Protein AF-0000000067667100 (afdb_homodimer)

Foldseek 3Di:
DPPPPPPPPPPPPVPPAKDWPPPPDQEAEDEEEFFAKDKAWTAIDGDDPKFWAKKWKWFADPVRDIDTAKMQGQPPGIDGDDPNVPQKDAPDPRCRRIVMIMGHGDDQVPFGKMKMWIQMPPVGIDIGIYGYHYWYDKDKDKDADAAEAPDDKDFGMKIKIAIPPQKDKDWDFPDDWDWDWDADPVRMIMITTIDHDDPVQFQGWTWMWIDDPVDPGTDIDTDGGHYWYWWAKDKDWPDPAAAFQDAFTKIFIATPTPPGWFDKDKDFPNHDQDPQWDDDTRMITRNGGDDQVNFGKMKMKTGDPVGIHMDIDGDHYDHDPPPPCPVPCPVPPDPDDPVPPVVVVVVVVVCCVVVVPPPPPPPPDPPDPDPDPPPDPPDDDDDDDDDDDDDDDDDDDDDDDDDD/DDCPPPPPPPPPPPVPAKAWPPPPDQEAEDEEEFFAKDKAWTAIGGDDPKFWAKKWKWFADPVRDIDTAKMQGQPPGIDGDDPNVPQKDAPDPRCRGIVMIMGHGDDQVPFGKMKMWIQMPPVGIDIGIYGYHYWYDKDKDKDADAAEAPDDKDFGMKIKIAIPPQKDKDWDFPDDWDWDWDADPVRMIMITTIDHDDPVQFQGWTWMWIDDPVDPGTDIDTDGGHYWYWWAKDKDWPDPAAAFQDAFTKIFIAGPTPPGWFDKDKDFPNHDQDPQWDDDTRMITRNGGDDQVNFGKMKMKTGDPRGIHMDIDGDDYDHDPPPPCPVPCPVPPDPDDPPPPVVVVVVVVVCCVVVVPPPPDDDPPPPDPPPDPPCCCVCPDDDDPDDDPCPDDDQDPPPVDDSD

Solvent-accessible surface area (backbone atoms only — not comparable to full-atom values): 46431 Å² total; per-residue (Å²): 138,85,83,79,77,82,82,75,80,76,75,73,70,72,71,69,65,50,44,59,68,31,53,75,50,59,70,38,79,46,79,43,49,46,78,30,69,42,78,44,73,33,25,56,42,71,33,88,86,41,40,69,49,34,40,36,36,33,35,52,43,94,87,69,48,72,42,66,37,38,39,36,38,72,83,83,44,72,50,63,30,78,91,36,48,88,42,54,44,58,71,38,96,51,44,74,67,32,48,20,37,29,34,60,64,30,45,68,82,66,41,39,41,34,34,46,36,39,34,34,42,84,87,37,75,47,70,37,34,38,38,37,44,52,32,36,77,67,36,39,34,74,49,78,42,83,39,44,49,77,47,67,78,39,72,44,34,37,37,38,36,35,33,35,73,70,55,45,80,47,76,54,53,88,69,79,64,46,78,47,77,48,71,49,95,87,46,36,33,38,37,36,35,25,36,65,48,42,62,89,47,39,66,36,59,52,23,38,32,41,37,46,91,87,41,94,58,62,47,74,48,84,40,59,40,44,38,30,30,44,21,55,30,42,77,46,57,86,60,93,70,49,35,42,59,39,64,78,43,48,40,38,43,47,44,58,31,32,63,72,46,80,49,56,46,75,28,29,73,89,38,72,60,57,89,57,46,46,74,60,66,46,30,37,38,31,78,46,53,38,50,74,81,68,46,44,41,36,33,41,36,24,35,38,94,78,30,66,16,65,33,76,43,76,45,66,56,42,75,68,53,74,57,73,71,71,65,72,74,69,68,74,59,63,84,80,72,58,65,45,65,67,47,42,57,53,40,50,53,43,42,50,53,53,54,62,59,61,64,69,65,71,78,77,72,76,76,78,79,74,81,78,75,84,71,82,72,86,62,94,75,89,82,93,75,89,82,88,91,80,90,82,90,84,89,82,90,82,83,86,83,82,78,137,140,84,83,79,78,80,81,76,78,76,74,72,71,73,72,70,65,51,43,59,70,31,53,74,49,57,69,39,79,46,80,44,48,49,78,29,69,40,76,45,71,32,25,58,43,72,35,89,84,43,41,69,48,34,40,36,36,32,36,54,43,96,86,69,48,73,43,66,37,38,39,36,36,74,83,82,45,71,50,64,30,78,92,34,48,90,41,53,44,57,70,37,95,51,43,73,67,31,48,20,37,30,34,60,64,31,44,66,83,67,40,40,40,33,35,46,36,38,34,35,40,84,87,38,76,47,72,36,34,36,41,36,44,51,31,37,76,68,37,40,34,74,49,78,43,82,41,42,46,76,49,66,76,38,72,42,34,38,36,37,37,34,34,33,71,72,57,42,80,46,75,56,54,90,69,81,64,47,79,48,77,48,72,48,95,87,46,36,34,39,38,39,35,26,34,66,48,42,63,87,47,38,66,36,59,52,23,39,33,41,37,44,92,88,41,94,58,61,48,74,46,84,39,60,40,46,37,30,31,44,20,55,30,41,75,46,58,86,62,92,73,50,34,42,57,39,64,80,43,46,39,38,45,46,35,64,33,34,63,71,50,81,48,55,45,74,28,29,73,88,39,73,61,57,89,58,46,45,76,60,67,47,30,36,38,32,78,43,53,39,50,74,82,68,45,43,43,37,32,39,37,22,36,39,95,78,30,65,16,64,33,75,42,77,45,67,56,42,75,68,52,73,57,72,68,69,63,71,72,67,70,74,56,63,86,81,75,60,65,46,64,70,48,41,58,55,39,49,54,43,41,50,52,52,55,61,57,59,67,68,66,73,80,78,71,74,79,78,78,76,80,77,70,79,68,76,66,75,64,77,70,87,78,84,73,78,83,63,84,68,76,67,87,79,84,62,26,53,73,89,65,64,92,39

Structure (mmCIF, N/CA/C/O backbone):
data_AF-0000000067667100-model_v1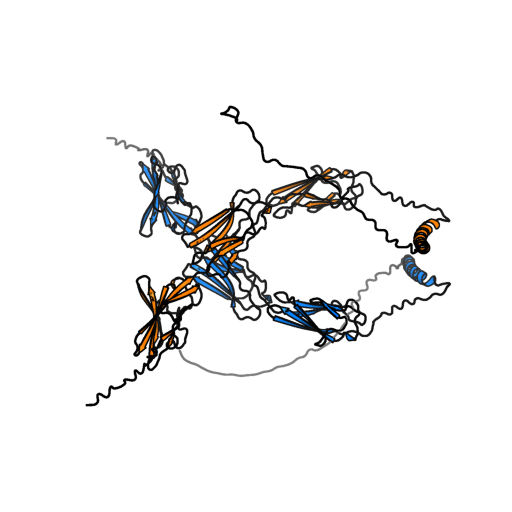
#
loop_
_entity.id
_entity.type
_entity.pdbx_description
1 polymer Nectin-4
#
loop_
_atom_site.group_PDB
_atom_site.id
_atom_site.type_symbol
_atom_site.label_atom_id
_atom_site.label_alt_id
_atom_site.label_comp_id
_atom_site.label_asym_id
_atom_site.label_entity_id
_atom_site.label_seq_id
_atom_site.pdbx_PDB_ins_code
_atom_site.Cartn_x
_atom_site.Cartn_y
_atom_site.Cartn_z
_atom_site.occupancy
_atom_site.B_iso_or_equiv
_atom_site.auth_seq_id
_atom_site.auth_comp_id
_atom_site.auth_asym_id
_atom_site.auth_atom_id
_atom_site.pdbx_PDB_model_num
ATOM 1 N N . PHE A 1 1 ? 74.438 -63.188 12.664 1 26.52 1 PHE A N 1
ATOM 2 C CA . PHE A 1 1 ? 73.688 -62.594 11.578 1 26.52 1 PHE A CA 1
ATOM 3 C C . PHE A 1 1 ? 72.75 -61.5 12.117 1 26.52 1 PHE A C 1
ATOM 5 O O . PHE A 1 1 ? 71.75 -61.812 12.75 1 26.52 1 PHE A O 1
ATOM 12 N N . SER A 1 2 ? 73.25 -60.281 12.539 1 29.34 2 SER A N 1
ATOM 13 C CA . SER A 1 2 ? 72.812 -59.062 13.211 1 29.34 2 SER A CA 1
ATOM 14 C C . SER A 1 2 ? 71.812 -58.312 12.375 1 29.34 2 SER A C 1
ATOM 16 O O . SER A 1 2 ? 72.125 -57.812 11.297 1 29.34 2 SER A O 1
ATOM 18 N N . VAL A 1 3 ? 70.438 -58.625 12.328 1 30.19 3 VAL A N 1
ATOM 19 C CA . VAL A 1 3 ? 69.312 -58 11.578 1 30.19 3 VAL A CA 1
ATOM 20 C C . VAL A 1 3 ? 69.188 -56.531 11.961 1 30.19 3 VAL A C 1
ATOM 22 O O . VAL A 1 3 ? 68.875 -56.219 13.094 1 30.19 3 VAL A O 1
ATOM 25 N N . LEU A 1 4 ? 70.062 -55.531 11.508 1 29.14 4 LEU A N 1
ATOM 26 C CA . LEU A 1 4 ? 70 -54.094 11.617 1 29.14 4 LEU A CA 1
ATOM 27 C C . LEU A 1 4 ? 68.688 -53.531 11.086 1 29.14 4 LEU A C 1
ATOM 29 O O . LEU A 1 4 ? 68.5 -53.562 9.875 1 29.14 4 LEU A O 1
ATOM 33 N N . ALA A 1 5 ? 67.562 -53.594 11.766 1 30.19 5 ALA A N 1
ATOM 34 C CA . ALA A 1 5 ? 66.25 -53.094 11.43 1 30.19 5 ALA A CA 1
ATOM 35 C C . ALA A 1 5 ? 66.25 -51.594 11.172 1 30.19 5 ALA A C 1
ATOM 37 O O . ALA A 1 5 ? 66.875 -50.844 11.922 1 30.19 5 ALA A O 1
ATOM 38 N N . CYS A 1 6 ? 66.062 -51.094 9.883 1 29.02 6 CYS A N 1
ATOM 39 C CA . CYS A 1 6 ? 65.875 -49.75 9.32 1 29.02 6 CYS A CA 1
ATOM 40 C C . CYS A 1 6 ? 64.938 -48.906 10.18 1 29.02 6 CYS A C 1
ATOM 42 O O . CYS A 1 6 ? 63.781 -49.281 10.391 1 29.02 6 CYS A O 1
ATOM 44 N N . GLN A 1 7 ? 65.312 -48.188 11.195 1 30.78 7 GLN A N 1
ATOM 45 C CA . GLN A 1 7 ? 64.688 -47.031 11.859 1 30.78 7 GLN A CA 1
ATOM 46 C C . GLN A 1 7 ? 64.125 -46.031 10.844 1 30.78 7 GLN A C 1
ATOM 48 O O . GLN A 1 7 ? 64.875 -45.281 10.258 1 30.78 7 GLN A O 1
ATOM 53 N N . GLN A 1 8 ? 63.062 -46.312 9.953 1 31.69 8 GLN A N 1
ATOM 54 C CA . GLN A 1 8 ? 62.375 -45.438 9.031 1 31.69 8 GLN A CA 1
ATOM 55 C C . GLN A 1 8 ? 61.906 -44.188 9.742 1 31.69 8 GLN A C 1
ATOM 57 O O . GLN A 1 8 ? 61.156 -44.25 10.719 1 31.69 8 GLN A O 1
ATOM 62 N N . THR A 1 9 ? 62.531 -43.031 9.82 1 37.66 9 THR A N 1
ATOM 63 C CA . THR A 1 9 ? 62.062 -41.656 10.047 1 37.66 9 THR A CA 1
ATOM 64 C C . THR A 1 9 ? 60.844 -41.375 9.203 1 37.66 9 THR A C 1
ATOM 66 O O . THR A 1 9 ? 60.906 -41.406 7.969 1 37.66 9 THR A O 1
ATOM 69 N N . SER A 1 10 ? 59.625 -41.656 9.539 1 36 10 SER A N 1
ATOM 70 C CA . SER A 1 10 ? 58.344 -41.25 9.008 1 36 10 SER A CA 1
ATOM 71 C C . SER A 1 10 ? 58.281 -39.75 8.766 1 36 10 SER A C 1
ATOM 73 O O . SER A 1 10 ? 58.25 -38.938 9.719 1 36 10 SER A O 1
ATOM 75 N N . TRP A 1 11 ? 59.031 -39.156 7.812 1 38.34 11 TRP A N 1
ATOM 76 C CA . TRP A 1 11 ? 58.562 -37.844 7.32 1 38.34 11 TRP A CA 1
ATOM 77 C C . TRP A 1 11 ? 57.031 -37.844 7.184 1 38.34 11 TRP A C 1
ATOM 79 O O . TRP A 1 11 ? 56.469 -38.594 6.383 1 38.34 11 TRP A O 1
ATOM 89 N N . LEU A 1 12 ? 56.281 -37.656 8.172 1 36.69 12 LEU A N 1
ATOM 90 C CA . LEU A 1 12 ? 54.906 -37.188 8.016 1 36.69 12 LEU A CA 1
ATOM 91 C C . LEU A 1 12 ? 54.812 -36.156 6.887 1 36.69 12 LEU A C 1
ATOM 93 O O . LEU A 1 12 ? 55.188 -35 7.055 1 36.69 12 LEU A O 1
ATOM 97 N N . ALA A 1 13 ? 55.156 -36.438 5.645 1 38.97 13 ALA A N 1
ATOM 98 C CA . ALA A 1 13 ? 54.594 -35.625 4.574 1 38.97 13 ALA A CA 1
ATOM 99 C C . ALA A 1 13 ? 53.188 -35.156 4.926 1 38.97 13 ALA A C 1
ATOM 101 O O . ALA A 1 13 ? 52.25 -35.938 4.98 1 38.97 13 ALA A O 1
ATOM 102 N N . ILE A 1 14 ? 53.125 -34.25 5.887 1 42.84 14 ILE A N 1
ATOM 103 C CA . ILE A 1 14 ? 51.844 -33.531 5.926 1 42.84 14 ILE A CA 1
ATOM 104 C C . ILE A 1 14 ? 51.344 -33.281 4.5 1 42.84 14 ILE A C 1
ATOM 106 O O . ILE A 1 14 ? 51.969 -32.562 3.742 1 42.84 14 ILE A O 1
ATOM 110 N N . CYS A 1 15 ? 51.031 -34.188 3.643 1 41.94 15 CYS A N 1
ATOM 111 C CA . CYS A 1 15 ? 50.281 -34.031 2.402 1 41.94 15 CYS A CA 1
ATOM 112 C C . CYS A 1 15 ? 49.312 -32.875 2.512 1 41.94 15 CYS A C 1
ATOM 114 O O . CYS A 1 15 ? 48.281 -33 3.143 1 41.94 15 CYS A O 1
ATOM 116 N N . VAL A 1 16 ? 49.781 -31.672 2.701 1 50.28 16 VAL A N 1
ATOM 117 C CA . VAL A 1 16 ? 48.844 -30.547 2.633 1 50.28 16 VAL A CA 1
ATOM 118 C C . VAL A 1 16 ? 48.031 -30.625 1.347 1 50.28 16 VAL A C 1
ATOM 120 O O . VAL A 1 16 ? 48.594 -30.547 0.246 1 50.28 16 VAL A O 1
ATOM 123 N N . GLU A 1 17 ? 47.156 -31.578 1.079 1 63.38 17 GLU A N 1
ATOM 124 C CA . GLU A 1 17 ? 46.219 -31.703 -0.043 1 63.38 17 GLU A CA 1
ATOM 125 C C . GLU A 1 17 ? 45.406 -30.422 -0.217 1 63.38 17 GLU A C 1
ATOM 127 O O . GLU A 1 17 ? 45.188 -29.688 0.748 1 63.38 17 GLU A O 1
ATOM 132 N N . GLY A 1 18 ? 45.5 -29.938 -1.516 1 75.81 18 GLY A N 1
ATOM 133 C CA . GLY A 1 18 ? 44.594 -28.812 -1.814 1 75.81 18 GLY A CA 1
ATOM 134 C C . GLY A 1 18 ? 43.219 -28.984 -1.244 1 75.81 18 GLY A C 1
ATOM 135 O O . GLY A 1 18 ? 42.844 -30.078 -0.818 1 75.81 18 GLY A O 1
ATOM 136 N N . GLY A 1 19 ? 42.625 -27.953 -0.937 1 88.25 19 GLY A N 1
ATOM 137 C CA . GLY A 1 19 ? 41.281 -28.031 -0.375 1 88.25 19 GLY A CA 1
ATOM 138 C C . GLY A 1 19 ? 40.438 -26.797 -0.668 1 88.25 19 GLY A C 1
ATOM 139 O O . GLY A 1 19 ? 40.969 -25.797 -1.189 1 88.25 19 GLY A O 1
ATOM 140 N N . PHE A 1 20 ? 39.188 -27.031 -0.442 1 92.44 20 PHE A N 1
ATOM 141 C CA . PHE A 1 20 ? 38.25 -25.906 -0.621 1 92.44 20 PHE A CA 1
ATOM 142 C C . PHE A 1 20 ? 38.469 -24.859 0.458 1 92.44 20 PHE A C 1
ATOM 144 O O . PHE A 1 20 ? 38.531 -25.188 1.646 1 92.44 20 PHE A O 1
ATOM 151 N N . VAL A 1 21 ? 38.594 -23.625 0.049 1 92.31 21 VAL A N 1
ATOM 152 C CA . VAL A 1 21 ? 38.656 -22.484 0.949 1 92.31 21 VAL A CA 1
ATOM 153 C C . VAL A 1 21 ? 37.219 -22.016 1.274 1 92.31 21 VAL A C 1
ATOM 155 O O . VAL A 1 21 ? 36.906 -21.734 2.432 1 92.31 21 VAL A O 1
ATOM 158 N N . GLU A 1 22 ? 36.438 -22.016 0.23 1 93.44 22 GLU A N 1
ATOM 159 C CA . GLU A 1 22 ? 35.031 -21.688 0.301 1 93.44 22 GLU A CA 1
ATOM 160 C C . GLU A 1 22 ? 34.219 -22.516 -0.693 1 93.44 22 GLU A C 1
ATOM 162 O O . GLU A 1 22 ? 34.594 -22.625 -1.865 1 93.44 22 GLU A O 1
ATOM 167 N N . PRO A 1 23 ? 33.156 -23.047 -0.219 1 94.06 23 PRO A N 1
ATOM 168 C CA . PRO A 1 23 ? 32.688 -23.156 1.166 1 94.06 23 PRO A CA 1
ATOM 169 C C . PRO A 1 23 ? 33.531 -24.125 1.994 1 94.06 23 PRO A C 1
ATOM 171 O O . PRO A 1 23 ? 34.156 -25.031 1.44 1 94.06 23 PRO A O 1
ATOM 174 N N . ALA A 1 24 ? 33.469 -24.016 3.203 1 90.75 24 ALA A N 1
ATOM 175 C CA . ALA A 1 24 ? 34.25 -24.844 4.094 1 90.75 24 ALA A CA 1
ATOM 176 C C . ALA A 1 24 ? 33.656 -26.25 4.234 1 90.75 24 ALA A C 1
ATOM 178 O O . ALA A 1 24 ? 34.375 -27.25 4.246 1 90.75 24 ALA A O 1
ATOM 179 N N . ASN A 1 25 ? 32.344 -26.281 4.324 1 92.75 25 ASN A N 1
ATOM 180 C CA . ASN A 1 25 ? 31.656 -27.547 4.516 1 92.75 25 ASN A CA 1
ATOM 181 C C . ASN A 1 25 ? 31.234 -28.172 3.188 1 92.75 25 ASN A C 1
ATOM 183 O O . ASN A 1 25 ? 30.938 -27.453 2.23 1 92.75 25 ASN A O 1
ATOM 187 N N . PRO A 1 26 ? 31.234 -29.391 3.137 1 94 26 PRO A N 1
ATOM 188 C CA . PRO A 1 26 ? 30.844 -30.078 1.903 1 94 26 PRO A CA 1
ATOM 189 C C . PRO A 1 26 ? 29.438 -29.734 1.444 1 94 26 PRO A C 1
ATOM 191 O O . PRO A 1 26 ? 29.172 -29.688 0.241 1 94 26 PRO A O 1
ATOM 194 N N . VAL A 1 27 ? 28.578 -29.594 2.443 1 94.62 27 VAL A N 1
ATOM 195 C CA . VAL A 1 27 ? 27.219 -29.172 2.148 1 94.62 27 VAL A CA 1
ATOM 196 C C . VAL A 1 27 ? 26.891 -27.891 2.93 1 94.62 27 VAL A C 1
ATOM 198 O O . VAL A 1 27 ? 27.047 -27.844 4.152 1 94.62 27 VAL A O 1
ATOM 201 N N . THR A 1 28 ? 26.562 -26.906 2.16 1 96.06 28 THR A N 1
ATOM 202 C CA . THR A 1 28 ? 26.203 -25.641 2.795 1 96.06 28 THR A CA 1
ATOM 203 C C . THR A 1 28 ? 24.844 -25.172 2.318 1 96.06 28 THR A C 1
ATOM 205 O O . THR A 1 28 ? 24.422 -25.484 1.204 1 96.06 28 THR A O 1
ATOM 208 N N . THR A 1 29 ? 24.125 -24.531 3.238 1 96.5 29 THR A N 1
ATOM 209 C CA . THR A 1 29 ? 22.844 -23.938 2.891 1 96.5 29 THR A CA 1
ATOM 210 C C . THR A 1 29 ? 22.953 -22.422 2.762 1 96.5 29 THR A C 1
ATOM 212 O O . THR A 1 29 ? 23.672 -21.781 3.533 1 96.5 29 THR A O 1
ATOM 215 N N . GLN A 1 30 ? 22.344 -21.922 1.728 1 96.62 30 GLN A N 1
ATOM 216 C CA . GLN A 1 30 ? 22.328 -20.484 1.497 1 96.62 30 GLN A CA 1
ATOM 217 C C . GLN A 1 30 ? 20.938 -20 1.157 1 96.62 30 GLN A C 1
ATOM 219 O O . GLN A 1 30 ? 20.156 -20.688 0.497 1 96.62 30 GLN A O 1
ATOM 224 N N . ARG A 1 31 ? 20.609 -18.766 1.632 1 96.19 31 ARG A N 1
ATOM 225 C CA . ARG A 1 31 ? 19.328 -18.141 1.341 1 96.19 31 ARG A CA 1
ATOM 226 C C . ARG A 1 31 ? 19.5 -16.875 0.492 1 96.19 31 ARG A C 1
ATOM 228 O O . ARG A 1 31 ? 20.422 -16.094 0.729 1 96.19 31 ARG A O 1
ATOM 235 N N . SER A 1 32 ? 18.594 -16.797 -0.501 1 96.44 32 SER A N 1
ATOM 236 C CA . SER A 1 32 ? 18.594 -15.602 -1.343 1 96.44 32 SER A CA 1
ATOM 237 C C . SER A 1 32 ? 17.172 -15.102 -1.58 1 96.44 32 SER A C 1
ATOM 239 O O . SER A 1 32 ? 16.203 -15.773 -1.214 1 96.44 32 SER A O 1
ATOM 241 N N . MET A 1 33 ? 17.094 -13.867 -2.098 1 93.44 33 MET A N 1
ATOM 242 C CA . MET A 1 33 ? 15.812 -13.266 -2.434 1 93.44 33 MET A CA 1
ATOM 243 C C . MET A 1 33 ? 15.641 -13.141 -3.945 1 93.44 33 MET A C 1
ATOM 245 O O . MET A 1 33 ? 16.625 -12.984 -4.672 1 93.44 33 MET A O 1
ATOM 249 N N . THR A 1 34 ? 14.391 -13.211 -4.328 1 93 34 THR A N 1
ATOM 250 C CA . THR A 1 34 ? 14.141 -13 -5.75 1 93 34 THR A CA 1
ATOM 251 C C . THR A 1 34 ? 14.508 -11.578 -6.156 1 93 34 THR A C 1
ATOM 253 O O . THR A 1 34 ? 14.555 -10.68 -5.312 1 93 34 THR A O 1
ATOM 256 N N . GLU A 1 35 ? 14.805 -11.414 -7.422 1 86 35 GLU A N 1
ATOM 257 C CA . GLU A 1 35 ? 15.078 -10.133 -8.07 1 86 35 GLU A CA 1
ATOM 258 C C . GLU A 1 35 ? 16.359 -9.508 -7.535 1 86 35 GLU A C 1
ATOM 260 O O . GLU A 1 35 ? 16.469 -8.281 -7.461 1 86 35 GLU A O 1
ATOM 265 N N . THR A 1 36 ? 17.156 -10.328 -6.984 1 89.31 36 THR A N 1
ATOM 266 C CA . THR A 1 36 ? 18.484 -9.898 -6.555 1 89.31 36 THR A CA 1
ATOM 267 C C . THR A 1 36 ? 19.562 -10.797 -7.16 1 89.31 36 THR A C 1
ATOM 269 O O . THR A 1 36 ? 19.266 -11.844 -7.73 1 89.31 36 THR A O 1
ATOM 272 N N . GLN A 1 37 ? 20.781 -10.297 -6.996 1 95.12 37 GLN A N 1
ATOM 273 C CA . GLN A 1 37 ? 21.906 -11.117 -7.398 1 95.12 37 GLN A CA 1
ATOM 274 C C . GLN A 1 37 ? 22.297 -12.109 -6.297 1 95.12 37 GLN A C 1
ATOM 276 O O . GLN A 1 37 ? 22.281 -11.758 -5.113 1 95.12 37 GLN A O 1
ATOM 281 N N . THR A 1 38 ? 22.625 -13.344 -6.73 1 97.62 38 THR A N 1
ATOM 282 C CA . THR A 1 38 ? 23.031 -14.359 -5.766 1 97.62 38 THR A CA 1
ATOM 283 C C . THR A 1 38 ? 24.422 -14.875 -6.078 1 97.62 38 THR A C 1
ATOM 285 O O . THR A 1 38 ? 24.734 -15.203 -7.227 1 97.62 38 THR A O 1
ATOM 288 N N . ARG A 1 39 ? 25.219 -14.914 -5.086 1 98.06 39 ARG A N 1
ATOM 289 C CA . ARG A 1 39 ? 26.578 -15.422 -5.207 1 98.06 39 ARG A CA 1
ATOM 290 C C . ARG A 1 39 ? 26.703 -16.812 -4.57 1 98.06 39 ARG A C 1
ATOM 292 O O . ARG A 1 39 ? 26.391 -16.984 -3.396 1 98.06 39 ARG A O 1
ATOM 299 N N . LEU A 1 40 ? 27.125 -17.766 -5.293 1 98 40 LEU A N 1
ATOM 300 C CA . LEU A 1 40 ? 27.469 -19.078 -4.777 1 98 40 LEU A CA 1
ATOM 301 C C . LEU A 1 40 ? 28.969 -19.281 -4.715 1 98 40 LEU A C 1
ATOM 303 O O . LEU A 1 40 ? 29.625 -19.391 -5.75 1 98 40 LEU A O 1
ATOM 307 N N . PRO A 1 41 ? 29.469 -19.391 -3.545 1 97.62 41 PRO A N 1
ATOM 308 C CA . PRO A 1 41 ? 30.922 -19.422 -3.391 1 97.62 41 PRO A CA 1
ATOM 309 C C . PRO A 1 41 ? 31.516 -20.781 -3.781 1 97.62 41 PRO A C 1
ATOM 311 O O . PRO A 1 41 ? 30.859 -21.812 -3.607 1 97.62 41 PRO A O 1
ATOM 314 N N . CYS A 1 42 ? 32.688 -20.734 -4.34 1 97.38 42 CYS A N 1
ATOM 315 C CA . CYS A 1 42 ? 33.5 -21.906 -4.68 1 97.38 42 CYS A CA 1
ATOM 316 C C . CYS A 1 42 ? 34.938 -21.516 -4.938 1 97.38 42 CYS A C 1
ATOM 318 O O . CYS A 1 42 ? 35.25 -20.859 -5.93 1 97.38 42 CYS A O 1
ATOM 320 N N . GLN A 1 43 ? 35.719 -21.844 -4.023 1 96.19 43 GLN A N 1
ATOM 321 C CA . GLN A 1 43 ? 37.125 -21.562 -4.164 1 96.19 43 GLN A CA 1
ATOM 322 C C . GLN A 1 43 ? 37.969 -22.734 -3.699 1 96.19 43 GLN A C 1
ATOM 324 O O . GLN A 1 43 ? 37.812 -23.219 -2.57 1 96.19 43 GLN A O 1
ATOM 329 N N . TYR A 1 44 ? 38.812 -23.156 -4.559 1 94.38 44 TYR A N 1
ATOM 330 C CA . TYR A 1 44 ? 39.688 -24.297 -4.305 1 94.38 44 TYR A CA 1
ATOM 331 C C . TYR A 1 44 ? 41.156 -23.859 -4.336 1 94.38 44 TYR A C 1
ATOM 333 O O . TYR A 1 44 ? 41.594 -23.188 -5.273 1 94.38 44 TYR A O 1
ATOM 341 N N . GLN A 1 45 ? 41.844 -24.172 -3.332 1 92.38 45 GLN A N 1
ATOM 342 C CA . GLN A 1 45 ? 43.25 -23.875 -3.262 1 92.38 45 GLN A CA 1
ATOM 343 C C . GLN A 1 45 ? 44.094 -25.125 -3.57 1 92.38 45 GLN A C 1
ATOM 345 O O . GLN A 1 45 ? 43.906 -26.172 -2.936 1 92.38 45 GLN A O 1
ATOM 350 N N . VAL A 1 46 ? 44.938 -24.875 -4.523 1 90.5 46 VAL A N 1
ATOM 351 C CA . VAL A 1 46 ? 45.781 -26 -4.918 1 90.5 46 VAL A CA 1
ATOM 352 C C . VAL A 1 46 ? 47.062 -26 -4.078 1 90.5 46 VAL A C 1
ATOM 354 O O . VAL A 1 46 ? 47.469 -24.969 -3.559 1 90.5 46 VAL A O 1
ATOM 357 N N . GLU A 1 47 ? 47.531 -27.172 -3.916 1 86.38 47 GLU A N 1
ATOM 358 C CA . GLU A 1 47 ? 48.812 -27.328 -3.232 1 86.38 47 GLU A CA 1
ATOM 359 C C . GLU A 1 47 ? 49.844 -28.062 -4.105 1 86.38 47 GLU A C 1
ATOM 361 O O . GLU A 1 47 ? 49.438 -28.922 -4.914 1 86.38 47 GLU A O 1
ATOM 366 N N . GLY A 1 48 ? 51.031 -27.703 -3.895 1 84.56 48 GLY A N 1
ATOM 367 C CA . GLY A 1 48 ? 52.125 -28.391 -4.594 1 84.56 48 GLY A CA 1
ATOM 368 C C . GLY A 1 48 ? 52.031 -28.234 -6.102 1 84.56 48 GLY A C 1
ATOM 369 O O . GLY A 1 48 ? 51.938 -27.125 -6.613 1 84.56 48 GLY A O 1
ATOM 370 N N . GLU A 1 49 ? 52.125 -29.406 -6.805 1 87 49 GLU A N 1
ATOM 371 C CA . GLU A 1 49 ? 52.125 -29.406 -8.266 1 87 49 GLU A CA 1
ATOM 372 C C . GLU A 1 49 ? 50.719 -29.547 -8.828 1 87 49 GLU A C 1
ATOM 374 O O . GLU A 1 49 ? 50.562 -29.688 -10.039 1 87 49 GLU A O 1
ATOM 379 N N . GLU A 1 50 ? 49.812 -29.422 -7.969 1 89.75 50 GLU A N 1
ATOM 380 C CA . GLU A 1 50 ? 48.438 -29.578 -8.375 1 89.75 50 GLU A CA 1
ATOM 381 C C . GLU A 1 50 ? 47.938 -28.359 -9.156 1 89.75 50 GLU A C 1
ATOM 383 O O . GLU A 1 50 ? 48.344 -27.234 -8.875 1 89.75 50 GLU A O 1
ATOM 388 N N . LYS A 1 51 ? 47.188 -28.688 -10.195 1 91.69 51 LYS A N 1
ATOM 389 C CA . LYS A 1 51 ? 46.594 -27.609 -10.969 1 91.69 51 LYS A CA 1
ATOM 390 C C . LYS A 1 51 ? 45.094 -27.859 -11.203 1 91.69 51 LYS A C 1
ATOM 392 O O . LYS A 1 51 ? 44.688 -29 -11.445 1 91.69 51 LYS A O 1
ATOM 397 N N . VAL A 1 52 ? 44.375 -26.844 -11.125 1 94 52 VAL A N 1
ATOM 398 C CA . VAL A 1 52 ? 42.969 -26.938 -11.477 1 94 52 VAL A CA 1
ATOM 399 C C . VAL A 1 52 ? 42.781 -26.875 -12.992 1 94 52 VAL A C 1
ATOM 401 O O . VAL A 1 52 ? 43.219 -25.906 -13.625 1 94 52 VAL A O 1
ATOM 404 N N . VAL A 1 53 ? 42.156 -27.922 -13.508 1 95.12 53 VAL A N 1
ATOM 405 C CA . VAL A 1 53 ? 42.062 -28.031 -14.961 1 95.12 53 VAL A CA 1
ATOM 406 C C . VAL A 1 53 ? 40.719 -27.422 -15.422 1 95.12 53 VAL A C 1
ATOM 408 O O . VAL A 1 53 ? 40.656 -26.75 -16.438 1 95.12 53 VAL A O 1
ATOM 411 N N . GLN A 1 54 ? 39.719 -27.75 -14.641 1 96.12 54 GLN A N 1
ATOM 412 C CA . GLN A 1 54 ? 38.375 -27.328 -15.055 1 96.12 54 GLN A CA 1
ATOM 413 C C . GLN A 1 54 ? 37.469 -27.188 -13.852 1 96.12 54 GLN A C 1
ATOM 415 O O . GLN A 1 54 ? 37.562 -27.922 -12.875 1 96.12 54 GLN A O 1
ATOM 420 N N . VAL A 1 55 ? 36.594 -26.234 -14.047 1 96.88 55 VAL A N 1
ATOM 421 C CA . VAL A 1 55 ? 35.562 -26.047 -13.039 1 96.88 55 VAL A CA 1
ATOM 422 C C . VAL A 1 55 ? 34.188 -26.062 -13.711 1 96.88 55 VAL A C 1
ATOM 424 O O . VAL A 1 55 ? 33.969 -25.438 -14.75 1 96.88 55 VAL A O 1
ATOM 427 N N . THR A 1 56 ? 33.25 -26.812 -13.109 1 97.44 56 THR A N 1
ATOM 428 C CA . THR A 1 56 ? 31.906 -26.906 -13.664 1 97.44 56 THR A CA 1
ATOM 429 C C . THR A 1 56 ? 30.859 -26.781 -12.555 1 97.44 56 THR A C 1
ATOM 431 O O . THR A 1 56 ? 31 -27.391 -11.492 1 97.44 56 THR A O 1
ATOM 434 N N . TRP A 1 57 ? 29.844 -25.969 -12.844 1 98 57 TRP A N 1
ATOM 435 C CA . TRP A 1 57 ? 28.688 -25.875 -11.945 1 98 57 TRP A CA 1
ATOM 436 C C . TRP A 1 57 ? 27.516 -26.688 -12.477 1 98 57 TRP A C 1
ATOM 438 O O . TRP A 1 57 ? 27.219 -26.641 -13.672 1 98 57 TRP A O 1
ATOM 448 N N . TYR A 1 58 ? 26.938 -27.438 -11.484 1 97.75 58 TYR A N 1
ATOM 449 C CA . TYR A 1 58 ? 25.75 -28.234 -11.805 1 97.75 58 TYR A CA 1
ATOM 450 C C . TYR A 1 58 ? 24.594 -27.875 -10.898 1 97.75 58 TYR A C 1
ATOM 452 O O . TYR A 1 58 ? 24.781 -27.484 -9.742 1 97.75 58 TYR A O 1
ATOM 460 N N . LYS A 1 59 ? 23.375 -28.031 -11.469 1 97.31 59 LYS A N 1
ATOM 461 C CA . LYS A 1 59 ? 22.172 -27.969 -10.664 1 97.31 59 LYS A CA 1
ATOM 462 C C . LYS A 1 59 ? 21.438 -29.312 -10.688 1 97.31 59 LYS A C 1
ATOM 464 O O . LYS A 1 59 ? 21.234 -29.906 -11.75 1 97.31 59 LYS A O 1
ATOM 469 N N . GLU A 1 60 ? 21.094 -29.703 -9.508 1 95.44 60 GLU A N 1
ATOM 470 C CA . GLU A 1 60 ? 20.344 -30.953 -9.414 1 95.44 60 GLU A CA 1
ATOM 471 C C . GLU A 1 60 ? 18.875 -30.75 -9.727 1 95.44 60 GLU A C 1
ATOM 473 O O . GLU A 1 60 ? 18.234 -29.828 -9.188 1 95.44 60 GLU A O 1
ATOM 478 N N . LEU A 1 61 ? 18.344 -31.562 -10.586 1 90.38 61 LEU A N 1
ATOM 479 C CA . LEU A 1 61 ? 16.938 -31.469 -10.961 1 90.38 61 LEU A CA 1
ATOM 480 C C . LEU A 1 61 ? 16.078 -32.406 -10.117 1 90.38 61 LEU A C 1
ATOM 482 O O . LEU A 1 61 ? 16.609 -33.219 -9.367 1 90.38 61 LEU A O 1
ATOM 486 N N . SER A 1 62 ? 14.781 -32.219 -10.203 1 87.56 62 SER A N 1
ATOM 487 C CA . SER A 1 62 ? 13.836 -32.969 -9.391 1 87.56 62 SER A CA 1
ATOM 488 C C . SER A 1 62 ? 13.891 -34.469 -9.719 1 87.56 62 SER A C 1
ATOM 490 O O . SER A 1 62 ? 13.625 -35.312 -8.852 1 87.56 62 SER A O 1
ATOM 492 N N . ASP A 1 63 ? 14.273 -34.812 -10.906 1 88.62 63 ASP A N 1
ATOM 493 C CA . ASP A 1 63 ? 14.336 -36.219 -11.312 1 88.62 63 ASP A CA 1
ATOM 494 C C . ASP A 1 63 ? 15.68 -36.812 -10.93 1 88.62 63 ASP A C 1
ATOM 496 O O . ASP A 1 63 ? 15.93 -38 -11.211 1 88.62 63 ASP A O 1
ATOM 500 N N . GLY A 1 64 ? 16.484 -36.062 -10.336 1 86.56 64 GLY A N 1
ATOM 501 C CA . GLY A 1 64 ? 17.781 -36.562 -9.898 1 86.56 64 GLY A CA 1
ATOM 502 C C . GLY A 1 64 ? 18.891 -36.281 -10.898 1 86.56 64 GLY A C 1
ATOM 503 O O . GLY A 1 64 ? 20.062 -36.469 -10.586 1 86.56 64 GLY A O 1
ATOM 504 N N . SER A 1 65 ? 18.469 -35.844 -12.055 1 91.69 65 SER A N 1
ATOM 505 C CA . SER A 1 65 ? 19.469 -35.531 -13.07 1 91.69 65 SER A CA 1
ATOM 506 C C . SER A 1 65 ? 20.156 -34.219 -12.766 1 91.69 65 SER A C 1
ATOM 508 O O . SER A 1 65 ? 19.703 -33.438 -11.93 1 91.69 65 SER A O 1
ATOM 510 N N . LYS A 1 66 ? 21.312 -34.031 -13.398 1 93.5 66 LYS A N 1
ATOM 511 C CA . LYS A 1 66 ? 22.094 -32.812 -13.211 1 93.5 66 LYS A CA 1
ATOM 512 C C . LYS A 1 66 ? 22.125 -31.969 -14.484 1 93.5 66 LYS A C 1
ATOM 514 O O . LYS A 1 66 ? 22.312 -32.5 -15.578 1 93.5 66 LYS A O 1
ATOM 519 N N . ASP A 1 67 ? 21.812 -30.75 -14.258 1 94.56 67 ASP A N 1
ATOM 520 C CA . ASP A 1 67 ? 21.922 -29.797 -15.352 1 94.56 67 ASP A CA 1
ATOM 521 C C . ASP A 1 67 ? 23.234 -29.016 -15.273 1 94.56 67 ASP A C 1
ATOM 523 O O . ASP A 1 67 ? 23.578 -28.469 -14.227 1 94.56 67 ASP A O 1
ATOM 527 N N . GLN A 1 68 ? 23.953 -29.016 -16.406 1 96.38 68 GLN A N 1
ATOM 528 C CA . GLN A 1 68 ? 25.188 -28.25 -16.453 1 96.38 68 GLN A CA 1
ATOM 529 C C . GLN A 1 68 ? 24.922 -26.766 -16.641 1 96.38 68 GLN A C 1
ATOM 531 O O . GLN A 1 68 ? 24.219 -26.359 -17.578 1 96.38 68 GLN A O 1
ATOM 536 N N . ILE A 1 69 ? 25.5 -26 -15.828 1 97.81 69 ILE A N 1
ATOM 537 C CA . ILE A 1 69 ? 25.188 -24.562 -15.812 1 97.81 69 ILE A CA 1
ATOM 538 C C . ILE A 1 69 ? 26.266 -23.812 -16.594 1 97.81 69 ILE A C 1
ATOM 540 O O . ILE A 1 69 ? 25.969 -23.109 -17.562 1 97.81 69 ILE A O 1
ATOM 544 N N . ILE A 1 70 ? 27.469 -23.953 -16.141 1 97.06 70 ILE A N 1
ATOM 545 C CA . ILE A 1 70 ? 28.609 -23.219 -16.703 1 97.06 70 ILE A CA 1
ATOM 546 C C . ILE A 1 70 ? 29.891 -24 -16.453 1 97.06 70 ILE A C 1
ATOM 548 O O . ILE A 1 70 ? 30.031 -24.672 -15.414 1 97.06 70 ILE A O 1
ATOM 552 N N . THR A 1 71 ? 30.812 -23.969 -17.422 1 97.44 71 THR A N 1
ATOM 553 C CA . THR A 1 71 ? 32.094 -24.672 -17.328 1 97.44 71 THR A CA 1
ATOM 554 C C . THR A 1 71 ? 33.25 -23.75 -17.766 1 97.44 71 THR A C 1
ATOM 556 O O . THR A 1 71 ? 33.094 -23.016 -18.75 1 97.44 71 THR A O 1
ATOM 559 N N . ALA A 1 72 ? 34.219 -23.734 -16.969 1 96.88 72 ALA A N 1
ATOM 560 C CA . ALA A 1 72 ? 35.438 -23 -17.328 1 96.88 72 ALA A CA 1
ATOM 561 C C . ALA A 1 72 ? 36.656 -23.922 -17.391 1 96.88 72 ALA A C 1
ATOM 563 O O . ALA A 1 72 ? 36.844 -24.766 -16.5 1 96.88 72 ALA A O 1
ATOM 564 N N . HIS A 1 73 ? 37.344 -23.75 -18.438 1 95.31 73 HIS A N 1
ATOM 565 C CA . HIS A 1 73 ? 38.594 -24.469 -18.609 1 95.31 73 HIS A CA 1
ATOM 566 C C . HIS A 1 73 ? 39.781 -23.516 -18.469 1 95.31 73 HIS A C 1
ATOM 568 O O . HIS A 1 73 ? 39.688 -22.344 -18.844 1 95.31 73 HIS A O 1
ATOM 574 N N . PHE A 1 74 ? 40.906 -23.984 -18.078 1 91.56 74 PHE A N 1
ATOM 575 C CA . PHE A 1 74 ? 42.062 -23.125 -17.797 1 91.56 74 PHE A CA 1
ATOM 576 C C . PHE A 1 74 ? 42.625 -22.547 -19.078 1 91.56 74 PHE A C 1
ATOM 578 O O . PHE A 1 74 ? 43.25 -21.469 -19.062 1 91.56 74 PHE A O 1
ATOM 585 N N . MET A 1 75 ? 42.406 -23.188 -20.188 1 91.06 75 MET A N 1
ATOM 586 C CA . MET A 1 75 ? 43.031 -22.719 -21.438 1 91.06 75 MET A CA 1
ATOM 587 C C . MET A 1 75 ? 41.938 -22.266 -22.422 1 91.06 75 MET A C 1
ATOM 589 O O . MET A 1 75 ? 42.156 -21.359 -23.219 1 91.06 75 MET A O 1
ATOM 593 N N . ASP A 1 76 ? 40.812 -22.891 -22.406 1 91.31 76 ASP A N 1
ATOM 594 C CA . ASP A 1 76 ? 39.844 -22.766 -23.5 1 91.31 76 ASP A CA 1
ATOM 595 C C . ASP A 1 76 ? 38.75 -21.781 -23.141 1 91.31 76 ASP A C 1
ATOM 597 O O . ASP A 1 76 ? 37.75 -21.656 -23.891 1 91.31 76 ASP A O 1
ATOM 601 N N . GLY A 1 77 ? 38.781 -21.109 -21.984 1 91.38 77 GLY A N 1
ATOM 602 C CA . GLY A 1 77 ? 37.75 -20.141 -21.625 1 91.38 77 GLY A CA 1
ATOM 603 C C . GLY A 1 77 ? 36.562 -20.766 -20.922 1 91.38 77 GLY A C 1
ATOM 604 O O . GLY A 1 77 ? 36.719 -21.734 -20.172 1 91.38 77 GLY A O 1
ATOM 605 N N . HIS A 1 78 ? 35.406 -20.047 -20.953 1 92.25 78 HIS A N 1
ATOM 606 C CA . HIS A 1 78 ? 34.25 -20.594 -20.25 1 92.25 78 HIS A CA 1
ATOM 607 C C . HIS A 1 78 ? 33.031 -20.609 -21.156 1 92.25 78 HIS A C 1
ATOM 609 O O . HIS A 1 78 ? 32.969 -19.906 -22.172 1 92.25 78 HIS A O 1
ATOM 615 N N . THR A 1 79 ? 32.094 -21.547 -20.844 1 93.94 79 THR A N 1
ATOM 616 C CA . THR A 1 79 ? 30.844 -21.719 -21.594 1 93.94 79 THR A CA 1
ATOM 617 C C . THR A 1 79 ? 29.656 -21.844 -20.672 1 93.94 79 THR A C 1
ATOM 619 O O . THR A 1 79 ? 29.703 -22.562 -19.672 1 93.94 79 THR A O 1
ATOM 622 N N . GLU A 1 80 ? 28.547 -21.109 -21 1 94.5 80 GLU A N 1
ATOM 623 C CA . GLU A 1 80 ? 27.266 -21.234 -20.328 1 94.5 80 GLU A CA 1
ATOM 624 C C . GLU A 1 80 ? 26.312 -22.141 -21.109 1 94.5 80 GLU A C 1
ATOM 626 O O . GLU A 1 80 ? 26.312 -22.125 -22.344 1 94.5 80 GLU A O 1
ATOM 631 N N . PHE A 1 81 ? 25.422 -22.812 -20.375 1 93.75 81 PHE A N 1
ATOM 632 C CA . PHE A 1 81 ? 24.641 -23.828 -21.078 1 93.75 81 PHE A CA 1
ATOM 633 C C . PHE A 1 81 ? 23.156 -23.594 -20.938 1 93.75 81 PHE A C 1
ATOM 635 O O . PHE A 1 81 ? 22.672 -23.281 -19.844 1 93.75 81 PHE A O 1
ATOM 642 N N . GLY A 1 82 ? 22.484 -23.75 -22.078 1 92.75 82 GLY A N 1
ATOM 643 C CA . GLY A 1 82 ? 21.031 -23.844 -22.109 1 92.75 82 GLY A CA 1
ATOM 644 C C . GLY A 1 82 ? 20.344 -22.625 -21.547 1 92.75 82 GLY A C 1
ATOM 645 O O . GLY A 1 82 ? 20.609 -21.5 -21.969 1 92.75 82 GLY A O 1
ATOM 646 N N . ARG A 1 83 ? 19.484 -22.922 -20.516 1 90.44 83 ARG A N 1
ATOM 647 C CA . ARG A 1 83 ? 18.625 -21.891 -19.938 1 90.44 83 ARG A CA 1
ATOM 648 C C . ARG A 1 83 ? 19.406 -20.906 -19.094 1 90.44 83 ARG A C 1
ATOM 650 O O . ARG A 1 83 ? 18.891 -19.859 -18.703 1 90.44 83 ARG A O 1
ATOM 657 N N . TYR A 1 84 ? 20.625 -21.219 -18.859 1 94.88 84 TYR A N 1
ATOM 658 C CA . TYR A 1 84 ? 21.422 -20.391 -17.953 1 94.88 84 TYR A CA 1
ATOM 659 C C . TYR A 1 84 ? 22.203 -19.344 -18.734 1 94.88 84 TYR A C 1
ATOM 661 O O . TYR A 1 84 ? 22.812 -18.453 -18.141 1 94.88 84 TYR A O 1
ATOM 669 N N . SER A 1 85 ? 22.172 -19.516 -20.016 1 94.12 85 SER A N 1
ATOM 670 C CA . SER A 1 85 ? 22.922 -18.562 -20.828 1 94.12 85 SER A CA 1
ATOM 671 C C . SER A 1 85 ? 22.453 -17.141 -20.594 1 94.12 85 SER A C 1
ATOM 673 O O . SER A 1 85 ? 21.266 -16.844 -20.703 1 94.12 85 SER A O 1
ATOM 675 N N . GLY A 1 86 ? 23.422 -16.312 -20.281 1 93.62 86 GLY A N 1
ATOM 676 C CA . GLY A 1 86 ? 23.125 -14.906 -20.062 1 93.62 86 GLY A CA 1
ATOM 677 C C . GLY A 1 86 ? 22.562 -14.625 -18.688 1 93.62 86 GLY A C 1
ATOM 678 O O . GLY A 1 86 ? 22.328 -13.469 -18.328 1 93.62 86 GLY A O 1
ATOM 679 N N . ARG A 1 87 ? 22.359 -15.609 -17.922 1 94.62 87 ARG A N 1
ATOM 680 C CA . ARG A 1 87 ? 21.75 -15.438 -16.609 1 94.62 87 ARG A CA 1
ATOM 681 C C . ARG A 1 87 ? 22.766 -15.625 -15.5 1 94.62 87 ARG A C 1
ATOM 683 O O . ARG A 1 87 ? 22.516 -15.266 -14.352 1 94.62 87 ARG A O 1
ATOM 690 N N . VAL A 1 88 ? 23.891 -16.266 -15.898 1 97.25 88 VAL A N 1
ATOM 691 C CA . VAL A 1 88 ? 24.891 -16.547 -14.883 1 97.25 88 VAL A CA 1
ATOM 692 C C . VAL A 1 88 ? 26.281 -16.141 -15.391 1 97.25 88 VAL A C 1
ATOM 694 O O . VAL A 1 88 ? 26.469 -15.945 -16.594 1 97.25 88 VAL A O 1
ATOM 697 N N . ARG A 1 89 ? 27.219 -15.984 -14.422 1 96.75 89 ARG A N 1
ATOM 698 C CA . ARG A 1 89 ? 28.609 -15.727 -14.75 1 96.75 89 ARG A CA 1
ATOM 699 C C . ARG A 1 89 ? 29.516 -16.062 -13.57 1 96.75 89 ARG A C 1
ATOM 701 O O . ARG A 1 89 ? 29.062 -16.156 -12.43 1 96.75 89 ARG A O 1
ATOM 708 N N . PHE A 1 90 ? 30.75 -16.297 -13.883 1 96.94 90 PHE A N 1
ATOM 709 C CA . PHE A 1 90 ? 31.734 -16.391 -12.812 1 96.94 90 PHE A CA 1
ATOM 710 C C . PHE A 1 90 ? 32 -15.023 -12.203 1 96.94 90 PHE A C 1
ATOM 712 O O . PHE A 1 90 ? 32.062 -14.023 -12.922 1 96.94 90 PHE A O 1
ATOM 719 N N . GLU A 1 91 ? 32.094 -15.008 -10.906 1 95.25 91 GLU A N 1
ATOM 720 C CA . GLU A 1 91 ? 32.406 -13.75 -10.219 1 95.25 91 GLU A CA 1
ATOM 721 C C . GLU A 1 91 ? 33.75 -13.188 -10.656 1 95.25 91 GLU A C 1
ATOM 723 O O . GLU A 1 91 ? 33.875 -11.984 -10.922 1 95.25 91 GLU A O 1
ATOM 728 N N . ASN A 1 92 ? 34.688 -14.07 -10.766 1 91.94 92 ASN A N 1
ATOM 729 C CA . ASN A 1 92 ? 36.094 -13.688 -11.062 1 91.94 92 ASN A CA 1
ATOM 730 C C . ASN A 1 92 ? 36.375 -13.797 -12.555 1 91.94 92 ASN A C 1
ATOM 732 O O . ASN A 1 92 ? 35.875 -14.688 -13.227 1 91.94 92 ASN A O 1
ATOM 736 N N . SER A 1 93 ? 37.344 -12.914 -12.977 1 91.25 93 SER A N 1
ATOM 737 C CA . SER A 1 93 ? 37.781 -12.984 -14.367 1 91.25 93 SER A CA 1
ATOM 738 C C . SER A 1 93 ? 38.562 -14.258 -14.641 1 91.25 93 SER A C 1
ATOM 740 O O . SER A 1 93 ? 38.594 -14.758 -15.766 1 91.25 93 SER A O 1
ATOM 742 N N . ASN A 1 94 ? 39.156 -14.703 -13.648 1 92.56 94 ASN A N 1
ATOM 743 C CA . ASN A 1 94 ? 39.812 -16 -13.711 1 92.56 94 ASN A CA 1
ATOM 744 C C . ASN A 1 94 ? 39.062 -17.062 -12.906 1 92.56 94 ASN A C 1
ATOM 746 O O . ASN A 1 94 ? 39.344 -17.25 -11.719 1 92.56 94 ASN A O 1
ATOM 750 N N . PRO A 1 95 ? 38.219 -17.75 -13.5 1 94.38 95 PRO A N 1
ATOM 751 C CA . PRO A 1 95 ? 37.375 -18.688 -12.789 1 94.38 95 PRO A CA 1
ATOM 752 C C . PRO A 1 95 ? 38.125 -19.859 -12.18 1 94.38 95 PRO A C 1
ATOM 754 O O . PRO A 1 95 ? 37.625 -20.562 -11.312 1 94.38 95 PRO A O 1
ATOM 757 N N . ILE A 1 96 ? 39.312 -20.078 -12.609 1 92.31 96 ILE A N 1
ATOM 758 C CA . ILE A 1 96 ? 40.156 -21.172 -12.094 1 92.31 96 ILE A CA 1
ATOM 759 C C . ILE A 1 96 ? 40.656 -20.812 -10.695 1 92.31 96 ILE A C 1
ATOM 761 O O . ILE A 1 96 ? 40.75 -21.688 -9.828 1 92.31 96 ILE A O 1
ATOM 765 N N . LYS A 1 97 ? 40.906 -19.562 -10.508 1 90.88 97 LYS A N 1
ATOM 766 C CA . LYS A 1 97 ? 41.375 -19.078 -9.203 1 90.88 97 LYS A CA 1
ATOM 767 C C . LYS A 1 97 ? 40.188 -18.984 -8.219 1 90.88 97 LYS A C 1
ATOM 769 O O . LYS A 1 97 ? 40.344 -19.375 -7.059 1 90.88 97 LYS A O 1
ATOM 774 N N . ASN A 1 98 ? 39.125 -18.453 -8.625 1 94.44 98 ASN A N 1
ATOM 775 C CA . ASN A 1 98 ? 37.875 -18.344 -7.875 1 94.44 98 ASN A CA 1
ATOM 776 C C . ASN A 1 98 ? 36.688 -18.672 -8.742 1 94.44 98 ASN A C 1
ATOM 778 O O . ASN A 1 98 ? 36.344 -17.922 -9.656 1 94.44 98 ASN A O 1
ATOM 782 N N . SER A 1 99 ? 36.031 -19.75 -8.344 1 96.62 99 SER A N 1
ATOM 783 C CA . SER A 1 99 ? 35.031 -20.328 -9.203 1 96.62 99 SER A CA 1
ATOM 784 C C . SER A 1 99 ? 33.625 -19.969 -8.711 1 96.62 99 SER A C 1
ATOM 786 O O . SER A 1 99 ? 32.656 -20.656 -9.023 1 96.62 99 SER A O 1
ATOM 788 N N . ALA A 1 100 ? 33.5 -18.875 -8 1 97.69 100 ALA A N 1
ATOM 789 C CA . ALA A 1 100 ? 32.219 -18.469 -7.484 1 97.69 100 ALA A CA 1
ATOM 790 C C . ALA A 1 100 ? 31.25 -18.141 -8.617 1 97.69 100 ALA A C 1
ATOM 792 O O . ALA A 1 100 ? 31.641 -17.531 -9.617 1 97.69 100 ALA A O 1
ATOM 793 N N . LEU A 1 101 ? 30.078 -18.578 -8.414 1 98 101 LEU A N 1
ATOM 794 C CA . LEU A 1 101 ? 29.047 -18.375 -9.414 1 98 101 LEU A CA 1
ATOM 795 C C . LEU A 1 101 ? 28.125 -17.203 -9.023 1 98 101 LEU A C 1
ATOM 797 O O . LEU A 1 101 ? 27.734 -17.094 -7.859 1 98 101 LEU A O 1
ATOM 801 N N . ILE A 1 102 ? 27.766 -16.375 -10 1 98.06 102 ILE A N 1
ATOM 802 C CA . ILE A 1 102 ? 26.828 -15.273 -9.781 1 98.06 102 ILE A CA 1
ATOM 803 C C . ILE A 1 102 ? 25.562 -15.492 -10.609 1 98.06 102 ILE A C 1
ATOM 805 O O . ILE A 1 102 ? 25.641 -15.641 -11.828 1 98.06 102 ILE A O 1
ATOM 809 N N . ILE A 1 103 ? 24.484 -15.586 -9.93 1 97.19 103 ILE A N 1
ATOM 810 C CA . ILE A 1 103 ? 23.188 -15.516 -10.594 1 97.19 103 ILE A CA 1
ATOM 811 C C . ILE A 1 103 ? 22.734 -14.062 -10.688 1 97.19 103 ILE A C 1
ATOM 813 O O . ILE A 1 103 ? 22.5 -13.414 -9.664 1 97.19 103 ILE A O 1
ATOM 817 N N . LEU A 1 104 ? 22.547 -13.57 -11.82 1 95 104 LEU A N 1
ATOM 818 C CA . LEU A 1 104 ? 22.359 -12.141 -12.055 1 95 104 LEU A CA 1
ATOM 819 C C . LEU A 1 104 ? 21 -11.672 -11.523 1 95 104 LEU A C 1
ATOM 821 O O . LEU A 1 104 ? 20.922 -10.617 -10.891 1 95 104 LEU A O 1
ATOM 825 N N . ASN A 1 105 ? 19.922 -12.391 -11.836 1 91.56 105 ASN A N 1
ATOM 826 C CA . ASN A 1 105 ? 18.562 -12.117 -11.367 1 91.56 105 ASN A CA 1
ATOM 827 C C . ASN A 1 105 ? 17.875 -13.383 -10.852 1 91.56 105 ASN A C 1
ATOM 829 O O . ASN A 1 105 ? 17.312 -14.148 -11.633 1 91.56 105 ASN A O 1
ATOM 833 N N . THR A 1 106 ? 17.922 -13.453 -9.594 1 95.31 106 THR A N 1
ATOM 834 C CA . THR A 1 106 ? 17.453 -14.688 -8.961 1 95.31 106 THR A CA 1
ATOM 835 C C . THR A 1 106 ? 15.945 -14.828 -9.102 1 95.31 106 THR A C 1
ATOM 837 O O . THR A 1 106 ? 15.195 -13.875 -8.875 1 95.31 106 THR A O 1
ATOM 840 N N . GLU A 1 107 ? 15.539 -16 -9.555 1 93.88 107 GLU A N 1
ATOM 841 C CA . GLU A 1 107 ? 14.133 -16.375 -9.664 1 93.88 107 GLU A CA 1
ATOM 842 C C . GLU A 1 107 ? 13.797 -17.516 -8.711 1 93.88 107 GLU A C 1
ATOM 844 O O . GLU A 1 107 ? 14.688 -18.172 -8.164 1 93.88 107 GLU A O 1
ATOM 849 N N . GLN A 1 108 ? 12.57 -17.688 -8.531 1 92.69 108 GLN A N 1
ATOM 850 C CA . GLN A 1 108 ? 12.156 -18.75 -7.629 1 92.69 108 GLN A CA 1
ATOM 851 C C . GLN A 1 108 ? 12.633 -20.109 -8.141 1 92.69 108 GLN A C 1
ATOM 853 O O . GLN A 1 108 ? 12.977 -21 -7.344 1 92.69 108 GLN A O 1
ATOM 858 N N . SER A 1 109 ? 12.672 -20.328 -9.438 1 92.62 109 SER A N 1
ATOM 859 C CA . SER A 1 109 ? 13.055 -21.594 -10.047 1 92.62 109 SER A CA 1
ATOM 860 C C . SER A 1 109 ? 14.539 -21.891 -9.82 1 92.62 109 SER A C 1
ATOM 862 O O . SER A 1 109 ? 14.992 -23 -10.047 1 92.62 109 SER A O 1
ATOM 864 N N . ASP A 1 110 ? 15.203 -20.875 -9.383 1 95 110 ASP A N 1
ATOM 865 C CA . ASP A 1 110 ? 16.625 -21.062 -9.117 1 95 110 ASP A CA 1
ATOM 866 C C . ASP A 1 110 ? 16.844 -21.812 -7.805 1 95 110 ASP A C 1
ATOM 868 O O . ASP A 1 110 ? 17.953 -22.219 -7.492 1 95 110 ASP A O 1
ATOM 872 N N . GLU A 1 111 ? 15.812 -21.953 -7.059 1 95.38 111 GLU A N 1
ATOM 873 C CA . GLU A 1 111 ? 15.93 -22.75 -5.836 1 95.38 111 GLU A CA 1
ATOM 874 C C . GLU A 1 111 ? 16.344 -24.188 -6.145 1 95.38 111 GLU A C 1
ATOM 876 O O . GLU A 1 111 ? 15.867 -24.766 -7.125 1 95.38 111 GLU A O 1
ATOM 881 N N . GLY A 1 112 ? 17.297 -24.734 -5.281 1 95.62 112 GLY A N 1
ATOM 882 C CA . GLY A 1 112 ? 17.734 -26.094 -5.488 1 95.62 112 GLY A CA 1
ATOM 883 C C . GLY A 1 112 ? 19.156 -26.359 -5.004 1 95.62 112 GLY A C 1
ATOM 884 O O . GLY A 1 112 ? 19.719 -25.547 -4.273 1 95.62 112 GLY A O 1
ATOM 885 N N . SER A 1 113 ? 19.609 -27.469 -5.445 1 96.94 113 SER A N 1
ATOM 886 C CA . SER A 1 113 ? 20.938 -27.891 -5.055 1 96.94 113 SER A CA 1
ATOM 887 C C . SER A 1 113 ? 21.953 -27.672 -6.18 1 96.94 113 SER A C 1
ATOM 889 O O . SER A 1 113 ? 21.734 -28.109 -7.309 1 96.94 113 SER A O 1
ATOM 891 N N . TYR A 1 114 ? 22.969 -27.016 -5.766 1 97.88 114 TYR A N 1
ATOM 892 C CA . TYR A 1 114 ? 24.047 -26.719 -6.715 1 97.88 114 TYR A CA 1
ATOM 893 C C . TYR A 1 114 ? 25.328 -27.422 -6.328 1 97.88 114 TYR A C 1
ATOM 895 O O . TYR A 1 114 ? 25.641 -27.547 -5.145 1 97.88 114 TYR A O 1
ATOM 903 N N . THR A 1 115 ? 26.062 -27.844 -7.336 1 97.5 115 THR A N 1
ATOM 904 C CA . THR A 1 115 ? 27.328 -28.531 -7.086 1 97.5 115 THR A CA 1
ATOM 905 C C . THR A 1 115 ? 28.469 -27.859 -7.852 1 97.5 115 THR A C 1
ATOM 907 O O . THR A 1 115 ? 28.391 -27.688 -9.07 1 97.5 115 THR A O 1
ATOM 910 N N . CYS A 1 116 ? 29.375 -27.422 -7.105 1 97.69 116 CYS A N 1
ATOM 911 C CA . CYS A 1 116 ? 30.641 -26.969 -7.691 1 97.69 116 CYS A CA 1
ATOM 912 C C . CYS A 1 116 ? 31.609 -28.125 -7.871 1 97.69 116 CYS A C 1
ATOM 914 O O . CYS A 1 116 ? 32.062 -28.734 -6.891 1 97.69 116 CYS A O 1
ATOM 916 N N . HIS A 1 117 ? 31.938 -28.391 -9.094 1 96.81 117 HIS A N 1
ATOM 917 C CA . HIS A 1 117 ? 32.812 -29.516 -9.43 1 96.81 117 HIS A CA 1
ATOM 918 C C . HIS A 1 117 ? 34.156 -29.031 -9.906 1 96.81 117 HIS A C 1
ATOM 920 O O . HIS A 1 117 ? 34.281 -28.375 -10.938 1 96.81 117 HIS A O 1
ATOM 926 N N . ILE A 1 118 ? 35.188 -29.438 -9.188 1 96.19 118 ILE A N 1
ATOM 927 C CA . ILE A 1 118 ? 36.562 -29.047 -9.516 1 96.19 118 ILE A CA 1
ATOM 928 C C . ILE A 1 118 ? 37.344 -30.266 -10 1 96.19 118 ILE A C 1
ATOM 930 O O . ILE A 1 118 ? 37.438 -31.281 -9.305 1 96.19 118 ILE A O 1
ATOM 934 N N . SER A 1 119 ? 37.875 -30.125 -11.211 1 96 119 SER A N 1
ATOM 935 C CA . SER A 1 119 ? 38.75 -31.156 -11.734 1 96 119 SER A CA 1
ATOM 936 C C . SER A 1 119 ? 40.219 -30.719 -11.633 1 96 119 SER A C 1
ATOM 938 O O . SER A 1 119 ? 40.625 -29.688 -12.18 1 96 119 SER A O 1
ATOM 940 N N . THR A 1 120 ? 40.969 -31.516 -10.914 1 93.81 120 THR A N 1
ATOM 941 C CA . THR A 1 120 ? 42.375 -31.188 -10.742 1 93.81 120 THR A CA 1
ATOM 942 C C . THR A 1 120 ? 43.25 -32.281 -11.328 1 93.81 120 THR A C 1
ATOM 944 O O . THR A 1 120 ? 42.781 -33.406 -11.594 1 93.81 120 THR A O 1
ATOM 947 N N . PHE A 1 121 ? 44.406 -31.875 -11.703 1 91.69 121 PHE A N 1
ATOM 948 C CA . PHE A 1 121 ? 45.438 -32.844 -12.078 1 91.69 121 PHE A CA 1
ATOM 949 C C . PHE A 1 121 ? 46.656 -32.719 -11.172 1 91.69 121 PHE A C 1
ATOM 951 O O . PHE A 1 121 ? 47.188 -31.609 -10.977 1 91.69 121 PHE A O 1
ATOM 958 N N . PRO A 1 122 ? 47.125 -33.719 -10.578 1 91.88 122 PRO A N 1
ATOM 959 C CA . PRO A 1 122 ? 46.719 -35.125 -10.797 1 91.88 122 PRO A CA 1
ATOM 960 C C . PRO A 1 122 ? 45.75 -35.625 -9.734 1 91.88 122 PRO A C 1
ATOM 962 O O . PRO A 1 122 ? 45.438 -36.812 -9.703 1 91.88 122 PRO A O 1
ATOM 965 N N . SER A 1 123 ? 45.344 -34.812 -8.805 1 90.81 123 SER A N 1
ATOM 966 C CA . SER A 1 123 ? 44.656 -35.219 -7.582 1 90.81 123 SER A CA 1
ATOM 967 C C . SER A 1 123 ? 43.219 -35.656 -7.871 1 90.81 123 SER A C 1
ATOM 969 O O . SER A 1 123 ? 42.562 -36.281 -7.023 1 90.81 123 SER A O 1
ATOM 971 N N . GLY A 1 124 ? 42.625 -35.375 -9.023 1 92.44 124 GLY A N 1
ATOM 972 C CA . GLY A 1 124 ? 41.281 -35.844 -9.383 1 92.44 124 GLY A CA 1
ATOM 973 C C . GLY A 1 124 ? 40.219 -34.781 -9.242 1 92.44 124 GLY A C 1
ATOM 974 O O . GLY A 1 124 ? 40.469 -33.594 -9.555 1 92.44 124 GLY A O 1
ATOM 975 N N . ASN A 1 125 ? 38.969 -35.312 -8.852 1 95.31 125 ASN A N 1
ATOM 976 C CA . ASN A 1 125 ? 37.844 -34.406 -8.82 1 95.31 125 ASN A CA 1
ATOM 977 C C . ASN A 1 125 ? 37.375 -34.156 -7.391 1 95.31 125 ASN A C 1
ATOM 979 O O . ASN A 1 125 ? 37.406 -35.031 -6.543 1 95.31 125 ASN A O 1
ATOM 983 N N . PHE A 1 126 ? 36.906 -32.938 -7.164 1 94.75 126 PHE A N 1
ATOM 984 C CA . PHE A 1 126 ? 36.375 -32.531 -5.871 1 94.75 126 PHE A CA 1
ATOM 985 C C . PHE A 1 126 ? 35.062 -31.75 -6.039 1 94.75 126 PHE A C 1
ATOM 987 O O . PHE A 1 126 ? 34.875 -31.109 -7.066 1 94.75 126 PHE A O 1
ATOM 994 N N . GLU A 1 127 ? 34.188 -31.875 -4.973 1 95.88 127 GLU A N 1
ATOM 995 C CA . GLU A 1 127 ? 32.906 -31.203 -5.121 1 95.88 127 GLU A CA 1
ATOM 996 C C . GLU A 1 127 ? 32.438 -30.578 -3.807 1 95.88 127 GLU A C 1
ATOM 998 O O . GLU A 1 127 ? 32.875 -31.016 -2.729 1 95.88 127 GLU A O 1
ATOM 1003 N N . ARG A 1 128 ? 31.766 -29.547 -3.92 1 96.19 128 ARG A N 1
ATOM 1004 C CA . ARG A 1 128 ? 31 -28.906 -2.852 1 96.19 128 ARG A CA 1
ATOM 1005 C C . ARG A 1 128 ? 29.562 -28.672 -3.27 1 96.19 128 ARG A C 1
ATOM 1007 O O . ARG A 1 128 ? 29.281 -28.375 -4.434 1 96.19 128 ARG A O 1
ATOM 1014 N N . LYS A 1 129 ? 28.719 -28.859 -2.346 1 97.06 129 LYS A N 1
ATOM 1015 C CA . LYS A 1 129 ? 27.297 -28.703 -2.621 1 97.06 129 LYS A CA 1
ATOM 1016 C C . LYS A 1 129 ? 26.719 -27.531 -1.834 1 97.06 129 LYS A C 1
ATOM 1018 O O . LYS A 1 129 ? 27.047 -27.328 -0.664 1 97.06 129 LYS A O 1
ATOM 1023 N N . ILE A 1 130 ? 25.906 -26.781 -2.535 1 97.69 130 ILE A N 1
ATOM 1024 C CA . ILE A 1 130 ? 25.219 -25.656 -1.903 1 97.69 130 ILE A CA 1
ATOM 1025 C C . ILE A 1 130 ? 23.719 -25.781 -2.127 1 97.69 130 ILE A C 1
ATOM 1027 O O . ILE A 1 130 ? 23.25 -25.828 -3.27 1 97.69 130 ILE A O 1
ATOM 1031 N N . ALA A 1 131 ? 23 -25.906 -1.068 1 97.31 131 ALA A N 1
ATOM 1032 C CA . ALA A 1 131 ? 21.547 -25.859 -1.143 1 97.31 131 ALA A CA 1
ATOM 1033 C C . ALA A 1 131 ? 21.031 -24.422 -1.078 1 97.31 131 ALA A C 1
ATOM 1035 O O . ALA A 1 131 ? 21.109 -23.781 -0.034 1 97.31 131 ALA A O 1
ATOM 1036 N N . LEU A 1 132 ? 20.469 -24 -2.184 1 97.5 132 LEU A N 1
ATOM 1037 C CA . LEU A 1 132 ? 20 -22.609 -2.271 1 97.5 132 LEU A CA 1
ATOM 1038 C C . LEU A 1 132 ? 18.5 -22.531 -2.047 1 97.5 132 LEU A C 1
ATOM 1040 O O . LEU A 1 132 ? 17.719 -23.188 -2.748 1 97.5 132 LEU A O 1
ATOM 1044 N N . THR A 1 133 ? 18.078 -21.797 -1.048 1 96.88 133 THR A N 1
ATOM 1045 C CA . THR A 1 133 ? 16.672 -21.453 -0.835 1 96.88 133 THR A CA 1
ATOM 1046 C C . THR A 1 133 ? 16.375 -20.031 -1.299 1 96.88 133 THR A C 1
ATOM 1048 O O . THR A 1 133 ? 17.156 -19.109 -1.039 1 96.88 133 THR A O 1
ATOM 1051 N N . VAL A 1 134 ? 15.289 -19.875 -2.082 1 96.44 134 VAL A N 1
ATOM 1052 C CA . VAL A 1 134 ? 14.945 -18.562 -2.615 1 96.44 134 VAL A CA 1
ATOM 1053 C C . VAL A 1 134 ? 13.633 -18.078 -2.004 1 96.44 134 VAL A C 1
ATOM 1055 O O . VAL A 1 134 ? 12.609 -18.75 -2.119 1 96.44 134 VAL A O 1
ATOM 1058 N N . TRP A 1 135 ? 13.688 -16.938 -1.327 1 96.12 135 TRP A N 1
ATOM 1059 C CA . TRP A 1 135 ? 12.492 -16.328 -0.741 1 96.12 135 TRP A CA 1
ATOM 1060 C C . TRP A 1 135 ? 11.961 -15.203 -1.623 1 96.12 135 TRP A C 1
ATOM 1062 O O . TRP A 1 135 ? 12.695 -14.656 -2.447 1 96.12 135 TRP A O 1
ATOM 1072 N N . ILE A 1 136 ? 10.688 -15.008 -1.537 1 94.5 136 ILE A N 1
ATOM 1073 C CA . ILE A 1 136 ? 10.023 -13.891 -2.201 1 94.5 136 ILE A CA 1
ATOM 1074 C C . ILE A 1 136 ? 9.469 -12.922 -1.157 1 94.5 136 ILE A C 1
ATOM 1076 O O . ILE A 1 136 ? 8.617 -13.297 -0.345 1 94.5 136 ILE A O 1
ATOM 1080 N N . LEU A 1 137 ? 9.938 -11.703 -1.194 1 93.88 137 LEU A N 1
ATOM 1081 C CA . LEU A 1 137 ? 9.422 -10.703 -0.266 1 93.88 137 LEU A CA 1
ATOM 1082 C C . LEU A 1 137 ? 7.945 -10.422 -0.542 1 93.88 137 LEU A C 1
ATOM 1084 O O . LEU A 1 137 ? 7.527 -10.359 -1.7 1 93.88 137 LEU A O 1
ATOM 1088 N N . PRO A 1 138 ? 7.238 -10.156 0.456 1 95.94 138 PRO A N 1
ATOM 1089 C CA . PRO A 1 138 ? 5.789 -10.023 0.276 1 95.94 138 PRO A CA 1
ATOM 1090 C C . PRO A 1 138 ? 5.406 -8.734 -0.45 1 95.94 138 PRO A C 1
ATOM 1092 O O . PRO A 1 138 ? 6.031 -7.691 -0.239 1 95.94 138 PRO A O 1
ATOM 1095 N N . ILE A 1 139 ? 4.449 -8.891 -1.326 1 96.69 139 ILE A N 1
ATOM 1096 C CA . ILE A 1 139 ? 3.652 -7.777 -1.816 1 96.69 139 ILE A CA 1
ATOM 1097 C C . ILE A 1 139 ? 2.365 -7.664 -1.001 1 96.69 139 ILE A C 1
ATOM 1099 O O . ILE A 1 139 ? 1.632 -8.641 -0.85 1 96.69 139 ILE A O 1
ATOM 1103 N N . SER A 1 140 ? 2.143 -6.52 -0.465 1 97.38 140 SER A N 1
ATOM 1104 C CA . SER A 1 140 ? 1.008 -6.41 0.446 1 97.38 140 SER A CA 1
ATOM 1105 C C . SER A 1 140 ? 0.207 -5.141 0.18 1 97.38 140 SER A C 1
ATOM 1107 O O . SER A 1 140 ? 0.748 -4.152 -0.322 1 97.38 140 SER A O 1
ATOM 1109 N N . SER A 1 141 ? -1.076 -5.289 0.516 1 95.88 141 SER A N 1
ATOM 1110 C CA . SER A 1 141 ? -1.985 -4.16 0.345 1 95.88 141 SER A CA 1
ATOM 1111 C C . SER A 1 141 ? -3.084 -4.172 1.401 1 95.88 141 SER A C 1
ATOM 1113 O O . SER A 1 141 ? -3.35 -5.207 2.02 1 95.88 141 SER A O 1
ATOM 1115 N N . LEU A 1 142 ? -3.535 -3.045 1.631 1 96.56 142 LEU A N 1
ATOM 1116 C CA . LEU A 1 142 ? -4.668 -2.879 2.535 1 96.56 142 LEU A CA 1
ATOM 1117 C C . LEU A 1 142 ? -5.805 -2.129 1.848 1 96.56 142 LEU A C 1
ATOM 1119 O O . LEU A 1 142 ? -5.574 -1.11 1.191 1 96.56 142 LEU A O 1
ATOM 1123 N N . ASP A 1 143 ? -7.008 -2.725 1.935 1 94.19 143 ASP A N 1
ATOM 1124 C CA . ASP A 1 143 ? -8.203 -2.098 1.388 1 94.19 143 ASP A CA 1
ATOM 1125 C C . ASP A 1 143 ? -9.156 -1.656 2.502 1 94.19 143 ASP A C 1
ATOM 1127 O O . ASP A 1 143 ? -9.836 -2.484 3.107 1 94.19 143 ASP A O 1
ATOM 1131 N N . PRO A 1 144 ? -9.203 -0.38 2.703 1 96.12 144 PRO A N 1
ATOM 1132 C CA . PRO A 1 144 ? -10.117 0.123 3.73 1 96.12 144 PRO A CA 1
ATOM 1133 C C . PRO A 1 144 ? -11.547 0.305 3.215 1 96.12 144 PRO A C 1
ATOM 1135 O O . PRO A 1 144 ? -11.758 0.416 2.004 1 96.12 144 PRO A O 1
ATOM 1138 N N . VAL A 1 145 ? -12.555 0.251 4.148 1 96.88 145 VAL A N 1
ATOM 1139 C CA . VAL A 1 145 ? -13.961 0.498 3.83 1 96.88 145 VAL A CA 1
ATOM 1140 C C . VAL A 1 145 ? -14.469 1.694 4.633 1 96.88 145 VAL A C 1
ATOM 1142 O O . VAL A 1 145 ? -14.203 1.805 5.832 1 96.88 145 VAL A O 1
ATOM 1145 N N . THR A 1 146 ? -15.148 2.588 3.975 1 97.56 146 THR A N 1
ATOM 1146 C CA . THR A 1 146 ? -15.812 3.674 4.688 1 97.56 146 THR A CA 1
ATOM 1147 C C . THR A 1 146 ? -17.109 3.191 5.32 1 97.56 146 THR A C 1
ATOM 1149 O O . THR A 1 146 ? -18 2.678 4.629 1 97.56 146 THR A O 1
ATOM 1152 N N . LEU A 1 147 ? -17.188 3.391 6.594 1 98.19 147 LEU A N 1
ATOM 1153 C CA . LEU A 1 147 ? -18.344 2.887 7.324 1 98.19 147 LEU A CA 1
ATOM 1154 C C . LEU A 1 147 ? -19.25 4.035 7.77 1 98.19 147 LEU A C 1
ATOM 1156 O O . LEU A 1 147 ? -18.844 5.195 7.75 1 98.19 147 LEU A O 1
ATOM 1160 N N . VAL A 1 148 ? -20.469 3.68 8.109 1 97.69 148 VAL A N 1
ATOM 1161 C CA . VAL A 1 148 ? -21.438 4.633 8.648 1 97.69 148 VAL A CA 1
ATOM 1162 C C . VAL A 1 148 ? -21.953 4.145 10 1 97.69 148 VAL A C 1
ATOM 1164 O O . VAL A 1 148 ? -22.281 2.969 10.156 1 97.69 148 VAL A O 1
ATOM 1167 N N . GLU A 1 149 ? -22 5.086 10.852 1 96.5 149 GLU A N 1
ATOM 1168 C CA . GLU A 1 149 ? -22.5 4.723 12.172 1 96.5 149 GLU A CA 1
ATOM 1169 C C . GLU A 1 149 ? -23.891 4.074 12.078 1 96.5 149 GLU A C 1
ATOM 1171 O O . GLU A 1 149 ? -24.75 4.547 11.336 1 96.5 149 GLU A O 1
ATOM 1176 N N . GLY A 1 150 ? -24.062 2.922 12.836 1 94.19 150 GLY A N 1
ATOM 1177 C CA . GLY A 1 150 ? -25.359 2.26 12.867 1 94.19 150 GLY A CA 1
ATOM 1178 C C . GLY A 1 150 ? -25.438 1.075 11.922 1 94.19 150 GLY A C 1
ATOM 1179 O O . GLY A 1 150 ? -26.375 0.278 12.008 1 94.19 150 GLY A O 1
ATOM 1180 N N . GLN A 1 151 ? -24.562 0.999 10.992 1 95.94 151 GLN A N 1
ATOM 1181 C CA . GLN A 1 151 ? -24.531 -0.158 10.102 1 95.94 151 GLN A CA 1
ATOM 1182 C C . GLN A 1 151 ? -24.297 -1.446 10.883 1 95.94 151 GLN A C 1
ATOM 1184 O O . GLN A 1 151 ? -23.797 -1.411 12.016 1 95.94 151 GLN A O 1
ATOM 1189 N N . SER A 1 152 ? -24.656 -2.508 10.266 1 96.75 152 SER A N 1
ATOM 1190 C CA . SER A 1 152 ? -24.469 -3.816 10.883 1 96.75 152 SER A CA 1
ATOM 1191 C C . SER A 1 152 ? -23 -4.223 10.875 1 96.75 152 SER A C 1
ATOM 1193 O O . SER A 1 152 ? -22.172 -3.584 10.219 1 96.75 152 SER A O 1
ATOM 1195 N N . PHE A 1 153 ? -22.859 -5.316 11.727 1 96.88 153 PHE A N 1
ATOM 1196 C CA . PHE A 1 153 ? -21.531 -5.91 11.797 1 96.88 153 PHE A CA 1
ATOM 1197 C C . PHE A 1 153 ? -21 -6.242 10.406 1 96.88 153 PHE A C 1
ATOM 1199 O O . PHE A 1 153 ? -21.688 -6.91 9.625 1 96.88 153 PHE A O 1
ATOM 1206 N N . ARG A 1 154 ? -19.719 -5.621 10.031 1 97.5 154 ARG A N 1
ATOM 1207 C CA . ARG A 1 154 ? -19.219 -5.809 8.664 1 97.5 154 ARG A CA 1
ATOM 1208 C C . ARG A 1 154 ? -17.703 -5.605 8.602 1 97.5 154 ARG A C 1
ATOM 1210 O O . ARG A 1 154 ? -17.094 -5.168 9.578 1 97.5 154 ARG A O 1
ATOM 1217 N N . VAL A 1 155 ? -17.172 -5.859 7.488 1 97.31 155 VAL A N 1
ATOM 1218 C CA . VAL A 1 155 ? -15.734 -5.75 7.281 1 97.31 155 VAL A CA 1
ATOM 1219 C C . VAL A 1 155 ? -15.328 -4.277 7.211 1 97.31 155 VAL A C 1
ATOM 1221 O O . VAL A 1 155 ? -15.93 -3.5 6.469 1 97.31 155 VAL A O 1
ATOM 1224 N N . ALA A 1 156 ? -14.328 -3.934 8.023 1 98.38 156 ALA A N 1
ATOM 1225 C CA . ALA A 1 156 ? -13.82 -2.564 8.078 1 98.38 156 ALA A CA 1
ATOM 1226 C C . ALA A 1 156 ? -12.594 -2.395 7.184 1 98.38 156 ALA A C 1
ATOM 1228 O O . ALA A 1 156 ? -12.352 -1.312 6.648 1 98.38 156 ALA A O 1
ATOM 1229 N N . ALA A 1 157 ? -11.828 -3.473 7.129 1 98.31 157 ALA A N 1
ATOM 1230 C CA . ALA A 1 157 ? -10.617 -3.434 6.312 1 98.31 157 ALA A CA 1
ATOM 1231 C C . ALA A 1 157 ? -10.156 -4.84 5.949 1 98.31 157 ALA A C 1
ATOM 1233 O O . ALA A 1 157 ? -10.406 -5.797 6.684 1 98.31 157 ALA A O 1
ATOM 1234 N N . THR A 1 158 ? -9.523 -4.941 4.832 1 97.19 158 THR A N 1
ATOM 1235 C CA . THR A 1 158 ? -8.953 -6.199 4.363 1 97.19 158 THR A CA 1
ATOM 1236 C C . THR A 1 158 ? -7.469 -6.039 4.059 1 97.19 158 THR A C 1
ATOM 1238 O O . THR A 1 158 ? -7.07 -5.098 3.371 1 97.19 158 THR A O 1
ATOM 1241 N N . CYS A 1 159 ? -6.68 -6.891 4.633 1 98.25 159 CYS A N 1
ATOM 1242 C CA . CYS A 1 159 ? -5.242 -6.93 4.387 1 98.25 159 CYS A CA 1
ATOM 1243 C C . CYS A 1 159 ? -4.855 -8.188 3.615 1 98.25 159 CYS A C 1
ATOM 1245 O O . CYS A 1 159 ? -5.27 -9.289 3.969 1 98.25 159 CYS A O 1
ATOM 1247 N N . ARG A 1 160 ? -4.125 -7.984 2.584 1 97.19 160 ARG A N 1
ATOM 1248 C CA . ARG A 1 160 ? -3.723 -9.109 1.741 1 97.19 160 ARG A CA 1
ATOM 1249 C C . ARG A 1 160 ? -2.221 -9.086 1.48 1 97.19 160 ARG A C 1
ATOM 1251 O O . ARG A 1 160 ? -1.605 -8.016 1.459 1 97.19 160 ARG A O 1
ATOM 1258 N N . ALA A 1 161 ? -1.666 -10.258 1.323 1 97.81 161 ALA A N 1
ATOM 1259 C CA . ALA A 1 161 ? -0.238 -10.352 1.031 1 97.81 161 ALA A CA 1
ATOM 1260 C C . ALA A 1 161 ? 0.084 -11.648 0.298 1 97.81 161 ALA A C 1
ATOM 1262 O O . ALA A 1 161 ? -0.646 -12.641 0.418 1 97.81 161 ALA A O 1
ATOM 1263 N N . ILE A 1 162 ? 1.074 -11.617 -0.46 1 96.31 162 ILE A N 1
ATOM 1264 C CA . ILE A 1 162 ? 1.583 -12.805 -1.141 1 96.31 162 ILE A CA 1
ATOM 1265 C C . ILE A 1 162 ? 3.109 -12.812 -1.098 1 96.31 162 ILE A C 1
ATOM 1267 O O . ILE A 1 162 ? 3.744 -11.766 -1.241 1 96.31 162 ILE A O 1
ATOM 1271 N N . GLY A 1 163 ? 3.652 -13.945 -0.792 1 95.31 163 GLY A N 1
ATOM 1272 C CA . GLY A 1 163 ? 5.09 -14.141 -0.683 1 95.31 163 GLY A CA 1
ATOM 1273 C C . GLY A 1 163 ? 5.48 -15.578 -0.413 1 95.31 163 GLY A C 1
ATOM 1274 O O . GLY A 1 163 ? 4.617 -16.438 -0.271 1 95.31 163 GLY A O 1
ATOM 1275 N N . HIS A 1 164 ? 6.758 -15.758 -0.401 1 94.94 164 HIS A N 1
ATOM 1276 C CA . HIS A 1 164 ? 7.316 -17.062 -0.08 1 94.94 164 HIS A CA 1
ATOM 1277 C C . HIS A 1 164 ? 8.516 -16.938 0.853 1 94.94 164 HIS A C 1
ATOM 1279 O O . HIS A 1 164 ? 9.477 -16.234 0.54 1 94.94 164 HIS A O 1
ATOM 1285 N N . PRO A 1 165 ? 8.578 -17.656 1.946 1 95.25 165 PRO A N 1
ATOM 1286 C CA . PRO A 1 165 ? 7.449 -18.438 2.457 1 95.25 165 PRO A CA 1
ATOM 1287 C C . PRO A 1 165 ? 6.215 -17.578 2.732 1 95.25 165 PRO A C 1
ATOM 1289 O O . PRO A 1 165 ? 6.273 -16.344 2.604 1 95.25 165 PRO A O 1
ATOM 1292 N N . LEU A 1 166 ? 5.109 -18.172 3.121 1 96.56 166 LEU A N 1
ATOM 1293 C CA . LEU A 1 166 ? 3.83 -17.5 3.309 1 96.56 166 LEU A CA 1
ATOM 1294 C C . LEU A 1 166 ? 3.936 -16.438 4.395 1 96.56 166 LEU A C 1
ATOM 1296 O O . LEU A 1 166 ? 4.402 -16.703 5.5 1 96.56 166 LEU A O 1
ATOM 1300 N N . PRO A 1 167 ? 3.484 -15.281 4.109 1 97.75 167 PRO A N 1
ATOM 1301 C CA . PRO A 1 167 ? 3.484 -14.25 5.148 1 97.75 167 PRO A CA 1
ATOM 1302 C C . PRO A 1 167 ? 2.371 -14.445 6.176 1 97.75 167 PRO A C 1
ATOM 1304 O O . PRO A 1 167 ? 1.429 -15.203 5.934 1 97.75 167 PRO A O 1
ATOM 1307 N N . ILE A 1 168 ? 2.555 -13.781 7.238 1 98.12 168 ILE A N 1
ATOM 1308 C CA . ILE A 1 168 ? 1.553 -13.773 8.297 1 98.12 168 ILE A CA 1
ATOM 1309 C C . ILE A 1 168 ? 1.03 -12.352 8.5 1 98.12 168 ILE A C 1
ATOM 1311 O O . ILE A 1 168 ? 1.81 -11.398 8.555 1 98.12 168 ILE A O 1
ATOM 1315 N N . LEU A 1 169 ? -0.273 -12.336 8.602 1 98.5 169 LEU A N 1
ATOM 1316 C CA . LEU A 1 169 ? -0.888 -11.023 8.75 1 98.5 169 LEU A CA 1
ATOM 1317 C C . LEU A 1 169 ? -1.455 -10.836 10.156 1 98.5 169 LEU A C 1
ATOM 1319 O O . LEU A 1 169 ? -1.976 -11.789 10.75 1 98.5 169 LEU A O 1
ATOM 1323 N N . SER A 1 170 ? -1.262 -9.648 10.672 1 98.31 170 SER A N 1
ATOM 1324 C CA . SER A 1 170 ? -1.871 -9.273 11.945 1 98.31 170 SER A CA 1
ATOM 1325 C C . SER A 1 170 ? -2.311 -7.812 11.945 1 98.31 170 SER A C 1
ATOM 1327 O O . SER A 1 170 ? -1.934 -7.047 11.055 1 98.31 170 SER A O 1
ATOM 1329 N N . TRP A 1 171 ? -3.193 -7.555 12.891 1 98.62 171 TRP A N 1
ATOM 1330 C CA . TRP A 1 171 ? -3.719 -6.195 13 1 98.62 171 TRP A CA 1
ATOM 1331 C C . TRP A 1 171 ? -3.209 -5.508 14.258 1 98.62 171 TRP A C 1
ATOM 1333 O O . TRP A 1 171 ? -3.146 -6.125 15.328 1 98.62 171 TRP A O 1
ATOM 1343 N N . ASP A 1 172 ? -2.752 -4.297 14.109 1 98.56 172 ASP A N 1
ATOM 1344 C CA . ASP A 1 172 ? -2.383 -3.443 15.234 1 98.56 172 ASP A CA 1
ATOM 1345 C C . ASP A 1 172 ? -3.463 -2.396 15.508 1 98.56 172 ASP A C 1
ATOM 1347 O O . ASP A 1 172 ? -3.514 -1.361 14.844 1 98.56 172 ASP A O 1
ATOM 1351 N N . THR A 1 173 ? -4.281 -2.617 16.406 1 98.25 173 THR A N 1
ATOM 1352 C CA . THR A 1 173 ? -5.402 -1.756 16.75 1 98.25 173 THR A CA 1
ATOM 1353 C C . THR A 1 173 ? -5.848 -2.014 18.188 1 98.25 173 THR A C 1
ATOM 1355 O O . THR A 1 173 ? -5.672 -3.117 18.719 1 98.25 173 THR A O 1
ATOM 1358 N N . ASP A 1 174 ? -6.422 -1.03 18.828 1 97.5 174 ASP A N 1
ATOM 1359 C CA . ASP A 1 174 ? -7 -1.161 20.172 1 97.5 174 ASP A CA 1
ATOM 1360 C C . ASP A 1 174 ? -8.508 -1.384 20.094 1 97.5 174 ASP A C 1
ATOM 1362 O O . ASP A 1 174 ? -9.172 -1.532 21.125 1 97.5 174 ASP A O 1
ATOM 1366 N N . MET A 1 175 ? -9.023 -1.46 18.938 1 97.19 175 MET A N 1
ATOM 1367 C CA . MET A 1 175 ? -10.461 -1.648 18.75 1 97.19 175 MET A CA 1
ATOM 1368 C C . MET A 1 175 ? -10.828 -3.127 18.828 1 97.19 175 MET A C 1
ATOM 1370 O O . MET A 1 175 ? -10.062 -3.986 18.391 1 97.19 175 MET A O 1
ATOM 1374 N N . SER A 1 176 ? -12.016 -3.268 19.312 1 95.62 176 SER A N 1
ATOM 1375 C CA . SER A 1 176 ? -12.523 -4.633 19.359 1 95.62 176 SER A CA 1
ATOM 1376 C C . SER A 1 176 ? -13.156 -5.039 18.031 1 95.62 176 SER A C 1
ATOM 1378 O O . SER A 1 176 ? -13.867 -4.242 17.406 1 95.62 176 SER A O 1
ATOM 1380 N N . GLY A 1 177 ? -12.844 -6.125 17.609 1 97.12 177 GLY A N 1
ATOM 1381 C CA . GLY A 1 177 ? -13.391 -6.691 16.391 1 97.12 177 GLY A CA 1
ATOM 1382 C C . GLY A 1 177 ? -13.062 -8.164 16.219 1 97.12 177 GLY A C 1
ATOM 1383 O O . GLY A 1 177 ? -12.641 -8.828 17.156 1 97.12 177 GLY A O 1
ATOM 1384 N N . THR A 1 178 ? -13.492 -8.672 15.086 1 98.19 178 THR A N 1
ATOM 1385 C CA . THR A 1 178 ? -13.195 -10.062 14.758 1 98.19 178 THR A CA 1
ATOM 1386 C C . THR A 1 178 ? -12.305 -10.148 13.523 1 98.19 178 THR A C 1
ATOM 1388 O O . THR A 1 178 ? -12.422 -9.336 12.602 1 98.19 178 THR A O 1
ATOM 1391 N N . VAL A 1 179 ? -11.398 -11.102 13.648 1 98.12 179 VAL A N 1
ATOM 1392 C CA . VAL A 1 179 ? -10.461 -11.312 12.555 1 98.12 179 VAL A CA 1
ATOM 1393 C C . VAL A 1 179 ? -10.734 -12.664 11.898 1 98.12 179 VAL A C 1
ATOM 1395 O O . VAL A 1 179 ? -10.906 -13.672 12.586 1 98.12 179 VAL A O 1
ATOM 1398 N N . GLN A 1 180 ? -10.836 -12.641 10.609 1 96.62 180 GLN A N 1
ATOM 1399 C CA . GLN A 1 180 ? -10.922 -13.867 9.828 1 96.62 180 GLN A CA 1
ATOM 1400 C C . GLN A 1 180 ? -9.773 -13.961 8.82 1 96.62 180 GLN A C 1
ATOM 1402 O O . GLN A 1 180 ? -9.555 -13.039 8.031 1 96.62 180 GLN A O 1
ATOM 1407 N N . ASN A 1 181 ? -9.078 -15.062 8.867 1 95.75 181 ASN A N 1
ATOM 1408 C CA . ASN A 1 181 ? -7.957 -15.281 7.961 1 95.75 181 ASN A CA 1
ATOM 1409 C C . ASN A 1 181 ? -8.273 -16.359 6.926 1 95.75 181 ASN A C 1
ATOM 1411 O O . ASN A 1 181 ? -8.969 -17.328 7.223 1 95.75 181 ASN A O 1
ATOM 1415 N N . ARG A 1 182 ? -7.777 -16.078 5.77 1 92.44 182 ARG A N 1
ATOM 1416 C CA . ARG A 1 182 ? -7.957 -17.047 4.688 1 92.44 182 ARG A CA 1
ATOM 1417 C C . ARG A 1 182 ? -6.688 -17.172 3.854 1 92.44 182 ARG A C 1
ATOM 1419 O O . ARG A 1 182 ? -5.961 -16.188 3.664 1 92.44 182 ARG A O 1
ATOM 1426 N N . THR A 1 183 ? -6.426 -18.328 3.396 1 92.94 183 THR A N 1
ATOM 1427 C CA . THR A 1 183 ? -5.324 -18.578 2.473 1 92.94 183 THR A CA 1
ATOM 1428 C C . THR A 1 183 ? -5.852 -19.094 1.138 1 92.94 183 THR A C 1
ATOM 1430 O O . THR A 1 183 ? -6.621 -20.062 1.099 1 92.94 183 THR A O 1
ATOM 1433 N N . SER A 1 184 ? -5.449 -18.5 0.146 1 90.44 184 SER A N 1
ATOM 1434 C CA . SER A 1 184 ? -5.926 -18.891 -1.178 1 90.44 184 SER A CA 1
ATOM 1435 C C . SER A 1 184 ? -5.102 -20.047 -1.739 1 90.44 184 SER A C 1
ATOM 1437 O O . SER A 1 184 ? -4.039 -20.375 -1.21 1 90.44 184 SER A O 1
ATOM 1439 N N . GLU A 1 185 ? -5.578 -20.594 -2.857 1 88.25 185 GLU A N 1
ATOM 1440 C CA . GLU A 1 185 ? -4.875 -21.672 -3.547 1 88.25 185 GLU A CA 1
ATOM 1441 C C . GLU A 1 185 ? -3.568 -21.172 -4.16 1 88.25 185 GLU A C 1
ATOM 1443 O O . GLU A 1 185 ? -2.602 -21.922 -4.273 1 88.25 185 GLU A O 1
ATOM 1448 N N . THR A 1 186 ? -3.543 -19.844 -4.484 1 86.69 186 THR A N 1
ATOM 1449 C CA . THR A 1 186 ? -2.379 -19.266 -5.148 1 86.69 186 THR A CA 1
ATOM 1450 C C . THR A 1 186 ? -1.327 -18.844 -4.125 1 86.69 186 THR A C 1
ATOM 1452 O O . THR A 1 186 ? -0.25 -18.375 -4.492 1 86.69 186 THR A O 1
ATOM 1455 N N . GLY A 1 187 ? -1.625 -18.953 -2.914 1 89.44 187 GLY A N 1
ATOM 1456 C CA . GLY A 1 187 ? -0.662 -18.641 -1.872 1 89.44 187 GLY A CA 1
ATOM 1457 C C . GLY A 1 187 ? -0.817 -17.234 -1.323 1 89.44 187 GLY A C 1
ATOM 1458 O O . GLY A 1 187 ? 0.075 -16.734 -0.641 1 89.44 187 GLY A O 1
ATOM 1459 N N . SER A 1 188 ? -1.84 -16.625 -1.663 1 93.56 188 SER A N 1
ATOM 1460 C CA . SER A 1 188 ? -2.119 -15.312 -1.071 1 93.56 188 SER A CA 1
ATOM 1461 C C . SER A 1 188 ? -2.867 -15.453 0.249 1 93.56 188 SER A C 1
ATOM 1463 O O . SER A 1 188 ? -3.695 -16.359 0.407 1 93.56 188 SER A O 1
ATOM 1465 N N . VAL A 1 189 ? -2.504 -14.633 1.103 1 96.62 189 VAL A N 1
ATOM 1466 C CA . VAL A 1 189 ? -3.176 -14.633 2.398 1 96.62 189 VAL A CA 1
ATOM 1467 C C . VAL A 1 189 ? -3.998 -13.352 2.551 1 96.62 189 VAL A C 1
ATOM 1469 O O . VAL A 1 189 ? -3.57 -12.281 2.125 1 96.62 189 VAL A O 1
ATOM 1472 N N . SER A 1 190 ? -5.18 -13.523 3.156 1 96.06 190 SER A N 1
ATOM 1473 C CA . SER A 1 190 ? -6.062 -12.391 3.408 1 96.06 190 SER A CA 1
ATOM 1474 C C . SER A 1 190 ? -6.547 -12.375 4.855 1 96.06 190 SER A C 1
ATOM 1476 O O . SER A 1 190 ? -6.82 -13.43 5.434 1 96.06 190 SER A O 1
ATOM 1478 N N . SER A 1 191 ? -6.605 -11.234 5.406 1 98.06 191 SER A N 1
ATOM 1479 C CA . SER A 1 191 ? -7.152 -11.031 6.742 1 98.06 191 SER A CA 1
ATOM 1480 C C . SER A 1 191 ? -8.258 -9.977 6.727 1 98.06 191 SER A C 1
ATOM 1482 O O . SER A 1 191 ? -8.055 -8.859 6.25 1 98.06 191 SER A O 1
ATOM 1484 N N . TYR A 1 192 ? -9.406 -10.406 7.242 1 97.38 192 TYR A N 1
ATOM 1485 C CA . TYR A 1 192 ? -10.57 -9.531 7.281 1 97.38 192 TYR A CA 1
ATOM 1486 C C . TYR A 1 192 ? -10.859 -9.07 8.703 1 97.38 192 TYR A C 1
ATOM 1488 O O . TYR A 1 192 ? -11.109 -9.883 9.594 1 97.38 192 TYR A O 1
ATOM 1496 N N . PHE A 1 193 ? -10.82 -7.824 8.922 1 98.56 193 PHE A N 1
ATOM 1497 C CA . PHE A 1 193 ? -11.18 -7.254 10.211 1 98.56 193 PHE A CA 1
ATOM 1498 C C . PHE A 1 193 ? -12.594 -6.684 10.18 1 98.56 193 PHE A C 1
ATOM 1500 O O . PHE A 1 193 ? -12.891 -5.777 9.398 1 98.56 193 PHE A O 1
ATOM 1507 N N . SER A 1 194 ? -13.398 -7.199 11.086 1 98.62 194 SER A N 1
ATOM 1508 C CA . SER A 1 194 ? -14.797 -6.785 11.109 1 98.62 194 SER A CA 1
ATOM 1509 C C . SER A 1 194 ? -15.18 -6.195 12.461 1 98.62 194 SER A C 1
ATOM 1511 O O . SER A 1 194 ? -14.625 -6.582 13.492 1 98.62 194 SER A O 1
ATOM 1513 N N . LEU A 1 195 ? -16.156 -5.258 12.367 1 98.25 195 LEU A N 1
ATOM 1514 C CA . LEU A 1 195 ? -16.625 -4.633 13.602 1 98.25 195 LEU A CA 1
ATOM 1515 C C . LEU A 1 195 ? -17.969 -3.957 13.383 1 98.25 195 LEU A C 1
ATOM 1517 O O . LEU A 1 195 ? -18.484 -3.934 12.266 1 98.25 195 LEU A O 1
ATOM 1521 N N . HIS A 1 196 ? -18.562 -3.572 14.523 1 98.06 196 HIS A N 1
ATOM 1522 C CA . HIS A 1 196 ? -19.703 -2.676 14.5 1 98.06 196 HIS A CA 1
ATOM 1523 C C . HIS A 1 196 ? -19.266 -1.216 14.516 1 98.06 196 HIS A C 1
ATOM 1525 O O . HIS A 1 196 ? -18.672 -0.753 15.492 1 98.06 196 HIS A O 1
ATOM 1531 N N . PRO A 1 197 ? -19.625 -0.437 13.492 1 97.75 197 PRO A N 1
ATOM 1532 C CA . PRO A 1 197 ? -19.094 0.924 13.406 1 97.75 197 PRO A CA 1
ATOM 1533 C C . PRO A 1 197 ? -19.719 1.869 14.43 1 97.75 197 PRO A C 1
ATOM 1535 O O . PRO A 1 197 ? -20.938 1.993 14.492 1 97.75 197 PRO A O 1
ATOM 1538 N N . LEU A 1 198 ? -18.875 2.521 15.172 1 96.88 198 LEU A N 1
ATOM 1539 C CA . LEU A 1 198 ? -19.266 3.57 16.109 1 96.88 198 LEU A CA 1
ATOM 1540 C C . LEU A 1 198 ? -18.531 4.871 15.797 1 96.88 198 LEU A C 1
ATOM 1542 O O . LEU A 1 198 ? -17.422 4.855 15.273 1 96.88 198 LEU A O 1
ATOM 1546 N N . ARG A 1 199 ? -19.172 5.984 16.094 1 95.38 199 ARG A N 1
ATOM 1547 C CA . ARG A 1 199 ? -18.578 7.281 15.805 1 95.38 199 ARG A CA 1
ATOM 1548 C C . ARG A 1 199 ? -17.266 7.457 16.547 1 95.38 199 ARG A C 1
ATOM 1550 O O . ARG A 1 199 ? -16.344 8.109 16.047 1 95.38 199 ARG A O 1
ATOM 1557 N N . SER A 1 200 ? -17.188 6.859 17.766 1 95.69 200 SER A N 1
ATOM 1558 C CA . SER A 1 200 ? -15.977 6.992 18.594 1 95.69 200 SER A CA 1
ATOM 1559 C C . SER A 1 200 ? -14.789 6.305 17.938 1 95.69 200 SER A C 1
ATOM 1561 O O . SER A 1 200 ? -13.641 6.543 18.312 1 95.69 200 SER A O 1
ATOM 1563 N N . MET A 1 201 ? -15.078 5.492 16.984 1 97.5 201 MET A N 1
ATOM 1564 C CA . MET A 1 201 ? -14.023 4.707 16.344 1 97.5 201 MET A CA 1
ATOM 1565 C C . MET A 1 201 ? -13.406 5.469 15.172 1 97.5 201 MET A C 1
ATOM 1567 O O . MET A 1 201 ? -12.352 5.086 14.664 1 97.5 201 MET A O 1
ATOM 1571 N N . ASN A 1 202 ? -14.023 6.535 14.805 1 97.38 202 ASN A N 1
ATOM 1572 C CA . ASN A 1 202 ? -13.523 7.297 13.664 1 97.38 202 ASN A CA 1
ATOM 1573 C C . ASN A 1 202 ? -12.102 7.789 13.891 1 97.38 202 ASN A C 1
ATOM 1575 O O . ASN A 1 202 ? -11.805 8.375 14.938 1 97.38 202 ASN A O 1
ATOM 1579 N N . GLY A 1 203 ? -11.242 7.531 12.898 1 97.69 203 GLY A N 1
ATOM 1580 C CA . GLY A 1 203 ? -9.875 8.023 12.969 1 97.69 203 GLY A CA 1
ATOM 1581 C C . GLY A 1 203 ? -8.961 7.113 13.766 1 97.69 203 GLY A C 1
ATOM 1582 O O . GLY A 1 203 ? -7.762 7.375 13.883 1 97.69 203 GLY A O 1
ATOM 1583 N N . LYS A 1 204 ? -9.484 6.133 14.305 1 98.25 204 LYS A N 1
ATOM 1584 C CA . LYS A 1 204 ? -8.664 5.246 15.133 1 98.25 204 LYS A CA 1
ATOM 1585 C C . LYS A 1 204 ? -7.781 4.352 14.266 1 98.25 204 LYS A C 1
ATOM 1587 O O . LYS A 1 204 ? -8.109 4.066 13.117 1 98.25 204 LYS A O 1
ATOM 1592 N N . LYS A 1 205 ? -6.73 3.916 14.898 1 98.56 205 LYS A N 1
ATOM 1593 C CA . LYS A 1 205 ? -5.703 3.139 14.219 1 98.56 205 LYS A CA 1
ATOM 1594 C C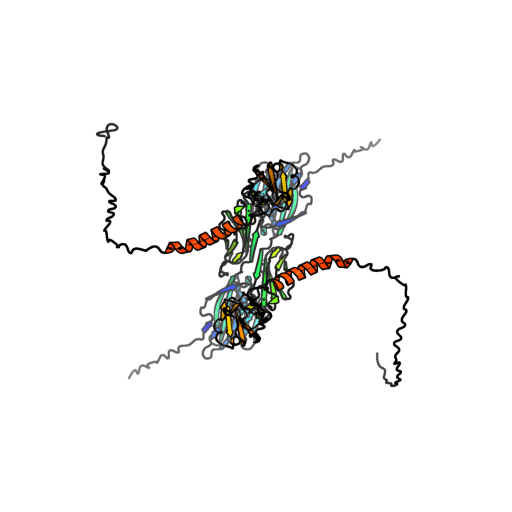 . LYS A 1 205 ? -6.188 1.725 13.922 1 98.56 205 LYS A C 1
ATOM 1596 O O . LYS A 1 205 ? -6.711 1.041 14.805 1 98.56 205 LYS A O 1
ATOM 1601 N N . LEU A 1 206 ? -6.051 1.306 12.711 1 98.56 206 LEU A N 1
ATOM 1602 C CA . LEU A 1 206 ? -6.285 -0.054 12.234 1 98.56 206 LEU A CA 1
ATOM 1603 C C . LEU A 1 206 ? -5.234 -0.458 11.203 1 98.56 206 LEU A C 1
ATOM 1605 O O . LEU A 1 206 ? -5.551 -0.636 10.023 1 98.56 206 LEU A O 1
ATOM 1609 N N . ASP A 1 207 ? -4 -0.679 11.703 1 98.75 207 ASP A N 1
ATOM 1610 C CA . ASP A 1 207 ? -2.852 -0.958 10.844 1 98.75 207 ASP A CA 1
ATOM 1611 C C . ASP A 1 207 ? -2.719 -2.455 10.57 1 98.75 207 ASP A C 1
ATOM 1613 O O . ASP A 1 207 ? -3.035 -3.277 11.438 1 98.75 207 ASP A O 1
ATOM 1617 N N . CYS A 1 208 ? -2.25 -2.729 9.43 1 98.69 208 CYS A N 1
ATOM 1618 C CA . CYS A 1 208 ? -1.928 -4.109 9.086 1 98.69 208 CYS A CA 1
ATOM 1619 C C . CYS A 1 208 ? -0.429 -4.363 9.195 1 98.69 208 CYS A C 1
ATOM 1621 O O . CYS A 1 208 ? 0.377 -3.576 8.695 1 98.69 208 CYS A O 1
ATOM 1623 N N . LEU A 1 209 ? -0.063 -5.41 9.844 1 98.75 209 LEU A N 1
ATOM 1624 C CA . LEU A 1 209 ? 1.333 -5.812 9.977 1 98.75 209 LEU A CA 1
ATOM 1625 C C . LEU A 1 209 ? 1.612 -7.078 9.172 1 98.75 209 LEU A C 1
ATOM 1627 O O . LEU A 1 209 ? 0.94 -8.094 9.352 1 98.75 209 LEU A O 1
ATOM 1631 N N . VAL A 1 210 ? 2.547 -6.98 8.328 1 98.38 210 VAL A N 1
ATOM 1632 C CA . VAL A 1 210 ? 2.941 -8.094 7.477 1 98.38 210 VAL A CA 1
ATOM 1633 C C . VAL A 1 210 ? 4.242 -8.711 7.988 1 98.38 210 VAL A C 1
ATOM 1635 O O . VAL A 1 210 ? 5.293 -8.062 7.965 1 98.38 210 VAL A O 1
ATOM 1638 N N . TRP A 1 211 ? 4.125 -9.938 8.383 1 98.06 211 TRP A N 1
ATOM 1639 C CA . TRP A 1 211 ? 5.273 -10.656 8.922 1 98.06 211 TRP A CA 1
ATOM 1640 C C . TRP A 1 211 ? 5.852 -11.617 7.879 1 98.06 211 TRP A C 1
ATOM 1642 O O . TRP A 1 211 ? 5.105 -12.328 7.203 1 98.06 211 TRP A O 1
ATOM 1652 N N . HIS A 1 212 ? 7.172 -11.578 7.762 1 97.31 212 HIS A N 1
ATOM 1653 C CA . HIS A 1 212 ? 7.906 -12.453 6.855 1 97.31 212 HIS A CA 1
ATOM 1654 C C . HIS A 1 212 ? 9.359 -12.617 7.301 1 97.31 212 HIS A C 1
ATOM 1656 O O . HIS A 1 212 ? 9.984 -11.648 7.746 1 97.31 212 HIS A O 1
ATOM 1662 N N . PRO A 1 213 ? 9.898 -13.75 7.234 1 95.94 213 PRO A N 1
ATOM 1663 C CA . PRO A 1 213 ? 11.273 -13.969 7.688 1 95.94 213 PRO A CA 1
ATOM 1664 C C . PRO A 1 213 ? 12.281 -13.117 6.922 1 95.94 213 PRO A C 1
ATOM 1666 O O . PRO A 1 213 ? 13.383 -12.852 7.426 1 95.94 213 PRO A O 1
ATOM 1669 N N . GLY A 1 214 ? 11.961 -12.75 5.738 1 94.19 214 GLY A N 1
ATOM 1670 C CA . GLY A 1 214 ? 12.859 -11.922 4.945 1 94.19 214 GLY A CA 1
ATOM 1671 C C . GLY A 1 214 ? 12.844 -10.469 5.359 1 94.19 214 GLY A C 1
ATOM 1672 O O . GLY A 1 214 ? 13.656 -9.672 4.871 1 94.19 214 GLY A O 1
ATOM 1673 N N . LEU A 1 215 ? 11.969 -10.133 6.191 1 94.31 215 LEU A N 1
ATOM 1674 C CA . LEU A 1 215 ? 11.875 -8.766 6.699 1 94.31 215 LEU A CA 1
ATOM 1675 C C . LEU A 1 215 ? 12.469 -8.664 8.102 1 94.31 215 LEU A C 1
ATOM 1677 O O . LEU A 1 215 ? 12.211 -9.516 8.953 1 94.31 215 LEU A O 1
ATOM 1681 N N . GLU A 1 216 ? 13.211 -7.699 8.328 1 94.25 216 GLU A N 1
ATOM 1682 C CA . GLU A 1 216 ? 13.781 -7.492 9.656 1 94.25 216 GLU A CA 1
ATOM 1683 C C . GLU A 1 216 ? 12.695 -7.18 10.68 1 94.25 216 GLU A C 1
ATOM 1685 O O . GLU A 1 216 ? 12.742 -7.664 11.812 1 94.25 216 GLU A O 1
ATOM 1690 N N . GLU A 1 217 ? 11.797 -6.418 10.344 1 96.38 217 GLU A N 1
ATOM 1691 C CA . GLU A 1 217 ? 10.609 -6.047 11.102 1 96.38 217 GLU A CA 1
ATOM 1692 C C . GLU A 1 217 ? 9.352 -6.125 10.234 1 96.38 217 GLU A C 1
ATOM 1694 O O . GLU A 1 217 ? 9.438 -6.047 9.008 1 96.38 217 GLU A O 1
ATOM 1699 N N . PRO A 1 218 ? 8.258 -6.367 10.93 1 97.38 218 PRO A N 1
ATOM 1700 C CA . PRO A 1 218 ? 7.051 -6.43 10.102 1 97.38 218 PRO A CA 1
ATOM 1701 C C . PRO A 1 218 ? 6.797 -5.137 9.328 1 97.38 218 PRO A C 1
ATOM 1703 O O . PRO A 1 218 ? 7.047 -4.047 9.852 1 97.38 218 PRO A O 1
ATOM 1706 N N . ARG A 1 219 ? 6.41 -5.367 8.148 1 96.62 219 ARG A N 1
ATOM 1707 C CA . ARG A 1 219 ? 6.012 -4.211 7.359 1 96.62 219 ARG A CA 1
ATOM 1708 C C . ARG A 1 219 ? 4.656 -3.678 7.812 1 96.62 219 ARG A C 1
ATOM 1710 O O . ARG A 1 219 ? 3.684 -4.43 7.895 1 96.62 219 ARG A O 1
ATOM 1717 N N . ARG A 1 220 ? 4.625 -2.412 8.062 1 96.69 220 ARG A N 1
ATOM 1718 C CA . ARG A 1 220 ? 3.398 -1.789 8.547 1 96.69 220 ARG A CA 1
ATOM 1719 C C . ARG A 1 220 ? 2.684 -1.037 7.434 1 96.69 220 ARG A C 1
ATOM 1721 O O . ARG A 1 220 ? 3.287 -0.202 6.754 1 96.69 220 ARG A O 1
ATOM 1728 N N . ILE A 1 221 ? 1.449 -1.388 7.207 1 96.38 221 ILE A N 1
ATOM 1729 C CA . ILE A 1 221 ? 0.578 -0.604 6.336 1 96.38 221 ILE A CA 1
ATOM 1730 C C . ILE A 1 221 ? -0.388 0.221 7.184 1 96.38 221 ILE A C 1
ATOM 1732 O O . ILE A 1 221 ? -1.328 -0.321 7.77 1 96.38 221 ILE A O 1
ATOM 1736 N N . SER A 1 222 ? -0.158 1.458 7.176 1 95.88 222 SER A N 1
ATOM 1737 C CA . SER A 1 222 ? -0.918 2.35 8.047 1 95.88 222 SER A CA 1
ATOM 1738 C C . SER A 1 222 ? -2.318 2.6 7.496 1 95.88 222 SER A C 1
ATOM 1740 O O . SER A 1 222 ? -2.494 2.758 6.285 1 95.88 222 SER A O 1
ATOM 1742 N N . ASN A 1 223 ? -3.242 2.57 8.422 1 97.25 223 ASN A N 1
ATOM 1743 C CA . ASN A 1 223 ? -4.641 2.828 8.094 1 97.25 223 ASN A CA 1
ATOM 1744 C C . ASN A 1 223 ? -5.398 3.404 9.281 1 97.25 223 ASN A C 1
ATOM 1746 O O . ASN A 1 223 ? -5.137 3.033 10.43 1 97.25 223 ASN A O 1
ATOM 1750 N N . ARG A 1 224 ? -6.254 4.332 8.984 1 98.44 224 ARG A N 1
ATOM 1751 C CA . ARG A 1 224 ? -7.188 4.875 9.961 1 98.44 224 ARG A CA 1
ATOM 1752 C C . ARG A 1 224 ? -8.633 4.594 9.555 1 98.44 224 ARG A C 1
ATOM 1754 O O . ARG A 1 224 ? -9.023 4.852 8.414 1 98.44 224 ARG A O 1
ATOM 1761 N N . LEU A 1 225 ? -9.359 4.102 10.516 1 98.12 225 LEU A N 1
ATOM 1762 C CA . LEU A 1 225 ? -10.75 3.764 10.227 1 98.12 225 LEU A CA 1
ATOM 1763 C C . LEU A 1 225 ? -11.562 5.02 9.945 1 98.12 225 LEU A C 1
ATOM 1765 O O . LEU A 1 225 ? -11.422 6.027 10.641 1 98.12 225 LEU A O 1
ATOM 1769 N N . GLU A 1 226 ? -12.359 4.945 8.914 1 97.88 226 GLU A N 1
ATOM 1770 C CA . GLU A 1 226 ? -13.25 6.055 8.594 1 97.88 226 GLU A CA 1
ATOM 1771 C C . GLU A 1 226 ? -14.703 5.691 8.867 1 97.88 226 GLU A C 1
ATOM 1773 O O . GLU A 1 226 ? -15.266 4.812 8.219 1 97.88 226 GLU A O 1
ATOM 1778 N N . VAL A 1 227 ? -15.266 6.359 9.82 1 97.81 227 VAL A N 1
ATOM 1779 C CA . VAL A 1 227 ? -16.672 6.168 10.148 1 97.81 227 VAL A CA 1
ATOM 1780 C C . VAL A 1 227 ? -17.438 7.484 9.977 1 97.81 227 VAL A C 1
ATOM 1782 O O . VAL A 1 227 ? -17.078 8.492 10.602 1 97.81 227 VAL A O 1
ATOM 1785 N N . GLN A 1 228 ? -18.406 7.434 9.195 1 98 228 GLN A N 1
ATOM 1786 C CA . GLN A 1 228 ? -19.281 8.594 9.016 1 98 228 GLN A CA 1
ATOM 1787 C C . GLN A 1 228 ? -20.469 8.555 9.969 1 98 228 GLN A C 1
ATOM 1789 O O . GLN A 1 228 ? -20.969 7.477 10.289 1 98 228 GLN A O 1
ATOM 1794 N N . TYR A 1 229 ? -20.844 9.766 10.461 1 97.12 229 TYR A N 1
ATOM 1795 C CA . TYR A 1 229 ? -21.969 9.828 11.391 1 97.12 229 TYR A CA 1
ATOM 1796 C C . TYR A 1 229 ? -22.672 11.172 11.289 1 97.12 229 TYR A C 1
ATOM 1798 O O . TYR A 1 229 ? -22.062 12.18 10.945 1 97.12 229 TYR A O 1
ATOM 1806 N N . PRO A 1 230 ? -23.969 11.141 11.539 1 95.38 230 PRO A N 1
ATOM 1807 C CA . PRO A 1 230 ? -24.766 12.367 11.438 1 95.38 230 PRO A CA 1
ATOM 1808 C C . PRO A 1 230 ? -24.391 13.398 12.508 1 95.38 230 PRO A C 1
ATOM 1810 O O . PRO A 1 230 ? -23.797 13.047 13.523 1 95.38 230 PRO A O 1
ATOM 1813 N N . PRO A 1 231 ? -24.734 14.664 12.18 1 94.81 231 PRO A N 1
ATOM 1814 C CA . PRO A 1 231 ? -24.391 15.742 13.117 1 94.81 231 PRO A CA 1
ATOM 1815 C C . PRO A 1 231 ? -25.188 15.664 14.414 1 94.81 231 PRO A C 1
ATOM 1817 O O . PRO A 1 231 ? -26.328 15.188 14.422 1 94.81 231 PRO A O 1
ATOM 1820 N N . ASP A 1 232 ? -24.469 16.016 15.547 1 92.25 232 ASP A N 1
ATOM 1821 C CA . ASP A 1 232 ? -25.094 16.297 16.844 1 92.25 232 ASP A CA 1
ATOM 1822 C C . ASP A 1 232 ? -25.078 17.797 17.125 1 92.25 232 ASP A C 1
ATOM 1824 O O . ASP A 1 232 ? -24.125 18.312 17.734 1 92.25 232 ASP A O 1
ATOM 1828 N N . ALA A 1 233 ? -26.156 18.391 16.703 1 93.06 233 ALA A N 1
ATOM 1829 C CA . ALA A 1 233 ? -26.203 19.844 16.781 1 93.06 233 ALA A CA 1
ATOM 1830 C C . ALA A 1 233 ? -26.297 20.328 18.219 1 93.06 233 ALA A C 1
ATOM 1832 O O . ALA A 1 233 ? -27.031 19.734 19.031 1 93.06 233 ALA A O 1
ATOM 1833 N N . THR A 1 234 ? -25.547 21.312 18.547 1 92.94 234 THR A N 1
ATOM 1834 C CA . THR A 1 234 ? -25.609 21.984 19.844 1 92.94 234 THR A CA 1
ATOM 1835 C C . THR A 1 234 ? -25.578 23.5 19.672 1 92.94 234 THR A C 1
ATOM 1837 O O . THR A 1 234 ? -24.906 24 18.766 1 92.94 234 THR A O 1
ATOM 1840 N N . ILE A 1 235 ? -26.375 24.156 20.484 1 93.88 235 ILE A N 1
ATOM 1841 C CA . ILE A 1 235 ? -26.375 25.625 20.438 1 93.88 235 ILE A CA 1
ATOM 1842 C C . ILE A 1 235 ? -25.688 26.172 21.688 1 93.88 235 ILE A C 1
AT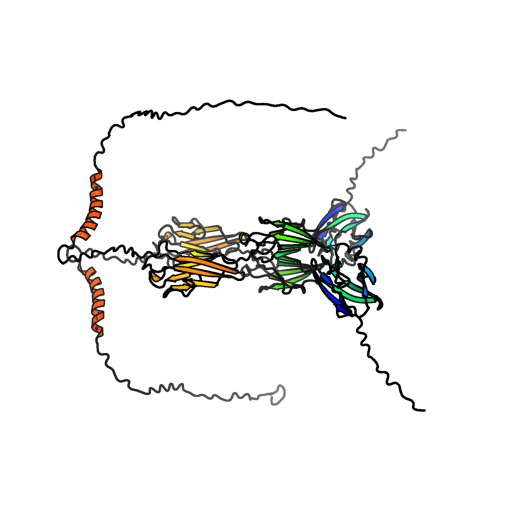OM 1844 O O . ILE A 1 235 ? -26.016 25.781 22.812 1 93.88 235 ILE A O 1
ATOM 1848 N N . THR A 1 236 ? -24.703 26.953 21.453 1 91.44 236 THR A N 1
ATOM 1849 C CA . THR A 1 236 ? -24.031 27.625 22.562 1 91.44 236 THR A CA 1
ATOM 1850 C C . THR A 1 236 ? -24.094 29.141 22.391 1 91.44 236 THR A C 1
ATOM 1852 O O . THR A 1 236 ? -24.453 29.641 21.312 1 91.44 236 THR A O 1
ATOM 1855 N N . THR A 1 237 ? -23.953 29.828 23.484 1 88.25 237 THR A N 1
ATOM 1856 C CA . THR A 1 237 ? -23.953 31.297 23.453 1 88.25 237 THR A CA 1
ATOM 1857 C C . THR A 1 237 ? -22.734 31.844 24.188 1 88.25 237 THR A C 1
ATOM 1859 O O . THR A 1 237 ? -22.234 31.219 25.125 1 88.25 237 THR A O 1
ATOM 1862 N N . SER A 1 238 ? -22.141 32.812 23.641 1 79.06 238 SER A N 1
ATOM 1863 C CA . SER A 1 238 ? -21 33.469 24.281 1 79.06 238 SER A CA 1
ATOM 1864 C C . SER A 1 238 ? -21.453 34.312 25.484 1 79.06 238 SER A C 1
ATOM 1866 O O . SER A 1 238 ? -20.656 34.594 26.375 1 79.06 238 SER A O 1
ATOM 1868 N N . SER A 1 239 ? -22.703 34.688 25.5 1 77 239 SER A N 1
ATOM 1869 C CA . SER A 1 239 ? -23.188 35.562 26.578 1 77 239 SER A CA 1
ATOM 1870 C C . SER A 1 239 ? -23.812 34.75 27.703 1 77 239 SER A C 1
ATOM 1872 O O . SER A 1 239 ? -24.641 33.875 27.453 1 77 239 SER A O 1
ATOM 1874 N N . SER A 1 240 ? -23.344 34.906 28.891 1 76.88 240 SER A N 1
ATOM 1875 C CA . SER A 1 240 ? -23.859 34.188 30.047 1 76.88 240 SER A CA 1
ATOM 1876 C C . SER A 1 240 ? -25.266 34.688 30.391 1 76.88 240 SER A C 1
ATOM 1878 O O . SER A 1 240 ? -26.078 33.906 30.906 1 76.88 240 SER A O 1
ATOM 1880 N N . ARG A 1 241 ? -25.578 35.969 30.141 1 84.56 241 ARG A N 1
ATOM 1881 C CA . ARG A 1 241 ? -26.875 36.531 30.453 1 84.56 241 ARG A CA 1
ATOM 1882 C C . ARG A 1 241 ? -27.406 37.375 29.312 1 84.56 241 ARG A C 1
ATOM 1884 O O . ARG A 1 241 ? -26.656 38.125 28.688 1 84.56 241 ARG A O 1
ATOM 1891 N N . TRP A 1 242 ? -28.688 37.125 28.969 1 90.19 242 TRP A N 1
ATOM 1892 C CA . TRP A 1 242 ? -29.359 37.875 27.922 1 90.19 242 TRP A CA 1
ATOM 1893 C C . TRP A 1 242 ? -30.328 38.906 28.5 1 90.19 242 TRP A C 1
ATOM 1895 O O . TRP A 1 242 ? -31.156 38.562 29.359 1 90.19 242 TRP A O 1
ATOM 1905 N N . TYR A 1 243 ? -30.078 40.188 28.172 1 90.25 243 TYR A N 1
ATOM 1906 C CA . TYR A 1 243 ? -30.938 41.281 28.609 1 90.25 243 TYR A CA 1
ATOM 1907 C C . TYR A 1 243 ? -31.25 42.219 27.453 1 90.25 243 TYR A C 1
ATOM 1909 O O . TYR A 1 243 ? -30.562 42.219 26.438 1 90.25 243 TYR A O 1
ATOM 1917 N N . VAL A 1 244 ? -32.344 42.938 27.734 1 90.56 244 VAL A N 1
ATOM 1918 C CA . VAL A 1 244 ? -32.781 43.906 26.703 1 90.56 244 VAL A CA 1
ATOM 1919 C C . VAL A 1 244 ? -31.672 44.938 26.484 1 90.56 244 VAL A C 1
ATOM 1921 O O . VAL A 1 244 ? -31.156 45.531 27.438 1 90.56 244 VAL A O 1
ATOM 1924 N N . GLY A 1 245 ? -31.266 45.094 25.234 1 89.62 245 GLY A N 1
ATOM 1925 C CA . GLY A 1 245 ? -30.25 46.062 24.891 1 89.62 245 GLY A CA 1
ATOM 1926 C C . GLY A 1 245 ? -28.875 45.469 24.688 1 89.62 245 GLY A C 1
ATOM 1927 O O . GLY A 1 245 ? -27.922 46.156 24.328 1 89.62 245 GLY A O 1
ATOM 1928 N N . LEU A 1 246 ? -28.812 44.219 24.984 1 89.69 246 LEU A N 1
ATOM 1929 C CA . LEU A 1 246 ? -27.547 43.531 24.781 1 89.69 246 LEU A CA 1
ATOM 1930 C C . LEU A 1 246 ? -27.094 43.656 23.328 1 89.69 246 LEU A C 1
ATOM 1932 O O . LEU A 1 246 ? -27.875 43.375 22.406 1 89.69 246 LEU A O 1
ATOM 1936 N N . GLU A 1 247 ? -25.859 44.125 23.188 1 89.56 247 GLU A N 1
ATOM 1937 C CA . GLU A 1 247 ? -25.344 44.312 21.844 1 89.56 247 GLU A CA 1
ATOM 1938 C C . GLU A 1 247 ? -24.438 43.125 21.438 1 89.56 247 GLU A C 1
ATOM 1940 O O . GLU A 1 247 ? -23.859 42.469 22.297 1 89.56 247 GLU A O 1
ATOM 1945 N N . LYS A 1 248 ? -24.375 42.906 20.078 1 89.25 248 LYS A N 1
ATOM 1946 C CA . LYS A 1 248 ? -23.5 41.938 19.453 1 89.25 248 LYS A CA 1
ATOM 1947 C C . LYS A 1 248 ? -23.766 40.531 20.016 1 89.25 248 LYS A C 1
ATOM 1949 O O . LYS A 1 248 ? -22.828 39.781 20.297 1 89.25 248 LYS A O 1
ATOM 1954 N N . ALA A 1 249 ? -25.016 40.312 20.344 1 91.62 249 ALA A N 1
ATOM 1955 C CA . ALA A 1 249 ? -25.406 39 20.844 1 91.62 249 ALA A CA 1
ATOM 1956 C C . ALA A 1 249 ? -25.375 37.969 19.719 1 91.62 249 ALA A C 1
ATOM 1958 O O . ALA A 1 249 ? -25.656 38.281 18.562 1 91.62 249 ALA A O 1
ATOM 1959 N N . GLU A 1 250 ? -24.922 36.781 20.078 1 93.62 250 GLU A N 1
ATOM 1960 C CA . GLU A 1 250 ? -24.875 35.75 19.062 1 93.62 250 GLU A CA 1
ATOM 1961 C C . GLU A 1 250 ? -25.156 34.375 19.656 1 93.62 250 GLU A C 1
ATOM 1963 O O . GLU A 1 250 ? -24.859 34.125 20.828 1 93.62 250 GLU A O 1
ATOM 1968 N N . LEU A 1 251 ? -25.797 33.531 18.891 1 94.06 251 LEU A N 1
ATOM 1969 C CA . LEU A 1 251 ? -25.922 32.125 19.156 1 94.06 251 LEU A CA 1
ATOM 1970 C C . LEU A 1 251 ? -25.078 31.297 18.188 1 94.06 251 LEU A C 1
ATOM 1972 O O . LEU A 1 251 ? -25 31.641 17 1 94.06 251 LEU A O 1
ATOM 1976 N N . VAL A 1 252 ? -24.359 30.359 18.688 1 94.44 252 VAL A N 1
ATOM 1977 C CA . VAL A 1 252 ? -23.5 29.562 17.844 1 94.44 252 VAL A CA 1
ATOM 1978 C C . VAL A 1 252 ? -23.969 28.109 17.828 1 94.44 252 VAL A C 1
ATOM 1980 O O . VAL A 1 252 ? -24.141 27.484 18.875 1 94.44 252 VAL A O 1
ATOM 1983 N N . CYS A 1 253 ? -24.25 27.625 16.641 1 93.25 253 CYS A N 1
ATOM 1984 C CA . CYS A 1 253 ? -24.656 26.25 16.438 1 93.25 253 CYS A CA 1
ATOM 1985 C C . CYS A 1 253 ? -23.484 25.406 15.938 1 93.25 253 CYS A C 1
ATOM 1987 O O . CYS A 1 253 ? -22.891 25.719 14.906 1 93.25 253 CYS A O 1
ATOM 1989 N N . GLU A 1 254 ? -23.031 24.406 16.641 1 90.38 254 GLU A N 1
ATOM 1990 C CA . GLU A 1 254 ? -21.953 23.484 16.25 1 90.38 254 GLU A CA 1
ATOM 1991 C C . GLU A 1 254 ? -22.516 22.141 15.828 1 90.38 254 GLU A C 1
ATOM 1993 O O . GLU A 1 254 ? -23.344 21.547 16.547 1 90.38 254 GLU A O 1
ATOM 1998 N N . GLY A 1 255 ? -22.219 21.656 14.609 1 86.31 255 GLY A N 1
ATOM 1999 C CA . GLY A 1 255 ? -22.688 20.391 14.086 1 86.31 255 GLY A CA 1
ATOM 2000 C C . GLY A 1 255 ? -21.641 19.297 14.164 1 86.31 255 GLY A C 1
ATOM 2001 O O . GLY A 1 255 ? -20.828 19.141 13.25 1 86.31 255 GLY A O 1
ATOM 2002 N N . ARG A 1 256 ? -21.344 18.703 15.391 1 87.56 256 ARG A N 1
ATOM 2003 C CA . ARG A 1 256 ? -20.391 17.609 15.578 1 87.56 256 ARG A CA 1
ATOM 2004 C C . ARG A 1 256 ? -20.75 16.422 14.695 1 87.56 256 ARG A C 1
ATOM 2006 O O . ARG A 1 256 ? -21.875 15.906 14.75 1 87.56 256 ARG A O 1
ATOM 2013 N N . GLY A 1 257 ? -20.328 16.312 13.438 1 92.94 257 GLY A N 1
ATOM 2014 C CA . GLY A 1 257 ? -20.562 15.203 12.516 1 92.94 257 GLY A CA 1
ATOM 2015 C C . GLY A 1 257 ? -19.391 14.93 11.602 1 92.94 257 GLY A C 1
ATOM 2016 O O . GLY A 1 257 ? -18.453 15.727 11.539 1 92.94 257 GLY A O 1
ATOM 2017 N N . HIS A 1 258 ? -19.594 13.781 10.992 1 95.75 258 HIS A N 1
ATOM 2018 C CA . HIS A 1 258 ? -18.594 13.414 10 1 95.75 258 HIS A CA 1
ATOM 2019 C C . HIS A 1 258 ? -19.234 12.758 8.781 1 95.75 258 HIS A C 1
ATOM 2021 O O . HIS A 1 258 ? -19.906 11.734 8.906 1 95.75 258 HIS A O 1
ATOM 2027 N N . PRO A 1 259 ? -18.953 13.344 7.551 1 95 259 PRO A N 1
ATOM 2028 C CA . PRO A 1 259 ? -18.109 14.523 7.305 1 95 259 PRO A CA 1
ATOM 2029 C C . PRO A 1 259 ? -18.672 15.789 7.953 1 95 259 PRO A C 1
ATOM 2031 O O . PRO A 1 259 ? -19.859 15.844 8.281 1 95 259 PRO A O 1
ATOM 2034 N N . LYS A 1 260 ? -17.844 16.797 8.094 1 93.19 260 LYS A N 1
ATOM 2035 C CA . LYS A 1 260 ? -18.234 18.062 8.734 1 93.19 260 LYS A CA 1
ATOM 2036 C C . LYS A 1 260 ? -19.422 18.688 8.023 1 93.19 260 LYS A C 1
ATOM 2038 O O . LYS A 1 260 ? -19.375 18.906 6.809 1 93.19 260 LYS A O 1
ATOM 2043 N N . PRO A 1 261 ? -20.453 18.922 8.758 1 90.5 261 PRO A N 1
ATOM 2044 C CA . PRO A 1 261 ? -21.609 19.531 8.125 1 90.5 261 PRO A CA 1
ATOM 2045 C C . PRO A 1 261 ? -21.359 20.969 7.672 1 90.5 261 PRO A C 1
ATOM 2047 O O . PRO A 1 261 ? -20.625 21.719 8.336 1 90.5 261 PRO A O 1
ATOM 2050 N N . ARG A 1 262 ? -21.969 21.266 6.539 1 86.56 262 ARG A N 1
ATOM 2051 C CA . ARG A 1 262 ? -21.75 22.609 6.016 1 86.56 262 ARG A CA 1
ATOM 2052 C C . ARG A 1 262 ? -23.062 23.359 5.883 1 86.56 262 ARG A C 1
ATOM 2054 O O . ARG A 1 262 ? -23.078 24.562 5.641 1 86.56 262 ARG A O 1
ATOM 2061 N N . ASN A 1 263 ? -24.094 22.688 6.121 1 89.5 263 ASN A N 1
ATOM 2062 C CA . ASN A 1 263 ? -25.391 23.312 5.938 1 89.5 263 ASN A CA 1
ATOM 2063 C C . ASN A 1 263 ? -26.125 23.5 7.266 1 89.5 263 ASN A C 1
ATOM 2065 O O . ASN A 1 263 ? -26.406 22.531 7.965 1 89.5 263 ASN A O 1
ATOM 2069 N N . PHE A 1 264 ? -26.344 24.781 7.543 1 92.38 264 PHE A N 1
ATOM 2070 C CA . PHE A 1 264 ? -27.047 25.125 8.773 1 92.38 264 PHE A CA 1
ATOM 2071 C C . PHE A 1 264 ? -28.359 25.844 8.461 1 92.38 264 PHE A C 1
ATOM 2073 O O . PHE A 1 264 ? -28.422 26.672 7.551 1 92.38 264 PHE A O 1
ATOM 2080 N N . THR A 1 265 ? -29.375 25.438 9.133 1 92.38 265 THR A N 1
ATOM 2081 C CA . THR A 1 265 ? -30.656 26.109 9.023 1 92.38 265 THR A CA 1
ATOM 2082 C C . THR A 1 265 ? -31.172 26.516 10.406 1 92.38 265 THR A C 1
ATOM 2084 O O . THR A 1 265 ? -31.156 25.703 11.336 1 92.38 265 THR A O 1
ATOM 2087 N N . TRP A 1 266 ? -31.562 27.781 10.508 1 94.81 266 TRP A N 1
ATOM 2088 C CA . TRP A 1 266 ? -32.062 28.312 11.766 1 94.81 266 TRP A CA 1
ATOM 2089 C C . TRP A 1 266 ? -33.562 28.625 11.672 1 94.81 266 TRP A C 1
ATOM 2091 O O . TRP A 1 266 ? -34.031 29.141 10.648 1 94.81 266 TRP A O 1
ATOM 2101 N N . THR A 1 267 ? -34.219 28.266 12.688 1 94.5 267 THR A N 1
ATOM 2102 C CA . THR A 1 267 ? -35.625 28.641 12.805 1 94.5 267 THR A CA 1
ATOM 2103 C C . THR A 1 267 ? -35.938 29.188 14.195 1 94.5 267 THR A C 1
ATOM 2105 O O . THR A 1 267 ? -35.219 28.891 15.148 1 94.5 267 THR A O 1
ATOM 2108 N N . TRP A 1 268 ? -36.906 30.031 14.227 1 95.75 268 TRP A N 1
ATOM 2109 C CA . TRP A 1 268 ? -37.406 30.609 15.469 1 95.75 268 TRP A CA 1
ATOM 2110 C C . TRP A 1 268 ? -38.875 30.297 15.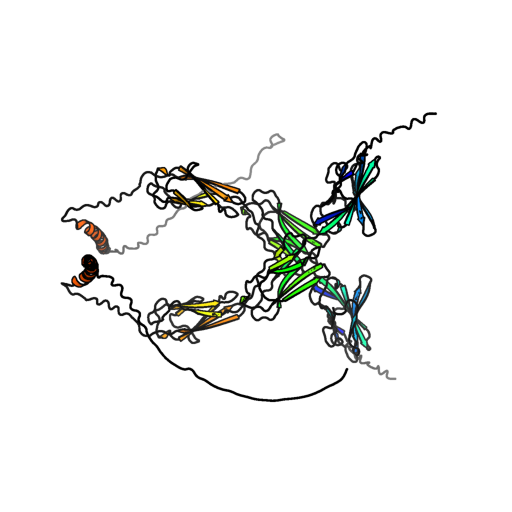641 1 95.75 268 TRP A C 1
ATOM 2112 O O . TRP A 1 268 ? -39.719 30.672 14.805 1 95.75 268 TRP A O 1
ATOM 2122 N N . GLU A 1 269 ? -39.156 29.703 16.734 1 93.75 269 GLU A N 1
ATOM 2123 C CA . GLU A 1 269 ? -40.531 29.266 17.016 1 93.75 269 GLU A CA 1
ATOM 2124 C C . GLU A 1 269 ? -41.156 28.578 15.812 1 93.75 269 GLU A C 1
ATOM 2126 O O . GLU A 1 269 ? -42.281 28.891 15.43 1 93.75 269 GLU A O 1
ATOM 2131 N N . GLY A 1 270 ? -40.375 27.797 15.094 1 90 270 GLY A N 1
ATOM 2132 C CA . GLY A 1 270 ? -40.844 26.984 13.977 1 90 270 GLY A CA 1
ATOM 2133 C C . GLY A 1 270 ? -41 27.781 12.695 1 90 270 GLY A C 1
ATOM 2134 O O . GLY A 1 270 ? -41.469 27.25 11.688 1 90 270 GLY A O 1
ATOM 2135 N N . GLY A 1 271 ? -40.625 29.031 12.781 1 91.5 271 GLY A N 1
ATOM 2136 C CA . GLY A 1 271 ? -40.812 29.891 11.617 1 91.5 271 GLY A CA 1
ATOM 2137 C C . GLY A 1 271 ? -39.594 30.719 11.281 1 91.5 271 GLY A C 1
ATOM 2138 O O . GLY A 1 271 ? -38.469 30.25 11.43 1 91.5 271 GLY A O 1
ATOM 2139 N N . ALA A 1 272 ? -39.969 31.922 10.688 1 93 272 ALA A N 1
ATOM 2140 C CA . ALA A 1 272 ? -38.875 32.812 10.25 1 93 272 ALA A CA 1
ATOM 2141 C C . ALA A 1 272 ? -38.188 33.469 11.445 1 93 272 ALA A C 1
ATOM 2143 O O . ALA A 1 272 ? -38.781 33.625 12.516 1 93 272 ALA A O 1
ATOM 2144 N N . LEU A 1 273 ? -36.938 33.812 11.258 1 95.06 273 LEU A N 1
ATOM 2145 C CA . LEU A 1 273 ? -36.188 34.5 12.297 1 95.06 273 LEU A CA 1
ATOM 2146 C C . LEU A 1 273 ? -36.719 35.906 12.539 1 95.06 273 LEU A C 1
ATOM 2148 O O . LEU A 1 273 ? -37.281 36.5 11.625 1 95.06 273 LEU A O 1
ATOM 2152 N N . PRO A 1 274 ? -36.625 36.375 13.758 1 93.5 274 PRO A N 1
ATOM 2153 C CA . PRO A 1 274 ? -37.062 37.719 14.031 1 93.5 274 PRO A CA 1
ATOM 2154 C C . PRO A 1 274 ? -36.312 38.781 13.195 1 93.5 274 PRO A C 1
ATOM 2156 O O . PRO A 1 274 ? -35.219 38.5 12.695 1 93.5 274 PRO A O 1
ATOM 2159 N N . ASP A 1 275 ? -37 39.906 13.141 1 92.5 275 ASP A N 1
ATOM 2160 C CA . ASP A 1 275 ? -36.344 41.031 12.422 1 92.5 275 ASP A CA 1
ATOM 2161 C C . ASP A 1 275 ? -35.031 41.375 13.062 1 92.5 275 ASP A C 1
ATOM 2163 O O . ASP A 1 275 ? -34.906 41.438 14.289 1 92.5 275 ASP A O 1
ATOM 2167 N N . GLY A 1 276 ? -34.031 41.531 12.172 1 92.44 276 GLY A N 1
ATOM 2168 C CA . GLY A 1 276 ? -32.719 41.938 12.656 1 92.44 276 GLY A CA 1
ATOM 2169 C C . GLY A 1 276 ? -31.844 40.781 13.055 1 92.44 276 GLY A C 1
ATOM 2170 O O . GLY A 1 276 ? -30.734 40.969 13.57 1 92.44 276 GLY A O 1
ATOM 2171 N N . VAL A 1 277 ? -32.375 39.656 13.086 1 93.81 277 VAL A N 1
ATOM 2172 C CA . VAL A 1 277 ? -31.594 38.469 13.375 1 93.81 277 VAL A CA 1
ATOM 2173 C C . VAL A 1 277 ? -31.266 37.719 12.078 1 93.81 277 VAL A C 1
ATOM 2175 O O . VAL A 1 277 ? -32.156 37.469 11.266 1 93.81 277 VAL A O 1
ATOM 2178 N N . SER A 1 278 ? -29.969 37.5 11.875 1 93.81 278 SER A N 1
ATOM 2179 C CA . SER A 1 278 ? -29.531 36.844 10.641 1 93.81 278 SER A CA 1
ATOM 2180 C C . SER A 1 278 ? -28.672 35.625 10.922 1 93.81 278 SER A C 1
ATOM 2182 O O . SER A 1 278 ? -27.938 35.594 11.922 1 93.81 278 SER A O 1
ATOM 2184 N N . ALA A 1 279 ? -28.812 34.656 10.023 1 92.62 279 ALA A N 1
ATOM 2185 C CA . ALA A 1 279 ? -28 33.438 10.125 1 92.62 279 ALA A CA 1
ATOM 2186 C C . ALA A 1 279 ? -26.781 33.5 9.211 1 92.62 279 ALA A C 1
ATOM 2188 O O . ALA A 1 279 ? -26.922 33.781 8.016 1 92.62 279 ALA A O 1
ATOM 2189 N N . VAL A 1 280 ? -25.578 33.375 9.719 1 89.62 280 VAL A N 1
ATOM 2190 C CA . VAL A 1 280 ? -24.344 33.281 8.961 1 89.62 280 VAL A CA 1
ATOM 2191 C C . VAL A 1 280 ? -23.641 31.969 9.258 1 89.62 280 VAL A C 1
ATOM 2193 O O . VAL A 1 280 ? -22.828 31.891 10.188 1 89.62 280 VAL A O 1
ATOM 2196 N N . GLY A 1 281 ? -23.922 31.016 8.438 1 87.5 281 GLY A N 1
ATOM 2197 C CA . GLY A 1 281 ? -23.406 29.672 8.711 1 87.5 281 GLY A CA 1
ATOM 2198 C C . GLY A 1 281 ? -23.969 29.078 9.977 1 87.5 281 GLY A C 1
ATOM 2199 O O . GLY A 1 281 ? -25.188 29.016 10.156 1 87.5 281 GLY A O 1
ATOM 2200 N N . GLY A 1 282 ? -23.109 28.781 10.898 1 90.69 282 GLY A N 1
ATOM 2201 C CA . GLY A 1 282 ? -23.531 28.172 12.156 1 90.69 282 GLY A CA 1
ATOM 2202 C C . GLY A 1 282 ? -23.828 29.203 13.234 1 90.69 282 GLY A C 1
ATOM 2203 O O . GLY A 1 282 ? -24.25 28.844 14.336 1 90.69 282 GLY A O 1
ATOM 2204 N N . LYS A 1 283 ? -23.734 30.453 12.867 1 92.31 283 LYS A N 1
ATOM 2205 C CA . LYS A 1 283 ? -23.938 31.516 13.844 1 92.31 283 LYS A CA 1
ATOM 2206 C C . LYS A 1 283 ? -25.219 32.281 13.57 1 92.31 283 LYS A C 1
ATOM 2208 O O . LYS A 1 283 ? -25.578 32.531 12.414 1 92.31 283 LYS A O 1
ATOM 2213 N N . LEU A 1 284 ? -25.875 32.531 14.648 1 93.56 284 LEU A N 1
ATOM 2214 C CA . LEU A 1 284 ? -27 33.469 14.617 1 93.56 284 LEU A CA 1
ATOM 2215 C C . LEU A 1 284 ? -26.609 34.812 15.219 1 93.56 284 LEU A C 1
ATOM 2217 O O . LEU A 1 284 ? -26.297 34.906 16.422 1 93.56 284 LEU A O 1
ATOM 2221 N N . VAL A 1 285 ? -26.672 35.781 14.383 1 94.19 285 VAL A N 1
ATOM 2222 C CA . VAL A 1 285 ? -26.188 37.094 14.82 1 94.19 285 VAL A CA 1
ATOM 2223 C C . VAL A 1 285 ? -27.359 38.062 14.969 1 94.19 285 VAL A C 1
ATOM 2225 O O . VAL A 1 285 ? -28.188 38.188 14.062 1 94.19 285 VAL A O 1
ATOM 2228 N N . PHE A 1 286 ? -27.375 38.719 16.156 1 93.31 286 PHE A N 1
ATOM 2229 C CA . PHE A 1 286 ? -28.328 39.812 16.391 1 93.31 286 PHE A CA 1
ATOM 2230 C C . PHE A 1 286 ? -27.734 41.125 15.977 1 93.31 286 PHE A C 1
ATOM 2232 O O . PHE A 1 286 ? -26.875 41.688 16.672 1 93.31 286 PHE A O 1
ATOM 2239 N N . GLN A 1 287 ? -28.219 41.625 14.898 1 93.31 287 GLN A N 1
ATOM 2240 C CA . GLN A 1 287 ? -27.641 42.812 14.281 1 93.31 287 GLN A CA 1
ATOM 2241 C C . GLN A 1 287 ? -28.078 44.062 15.031 1 93.31 287 GLN A C 1
ATOM 2243 O O . GLN A 1 287 ? -27.578 45.156 14.75 1 93.31 287 GLN A O 1
ATOM 2248 N N . ARG A 1 288 ? -29.078 43.969 15.859 1 92.62 288 ARG A N 1
ATOM 2249 C CA . ARG A 1 288 ? -29.578 45.031 16.734 1 92.62 288 ARG A CA 1
ATOM 2250 C C . ARG A 1 288 ? -29.578 44.594 18.188 1 92.62 288 ARG A C 1
ATOM 2252 O O . ARG A 1 288 ? -29.391 43.406 18.484 1 92.62 288 ARG A O 1
ATOM 2259 N N . PRO A 1 289 ? -29.609 45.625 19.047 1 92.44 289 PRO A N 1
ATOM 2260 C CA . PRO A 1 289 ? -29.75 45.219 20.438 1 92.44 289 PRO A CA 1
ATOM 2261 C C . PRO A 1 289 ? -30.938 44.281 20.672 1 92.44 289 PRO A C 1
ATOM 2263 O O . PRO A 1 289 ? -31.984 44.438 20.016 1 92.44 289 PRO A O 1
ATOM 2266 N N . VAL A 1 290 ? -30.734 43.438 21.562 1 93.94 290 VAL A N 1
ATOM 2267 C CA . VAL A 1 290 ? -31.703 42.375 21.844 1 93.94 290 VAL A CA 1
ATOM 2268 C C . VAL A 1 290 ? -33 43.031 22.375 1 93.94 290 VAL A C 1
ATOM 2270 O O . VAL A 1 290 ? -32.938 43.938 23.203 1 93.94 290 VAL A O 1
ATOM 2273 N N . HIS A 1 291 ? -34.125 42.531 21.781 1 93.31 291 HIS A N 1
ATOM 2274 C CA . HIS A 1 291 ? -35.438 42.969 22.234 1 93.31 291 HIS A CA 1
ATOM 2275 C C . HIS A 1 291 ? -36.125 41.844 23.016 1 93.31 291 HIS A C 1
ATOM 2277 O O . HIS A 1 291 ? -35.781 40.688 22.875 1 93.31 291 HIS A O 1
ATOM 2283 N N . LEU A 1 292 ? -37.062 42.281 23.812 1 91.81 292 LEU A N 1
ATOM 2284 C CA . LEU A 1 292 ? -37.844 41.281 24.547 1 91.81 292 LEU A CA 1
ATOM 2285 C C . LEU A 1 292 ? -38.562 40.375 23.594 1 91.81 292 LEU A C 1
ATOM 2287 O O . LEU A 1 292 ? -38.812 39.188 23.922 1 91.81 292 LEU A O 1
ATOM 2291 N N . SER A 1 293 ? -38.812 40.875 22.391 1 90.81 293 SER A N 1
ATOM 2292 C CA . SER A 1 293 ? -39.562 40.094 21.406 1 90.81 293 SER A CA 1
ATOM 2293 C C . SER A 1 293 ? -38.688 38.969 20.828 1 90.81 293 SER A C 1
ATOM 2295 O O . SER A 1 293 ? -39.188 38.094 20.141 1 90.81 293 SER A O 1
ATOM 2297 N N . ASP A 1 294 ? -37.5 39.031 21.062 1 94.12 294 ASP A N 1
ATOM 2298 C CA . ASP A 1 294 ? -36.562 38.031 20.531 1 94.12 294 ASP A CA 1
ATOM 2299 C C . ASP A 1 294 ? -36.625 36.75 21.359 1 94.12 294 ASP A C 1
ATOM 2301 O O . ASP A 1 294 ? -36 35.75 21 1 94.12 294 ASP A O 1
ATOM 2305 N N . ARG A 1 295 ? -37.281 36.781 22.438 1 93.19 295 ARG A N 1
ATOM 2306 C CA . ARG A 1 295 ? -37.406 35.594 23.281 1 93.19 295 ARG A CA 1
ATOM 2307 C C . ARG A 1 295 ? -38.094 34.469 22.5 1 93.19 295 ARG A C 1
ATOM 2309 O O . ARG A 1 295 ? -38.875 34.719 21.594 1 93.19 295 ARG A O 1
ATOM 2316 N N . GLY A 1 296 ? -37.688 33.188 22.906 1 92.94 296 GLY A N 1
ATOM 2317 C CA . GLY A 1 296 ? -38.344 32.031 22.281 1 92.94 296 GLY A CA 1
ATOM 2318 C C . GLY A 1 296 ? -37.375 30.891 22 1 92.94 296 GLY A C 1
ATOM 2319 O O . GLY A 1 296 ? -36.219 30.922 22.453 1 92.94 296 GLY A O 1
ATOM 2320 N N . ALA A 1 297 ? -37.969 29.953 21.25 1 94.69 297 ALA A N 1
ATOM 2321 C CA . ALA A 1 297 ? -37.188 28.766 20.953 1 94.69 297 ALA A CA 1
ATOM 2322 C C . ALA A 1 297 ? -36.5 28.875 19.594 1 94.69 297 ALA A C 1
ATOM 2324 O O . ALA A 1 297 ? -37.156 29.031 18.562 1 94.69 297 ALA A O 1
ATOM 2325 N N . TYR A 1 298 ? -35.219 28.906 19.688 1 95.88 298 TYR A N 1
ATOM 2326 C CA . TYR A 1 298 ? -34.406 28.891 18.469 1 95.88 298 TYR A CA 1
ATOM 2327 C C . TYR A 1 298 ? -33.969 27.469 18.141 1 95.88 298 TYR A C 1
ATOM 2329 O O . TYR A 1 298 ? -33.469 26.75 19.016 1 95.88 298 TYR A O 1
ATOM 2337 N N . GLU A 1 299 ? -34.156 27.047 16.891 1 95.5 299 GLU A N 1
ATOM 2338 C CA . GLU A 1 299 ? -33.781 25.719 16.453 1 95.5 299 GLU A CA 1
ATOM 2339 C C . GLU A 1 299 ? -32.688 25.766 15.367 1 95.5 299 GLU A C 1
ATOM 2341 O O . GLU A 1 299 ? -32.781 26.547 14.422 1 95.5 299 GLU A O 1
ATOM 2346 N N . CYS A 1 300 ? -31.719 25.031 15.562 1 94.81 300 CYS A N 1
ATOM 2347 C CA . CYS A 1 300 ? -30.656 24.875 14.57 1 94.81 300 CYS A CA 1
ATOM 2348 C C . CYS A 1 300 ? -30.625 23.469 14.016 1 94.81 300 CYS A C 1
ATOM 2350 O O . CYS A 1 300 ? -30.531 22.5 14.773 1 94.81 300 CYS A O 1
ATOM 2352 N N . MET A 1 301 ? -30.781 23.312 12.727 1 94.56 301 MET A N 1
ATOM 2353 C CA . MET A 1 301 ? -30.719 22.031 12.031 1 94.56 301 MET A CA 1
ATOM 2354 C C . MET A 1 301 ? -29.453 21.953 11.18 1 94.56 301 MET A C 1
ATOM 2356 O O . MET A 1 301 ? -29.172 22.859 10.391 1 94.56 301 MET A O 1
ATOM 2360 N N . VAL A 1 302 ? -28.734 20.891 11.414 1 94.25 302 VAL A N 1
ATOM 2361 C CA . VAL A 1 302 ? -27.484 20.688 10.688 1 94.25 302 VAL A CA 1
ATOM 2362 C C . VAL A 1 302 ? -27.531 19.375 9.922 1 94.25 302 VAL A C 1
ATOM 2364 O O . VAL A 1 302 ? -28.031 18.375 10.438 1 94.25 302 VAL A O 1
ATOM 2367 N N . THR A 1 303 ? -27.031 19.391 8.695 1 93.56 303 THR A N 1
ATOM 2368 C CA . THR A 1 303 ? -27.109 18.188 7.859 1 93.56 303 THR A CA 1
ATOM 2369 C C . THR A 1 303 ? -25.75 17.891 7.238 1 93.56 303 THR A C 1
ATOM 2371 O O . THR A 1 303 ? -24.969 18.797 6.953 1 93.56 303 THR A O 1
ATOM 2374 N N . ASN A 1 304 ? -25.422 16.594 7.117 1 93.81 304 ASN A N 1
ATOM 2375 C CA . ASN A 1 304 ? -24.312 16.125 6.305 1 93.81 304 ASN A CA 1
ATOM 2376 C C . ASN A 1 304 ? -24.719 14.977 5.395 1 93.81 304 ASN A C 1
ATOM 2378 O O . ASN A 1 304 ? -25.906 14.734 5.191 1 93.81 304 ASN A O 1
ATOM 2382 N N . SER A 1 305 ? -23.891 14.305 4.75 1 93.38 305 SER A N 1
ATOM 2383 C CA . SER A 1 305 ? -24.172 13.305 3.727 1 93.38 305 SER A CA 1
ATOM 2384 C C . SER A 1 305 ? -24.859 12.078 4.32 1 93.38 305 SER A C 1
ATOM 2386 O O . SER A 1 305 ? -25.484 11.305 3.602 1 93.38 305 SER A O 1
ATOM 2388 N N . VAL A 1 306 ? -24.781 11.906 5.648 1 94.44 306 VAL A N 1
ATOM 2389 C CA . VAL A 1 306 ? -25.281 10.648 6.188 1 94.44 306 VAL A CA 1
ATOM 2390 C C . VAL A 1 306 ? -26.5 10.906 7.07 1 94.44 306 VAL A C 1
ATOM 2392 O O . VAL A 1 306 ? -27.172 9.969 7.496 1 94.44 306 VAL A O 1
ATOM 2395 N N . GLY A 1 307 ? -26.688 12.219 7.426 1 93.62 307 GLY A N 1
ATOM 2396 C CA . GLY A 1 307 ? -27.875 12.469 8.219 1 93.62 307 GLY A CA 1
ATOM 2397 C C . GLY A 1 307 ? -28.031 13.922 8.633 1 93.62 307 GLY A C 1
ATOM 2398 O O . GLY A 1 307 ? -27.359 14.797 8.086 1 93.62 307 GLY A O 1
ATOM 2399 N N . ARG A 1 308 ? -29.031 14.047 9.5 1 94.38 308 ARG A N 1
ATOM 2400 C CA . ARG A 1 308 ? -29.359 15.383 9.992 1 94.38 308 ARG A CA 1
ATOM 2401 C C . ARG A 1 308 ? -29.5 15.383 11.508 1 94.38 308 ARG A C 1
ATOM 2403 O O . ARG A 1 308 ? -29.812 14.352 12.109 1 94.38 308 ARG A O 1
ATOM 2410 N N . GLY A 1 309 ? -29.078 16.516 12.086 1 94.19 309 GLY A N 1
ATOM 2411 C CA . GLY A 1 309 ? -29.25 16.734 13.508 1 94.19 309 GLY A CA 1
ATOM 2412 C C . GLY A 1 309 ? -29.844 18.109 13.828 1 94.19 309 GLY A C 1
ATOM 2413 O O . GLY A 1 309 ? -29.516 19.094 13.156 1 94.19 309 GLY A O 1
ATOM 2414 N N . LYS A 1 310 ? -30.781 18.062 14.812 1 94.19 310 LYS A N 1
ATOM 2415 C CA . LYS A 1 310 ? -31.375 19.344 15.211 1 94.19 310 LYS A CA 1
ATOM 2416 C C . LYS A 1 310 ? -31.297 19.531 16.719 1 94.19 310 LYS A C 1
ATOM 2418 O O . LYS A 1 310 ? -31.203 18.562 17.469 1 94.19 310 LYS A O 1
ATOM 2423 N N . THR A 1 311 ? -31.234 20.75 17.125 1 94.44 311 THR A N 1
ATOM 2424 C CA . THR A 1 311 ? -31.281 21.109 18.547 1 94.44 311 THR A CA 1
ATOM 2425 C C . THR A 1 311 ? -32.062 22.422 18.734 1 94.44 311 THR A C 1
ATOM 2427 O O . THR A 1 311 ? -32.25 23.172 17.781 1 94.44 311 THR A O 1
ATOM 2430 N N . GLU A 1 312 ? -32.625 22.5 19.922 1 94.38 312 GLU A N 1
ATOM 2431 C CA . GLU A 1 312 ? -33.406 23.688 20.25 1 94.38 312 GLU A CA 1
ATOM 2432 C C . GLU A 1 312 ? -32.812 24.406 21.469 1 94.38 312 GLU A C 1
ATOM 2434 O O . GLU A 1 312 ? -32.312 23.766 22.391 1 94.38 312 GLU A O 1
ATOM 2439 N N . TYR A 1 313 ? -32.844 25.688 21.375 1 94 313 TYR A N 1
ATOM 2440 C CA . TYR A 1 313 ? -32.406 26.531 22.484 1 94 313 TYR A CA 1
ATOM 2441 C C . TYR A 1 313 ? -33.5 27.547 22.844 1 94 313 TYR A C 1
ATOM 2443 O O . TYR A 1 313 ? -33.906 28.344 22 1 94 313 TYR A O 1
ATOM 2451 N N . MET A 1 314 ? -33.906 27.5 24.156 1 94.12 314 MET A N 1
ATOM 2452 C CA . MET A 1 314 ? -34.875 28.484 24.641 1 94.12 314 MET A CA 1
ATOM 2453 C C . MET A 1 314 ? -34.188 29.75 25.125 1 94.12 314 MET A C 1
ATOM 2455 O O . MET A 1 314 ? -33.531 29.734 26.172 1 94.12 314 MET A O 1
ATOM 2459 N N . LEU A 1 315 ? -34.312 30.766 24.359 1 93.12 315 LEU A N 1
ATOM 2460 C CA . LEU A 1 315 ? -33.719 32.031 24.719 1 93.12 315 LEU A CA 1
ATOM 2461 C C . LEU A 1 315 ? -34.625 32.812 25.672 1 93.12 315 LEU A C 1
ATOM 2463 O O . LEU A 1 315 ? -35.719 33.188 25.312 1 93.12 315 LEU A O 1
ATOM 2467 N N . ASN A 1 316 ? -34.031 33.031 26.844 1 91.44 316 ASN A N 1
ATOM 2468 C CA . ASN A 1 316 ? -34.719 33.906 27.828 1 91.44 316 ASN A CA 1
ATOM 2469 C C . ASN A 1 316 ? -34 35.25 27.969 1 91.44 316 ASN A C 1
ATOM 2471 O O . ASN A 1 316 ? -32.781 35.312 28.016 1 91.44 316 ASN A O 1
ATOM 2475 N N . ILE A 1 317 ? -34.812 36.25 27.922 1 91.19 317 ILE A N 1
ATOM 2476 C CA . ILE A 1 317 ? -34.25 37.594 28 1 91.19 317 ILE A CA 1
ATOM 2477 C C . ILE A 1 317 ? -34.781 38.312 29.25 1 91.19 317 ILE A C 1
ATOM 2479 O O . ILE A 1 317 ? -36 38.344 29.484 1 91.19 317 ILE A O 1
ATOM 2483 N N . ASP A 1 318 ? -33.969 38.75 30.078 1 85.62 318 ASP A N 1
ATOM 2484 C CA . ASP A 1 318 ? -34.344 39.5 31.266 1 85.62 318 ASP A CA 1
ATOM 2485 C C . ASP A 1 318 ? -34.781 40.906 30.906 1 85.62 318 ASP A C 1
ATOM 2487 O O . ASP A 1 318 ? -34.156 41.594 30.109 1 85.62 318 ASP A O 1
ATOM 2491 N N . GLY A 1 319 ? -36 41.219 31.156 1 73.12 319 GLY A N 1
ATOM 2492 C CA . GLY A 1 319 ? -36.562 42.531 30.891 1 73.12 319 GLY A CA 1
ATOM 2493 C C . GLY A 1 319 ? -35.75 43.688 31.469 1 73.12 319 GLY A C 1
ATOM 2494 O O . GLY A 1 319 ? -35.875 44.812 31.031 1 73.12 319 GLY A O 1
ATOM 2495 N N . LYS A 1 320 ? -35.312 43.469 32.75 1 59.56 320 LYS A N 1
ATOM 2496 C CA . LYS A 1 320 ? -34.812 44.625 33.5 1 59.56 320 LYS A CA 1
ATOM 2497 C C . LYS A 1 320 ? -33.469 45.062 33 1 59.56 320 LYS A C 1
ATOM 2499 O O . LYS A 1 320 ? -32.562 44.25 32.812 1 59.56 320 LYS A O 1
ATOM 2504 N N . CYS A 1 321 ? -33.5 45.969 32.062 1 51.09 321 CYS A N 1
ATOM 2505 C CA . CYS A 1 321 ? -32.281 46.688 31.766 1 51.09 321 CYS A CA 1
ATOM 2506 C C . CYS A 1 321 ? -31.453 46.906 33.031 1 51.09 321 CYS A C 1
ATOM 2508 O O . CYS A 1 321 ? -31.906 47.562 33.969 1 51.09 321 CYS A O 1
ATOM 2510 N N . ASN A 1 322 ? -30.891 45.906 33.5 1 43.84 322 ASN A N 1
ATOM 2511 C CA . ASN A 1 322 ? -30.031 46.438 34.562 1 43.84 322 ASN A CA 1
ATOM 2512 C C . ASN A 1 322 ? -29.172 47.594 34.062 1 43.84 322 ASN A C 1
ATOM 2514 O O . ASN A 1 322 ? -28.078 47.375 33.531 1 43.84 322 ASN A O 1
ATOM 2518 N N . LYS A 1 323 ? -29.766 48.469 33.25 1 41.41 323 LYS A N 1
ATOM 2519 C CA . LYS A 1 323 ? -28.969 49.688 33.219 1 41.41 323 LYS A CA 1
ATOM 2520 C C . LYS A 1 323 ? -28.422 50.031 34.594 1 41.41 323 LYS A C 1
ATOM 2522 O O . LYS A 1 323 ? -29.188 50.25 35.531 1 41.41 323 LYS A O 1
ATOM 2527 N N . ALA A 1 324 ? -27.531 49.375 35.031 1 37.09 324 ALA A N 1
ATOM 2528 C CA . ALA A 1 324 ? -26.859 50.281 36 1 37.09 324 ALA A CA 1
ATOM 2529 C C . ALA A 1 324 ? -26.922 51.719 35.531 1 37.09 324 ALA A C 1
ATOM 2531 O O . ALA A 1 324 ? -26.406 52.062 34.469 1 37.09 324 ALA A O 1
ATOM 2532 N N . ASN A 1 325 ? -28.125 52.312 35.562 1 33.84 325 ASN A N 1
ATOM 2533 C CA . ASN A 1 325 ? -28.203 53.75 35.625 1 33.84 325 ASN A CA 1
ATOM 2534 C C . ASN A 1 325 ? -26.969 54.344 36.312 1 33.84 325 ASN A C 1
ATOM 2536 O O . ASN A 1 325 ? -26.938 54.438 37.562 1 33.84 325 ASN A O 1
ATOM 2540 N N . PHE A 1 326 ? -25.797 53.938 35.969 1 33 326 PHE A N 1
ATOM 2541 C CA . PHE A 1 326 ? -24.781 54.938 36.312 1 33 326 PHE A CA 1
ATOM 2542 C C . PHE A 1 326 ? -25.188 56.312 35.812 1 33 326 PHE A C 1
ATOM 2544 O O . PHE A 1 326 ? -25.078 56.625 34.625 1 33 326 PHE A O 1
ATOM 2551 N N . ALA A 1 327 ? -26.484 56.75 36.094 1 30.66 327 ALA A N 1
ATOM 2552 C CA . ALA A 1 327 ? -26.75 58.188 36.031 1 30.66 327 ALA A CA 1
ATOM 2553 C C . ALA A 1 327 ? -25.516 59 36.438 1 30.66 327 ALA A C 1
ATOM 2555 O O . ALA A 1 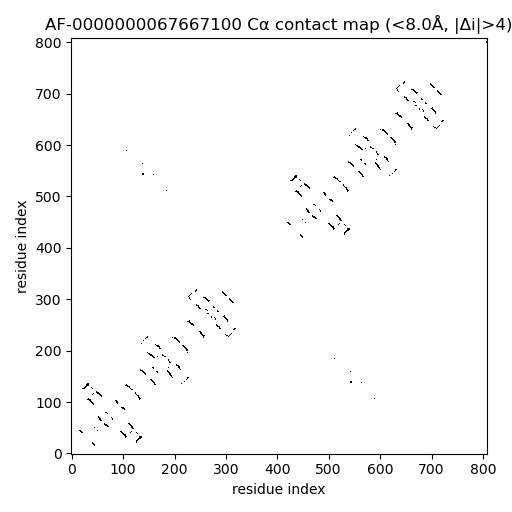327 ? -25.016 58.844 37.562 1 30.66 327 ALA A O 1
ATOM 2556 N N . TYR A 1 328 ? -24.609 59.156 35.531 1 30.23 328 TYR A N 1
ATOM 2557 C CA . TYR A 1 328 ? -23.703 60.281 35.688 1 30.23 328 TYR A CA 1
ATOM 2558 C C . TYR A 1 328 ? -24.438 61.5 36.219 1 30.23 328 TYR A C 1
ATOM 2560 O O . TYR A 1 328 ? -25.453 61.906 35.656 1 30.23 328 TYR A O 1
ATOM 2568 N N . ILE A 1 329 ? -24.781 61.469 37.531 1 30.53 329 ILE A N 1
ATOM 2569 C CA . ILE A 1 329 ? -25.078 62.75 38.188 1 30.53 329 ILE A CA 1
ATOM 2570 C C . ILE A 1 329 ? -24.203 63.844 37.625 1 30.53 329 ILE A C 1
ATOM 2572 O O . ILE A 1 329 ? -22.984 63.844 37.812 1 30.53 329 ILE A O 1
ATOM 2576 N N . CYS A 1 330 ? -24.312 64.062 36.344 1 30.52 330 CYS A N 1
ATOM 2577 C CA . CYS A 1 330 ? -23.828 65.375 35.906 1 30.52 330 CYS A CA 1
ATOM 2578 C C . CYS A 1 330 ? -24.344 66.438 36.812 1 30.52 330 CYS A C 1
ATOM 2580 O O . CYS A 1 330 ? -25.547 66.75 36.812 1 30.52 330 CYS A O 1
ATOM 2582 N N . ILE A 1 331 ? -23.906 66.375 38.125 1 32.34 331 ILE A N 1
ATOM 2583 C CA . ILE A 1 331 ? -24.062 67.625 38.906 1 32.34 331 ILE A CA 1
ATOM 2584 C C . ILE A 1 331 ? -23.719 68.812 38.031 1 32.34 331 ILE A C 1
ATOM 2586 O O . ILE A 1 331 ? -22.594 68.938 37.594 1 32.34 331 ILE A O 1
ATOM 2590 N N . GLY A 1 332 ? -24.578 69.062 37.156 1 30.7 332 GLY A N 1
ATOM 2591 C CA . GLY A 1 332 ? -24.609 70.438 36.625 1 30.7 332 GLY A CA 1
ATOM 2592 C C . GLY A 1 332 ? -24.281 71.5 37.688 1 30.7 332 GLY A C 1
ATOM 2593 O O . GLY A 1 332 ? -25.094 71.75 38.562 1 30.7 332 GLY A O 1
ATOM 2594 N N . PHE A 1 333 ? -22.922 71.25 38.281 1 30.95 333 PHE A N 1
ATOM 2595 C CA . PHE A 1 333 ? -22.453 72.375 39.094 1 30.95 333 PHE A CA 1
ATOM 2596 C C . PHE A 1 333 ? -22.516 73.688 38.312 1 30.95 333 PHE A C 1
ATOM 2598 O O . PHE A 1 333 ? -22.172 73.75 37.125 1 30.95 333 PHE A O 1
ATOM 2605 N N . ASN A 1 334 ? -23.578 74.375 38.531 1 32.62 334 ASN A N 1
ATOM 2606 C CA . ASN A 1 334 ? -23.547 75.812 38.219 1 32.62 334 ASN A CA 1
ATOM 2607 C C . ASN A 1 334 ? -22.125 76.375 38.344 1 32.62 334 ASN A C 1
ATOM 2609 O O . ASN A 1 334 ? -21.25 75.75 38.938 1 32.62 334 ASN A O 1
ATOM 2613 N N . GLY A 1 335 ? -21.969 77.625 38.312 1 32.94 335 GLY A N 1
ATOM 2614 C CA . GLY A 1 335 ? -20.797 78.5 38.25 1 32.94 335 GLY A CA 1
ATOM 2615 C C . GLY A 1 335 ? -19.703 78.125 39.219 1 32.94 335 GLY A C 1
ATOM 2616 O O . GLY A 1 335 ? -18.547 77.938 38.844 1 32.94 335 GLY A O 1
ATOM 2617 N N . GLU A 1 336 ? -19.891 78.5 40.438 1 33.62 336 GLU A N 1
ATOM 2618 C CA . GLU A 1 336 ? -18.75 78.812 41.281 1 33.62 336 GLU A CA 1
ATOM 2619 C C . GLU A 1 336 ? -18 77.562 41.688 1 33.62 336 GLU A C 1
ATOM 2621 O O . GLU A 1 336 ? -16.766 77.5 41.562 1 33.62 336 GLU A O 1
ATOM 2626 N N . THR A 1 337 ? -18.422 76.75 42.75 1 34.91 337 THR A N 1
ATOM 2627 C CA . THR A 1 337 ? -17.578 75.938 43.594 1 34.91 337 THR A CA 1
ATOM 2628 C C . THR A 1 337 ? -17.516 74.5 43.031 1 34.91 337 THR A C 1
ATOM 2630 O O . THR A 1 337 ? -17.297 73.562 43.781 1 34.91 337 THR A O 1
ATOM 2633 N N . VAL A 1 338 ? -17.781 74.25 41.844 1 38.75 338 VAL A N 1
ATOM 2634 C CA . VAL A 1 338 ? -17.844 72.875 41.25 1 38.75 338 VAL A CA 1
ATOM 2635 C C . VAL A 1 338 ? -16.484 72.188 41.438 1 38.75 338 VAL A C 1
ATOM 2637 O O . VAL A 1 338 ? -16.281 71.125 40.906 1 38.75 338 VAL A O 1
ATOM 2640 N N . LEU A 1 339 ? -15.5 73 41.812 1 36.16 339 LEU A N 1
ATOM 2641 C CA . LEU A 1 339 ? -14.133 72.5 41.906 1 36.16 339 LEU A CA 1
ATOM 2642 C C . LEU A 1 339 ? -14.016 71.375 42.969 1 36.16 339 LEU A C 1
ATOM 2644 O O . LEU A 1 339 ? -12.977 70.75 43.062 1 36.16 339 LEU A O 1
ATOM 2648 N N . LEU A 1 340 ? -15.062 71.312 43.781 1 35.78 340 LEU A N 1
ATOM 2649 C CA . LEU A 1 340 ? -14.734 70.625 45.031 1 35.78 340 LEU A CA 1
ATOM 2650 C C . LEU A 1 340 ? -14.719 69.125 44.844 1 35.78 340 LEU A C 1
ATOM 2652 O O . LEU A 1 340 ? -13.828 68.438 45.344 1 35.78 340 LEU A O 1
ATOM 2656 N N . PRO A 1 341 ? -15.789 68.5 44.312 1 39 341 PRO A N 1
ATOM 2657 C CA . PRO A 1 341 ? -15.766 67.062 44.562 1 39 341 PRO A CA 1
ATOM 2658 C C . PRO A 1 341 ? -14.766 66.375 43.688 1 39 341 PRO A C 1
ATOM 2660 O O . PRO A 1 341 ? -14.281 65.25 44.031 1 39 341 PRO A O 1
ATOM 2663 N N . CYS A 1 342 ? -14.477 66.875 42.469 1 38.72 342 CYS A N 1
ATOM 2664 C CA . CYS A 1 342 ? -13.391 66.188 41.75 1 38.72 342 CYS A CA 1
ATOM 2665 C C . CYS A 1 342 ? -12.07 66.312 42.5 1 38.72 342 CYS A C 1
ATOM 2667 O O . CYS A 1 342 ? -11.211 65.438 42.406 1 38.72 342 CYS A O 1
ATOM 2669 N N . ALA A 1 343 ? -11.812 67.5 43.156 1 37.66 343 ALA A N 1
ATOM 2670 C CA . ALA A 1 343 ? -10.664 67.688 44.062 1 37.66 343 ALA A CA 1
ATOM 2671 C C . ALA A 1 343 ? -10.75 66.75 45.25 1 37.66 343 ALA A C 1
ATOM 2673 O O . ALA A 1 343 ? -9.734 66.25 45.719 1 37.66 343 ALA A O 1
ATOM 2674 N N . LEU A 1 344 ? -11.93 66.5 45.75 1 41.41 344 LEU A N 1
ATOM 2675 C CA . LEU A 1 344 ? -12.008 65.625 46.906 1 41.41 344 LEU A CA 1
ATOM 2676 C C . LEU A 1 344 ? -11.75 64.188 46.531 1 41.41 344 LEU A C 1
ATOM 2678 O O . LEU A 1 344 ? -11.102 63.438 47.25 1 41.41 344 LEU A O 1
ATOM 2682 N N . LEU A 1 345 ? -12.164 63.719 45.406 1 42.88 345 LEU A N 1
ATOM 2683 C CA . LEU A 1 345 ? -11.812 62.344 45.062 1 42.88 345 LEU A CA 1
ATOM 2684 C C . LEU A 1 345 ? -10.328 62.25 44.719 1 42.88 345 LEU A C 1
ATOM 2686 O O . LEU A 1 345 ? -9.68 61.25 45.062 1 42.88 345 LEU A O 1
ATOM 2690 N N . MET A 1 346 ? -9.672 63.219 44.125 1 40.56 346 MET A N 1
ATOM 2691 C CA . MET A 1 346 ? -8.211 63.25 44.094 1 40.56 346 MET A CA 1
ATOM 2692 C C . MET A 1 346 ? -7.637 63.469 45.5 1 40.56 346 MET A C 1
ATOM 2694 O O . MET A 1 346 ? -6.602 62.875 45.844 1 40.56 346 MET A O 1
ATOM 2698 N N . PHE A 1 347 ? -8.242 64.312 46.344 1 43.91 347 PHE A N 1
ATOM 2699 C CA . PHE A 1 347 ? -7.809 64.5 47.719 1 43.91 347 PHE A CA 1
ATOM 2700 C C . PHE A 1 347 ? -8.086 63.219 48.531 1 43.91 347 PHE A C 1
ATOM 2702 O O . PHE A 1 347 ? -7.285 62.844 49.406 1 43.91 347 PHE A O 1
ATOM 2709 N N . LEU A 1 348 ? -9.156 62.5 48.375 1 44 348 LEU A N 1
ATOM 2710 C CA . LEU A 1 348 ? -9.312 61.281 49.125 1 44 348 LEU A CA 1
ATOM 2711 C C . LEU A 1 348 ? -8.328 60.219 48.625 1 44 348 LEU A C 1
ATOM 2713 O O . LEU A 1 348 ? -7.812 59.438 49.438 1 44 348 LEU A O 1
ATOM 2717 N N . GLN A 1 349 ? -7.984 60.188 47.438 1 40.06 349 GLN A N 1
ATOM 2718 C CA . GLN A 1 349 ? -6.891 59.312 47 1 40.06 349 GLN A CA 1
ATOM 2719 C C . GLN A 1 349 ? -5.547 59.844 47.5 1 40.06 349 GLN A C 1
ATOM 2721 O O . GLN A 1 349 ? -4.664 59.094 47.875 1 40.06 349 GLN A O 1
ATOM 2726 N N . VAL A 1 350 ? -5.289 61.188 47.469 1 40 350 VAL A N 1
ATOM 2727 C CA . VAL A 1 350 ? -4.055 61.656 48.062 1 40 350 VAL A CA 1
ATOM 2728 C C . VAL A 1 350 ? -4.129 61.531 49.594 1 40 350 VAL A C 1
ATOM 2730 O O . VAL A 1 350 ? -3.135 61.219 50.25 1 40 350 VAL A O 1
ATOM 2733 N N . GLU A 1 351 ? -5.293 61.875 50.125 1 40.94 351 GLU A N 1
ATOM 2734 C CA . GLU A 1 351 ? -5.312 61.688 51.594 1 40.94 351 GLU A CA 1
ATOM 2735 C C . GLU A 1 351 ? -5.203 60.219 51.938 1 40.94 351 GLU A C 1
ATOM 2737 O O . GLU A 1 351 ? -4.641 59.875 53 1 40.94 351 GLU A O 1
ATOM 2742 N N . ILE A 1 352 ? -5.801 59.406 51.125 1 40.44 352 ILE A N 1
ATOM 2743 C CA . ILE A 1 352 ? -5.512 58 51.469 1 40.44 352 ILE A CA 1
ATOM 2744 C C . ILE A 1 352 ? -4.02 57.719 51.281 1 40.44 352 ILE A C 1
ATOM 2746 O O . ILE A 1 352 ? -3.416 57 52.094 1 40.44 352 ILE A O 1
ATOM 2750 N N . TRP A 1 353 ? -3.434 58.469 50.219 1 37.44 353 TRP A N 1
ATOM 2751 C CA . TRP A 1 353 ? -1.995 58.219 50.188 1 37.44 353 TRP A CA 1
ATOM 2752 C C . TRP A 1 353 ? -1.3 58.906 51.344 1 37.44 353 TRP A C 1
ATOM 2754 O O . TRP A 1 353 ? -0.33 58.375 51.906 1 37.44 353 TRP A O 1
ATOM 2764 N N . THR A 1 354 ? -1.676 60.219 51.594 1 36.41 354 THR A N 1
ATOM 2765 C CA . THR A 1 354 ? -0.885 60.812 52.688 1 36.41 354 THR A CA 1
ATOM 2766 C C . THR A 1 354 ? -1.207 60.188 54.031 1 36.41 354 THR A C 1
ATOM 2768 O O . THR A 1 354 ? -0.373 60.188 54.938 1 36.41 354 THR A O 1
ATOM 2771 N N . HIS A 1 355 ? -2.568 60.094 54.188 1 38.34 355 HIS A N 1
ATOM 2772 C CA . HIS A 1 355 ? -2.789 59.562 55.531 1 38.34 355 HIS A CA 1
ATOM 2773 C C . HIS A 1 355 ? -2.242 58.156 55.656 1 38.34 355 HIS A C 1
ATOM 2775 O O . HIS A 1 355 ? -2.221 57.594 56.75 1 38.34 355 HIS A O 1
ATOM 2781 N N . LEU A 1 356 ? -2.238 57.469 54.469 1 35.97 356 LEU A N 1
ATOM 2782 C CA . LEU A 1 356 ? -1.689 56.156 54.75 1 35.97 356 LEU A CA 1
ATOM 2783 C C . LEU A 1 356 ? -0.25 56.25 55.219 1 35.97 356 LEU A C 1
ATOM 2785 O O . LEU A 1 356 ? 0.366 55.219 55.562 1 35.97 356 LEU A O 1
ATOM 2789 N N . SER A 1 357 ? 0.374 57.469 55 1 33.38 357 SER A N 1
ATOM 2790 C CA . SER A 1 357 ? 1.756 57.406 55.469 1 33.38 357 SER A CA 1
ATOM 2791 C C . SER A 1 357 ? 1.826 57.312 57 1 33.38 357 SER A C 1
ATOM 2793 O O . SER A 1 357 ? 2.826 56.844 57.562 1 33.38 357 SER A O 1
ATOM 2795 N N . PHE A 1 358 ? 1.132 58.375 57.594 1 32.38 358 PHE A N 1
ATOM 2796 C CA . PHE A 1 358 ? 1.653 58.688 58.938 1 32.38 358 PHE A CA 1
ATOM 2797 C C . PHE A 1 358 ? 1.355 57.562 59.906 1 32.38 358 PHE A C 1
ATOM 2799 O O . PHE A 1 358 ? 1.821 57.562 61.062 1 32.38 358 PHE A O 1
ATOM 2806 N N . SER A 1 359 ? 0.127 57.156 59.781 1 31.16 359 SER A N 1
ATOM 2807 C CA . SER A 1 359 ? -0.35 56.594 61.062 1 31.16 359 SER A CA 1
ATOM 2808 C C . SER A 1 359 ? 0.514 55.406 61.5 1 31.16 359 SER A C 1
ATOM 2810 O O . SER A 1 359 ? 0.155 54.688 62.438 1 31.16 359 SER A O 1
ATOM 2812 N N . ARG A 1 360 ? 1.323 55 60.594 1 30.11 360 ARG A N 1
ATOM 2813 C CA . ARG A 1 360 ? 1.595 53.625 60.969 1 30.11 360 ARG A CA 1
ATOM 2814 C C . ARG A 1 360 ? 2.365 53.562 62.281 1 30.11 360 ARG A C 1
ATOM 2816 O O . ARG A 1 360 ? 2.863 52.5 62.656 1 30.11 360 ARG A O 1
ATOM 2823 N N . GLN A 1 361 ? 2.721 54.844 62.812 1 26.41 361 GLN A N 1
ATOM 2824 C CA . GLN A 1 361 ? 3.801 54.625 63.75 1 26.41 361 GLN A CA 1
ATOM 2825 C C . GLN A 1 361 ? 3.314 53.812 64.938 1 26.41 361 GLN A C 1
ATOM 2827 O O . GLN A 1 361 ? 4.09 53.5 65.875 1 26.41 361 GLN A O 1
ATOM 2832 N N . ALA A 1 362 ? 2.01 53.906 65.25 1 24.97 362 ALA A N 1
ATOM 2833 C CA . ALA A 1 362 ? 1.777 53.656 66.688 1 24.97 362 ALA A CA 1
ATOM 2834 C C . ALA A 1 362 ? 2.475 52.406 67.125 1 24.97 362 ALA A C 1
ATOM 2836 O O . ALA A 1 362 ? 2.674 51.469 66.375 1 24.97 362 ALA A O 1
ATOM 2837 N N . SER A 1 363 ? 3.098 52.531 68.438 1 25.05 363 SER A N 1
ATOM 2838 C CA . SER A 1 363 ? 3.961 51.812 69.375 1 25.05 363 SER A CA 1
ATOM 2839 C C . SER A 1 363 ? 3.396 50.438 69.688 1 25.05 363 SER A C 1
ATOM 2841 O O . SER A 1 363 ? 2.338 50.344 70.312 1 25.05 363 SER A O 1
ATOM 2843 N N . PHE A 1 364 ? 3.102 49.656 68.75 1 24.59 364 PHE A N 1
ATOM 2844 C CA . PHE A 1 364 ? 2.51 48.344 69.125 1 24.59 364 PHE A CA 1
ATOM 2845 C C . PHE A 1 364 ? 3.275 47.688 70.25 1 24.59 364 PHE A C 1
ATOM 2847 O O . PHE A 1 364 ? 4.465 47.375 70.125 1 24.59 364 PHE A O 1
ATOM 2854 N N . ARG A 1 365 ? 3.008 48.219 71.5 1 24.47 365 ARG A N 1
ATOM 2855 C CA . ARG A 1 365 ? 3.461 47.688 72.812 1 24.47 365 ARG A CA 1
ATOM 2856 C C . ARG A 1 365 ? 3.564 46.156 72.75 1 24.47 365 ARG A C 1
ATOM 2858 O O . ARG A 1 365 ? 2.838 45.5 72 1 24.47 365 ARG A O 1
ATOM 2865 N N . ARG A 1 366 ? 4.625 45.656 73.438 1 24.77 366 ARG A N 1
ATOM 2866 C CA . ARG A 1 366 ? 5.301 44.375 73.562 1 24.77 366 ARG A CA 1
ATOM 2867 C C . ARG A 1 366 ? 4.375 43.312 74.188 1 24.77 366 ARG A C 1
ATOM 2869 O O . ARG A 1 366 ? 4.809 42.219 74.562 1 24.77 366 ARG A O 1
ATOM 2876 N N . VAL A 1 367 ? 3.027 43.594 74.188 1 23.88 367 VAL A N 1
ATOM 2877 C CA . VAL A 1 367 ? 2.398 42.781 75.25 1 23.88 367 VAL A CA 1
ATOM 2878 C C . VAL A 1 367 ? 2.912 41.344 75.188 1 23.88 367 VAL A C 1
ATOM 2880 O O . VAL A 1 367 ? 3.16 40.812 74.125 1 23.88 367 VAL A O 1
ATOM 2883 N N . ASN A 1 368 ? 3.422 40.906 76.438 1 22.03 368 ASN A N 1
ATOM 2884 C CA . ASN A 1 368 ? 3.945 39.688 77.062 1 22.03 368 ASN A CA 1
ATOM 2885 C C . ASN A 1 368 ? 3.115 38.469 76.688 1 22.03 368 ASN A C 1
ATOM 2887 O O . ASN A 1 368 ? 1.884 38.531 76.688 1 22.03 368 ASN A O 1
ATOM 2891 N N . SER A 1 369 ? 3.586 37.656 75.812 1 24.05 369 SER A N 1
ATOM 2892 C CA . SER A 1 369 ? 3.178 36.406 75.125 1 24.05 369 SER A CA 1
ATOM 2893 C C . SER A 1 369 ? 2.756 35.344 76.125 1 24.05 369 SER A C 1
ATOM 2895 O O . SER A 1 369 ? 3.551 34.5 76.5 1 24.05 369 SER A O 1
ATOM 2897 N N . THR A 1 370 ? 2.016 35.812 77.188 1 21.84 370 THR A N 1
ATOM 2898 C CA . THR A 1 370 ? 1.82 34.812 78.25 1 21.84 370 THR A CA 1
ATOM 2899 C C . THR A 1 370 ? 1.401 33.469 77.688 1 21.84 370 THR A C 1
ATOM 2901 O O . THR A 1 370 ? 0.736 33.406 76.625 1 21.84 370 THR A O 1
ATOM 2904 N N . SER A 1 371 ? 1.982 32.219 78.25 1 23.64 371 SER A N 1
ATOM 2905 C CA . SER A 1 371 ? 2.135 30.797 77.938 1 23.64 371 SER A CA 1
ATOM 2906 C C . SER A 1 371 ? 0.778 30.109 77.875 1 23.64 371 SER A C 1
ATOM 2908 O O . SER A 1 371 ? 0.698 28.953 77.438 1 23.64 371 SER A O 1
ATOM 2910 N N . THR A 1 372 ? -0.387 30.766 78.062 1 20.09 372 THR A N 1
ATOM 2911 C CA . THR A 1 372 ? -1.349 30.016 78.875 1 20.09 372 THR A CA 1
ATOM 2912 C C . THR A 1 372 ? -1.792 28.75 78.188 1 20.09 372 THR A C 1
ATOM 2914 O O . THR A 1 372 ? -1.993 28.75 76.938 1 20.09 372 THR A O 1
ATOM 2917 N N . ASP A 1 373 ? -1.707 27.469 78.812 1 22.31 373 ASP A N 1
ATOM 2918 C CA . ASP A 1 373 ? -1.914 26.031 78.75 1 22.31 373 ASP A CA 1
ATOM 2919 C C . ASP A 1 373 ? -3.342 25.703 78.312 1 22.31 373 ASP A C 1
ATOM 2921 O O . ASP A 1 373 ? -3.686 24.547 78.062 1 22.31 373 ASP A O 1
ATOM 2925 N N . PHE A 1 374 ? -4.246 26.531 77.812 1 18.91 374 PHE A N 1
ATOM 2926 C CA . PHE A 1 374 ? -5.582 26.141 78.25 1 18.91 374 PHE A CA 1
ATOM 2927 C C . PHE A 1 374 ? -5.969 24.797 77.688 1 18.91 374 PHE A C 1
ATOM 2929 O O . PHE A 1 374 ? -5.902 24.594 76.5 1 18.91 374 PHE A O 1
ATOM 2936 N N . ARG A 1 375 ? -6.039 23.656 78.5 1 20.8 375 ARG A N 1
ATOM 2937 C CA . ARG A 1 375 ? -6.418 22.25 78.438 1 20.8 375 ARG A CA 1
ATOM 2938 C C . ARG A 1 375 ? -7.863 22.078 78 1 20.8 375 ARG A C 1
ATOM 2940 O O . ARG A 1 375 ? -8.328 20.953 77.75 1 20.8 375 ARG A O 1
ATOM 2947 N N . PHE A 1 376 ? -8.633 22.938 77.5 1 17.31 376 PHE A N 1
ATOM 2948 C CA . PHE A 1 376 ? -10.008 22.625 77.875 1 17.31 376 PHE A CA 1
ATOM 2949 C C . PHE A 1 376 ? -10.406 21.25 77.375 1 17.31 376 PHE A C 1
ATOM 2951 O O . PHE A 1 376 ? -10.008 20.828 76.312 1 17.31 376 PHE A O 1
ATOM 2958 N N . GLN A 1 377 ? -10.938 20.375 78.375 1 18.27 377 GLN A N 1
ATOM 2959 C CA . GLN A 1 377 ? -11.641 19.125 78.688 1 18.27 377 GLN A CA 1
ATOM 2960 C C . GLN A 1 377 ? -12.914 19.016 77.875 1 18.27 377 GLN A C 1
ATOM 2962 O O . GLN A 1 377 ? -14.008 18.844 78.375 1 18.27 377 GLN A O 1
ATOM 2967 N N . VAL A 1 378 ? -13.078 19.609 76.75 1 17.55 378 VAL A N 1
ATOM 2968 C CA . VAL A 1 378 ? -14.523 19.5 76.5 1 17.55 378 VAL A CA 1
ATOM 2969 C C . VAL A 1 378 ? -14.93 18.031 76.5 1 17.55 378 VAL A C 1
ATOM 2971 O O . VAL A 1 378 ? -14.336 17.203 75.812 1 17.55 378 VAL A O 1
ATOM 2974 N N . GLY A 1 379 ? -15.852 17.594 77.5 1 17.17 379 GLY A N 1
ATOM 2975 C CA . GLY A 1 379 ? -16.641 16.5 78 1 17.17 379 GLY A CA 1
ATOM 2976 C C . GLY A 1 379 ? -17.547 15.867 77 1 17.17 379 GLY A C 1
ATOM 2977 O O . GLY A 1 379 ? -18.312 14.945 77.312 1 17.17 379 GLY A O 1
ATOM 2978 N N . ILE A 1 380 ? -17.781 16.266 75.75 1 17.61 380 ILE A N 1
ATOM 2979 C CA . ILE A 1 380 ? -19.125 15.75 75.562 1 17.61 380 ILE A CA 1
ATOM 2980 C C . ILE A 1 380 ? -19.141 14.234 75.812 1 17.61 380 ILE A C 1
ATOM 2982 O O . ILE A 1 380 ? -18.266 13.539 75.25 1 17.61 380 ILE A O 1
ATOM 2986 N N . ARG A 1 381 ? -20.188 13.625 76.625 1 16.42 381 ARG A N 1
ATOM 2987 C CA . ARG A 1 381 ? -20.688 12.445 77.312 1 16.42 381 ARG A CA 1
ATOM 2988 C C . ARG A 1 381 ? -21.016 11.328 76.312 1 16.42 381 ARG A C 1
ATOM 2990 O O . ARG A 1 381 ? -20.609 10.188 76.5 1 16.42 381 ARG A O 1
ATOM 2997 N N . THR A 1 382 ? -22.25 11.391 75.562 1 16.47 382 THR A N 1
ATOM 2998 C CA . THR A 1 382 ? -23.297 10.43 75.938 1 16.47 382 THR A CA 1
ATOM 2999 C C . THR A 1 382 ? -22.875 9.023 75.5 1 16.47 382 THR A C 1
ATOM 3001 O O . THR A 1 382 ? -22 8.852 74.688 1 16.47 382 THR A O 1
ATOM 3004 N N . VAL A 1 383 ? -24.047 8.164 75.125 1 16.41 383 VAL A N 1
ATOM 3005 C CA . VAL A 1 383 ? -24.766 7.098 75.812 1 16.41 383 VAL A CA 1
ATOM 3006 C C . VAL A 1 383 ? -24.375 5.75 75.25 1 16.41 383 VAL A C 1
ATOM 3008 O O . VAL A 1 383 ? -23.969 4.836 75.938 1 16.41 383 VAL A O 1
ATOM 3011 N N . PHE A 1 384 ? -25.406 5.285 74.188 1 17.34 384 PHE A N 1
ATOM 3012 C CA . PHE A 1 384 ? -26.188 4.09 74.5 1 17.34 384 PHE A CA 1
ATOM 3013 C C . PHE A 1 384 ? -25.406 2.832 74.125 1 17.34 384 PHE A C 1
ATOM 3015 O O . PHE A 1 384 ? -24.656 2.824 73.125 1 17.34 384 PHE A O 1
ATOM 3022 N N . LYS A 1 385 ? -25.516 1.781 75 1 17.67 385 LYS A N 1
ATOM 3023 C CA . LYS A 1 385 ? -25.031 0.45 75.375 1 17.67 385 LYS A CA 1
ATOM 3024 C C . LYS A 1 385 ? -25.609 -0.613 74.438 1 17.67 385 LYS A C 1
ATOM 3026 O O . LYS A 1 385 ? -24.969 -1.638 74.188 1 17.67 385 LYS A O 1
ATOM 3031 N N . PRO A 1 386 ? -26.953 -0.597 73.812 1 16.98 386 PRO A N 1
ATOM 3032 C CA . PRO A 1 386 ? -27.734 -1.738 74.25 1 16.98 386 PRO A CA 1
ATOM 3033 C C . PRO A 1 386 ? -27.078 -3.08 73.938 1 16.98 386 PRO A C 1
ATOM 3035 O O . PRO A 1 386 ? -26.172 -3.146 73.125 1 16.98 386 PRO A O 1
ATOM 3038 N N . ASN A 1 387 ? -27.922 -4.168 74.438 1 15.76 387 ASN A N 1
ATOM 3039 C CA . ASN A 1 387 ? -28.031 -5.496 75.062 1 15.76 387 ASN A CA 1
ATOM 3040 C C . ASN A 1 387 ? -27.906 -6.59 74 1 15.76 387 ASN A C 1
ATOM 3042 O O . ASN A 1 387 ? -27.141 -7.535 74.125 1 15.76 387 ASN A O 1
ATOM 3046 N N . PHE A 1 388 ? -29.141 -6.809 73.125 1 16.25 388 PHE A N 1
ATOM 3047 C CA . PHE A 1 388 ? -29.984 -7.961 73.375 1 16.25 388 PHE A CA 1
ATOM 3048 C C . PHE A 1 388 ? -29.328 -9.25 72.938 1 16.25 388 PHE A C 1
ATOM 3050 O O . PHE A 1 388 ? -28.391 -9.219 72.125 1 16.25 388 PHE A O 1
ATOM 3057 N N . ARG A 1 389 ? -30.344 -10.344 72.75 1 15.62 389 ARG A N 1
ATOM 3058 C CA . ARG A 1 389 ? -30.672 -11.688 73.25 1 15.62 389 ARG A CA 1
ATOM 3059 C C . ARG A 1 389 ? -30.047 -12.75 72.312 1 15.62 389 ARG A C 1
ATOM 3061 O O . ARG A 1 389 ? -29.609 -12.453 71.188 1 15.62 389 ARG A O 1
ATOM 3068 N N . ASP A 1 390 ? -30.875 -13.898 72.375 1 15.52 390 ASP A N 1
ATOM 3069 C CA . ASP A 1 390 ? -30.844 -15.32 72.688 1 15.52 390 ASP A CA 1
ATOM 3070 C C . ASP A 1 390 ? -30.609 -16.188 71.438 1 15.52 390 ASP A C 1
ATOM 3072 O O . ASP A 1 390 ? -29.781 -17.109 71.5 1 15.52 390 ASP A O 1
ATOM 3076 N N . ARG A 1 391 ? -31.641 -16.188 70.375 1 16.28 391 ARG A N 1
ATOM 3077 C CA . ARG A 1 391 ? -32.438 -17.422 70.375 1 16.28 391 ARG A CA 1
ATOM 3078 C C . ARG A 1 391 ? -31.625 -18.594 69.875 1 16.28 391 ARG A C 1
ATOM 3080 O O . ARG A 1 391 ? -30.641 -18.406 69.125 1 16.28 391 ARG A O 1
ATOM 3087 N N . HIS A 1 392 ? -32.438 -19.766 69.875 1 15.91 392 HIS A N 1
ATOM 3088 C CA . HIS A 1 392 ? -32.531 -21.203 70.125 1 15.91 392 HIS A CA 1
ATOM 3089 C C . HIS A 1 392 ? -31.969 -22 68.938 1 15.91 392 HIS A C 1
ATOM 3091 O O . HIS A 1 392 ? -31.094 -22.844 69.188 1 15.91 392 HIS A O 1
ATOM 3097 N N . THR A 1 393 ? -33 -22.609 68.125 1 16.61 393 THR A N 1
ATOM 3098 C CA . THR A 1 393 ? -33.406 -24.016 68.25 1 16.61 393 THR A CA 1
ATOM 3099 C C . THR A 1 393 ? -32.562 -24.859 67.25 1 16.61 393 THR A C 1
ATOM 3101 O O . THR A 1 393 ? -31.906 -24.328 66.375 1 16.61 393 THR A O 1
ATOM 3104 N N . ASN A 1 394 ? -33.375 -25.938 66.625 1 16.09 394 ASN A N 1
ATOM 3105 C CA . ASN A 1 394 ? -33.469 -27.391 66.75 1 16.09 394 ASN A CA 1
ATOM 3106 C C . ASN A 1 394 ? -32.656 -28.078 65.625 1 16.09 394 ASN A C 1
ATOM 3108 O O . ASN A 1 394 ? -31.641 -28.719 65.938 1 16.09 394 ASN A O 1
ATOM 3112 N N . SER A 1 395 ? -33.469 -28.859 64.812 1 17.05 395 SER A N 1
ATOM 3113 C CA . SER A 1 395 ? -33.594 -30.312 64.812 1 17.05 395 SER A CA 1
ATOM 3114 C C . SER A 1 395 ? -32.625 -30.953 63.812 1 17.05 395 SER A C 1
ATOM 3116 O O . SER A 1 395 ? -32.094 -30.281 62.906 1 17.05 395 SER A O 1
ATOM 3118 N N . PRO A 1 396 ? -33.125 -32.25 63.312 1 17.52 396 PRO A N 1
ATOM 3119 C CA . PRO A 1 396 ? -32.688 -33.625 63.375 1 17.52 396 PRO A CA 1
ATOM 3120 C C . PRO A 1 396 ? -31.844 -34.062 62.188 1 17.52 396 PRO A C 1
ATOM 3122 O O . PRO A 1 396 ? -30.766 -34.625 62.344 1 17.52 396 PRO A O 1
ATOM 3125 N N . ALA A 1 397 ? -32.531 -34.312 60.906 1 18.28 397 ALA A N 1
ATOM 3126 C CA . ALA A 1 397 ? -32.875 -35.688 60.625 1 18.28 397 ALA A CA 1
ATOM 3127 C C . ALA A 1 397 ? -31.656 -36.406 60.031 1 18.28 397 ALA A C 1
ATOM 3129 O O . ALA A 1 397 ? -30.719 -35.781 59.531 1 18.28 397 ALA A O 1
ATOM 3130 N N . ASP A 1 398 ? -32.031 -37.688 59.5 1 17.3 398 ASP A N 1
ATOM 3131 C CA . ASP A 1 398 ? -31.781 -39.125 59.438 1 17.3 398 ASP A CA 1
ATOM 3132 C C . ASP A 1 398 ? -30.672 -39.469 58.438 1 17.3 398 ASP A C 1
ATOM 3134 O O . ASP A 1 398 ? -29.703 -40.156 58.781 1 17.3 398 ASP A O 1
ATOM 3138 N N . ASN A 1 399 ? -31.203 -40.094 57.344 1 18.05 399 ASN A N 1
ATOM 3139 C CA . ASN A 1 399 ? -31.094 -41.531 57.094 1 18.05 399 ASN A CA 1
ATOM 3140 C C . ASN A 1 399 ? -29.75 -41.875 56.438 1 18.05 399 ASN A C 1
ATOM 3142 O O . ASN A 1 399 ? -29.078 -41 55.906 1 18.05 399 ASN A O 1
ATOM 3146 N N . ASN A 1 400 ? -29.875 -43.031 55.906 1 18.25 400 ASN A N 1
ATOM 3147 C CA . ASN A 1 400 ? -29.344 -44.375 55.844 1 18.25 400 ASN A CA 1
ATOM 3148 C C . ASN A 1 400 ? -28.141 -44.469 54.938 1 18.25 400 ASN A C 1
ATOM 3150 O O . ASN A 1 400 ? -27.875 -43.562 54.156 1 18.25 400 ASN A O 1
ATOM 3154 N N . LYS A 1 401 ? -28.125 -45.781 54.312 1 18.03 401 LYS A N 1
ATOM 3155 C CA . LYS A 1 401 ? -27.312 -47 54.281 1 18.03 401 LYS A CA 1
ATOM 3156 C C . LYS A 1 401 ? -26.234 -46.906 53.219 1 18.03 401 LYS A C 1
ATOM 3158 O O . LYS A 1 401 ? -25.078 -47.219 53.469 1 18.03 401 LYS A O 1
ATOM 3163 N N . LEU A 1 402 ? -26.828 -47.344 52 1 18.27 402 LEU A N 1
ATOM 3164 C CA . LEU A 1 402 ? -26.594 -48.625 51.406 1 18.27 402 LEU A CA 1
ATOM 3165 C C . LEU A 1 402 ? -25.203 -48.719 50.781 1 18.27 402 LEU A C 1
ATOM 3167 O O . LEU A 1 402 ? -24.438 -49.625 51.125 1 18.27 402 LEU A O 1
ATOM 3171 N N . GLN A 1 403 ? -25.25 -49.406 49.531 1 21.17 403 GLN A N 1
ATOM 3172 C CA . GLN A 1 403 ? -24.688 -50.594 48.906 1 21.17 403 GLN A CA 1
ATOM 3173 C C . GLN A 1 403 ? -23.266 -50.344 48.406 1 21.17 403 GLN A C 1
ATOM 3175 O O . GLN A 1 403 ? -22.922 -49.188 48.062 1 21.17 403 GLN A O 1
ATOM 3180 N N . ALA A 1 404 ? -22.625 -50.906 47.188 1 20.48 404 ALA A N 1
ATOM 3181 C CA . ALA A 1 404 ? -21.266 -51.406 47.219 1 20.48 404 ALA A CA 1
ATOM 3182 C C . ALA A 1 404 ? -20.25 -50.25 47.344 1 20.48 404 ALA A C 1
ATOM 3184 O O . ALA A 1 404 ? -20.453 -49.188 46.75 1 20.48 404 ALA A O 1
ATOM 3185 N N . PHE B 1 1 ? -68.125 -38.812 -59.719 1 27.77 1 PHE B N 1
ATOM 3186 C CA . PHE B 1 1 ? -67.125 -39.25 -58.781 1 27.77 1 PHE B CA 1
ATOM 3187 C C . PHE B 1 1 ? -66.312 -38.062 -58.25 1 27.77 1 PHE B C 1
ATOM 3189 O O . PHE B 1 1 ? -65.438 -37.5 -58.938 1 27.77 1 PHE B O 1
ATOM 3196 N N . SER B 1 2 ? -66.938 -37.094 -57.438 1 30.2 2 SER B N 1
ATOM 3197 C CA . SER B 1 2 ? -66.625 -35.812 -56.844 1 30.2 2 SER B CA 1
ATOM 3198 C C . SER B 1 2 ? -65.5 -35.938 -55.844 1 30.2 2 SER B C 1
ATOM 3200 O O . SER B 1 2 ? -65.625 -36.688 -54.875 1 30.2 2 SER B O 1
ATOM 3202 N N . VAL B 1 3 ? -64.125 -35.75 -56.188 1 30.58 3 VAL B N 1
ATOM 3203 C CA . VAL B 1 3 ? -62.875 -35.719 -55.469 1 30.58 3 VAL B CA 1
ATOM 3204 C C . VAL B 1 3 ? -62.938 -34.625 -54.406 1 30.58 3 VAL B C 1
ATOM 3206 O O . VAL B 1 3 ? -62.875 -33.438 -54.75 1 30.58 3 VAL B O 1
ATOM 3209 N N . LEU B 1 4 ? -63.781 -34.625 -53.375 1 29.52 4 LEU B N 1
ATOM 3210 C CA . LEU B 1 4 ? -63.812 -33.719 -52.219 1 29.52 4 LEU B CA 1
ATOM 3211 C C . LEU B 1 4 ? -62.438 -33.719 -51.531 1 29.52 4 LEU B C 1
ATOM 3213 O O . LEU B 1 4 ? -62.062 -34.719 -50.906 1 29.52 4 LEU B O 1
ATOM 3217 N N . ALA B 1 5 ? -61.406 -32.969 -52 1 29.88 5 ALA B N 1
ATOM 3218 C CA . ALA B 1 5 ? -60.062 -32.688 -51.469 1 29.88 5 ALA B CA 1
ATOM 3219 C C . ALA B 1 5 ? -60.125 -32.156 -50.031 1 29.88 5 ALA B C 1
ATOM 3221 O O . ALA B 1 5 ? -60.875 -31.203 -49.75 1 29.88 5 ALA B O 1
ATOM 3222 N N . CYS B 1 6 ? -59.906 -33 -48.969 1 29.42 6 CYS B N 1
ATOM 3223 C CA . CYS B 1 6 ? -59.719 -32.75 -47.531 1 29.42 6 CYS B CA 1
ATOM 3224 C C . CYS B 1 6 ? -58.812 -31.547 -47.312 1 29.42 6 CYS B C 1
ATOM 3226 O O . CYS B 1 6 ? -57.656 -31.562 -47.75 1 29.42 6 CYS B O 1
ATOM 3228 N N . GLN B 1 7 ? -59.219 -30.281 -47.281 1 30.66 7 GLN B N 1
ATOM 3229 C CA . GLN B 1 7 ? -58.562 -29.094 -46.719 1 30.66 7 GLN B CA 1
ATOM 3230 C C . GLN B 1 7 ? -57.969 -29.391 -45.344 1 30.66 7 GLN B C 1
ATOM 3232 O O . GLN B 1 7 ? -58.719 -29.609 -44.375 1 30.66 7 GLN B O 1
ATOM 3237 N N . GLN B 1 8 ? -56.844 -30.172 -45.156 1 31.91 8 GLN B N 1
ATOM 3238 C CA . GLN B 1 8 ? -56.062 -30.344 -43.938 1 31.91 8 GLN B CA 1
ATOM 3239 C C . GLN B 1 8 ? -55.719 -29 -43.312 1 31.91 8 GLN B C 1
ATOM 3241 O O . GLN B 1 8 ? -55.062 -28.172 -43.906 1 31.91 8 GLN B O 1
ATOM 3246 N N . THR B 1 9 ? -56.469 -28.375 -42.469 1 37.34 9 THR B N 1
ATOM 3247 C CA . THR B 1 9 ? -56.094 -27.344 -41.5 1 37.34 9 THR B CA 1
ATOM 3248 C C . THR B 1 9 ? -54.844 -27.75 -40.75 1 37.34 9 THR B C 1
ATOM 3250 O O . THR B 1 9 ? -54.812 -28.781 -40.062 1 37.34 9 THR B O 1
ATOM 3253 N N . SER B 1 10 ? -53.625 -27.516 -41.188 1 36.38 10 SER B N 1
ATOM 3254 C CA . SER B 1 10 ? -52.344 -27.516 -40.5 1 36.38 10 SER B CA 1
ATOM 3255 C C . SER B 1 10 ? -52.469 -26.781 -39.156 1 36.38 10 SER B C 1
ATOM 3257 O O . SER B 1 10 ? -52.594 -25.562 -39.094 1 36.38 10 SER B O 1
ATOM 3259 N N . TRP B 1 11 ? -53.188 -27.297 -38.156 1 38.34 11 TRP B N 1
ATOM 3260 C CA . TRP B 1 11 ? -52.844 -26.828 -36.812 1 38.34 11 TRP B CA 1
ATOM 3261 C C . TRP B 1 11 ? -51.344 -26.719 -36.656 1 38.34 11 TRP B C 1
ATOM 3263 O O . TRP B 1 11 ? -50.625 -27.719 -36.75 1 38.34 11 TRP B O 1
ATOM 3273 N N . LEU B 1 12 ? -50.688 -25.719 -37.094 1 36.53 12 LEU B N 1
ATOM 3274 C CA . LEU B 1 12 ? -49.406 -25.344 -36.562 1 36.53 12 LEU B CA 1
ATOM 3275 C C . LEU B 1 12 ? -49.344 -25.578 -35.062 1 36.53 12 LEU B C 1
ATOM 3277 O O . LEU B 1 12 ? -49.906 -24.797 -34.281 1 36.53 12 LEU B O 1
ATOM 3281 N N . ALA B 1 13 ? -49.531 -26.75 -34.5 1 39.19 13 ALA B N 1
ATOM 3282 C CA . ALA B 1 13 ? -49 -27 -33.156 1 39.19 13 ALA B CA 1
ATOM 3283 C C . ALA B 1 13 ? -47.719 -26.219 -32.906 1 39.19 13 ALA B C 1
ATOM 3285 O O . ALA B 1 13 ? -46.688 -26.547 -33.5 1 39.19 13 ALA B O 1
ATOM 3286 N N . ILE B 1 14 ? -47.844 -24.922 -32.875 1 43.38 14 ILE B N 1
ATOM 3287 C CA . ILE B 1 14 ? -46.688 -24.25 -32.25 1 43.38 14 ILE B CA 1
ATOM 3288 C C . ILE B 1 14 ? -46.156 -25.109 -31.125 1 43.38 14 ILE B C 1
ATOM 3290 O O . ILE B 1 14 ? -46.812 -25.312 -30.109 1 43.38 14 ILE B O 1
ATOM 3294 N N . CYS B 1 15 ? -45.594 -26.281 -31.25 1 42.41 15 CYS B N 1
ATOM 3295 C CA . CYS B 1 15 ? -44.812 -27.016 -30.266 1 42.41 15 CYS B CA 1
ATOM 3296 C C . CYS B 1 15 ? -44.031 -26.047 -29.375 1 42.41 15 CYS B C 1
ATOM 3298 O O . CYS B 1 15 ?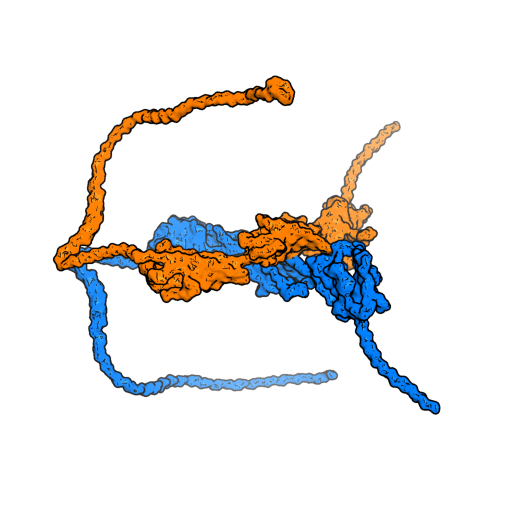 -43 -25.5 -29.797 1 42.41 15 CYS B O 1
ATOM 3300 N N . VAL B 1 16 ? -44.656 -25.234 -28.609 1 50.47 16 VAL B N 1
ATOM 3301 C CA . VAL B 1 16 ? -43.938 -24.438 -27.641 1 50.47 16 VAL B CA 1
ATOM 3302 C C . VAL B 1 16 ? -43.031 -25.344 -26.812 1 50.47 16 VAL B C 1
ATOM 3304 O O . VAL B 1 16 ? -43.5 -26.219 -26.078 1 50.47 16 VAL B O 1
ATOM 3307 N N . GLU B 1 17 ? -42 -26.016 -27.297 1 63.81 17 GLU B N 1
ATOM 3308 C CA . GLU B 1 17 ? -40.969 -26.797 -26.578 1 63.81 17 GLU B CA 1
ATOM 3309 C C . GLU B 1 17 ? -40.344 -26 -25.453 1 63.81 17 GLU B C 1
ATOM 3311 O O . GLU B 1 17 ? -40.312 -24.766 -25.516 1 63.81 17 GLU B O 1
ATOM 3316 N N . GLY B 1 18 ? -40.406 -26.672 -24.234 1 75.94 18 GLY B N 1
ATOM 3317 C CA . GLY B 1 18 ? -39.688 -26.062 -23.141 1 75.94 18 GLY B CA 1
ATOM 3318 C C . GLY B 1 18 ? -38.312 -25.547 -23.547 1 75.94 18 GLY B C 1
ATOM 3319 O O . GLY B 1 18 ? -37.812 -25.859 -24.641 1 75.94 18 GLY B O 1
ATOM 3320 N N . GLY B 1 19 ? -37.906 -24.562 -22.938 1 88.25 19 GLY B N 1
ATOM 3321 C CA . GLY B 1 19 ? -36.594 -24 -23.266 1 88.25 19 GLY B CA 1
ATOM 3322 C C . GLY B 1 19 ? -35.938 -23.328 -22.094 1 88.25 19 GLY B C 1
ATOM 3323 O O . GLY B 1 19 ? -36.531 -23.172 -21.031 1 88.25 19 GLY B O 1
ATOM 3324 N N . PHE B 1 20 ? -34.656 -23.141 -22.344 1 92.5 20 PHE B N 1
ATOM 3325 C CA . PHE B 1 20 ? -33.875 -22.438 -21.312 1 92.5 20 PHE B CA 1
ATOM 3326 C C . PHE B 1 20 ? -34.312 -20.984 -21.219 1 92.5 20 PHE B C 1
ATOM 3328 O O . PHE B 1 20 ? -34.406 -20.297 -22.234 1 92.5 20 PHE B O 1
ATOM 3335 N N . VAL B 1 21 ? -34.594 -20.531 -20.031 1 92.38 21 VAL B N 1
ATOM 3336 C CA . VAL B 1 21 ? -34.844 -19.125 -19.734 1 92.38 21 VAL B CA 1
ATOM 3337 C C . VAL B 1 21 ? -33.531 -18.391 -19.5 1 92.38 21 VAL B C 1
ATOM 3339 O O . VAL B 1 21 ? -33.312 -17.281 -20.016 1 92.38 21 VAL B O 1
ATOM 3342 N N . GLU B 1 22 ? -32.688 -19.078 -18.766 1 93.56 22 GLU B N 1
ATOM 3343 C CA . GLU B 1 22 ? -31.328 -18.625 -18.484 1 93.56 22 GLU B CA 1
ATOM 3344 C C . GLU B 1 22 ? -30.359 -19.797 -18.422 1 93.56 22 GLU B C 1
ATOM 3346 O O . GLU B 1 22 ? -30.641 -20.797 -17.766 1 93.56 22 GLU B O 1
ATOM 3351 N N . PRO B 1 23 ? -29.266 -19.609 -19.047 1 94.25 23 PRO B N 1
ATOM 3352 C CA . PRO B 1 23 ? -28.891 -18.562 -20 1 94.25 23 PRO B CA 1
ATOM 3353 C C . PRO B 1 23 ? -29.625 -18.656 -21.328 1 94.25 23 PRO B C 1
ATOM 3355 O O . PRO B 1 23 ? -30.078 -19.75 -21.703 1 94.25 23 PRO B O 1
ATOM 3358 N N . ALA B 1 24 ? -29.641 -17.672 -22.031 1 90.81 24 ALA B N 1
ATOM 3359 C CA . ALA B 1 24 ? -30.375 -17.625 -23.281 1 90.81 24 ALA B CA 1
ATOM 3360 C C . ALA B 1 24 ? -29.609 -18.312 -24.406 1 90.81 24 ALA B C 1
ATOM 3362 O O . ALA B 1 24 ? -30.188 -19.031 -25.219 1 90.81 24 ALA B O 1
ATOM 3363 N N . ASN B 1 25 ? -28.312 -18.094 -24.391 1 92.62 25 ASN B N 1
ATOM 3364 C CA . ASN B 1 25 ? -27.469 -18.656 -25.438 1 92.62 25 ASN B CA 1
ATOM 3365 C C . ASN B 1 25 ? -26.891 -20 -25.016 1 92.62 25 ASN B C 1
ATOM 3367 O O . ASN B 1 25 ? -26.641 -20.234 -23.844 1 92.62 25 ASN B O 1
ATOM 3371 N N . PRO B 1 26 ? -26.719 -20.828 -25.922 1 94 26 PRO B N 1
ATOM 3372 C CA . PRO B 1 26 ? -26.156 -22.141 -25.625 1 94 26 PRO B CA 1
ATOM 3373 C C . PRO B 1 26 ? -24.781 -22.078 -24.984 1 94 26 PRO B C 1
ATOM 3375 O O . PRO B 1 26 ? -24.453 -22.938 -24.156 1 94 26 PRO B O 1
ATOM 3378 N N . VAL B 1 27 ? -24.016 -21.109 -25.453 1 94.56 27 VAL B N 1
ATOM 3379 C CA . VAL B 1 27 ? -22.703 -20.875 -24.859 1 94.56 27 VAL B CA 1
ATOM 3380 C C . VAL B 1 27 ? -22.609 -19.438 -24.375 1 94.56 27 VAL B C 1
ATOM 3382 O O . VAL B 1 27 ? -22.859 -18.5 -25.141 1 94.56 27 VAL B O 1
ATOM 3385 N N . THR B 1 28 ? -22.391 -19.344 -23.109 1 96.06 28 THR B N 1
ATOM 3386 C CA . THR B 1 28 ? -22.25 -18.016 -22.531 1 96.06 28 THR B CA 1
ATOM 3387 C C . THR B 1 28 ? -20.922 -17.891 -21.781 1 96.06 28 THR B C 1
ATOM 3389 O O . THR B 1 28 ? -20.391 -18.875 -21.266 1 96.06 28 THR B O 1
ATOM 3392 N N . THR B 1 29 ? -20.375 -16.688 -21.844 1 96.56 29 THR B N 1
ATOM 3393 C CA . THR B 1 29 ? -19.156 -16.391 -21.094 1 96.56 29 THR B CA 1
ATOM 3394 C C . THR B 1 29 ? -19.469 -15.539 -19.875 1 96.56 29 THR B C 1
ATOM 3396 O O . THR B 1 29 ? -20.312 -14.648 -19.922 1 96.56 29 THR B O 1
ATOM 3399 N N . GLN B 1 30 ? -18.875 -15.938 -18.781 1 96.69 30 GLN B N 1
ATOM 3400 C CA . GLN B 1 30 ? -19.047 -15.195 -17.547 1 96.69 30 GLN B CA 1
ATOM 3401 C C . GLN B 1 30 ? -17.703 -14.945 -16.859 1 96.69 30 GLN B C 1
ATOM 3403 O O . GLN B 1 30 ? -16.812 -15.789 -16.906 1 96.69 30 GLN B O 1
ATOM 3408 N N . ARG B 1 31 ? -17.594 -13.75 -16.219 1 96.12 31 ARG B N 1
ATOM 3409 C CA . ARG B 1 31 ? -16.406 -13.398 -15.469 1 96.12 31 ARG B CA 1
ATOM 3410 C C . ARG B 1 31 ? -16.703 -13.273 -13.977 1 96.12 31 ARG B C 1
ATOM 3412 O O . ARG B 1 31 ? -17.734 -12.719 -13.586 1 96.12 31 ARG B O 1
ATOM 3419 N N . SER B 1 32 ? -15.742 -13.844 -13.211 1 96.44 32 SER B N 1
ATOM 3420 C CA . SER B 1 32 ? -15.844 -13.719 -11.758 1 96.44 32 SER B CA 1
ATOM 3421 C C . SER B 1 32 ? -14.5 -13.383 -11.133 1 96.44 32 SER B C 1
ATOM 3423 O O . SER B 1 32 ? -13.469 -13.383 -11.82 1 96.44 32 SER B O 1
ATOM 3425 N N . MET B 1 33 ? -14.57 -12.977 -9.859 1 93.5 33 MET B N 1
ATOM 3426 C CA . MET B 1 33 ? -13.359 -12.664 -9.102 1 93.5 33 MET B CA 1
ATOM 3427 C C . MET B 1 33 ? -13.109 -13.711 -8.023 1 93.5 33 MET B C 1
ATOM 3429 O O . MET B 1 33 ? -14.055 -14.297 -7.492 1 93.5 33 MET B O 1
ATOM 3433 N N . THR B 1 34 ? -11.836 -13.883 -7.754 1 93 34 THR B N 1
ATOM 3434 C CA . THR B 1 34 ? -11.523 -14.789 -6.656 1 93 34 THR B CA 1
ATOM 3435 C C . THR B 1 34 ? -12.055 -14.242 -5.336 1 93 34 THR B C 1
ATOM 3437 O O . THR B 1 34 ? -12.273 -13.039 -5.199 1 93 34 THR B O 1
ATOM 3440 N N . GLU B 1 35 ? -12.281 -15.148 -4.406 1 86.12 35 GLU B N 1
ATOM 3441 C CA . GLU B 1 35 ? -12.688 -14.867 -3.033 1 86.12 35 GLU B CA 1
ATOM 3442 C C . GLU B 1 35 ? -14.07 -14.234 -2.984 1 86.12 35 GLU B C 1
ATOM 3444 O O . GLU B 1 35 ? -14.359 -13.414 -2.107 1 86.12 35 GLU B O 1
ATOM 3449 N N . THR B 1 36 ? -14.805 -14.461 -4.016 1 89.38 36 THR B N 1
ATOM 3450 C CA . THR B 1 36 ? -16.203 -14.047 -4.051 1 89.38 36 THR B CA 1
ATOM 3451 C C . THR B 1 36 ? -17.109 -15.219 -4.41 1 89.38 36 THR B C 1
ATOM 3453 O O . THR B 1 36 ? -16.625 -16.281 -4.82 1 89.38 36 THR B O 1
ATOM 3456 N N . GLN B 1 37 ? -18.375 -14.945 -4.211 1 95.12 37 GLN B N 1
ATOM 3457 C CA . GLN B 1 37 ? -19.359 -15.938 -4.652 1 95.12 37 GLN B CA 1
ATOM 3458 C C . GLN B 1 37 ? -19.656 -15.781 -6.137 1 95.12 37 GLN B C 1
ATOM 3460 O O . GLN B 1 37 ? -19.781 -14.656 -6.641 1 95.12 37 GLN B O 1
ATOM 3465 N N . THR B 1 38 ? -19.797 -16.938 -6.812 1 97.62 38 THR B N 1
ATOM 3466 C CA . THR B 1 38 ? -20.109 -16.906 -8.234 1 97.62 38 THR B CA 1
ATOM 3467 C C . THR B 1 38 ? -21.406 -17.672 -8.516 1 97.62 38 THR B C 1
ATOM 3469 O O . THR B 1 38 ? -21.594 -18.797 -8.039 1 97.62 38 THR B O 1
ATOM 3472 N N . ARG B 1 39 ? -22.25 -17.062 -9.234 1 98.12 39 ARG B N 1
ATOM 3473 C CA . ARG B 1 39 ? -23.516 -17.656 -9.641 1 98.12 39 ARG B CA 1
ATOM 3474 C C . ARG B 1 39 ? -23.484 -18.078 -11.102 1 98.12 39 ARG B C 1
ATOM 3476 O O . ARG B 1 39 ? -23.203 -17.25 -11.984 1 98.12 39 ARG B O 1
ATOM 3483 N N . LEU B 1 40 ? -23.719 -19.281 -11.383 1 98 40 LEU B N 1
ATOM 3484 C CA . LEU B 1 40 ? -23.906 -19.781 -12.75 1 98 40 LEU B CA 1
ATOM 3485 C C . LEU B 1 40 ? -25.375 -20.062 -13.031 1 98 40 LEU B C 1
ATOM 3487 O O . LEU B 1 40 ? -25.938 -21.016 -12.492 1 98 40 LEU B O 1
ATOM 3491 N N . PRO B 1 41 ? -25.922 -19.297 -13.898 1 97.62 41 PRO B N 1
ATOM 3492 C CA . PRO B 1 41 ? -27.359 -19.406 -14.125 1 97.62 41 PRO B CA 1
ATOM 3493 C C . PRO B 1 41 ? -27.734 -20.641 -14.938 1 97.62 41 PRO B C 1
ATOM 3495 O O . PRO B 1 41 ? -26.969 -21.078 -15.797 1 97.62 41 PRO B O 1
ATOM 3498 N N . CYS B 1 42 ? -28.875 -21.219 -14.602 1 97.38 42 CYS B N 1
ATOM 3499 C CA . CYS B 1 42 ? -29.469 -22.328 -15.328 1 97.38 42 CYS B CA 1
ATOM 3500 C C . CYS B 1 42 ? -30.953 -22.484 -14.961 1 97.38 42 CYS B C 1
ATOM 3502 O O . CYS B 1 42 ? -31.281 -22.859 -13.836 1 97.38 42 CYS B O 1
ATOM 3504 N N . GLN B 1 43 ? -31.719 -22.094 -15.859 1 96.19 43 GLN B N 1
ATOM 3505 C CA . GLN B 1 43 ? -33.156 -22.219 -15.641 1 96.19 43 GLN B CA 1
ATOM 3506 C C . GLN B 1 43 ? -33.844 -22.734 -16.891 1 96.19 43 GLN B C 1
ATOM 3508 O O . GLN B 1 43 ? -33.719 -22.156 -17.969 1 96.19 43 GLN B O 1
ATOM 3513 N N . TYR B 1 44 ? -34.562 -23.766 -16.703 1 94.38 44 TYR B N 1
ATOM 3514 C CA . TYR B 1 44 ? -35.281 -24.406 -17.797 1 94.38 44 TYR B CA 1
ATOM 3515 C C . TYR B 1 44 ? -36.781 -24.359 -17.531 1 94.38 44 TYR B C 1
ATOM 3517 O O . TYR B 1 44 ? -37.25 -24.719 -16.453 1 94.38 44 TYR B O 1
ATOM 3525 N N . GLN B 1 45 ? -37.5 -23.875 -18.469 1 92.38 45 GLN B N 1
ATOM 3526 C CA . GLN B 1 45 ? -38.938 -23.828 -18.375 1 92.38 45 GLN B CA 1
ATOM 3527 C C . GLN B 1 45 ? -39.594 -24.969 -19.172 1 92.38 45 GLN B C 1
ATOM 3529 O O . GLN B 1 45 ? -39.281 -25.125 -20.359 1 92.38 45 GLN B O 1
ATOM 3534 N N . VAL B 1 46 ? -40.375 -25.656 -18.438 1 90.56 46 VAL B N 1
ATOM 3535 C CA . VAL B 1 46 ? -41.031 -26.781 -19.078 1 90.56 46 VAL B CA 1
ATOM 3536 C C . VAL B 1 46 ? -42.344 -26.312 -19.703 1 90.56 46 VAL B C 1
ATOM 3538 O O . VAL B 1 46 ? -42.938 -25.328 -19.266 1 90.56 46 VAL B O 1
ATOM 3541 N N . GLU B 1 47 ? -42.688 -27 -20.719 1 86.56 47 GLU B N 1
ATOM 3542 C CA . GLU B 1 47 ? -43.969 -26.75 -21.359 1 86.56 47 GLU B CA 1
ATOM 3543 C C . GLU B 1 47 ? -44.812 -28.031 -21.422 1 86.56 47 GLU B C 1
ATOM 3545 O O . GLU B 1 47 ? -44.281 -29.125 -21.547 1 86.56 47 GLU B O 1
ATOM 3550 N N . GLY B 1 48 ? -46.094 -27.812 -21.344 1 84.62 48 GLY B N 1
ATOM 3551 C CA . GLY B 1 48 ? -47 -28.922 -21.484 1 84.62 48 GLY B CA 1
ATOM 3552 C C . GLY B 1 48 ? -46.875 -29.953 -20.391 1 84.62 48 GLY B C 1
ATOM 3553 O O . GLY B 1 48 ? -46.875 -29.625 -19.203 1 84.62 48 GLY B O 1
ATOM 3554 N N . GLU B 1 49 ? -46.719 -31.25 -20.812 1 87.12 49 GLU B N 1
ATOM 3555 C CA . GLU B 1 49 ? -46.656 -32.375 -19.875 1 87.12 49 GLU B CA 1
ATOM 3556 C C . GLU B 1 49 ? -45.219 -32.688 -19.516 1 87.12 49 GLU B C 1
ATOM 3558 O O . GLU B 1 49 ? -44.938 -33.656 -18.828 1 87.12 49 GLU B O 1
ATOM 3563 N N . GLU B 1 50 ? -44.375 -31.828 -19.953 1 89.81 50 GLU B N 1
ATOM 3564 C CA . GLU B 1 50 ? -42.938 -32.031 -19.719 1 89.81 50 GLU B CA 1
ATOM 3565 C C . GLU B 1 50 ? -42.594 -31.797 -18.25 1 89.81 50 GLU B C 1
ATOM 3567 O O . GLU B 1 50 ? -43.156 -30.922 -17.609 1 89.81 50 GLU B O 1
ATOM 3572 N N . LYS B 1 51 ? -41.719 -32.719 -17.797 1 91.62 51 LYS B N 1
ATOM 3573 C CA . LYS B 1 51 ? -41.219 -32.531 -16.422 1 91.62 51 LYS B CA 1
ATOM 3574 C C . LYS B 1 51 ? -39.719 -32.656 -16.375 1 91.62 51 LYS B C 1
ATOM 3576 O O . LYS B 1 51 ? -39.125 -33.5 -17.062 1 91.62 51 LYS B O 1
ATOM 3581 N N . VAL B 1 52 ? -39.125 -31.844 -15.609 1 93.94 52 VAL B N 1
ATOM 3582 C CA . VAL B 1 52 ? -37.688 -31.984 -15.367 1 93.94 52 VAL B CA 1
ATOM 3583 C C . VAL B 1 52 ? -37.469 -33.062 -14.328 1 93.94 52 VAL B C 1
ATOM 3585 O O . VAL B 1 52 ? -37.969 -33 -13.211 1 93.94 52 VAL B O 1
ATOM 3588 N N . VAL B 1 53 ? -36.625 -34.031 -14.75 1 95.06 53 VAL B N 1
ATOM 3589 C CA . VAL B 1 53 ? -36.406 -35.188 -13.883 1 95.06 53 VAL B CA 1
ATOM 3590 C C . VAL B 1 53 ? -35.156 -35 -13.047 1 95.06 53 VAL B C 1
ATOM 3592 O O . VAL B 1 53 ? -35.125 -35.344 -11.859 1 95.06 53 VAL B O 1
ATOM 3595 N N . GLN B 1 54 ? -34.188 -34.469 -13.719 1 96.12 54 GLN B N 1
ATOM 3596 C CA . GLN B 1 54 ? -32.875 -34.344 -13.047 1 96.12 54 GLN B CA 1
ATOM 3597 C C . GLN B 1 54 ? -32.062 -33.188 -13.656 1 96.12 54 GLN B C 1
ATOM 3599 O O . GLN B 1 54 ? -32.156 -32.938 -14.852 1 96.12 54 GLN B O 1
ATOM 3604 N N . VAL B 1 55 ? -31.344 -32.625 -12.758 1 96.88 55 VAL B N 1
ATOM 3605 C CA . VAL B 1 55 ? -30.406 -31.594 -13.195 1 96.88 55 VAL B CA 1
ATOM 3606 C C . VAL B 1 55 ? -29 -31.922 -12.688 1 96.88 55 VAL B C 1
ATOM 3608 O O . VAL B 1 55 ? -28.812 -32.281 -11.523 1 96.88 55 VAL B O 1
ATOM 3611 N N . THR B 1 56 ? -28.016 -31.812 -13.586 1 97.38 56 THR B N 1
ATOM 3612 C CA . THR B 1 56 ? -26.641 -32.094 -13.211 1 97.38 56 THR B CA 1
ATOM 3613 C C . THR B 1 56 ? -25.688 -31.031 -13.766 1 97.38 56 THR B C 1
ATOM 3615 O O . THR B 1 56 ? -25.812 -30.641 -14.922 1 97.38 56 THR B O 1
ATOM 3618 N N . TRP B 1 57 ? -24.797 -30.594 -12.898 1 98 57 TRP B N 1
ATOM 3619 C CA . TRP B 1 57 ? -23.734 -29.703 -13.328 1 98 57 TRP B CA 1
ATOM 3620 C C . TRP B 1 57 ? -22.422 -30.453 -13.531 1 98 57 TRP B C 1
ATOM 3622 O O . TRP B 1 57 ? -22.047 -31.281 -12.695 1 98 57 TRP B O 1
ATOM 3632 N N . TYR B 1 58 ? -21.812 -30.109 -14.719 1 97.69 58 TYR B N 1
ATOM 3633 C CA . TYR B 1 58 ? -20.516 -30.688 -15.031 1 97.69 58 TYR B CA 1
ATOM 3634 C C . TYR B 1 58 ? -19.469 -29.609 -15.273 1 97.69 58 TYR B C 1
ATOM 3636 O O . TYR B 1 58 ? -19.797 -28.516 -15.734 1 97.69 58 TYR B O 1
ATOM 3644 N N . LYS B 1 59 ? -18.219 -29.969 -14.945 1 97.38 59 LYS B N 1
ATOM 3645 C CA . LYS B 1 59 ? -17.078 -29.156 -15.352 1 97.38 59 LYS B CA 1
ATOM 3646 C C . LYS B 1 59 ? -16.172 -29.922 -16.312 1 97.38 59 LYS B C 1
ATOM 3648 O O . LYS B 1 59 ? -15.828 -31.078 -16.062 1 97.38 59 LYS B O 1
ATOM 3653 N N . GLU B 1 60 ? -15.844 -29.219 -17.344 1 95.44 60 GLU B N 1
ATOM 3654 C CA . GLU B 1 60 ? -14.953 -29.844 -18.312 1 95.44 60 GLU B CA 1
ATOM 3655 C C . GLU B 1 60 ? -13.492 -29.75 -17.859 1 95.44 60 GLU B C 1
ATOM 3657 O O . GLU B 1 60 ? -13.031 -28.688 -17.469 1 95.44 60 GLU B O 1
ATOM 3662 N N . LEU B 1 61 ? -12.812 -30.859 -17.891 1 90.38 61 LEU B N 1
ATOM 3663 C CA . LEU B 1 61 ? -11.406 -30.891 -17.484 1 90.38 61 LEU B CA 1
ATOM 3664 C C . LEU B 1 61 ? -10.492 -30.719 -18.688 1 90.38 61 LEU B C 1
ATOM 3666 O O . LEU B 1 61 ? -10.953 -30.75 -19.828 1 90.38 61 LEU B O 1
ATOM 3670 N N . SER B 1 62 ? -9.234 -30.5 -18.422 1 87.56 62 SER B N 1
ATOM 3671 C CA . SER B 1 62 ? -8.25 -30.234 -19.469 1 87.56 62 SER B CA 1
ATOM 3672 C C . SER B 1 62 ? -8.078 -31.438 -20.391 1 87.56 62 SER B C 1
ATOM 3674 O O . SER B 1 62 ? -7.758 -31.281 -21.578 1 87.56 62 SER B O 1
ATOM 3676 N N . ASP B 1 63 ? -8.336 -32.594 -19.906 1 88.62 63 ASP B N 1
ATOM 3677 C CA . ASP B 1 63 ? -8.188 -33.812 -20.719 1 88.62 63 ASP B CA 1
ATOM 3678 C C . ASP B 1 63 ? -9.453 -34.094 -21.516 1 88.62 63 ASP B C 1
ATOM 3680 O O . ASP B 1 63 ? -9.523 -35.094 -22.234 1 88.62 63 ASP B O 1
ATOM 3684 N N . GLY B 1 64 ? -10.391 -33.281 -21.344 1 86.69 64 GLY B N 1
ATOM 3685 C CA . GLY B 1 64 ? -11.633 -33.438 -22.078 1 86.69 64 GLY B CA 1
ATOM 3686 C C . GLY B 1 64 ? -12.703 -34.156 -21.297 1 86.69 64 GLY B C 1
ATOM 3687 O O . GLY B 1 64 ? -13.859 -34.219 -21.719 1 86.69 64 GLY B O 1
ATOM 3688 N N . SER B 1 65 ? -12.266 -34.719 -20.203 1 91.69 65 SER B N 1
ATOM 3689 C CA . SER B 1 65 ? -13.234 -35.438 -19.375 1 91.69 65 SER B CA 1
ATOM 3690 C C . SER B 1 65 ? -14.109 -34.469 -18.594 1 91.69 65 SER B C 1
ATOM 3692 O O . SER B 1 65 ? -13.812 -33.25 -18.531 1 91.69 65 SER B O 1
ATOM 3694 N N . LYS B 1 66 ? -15.234 -34.969 -18.125 1 93.44 66 LYS B N 1
ATOM 3695 C CA . LYS B 1 66 ? -16.172 -34.156 -17.359 1 93.44 66 LYS B CA 1
ATOM 3696 C C . LYS B 1 66 ? -16.234 -34.594 -15.898 1 93.44 66 LYS B C 1
ATOM 3698 O O . LYS B 1 66 ? -16.266 -35.812 -15.609 1 93.44 66 LYS B O 1
ATOM 3703 N N . ASP B 1 67 ? -16.109 -33.594 -15.102 1 94.69 67 ASP B N 1
ATOM 3704 C CA . ASP B 1 67 ? -16.281 -33.844 -13.672 1 94.69 67 ASP B CA 1
ATOM 3705 C C . ASP B 1 67 ? -17.688 -33.469 -13.211 1 94.69 67 ASP B C 1
ATOM 3707 O O . ASP B 1 67 ? -18.172 -32.375 -13.492 1 94.69 67 ASP B O 1
ATOM 3711 N N . GLN B 1 68 ? -18.312 -34.438 -12.523 1 96.38 68 GLN B N 1
ATOM 3712 C CA . GLN B 1 68 ? -19.641 -34.156 -12 1 96.38 68 GLN B CA 1
ATOM 3713 C C . GLN B 1 68 ? -19.562 -33.312 -10.727 1 96.38 68 GLN B C 1
ATOM 3715 O O . GLN B 1 68 ? -18.875 -33.688 -9.773 1 96.38 68 GLN B O 1
ATOM 3720 N N . ILE B 1 69 ? -20.297 -32.281 -10.719 1 97.75 69 ILE B N 1
ATOM 3721 C CA . ILE B 1 69 ? -20.188 -31.328 -9.617 1 97.75 69 ILE B CA 1
ATOM 3722 C C . ILE B 1 69 ? -21.312 -31.578 -8.609 1 97.75 69 ILE B C 1
ATOM 3724 O O . ILE B 1 69 ? -21.047 -31.828 -7.434 1 97.75 69 ILE B O 1
ATOM 3728 N N . ILE B 1 70 ? -22.5 -31.484 -9.094 1 97.06 70 ILE B N 1
ATOM 3729 C CA . ILE B 1 70 ? -23.688 -31.625 -8.25 1 97.06 70 ILE B CA 1
ATOM 3730 C C . ILE B 1 70 ? -24.875 -32.094 -9.094 1 97.06 70 ILE B C 1
ATOM 3732 O O . ILE B 1 70 ? -24.984 -31.75 -10.273 1 97.06 70 ILE B O 1
ATOM 3736 N N . THR B 1 71 ? -25.734 -32.938 -8.5 1 97.44 71 THR B N 1
ATOM 3737 C CA . THR B 1 71 ? -26.906 -33.5 -9.164 1 97.44 71 THR B CA 1
ATOM 3738 C C . THR B 1 71 ? -28.125 -33.406 -8.258 1 97.44 71 THR B C 1
ATOM 3740 O O . THR B 1 71 ? -28.031 -33.656 -7.055 1 97.44 71 THR B O 1
ATOM 3743 N N . ALA B 1 72 ? -29.156 -32.938 -8.82 1 96.88 72 ALA B N 1
ATOM 3744 C CA . ALA B 1 72 ? -30.438 -32.906 -8.109 1 96.88 72 ALA B CA 1
ATOM 3745 C C . ALA B 1 72 ? -31.5 -33.688 -8.859 1 96.88 72 ALA B C 1
ATOM 3747 O O . ALA B 1 72 ? -31.625 -33.594 -10.078 1 96.88 72 ALA B O 1
ATOM 3748 N N . HIS B 1 73 ? -32.125 -34.469 -8.094 1 95.31 73 HIS B N 1
ATOM 3749 C CA . HIS B 1 73 ? -33.281 -35.25 -8.602 1 95.31 73 HIS B CA 1
ATOM 3750 C C . HIS B 1 73 ? -34.594 -34.719 -8.039 1 95.31 73 HIS B C 1
ATOM 3752 O O . HIS B 1 73 ? -34.625 -34.25 -6.898 1 95.31 73 HIS B O 1
ATOM 3758 N N . PHE B 1 74 ? -35.656 -34.844 -8.727 1 91.38 74 PHE B N 1
ATOM 3759 C CA . PHE B 1 74 ? -36.906 -34.25 -8.328 1 91.38 74 PHE B CA 1
ATOM 3760 C C . PHE B 1 74 ? -37.5 -34.938 -7.098 1 91.38 74 PHE B C 1
ATOM 3762 O O . PHE B 1 74 ? -38.219 -34.344 -6.316 1 91.38 74 PHE B O 1
ATOM 3769 N N . MET B 1 75 ? -37.125 -36.156 -6.875 1 90.88 75 MET B N 1
ATOM 3770 C CA . MET B 1 75 ? -37.688 -36.906 -5.766 1 90.88 75 MET B CA 1
ATOM 3771 C C . MET B 1 75 ? -36.625 -37.25 -4.711 1 90.88 75 MET B C 1
ATOM 3773 O O . MET B 1 75 ? -36.938 -37.312 -3.52 1 90.88 75 MET B O 1
ATOM 3777 N N . ASP B 1 76 ? -35.406 -37.438 -5.113 1 91.25 76 ASP B N 1
ATOM 3778 C CA . ASP B 1 76 ? -34.406 -38.062 -4.25 1 91.25 76 ASP B CA 1
ATOM 3779 C C . ASP B 1 76 ? -33.469 -37.031 -3.658 1 91.25 76 ASP B C 1
ATOM 3781 O O . ASP B 1 76 ? -32.5 -37.375 -3.008 1 91.25 76 ASP B O 1
ATOM 3785 N N . GLY B 1 77 ? -33.688 -35.719 -3.883 1 91.38 77 GLY B N 1
ATOM 3786 C CA . GLY B 1 77 ? -32.844 -34.688 -3.307 1 91.38 77 GLY B CA 1
ATOM 3787 C C . GLY B 1 77 ? -31.625 -34.375 -4.16 1 91.38 77 GLY B C 1
ATOM 3788 O O . GLY B 1 77 ? -31.688 -34.469 -5.391 1 91.38 77 GLY B O 1
ATOM 3789 N N . HIS B 1 78 ? -30.594 -33.781 -3.531 1 92.25 78 HIS B N 1
ATOM 3790 C CA . HIS B 1 78 ? -29.406 -33.438 -4.32 1 92.25 78 HIS B CA 1
ATOM 3791 C C . HIS B 1 78 ? -28.141 -33.969 -3.676 1 92.25 78 HIS B C 1
ATOM 3793 O O . HIS B 1 78 ? -28.125 -34.281 -2.482 1 92.25 78 HIS B O 1
ATOM 3799 N N . THR B 1 79 ? -27.094 -34.188 -4.535 1 93.88 79 THR B N 1
ATOM 3800 C CA . THR B 1 79 ? -25.797 -34.688 -4.09 1 93.88 79 THR B CA 1
ATOM 3801 C C . THR B 1 79 ? -24.656 -33.875 -4.715 1 93.88 79 THR B C 1
ATOM 3803 O O . THR B 1 79 ? -24.672 -33.594 -5.91 1 93.88 79 THR B O 1
ATOM 3806 N N . GLU B 1 80 ? -23.656 -33.531 -3.877 1 94.44 80 GLU B N 1
ATOM 3807 C CA . GLU B 1 80 ? -22.406 -32.906 -4.312 1 94.44 80 GLU B CA 1
ATOM 3808 C C . GLU B 1 80 ? -21.297 -33.969 -4.438 1 94.44 80 GLU B C 1
ATOM 3810 O O . GLU B 1 80 ? -21.219 -34.875 -3.631 1 94.44 80 GLU B O 1
ATOM 3815 N N . PHE B 1 81 ? -20.375 -33.688 -5.367 1 93.69 81 PHE B N 1
ATOM 3816 C CA . PHE B 1 81 ? -19.422 -34.781 -5.637 1 93.69 81 PHE B CA 1
ATOM 3817 C C . PHE B 1 81 ? -17.984 -34.312 -5.445 1 93.69 81 PHE B C 1
ATOM 3819 O O . PHE B 1 81 ? -17.641 -33.188 -5.875 1 93.69 81 PHE B O 1
ATOM 3826 N N . GLY B 1 82 ? -17.234 -35.188 -4.809 1 92.62 82 GLY B N 1
ATOM 3827 C CA . GLY B 1 82 ? -15.789 -35.062 -4.77 1 92.62 82 GLY B CA 1
ATOM 3828 C C . GLY B 1 82 ? -15.32 -33.75 -4.152 1 92.62 82 GLY B C 1
ATOM 3829 O O . GLY B 1 82 ? -15.711 -33.406 -3.037 1 92.62 82 GLY B O 1
ATOM 3830 N N . ARG B 1 83 ? -14.5 -33.062 -5.012 1 90.31 83 ARG B N 1
ATOM 3831 C CA . ARG B 1 83 ? -13.82 -31.844 -4.539 1 90.31 83 ARG B CA 1
ATOM 3832 C C . ARG B 1 83 ? -14.797 -30.688 -4.398 1 90.31 83 ARG B C 1
ATOM 3834 O O . ARG B 1 83 ? -14.461 -29.656 -3.814 1 90.31 83 ARG B O 1
ATOM 3841 N N . TYR B 1 84 ? -15.961 -30.875 -4.855 1 94.81 84 TYR B N 1
ATOM 3842 C CA . TYR B 1 84 ? -16.922 -29.781 -4.863 1 94.81 84 TYR B CA 1
ATOM 3843 C C . TYR B 1 84 ? -17.797 -29.812 -3.613 1 94.81 84 TYR B C 1
ATOM 3845 O O . TYR B 1 84 ? -18.562 -28.875 -3.355 1 94.81 84 TYR B O 1
ATOM 3853 N N . SER B 1 85 ? -17.641 -30.891 -2.906 1 94 85 SER B N 1
ATOM 3854 C CA . SER B 1 85 ? -18.469 -31.016 -1.706 1 94 85 SER B CA 1
ATOM 3855 C C . SER B 1 85 ? -18.219 -29.859 -0.738 1 94 85 SER B C 1
ATOM 3857 O O . SER B 1 85 ? -17.062 -29.594 -0.38 1 94 85 SER B O 1
ATOM 3859 N N . GLY B 1 86 ? -19.297 -29.234 -0.36 1 93.62 86 GLY B N 1
ATOM 3860 C CA . GLY B 1 86 ? -19.203 -28.125 0.585 1 93.62 86 GLY B CA 1
ATOM 3861 C C . GLY B 1 86 ? -18.781 -26.828 -0.062 1 93.62 86 GLY B C 1
ATOM 3862 O O . GLY B 1 86 ? -18.734 -25.781 0.602 1 93.62 86 GLY B O 1
ATOM 3863 N N . ARG B 1 87 ? -18.5 -26.844 -1.282 1 94.56 87 ARG B N 1
ATOM 3864 C CA . ARG B 1 87 ? -18 -25.656 -1.962 1 94.56 87 ARG B CA 1
ATOM 3865 C C . ARG B 1 87 ? -19.062 -25.078 -2.893 1 94.56 87 ARG B C 1
ATOM 3867 O O . ARG B 1 87 ? -18.938 -23.938 -3.348 1 94.56 87 ARG B O 1
ATOM 3874 N N . VAL B 1 88 ? -20.047 -25.922 -3.186 1 97.25 88 VAL B N 1
ATOM 3875 C CA . VAL B 1 88 ? -21.062 -25.484 -4.129 1 97.25 88 VAL B CA 1
ATOM 3876 C C . VAL B 1 88 ? -22.453 -25.797 -3.578 1 97.25 88 VAL B C 1
ATOM 3878 O O . VAL B 1 88 ? -22.594 -26.609 -2.662 1 97.25 88 VAL B O 1
ATOM 3881 N N . ARG B 1 89 ? -23.453 -25.109 -4.145 1 96.69 89 ARG B N 1
ATOM 3882 C CA . ARG B 1 89 ? -24.844 -25.375 -3.828 1 96.69 89 ARG B CA 1
ATOM 3883 C C . ARG B 1 89 ? -25.781 -24.828 -4.906 1 96.69 89 ARG B C 1
ATOM 3885 O O . ARG B 1 89 ? -25.375 -23.953 -5.684 1 96.69 89 ARG B O 1
ATOM 3892 N N . PHE B 1 90 ? -26.938 -25.375 -4.961 1 96.94 90 PHE B N 1
ATOM 3893 C CA . PHE B 1 90 ? -27.969 -24.766 -5.797 1 96.94 90 PHE B CA 1
ATOM 3894 C C . PHE B 1 90 ? -28.469 -23.469 -5.168 1 96.94 90 PHE B C 1
ATOM 3896 O O . PHE B 1 90 ? -28.609 -23.375 -3.943 1 96.94 90 PHE B O 1
ATOM 3903 N N . GLU B 1 91 ? -28.656 -22.484 -6.004 1 95.25 91 GLU B N 1
ATOM 3904 C CA . GLU B 1 91 ? -29.172 -21.203 -5.516 1 95.25 91 GLU B CA 1
ATOM 3905 C C . GLU B 1 91 ? -30.547 -21.359 -4.891 1 95.25 91 GLU B C 1
ATOM 3907 O O . GLU B 1 91 ? -30.812 -20.828 -3.812 1 95.25 91 GLU B O 1
ATOM 3912 N N . ASN B 1 92 ? -31.375 -22.125 -5.547 1 91.94 92 ASN B N 1
ATOM 3913 C CA . ASN B 1 92 ? -32.75 -22.312 -5.152 1 91.94 92 ASN B CA 1
ATOM 3914 C C . ASN B 1 92 ? -32.938 -23.562 -4.301 1 91.94 92 ASN B C 1
ATOM 3916 O O . ASN B 1 92 ? -32.281 -24.562 -4.516 1 91.94 92 ASN B O 1
ATOM 3920 N N . SER B 1 93 ? -33.969 -23.484 -3.4 1 91.12 93 SER B N 1
ATOM 3921 C CA . SER B 1 93 ? -34.312 -24.641 -2.586 1 91.12 93 SER B CA 1
ATOM 3922 C C . SER B 1 93 ? -34.906 -25.766 -3.439 1 91.12 93 SER B C 1
ATOM 3924 O O . SER B 1 93 ? -34.781 -26.938 -3.094 1 91.12 93 SER B O 1
ATOM 3926 N N . ASN B 1 94 ? -35.469 -25.359 -4.441 1 92.44 94 ASN B N 1
ATOM 3927 C CA . ASN B 1 94 ? -35.969 -26.312 -5.438 1 92.44 94 ASN B CA 1
ATOM 3928 C C . ASN B 1 94 ? -35.125 -26.266 -6.711 1 92.44 94 ASN B C 1
ATOM 3930 O O . ASN B 1 94 ? -35.438 -25.531 -7.641 1 92.44 94 ASN B O 1
ATOM 3934 N N . PRO B 1 95 ? -34.156 -27.031 -6.789 1 94.31 95 PRO B N 1
ATOM 3935 C CA . PRO B 1 95 ? -33.219 -26.984 -7.91 1 94.31 95 PRO B CA 1
ATOM 3936 C C . PRO B 1 95 ? -33.875 -27.359 -9.242 1 94.31 95 PRO B C 1
ATOM 3938 O O . PRO B 1 95 ? -33.312 -27.094 -10.305 1 94.31 95 PRO B O 1
ATOM 3941 N N . ILE B 1 96 ? -34.969 -28 -9.203 1 92.12 96 ILE B N 1
ATOM 3942 C CA . ILE B 1 96 ? -35.688 -28.406 -10.422 1 92.12 96 ILE B CA 1
ATOM 3943 C C . ILE B 1 96 ? -36.312 -27.188 -11.094 1 92.12 96 ILE B C 1
ATOM 3945 O O . ILE B 1 96 ? -36.344 -27.109 -12.32 1 92.12 96 ILE B O 1
ATOM 3949 N N . LYS B 1 97 ? -36.75 -26.281 -10.281 1 90.81 97 LYS B N 1
ATOM 3950 C CA . LYS B 1 97 ? -37.344 -25.062 -10.797 1 90.81 97 LYS B CA 1
ATOM 3951 C C . LYS B 1 97 ? -36.281 -24.078 -11.281 1 90.81 97 LYS B C 1
ATOM 3953 O O . LYS B 1 97 ? -36.406 -23.469 -12.336 1 90.81 97 LYS B O 1
ATOM 3958 N N . ASN B 1 98 ? -35.281 -23.906 -10.547 1 94.44 98 ASN B N 1
ATOM 3959 C CA . ASN B 1 98 ? -34.094 -23.094 -10.859 1 94.44 98 ASN B CA 1
ATOM 3960 C C . ASN B 1 98 ? -32.812 -23.797 -10.469 1 94.44 98 ASN B C 1
ATOM 3962 O O . ASN B 1 98 ? -32.531 -23.953 -9.281 1 94.44 98 ASN B O 1
ATOM 3966 N N . SER B 1 99 ? -32.062 -24.094 -11.508 1 96.69 99 SER B N 1
ATOM 3967 C CA . SER B 1 99 ? -30.922 -24.969 -11.32 1 96.69 99 SER B CA 1
ATOM 3968 C C . SER B 1 99 ? -29.609 -24.172 -11.266 1 96.69 99 SER B C 1
ATOM 3970 O O . SER B 1 99 ? -28.531 -24.719 -11.523 1 96.69 99 SER B O 1
ATOM 3972 N N . ALA B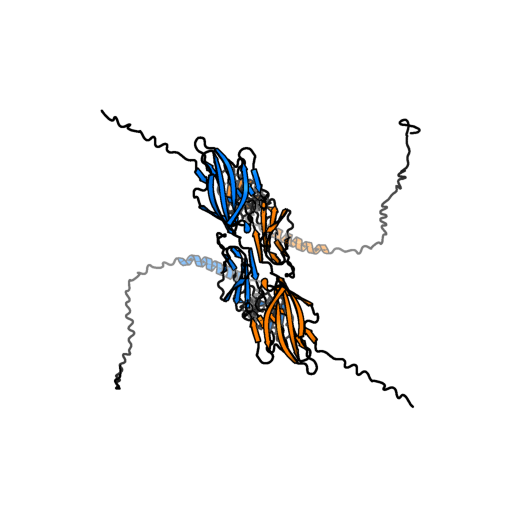 1 100 ? -29.719 -22.922 -10.891 1 97.69 100 ALA B N 1
ATOM 3973 C CA . ALA B 1 100 ? -28.516 -22.094 -10.836 1 97.69 100 ALA B CA 1
ATOM 3974 C C . ALA B 1 100 ? -27.531 -22.609 -9.789 1 97.69 100 ALA B C 1
ATOM 3976 O O . ALA B 1 100 ? -27.938 -23.031 -8.703 1 97.69 100 ALA B O 1
ATOM 3977 N N . LEU B 1 101 ? -26.344 -22.578 -10.18 1 98 101 LEU B N 1
ATOM 3978 C CA . LEU B 1 101 ? -25.266 -23.062 -9.305 1 98 101 LEU B CA 1
ATOM 3979 C C . LEU B 1 101 ? -24.562 -21.906 -8.625 1 98 101 LEU B C 1
ATOM 3981 O O . LEU B 1 101 ? -24.25 -20.891 -9.266 1 98 101 LEU B O 1
ATOM 3985 N N . ILE B 1 102 ? -24.25 -22.062 -7.328 1 98.06 102 ILE B N 1
ATOM 3986 C CA . ILE B 1 102 ? -23.5 -21.062 -6.57 1 98.06 102 ILE B CA 1
ATOM 3987 C C . ILE B 1 102 ? -22.172 -21.656 -6.121 1 98.06 102 ILE B C 1
ATOM 3989 O O . ILE B 1 102 ? -22.141 -22.688 -5.441 1 98.06 102 ILE B O 1
ATOM 3993 N N . ILE B 1 103 ? -21.125 -21.047 -6.57 1 97.19 103 ILE B N 1
ATOM 3994 C CA . ILE B 1 103 ? -19.812 -21.328 -6 1 97.19 103 ILE B CA 1
ATOM 3995 C C . ILE B 1 103 ? -19.547 -20.422 -4.805 1 97.19 103 ILE B C 1
ATOM 3997 O O . ILE B 1 103 ? -19.484 -19.203 -4.957 1 97.19 103 ILE B O 1
ATOM 4001 N N . LEU B 1 104 ? -19.344 -20.938 -3.688 1 95 104 LEU B N 1
ATOM 4002 C CA . LEU B 1 104 ? -19.344 -20.188 -2.439 1 95 104 LEU B CA 1
ATOM 4003 C C . LEU B 1 104 ? -18.109 -19.297 -2.344 1 95 104 LEU B C 1
ATOM 4005 O O . LEU B 1 104 ? -18.203 -18.125 -1.949 1 95 104 LEU B O 1
ATOM 4009 N N . ASN B 1 105 ? -16.922 -19.844 -2.607 1 91.44 105 ASN B N 1
ATOM 4010 C CA . ASN B 1 105 ? -15.648 -19.125 -2.623 1 91.44 105 ASN B CA 1
ATOM 4011 C C . ASN B 1 105 ? -14.836 -19.438 -3.873 1 91.44 105 ASN B C 1
ATOM 4013 O O . ASN B 1 105 ? -14.125 -20.438 -3.916 1 91.44 105 ASN B O 1
ATOM 4017 N N . THR B 1 106 ? -14.938 -18.531 -4.75 1 95.31 106 THR B N 1
ATOM 4018 C CA . THR B 1 106 ? -14.359 -18.766 -6.066 1 95.31 106 THR B CA 1
ATOM 4019 C C . THR B 1 106 ? -12.836 -18.766 -5.992 1 95.31 106 THR B C 1
ATOM 4021 O O . THR B 1 106 ? -12.242 -17.891 -5.359 1 95.31 106 THR B O 1
ATOM 4024 N N . GLU B 1 107 ? -12.25 -19.797 -6.555 1 93.81 107 GLU B N 1
ATOM 4025 C CA . GLU B 1 107 ? -10.797 -19.922 -6.684 1 93.81 107 GLU B CA 1
ATOM 4026 C C . GLU B 1 107 ? -10.367 -19.891 -8.148 1 93.81 107 GLU B C 1
ATOM 4028 O O . GLU B 1 107 ? -11.195 -20 -9.047 1 93.81 107 GLU B O 1
ATOM 4033 N N . GLN B 1 108 ? -9.148 -19.672 -8.305 1 92.81 108 GLN B N 1
ATOM 4034 C CA . GLN B 1 108 ? -8.656 -19.609 -9.68 1 92.81 108 GLN B CA 1
ATOM 4035 C C . GLN B 1 108 ? -8.898 -20.922 -10.414 1 92.81 108 GLN B C 1
ATOM 4037 O O . GLN B 1 108 ? -9.172 -20.938 -11.617 1 92.81 108 GLN B O 1
ATOM 4042 N N . SER B 1 109 ? -8.82 -22.062 -9.727 1 92.62 109 SER B N 1
ATOM 4043 C CA . SER B 1 109 ? -8.992 -23.391 -10.312 1 92.62 109 SER B CA 1
ATOM 4044 C C . SER B 1 109 ? -10.43 -23.609 -10.781 1 92.62 109 SER B C 1
ATOM 4046 O O . SER B 1 109 ? -10.711 -24.547 -11.516 1 92.62 109 SER B O 1
ATOM 4048 N N . ASP B 1 110 ? -11.242 -22.719 -10.344 1 95.06 110 ASP B N 1
ATOM 4049 C CA . ASP B 1 110 ? -12.641 -22.828 -10.75 1 95.06 110 ASP B CA 1
ATOM 4050 C C . ASP B 1 110 ? -12.836 -22.344 -12.188 1 95.06 110 ASP B C 1
ATOM 4052 O O . ASP B 1 110 ? -13.906 -22.516 -12.773 1 95.06 110 ASP B O 1
ATOM 4056 N N . GLU B 1 111 ? -11.859 -21.719 -12.703 1 95.31 111 GLU B N 1
ATOM 4057 C CA . GLU B 1 111 ? -11.938 -21.312 -14.102 1 95.31 111 GLU B CA 1
ATOM 4058 C C . GLU B 1 111 ? -12.125 -22.516 -15.023 1 95.31 111 GLU B C 1
ATOM 4060 O O . GLU B 1 111 ? -11.523 -23.562 -14.805 1 95.31 111 GLU B O 1
ATOM 4065 N N . GLY B 1 112 ? -13.055 -22.344 -16.062 1 95.56 112 GLY B N 1
ATOM 4066 C CA . GLY B 1 112 ? -13.289 -23.422 -16.984 1 95.56 112 GLY B CA 1
ATOM 4067 C C . GLY B 1 112 ? -14.68 -23.422 -17.594 1 95.56 112 GLY B C 1
ATOM 4068 O O . GLY B 1 112 ? -15.406 -22.422 -17.469 1 95.56 112 GLY B O 1
ATOM 4069 N N . SER B 1 113 ? -14.945 -24.531 -18.172 1 96.88 113 SER B N 1
ATOM 4070 C CA . SER B 1 113 ? -16.234 -24.688 -18.844 1 96.88 113 SER B CA 1
ATOM 4071 C C . SER B 1 113 ? -17.188 -25.531 -18 1 96.88 113 SER B C 1
ATOM 4073 O O . SER B 1 113 ? -16.828 -26.641 -17.594 1 96.88 113 SER B O 1
ATOM 4075 N N . TYR B 1 114 ? -18.328 -24.953 -17.844 1 97.88 114 TYR B N 1
ATOM 4076 C CA . TYR B 1 114 ? -19.359 -25.625 -17.062 1 97.88 114 TYR B CA 1
ATOM 4077 C C . TYR B 1 114 ? -20.562 -25.969 -17.938 1 97.88 114 TYR B C 1
ATOM 4079 O O . TYR B 1 114 ? -20.938 -25.188 -18.828 1 97.88 114 TYR B O 1
ATOM 4087 N N . THR B 1 115 ? -21.156 -27.094 -17.656 1 97.5 115 THR B N 1
ATOM 4088 C CA . THR B 1 115 ? -22.328 -27.516 -18.406 1 97.5 115 THR B CA 1
ATOM 4089 C C . THR B 1 115 ? -23.5 -27.828 -17.469 1 97.5 115 THR B C 1
ATOM 4091 O O . THR B 1 115 ? -23.375 -28.625 -16.547 1 97.5 115 THR B O 1
ATOM 4094 N N . CYS B 1 116 ? -24.5 -27.109 -17.688 1 97.69 116 CYS B N 1
ATOM 4095 C CA . CYS B 1 116 ? -25.766 -27.438 -17.047 1 97.69 116 CYS B CA 1
ATOM 4096 C C . CYS B 1 116 ? -26.562 -28.453 -17.875 1 97.69 116 CYS B C 1
ATOM 4098 O O . CYS B 1 116 ? -26.984 -28.141 -18.984 1 97.69 116 CYS B O 1
ATOM 4100 N N . HIS B 1 117 ? -26.766 -29.594 -17.297 1 96.81 117 HIS B N 1
ATOM 4101 C CA . HIS B 1 117 ? -27.438 -30.672 -17.984 1 96.81 117 HIS B CA 1
ATOM 4102 C C . HIS B 1 117 ? -28.828 -30.922 -17.406 1 96.81 117 HIS B C 1
ATOM 4104 O O . HIS B 1 117 ? -28.953 -31.297 -16.234 1 96.81 117 HIS B O 1
ATOM 4110 N N . ILE B 1 118 ? -29.828 -30.766 -18.25 1 96.19 118 ILE B N 1
ATOM 4111 C CA . ILE B 1 118 ? -31.219 -30.953 -17.828 1 96.19 118 ILE B CA 1
ATOM 4112 C C . ILE B 1 118 ? -31.797 -32.219 -18.484 1 96.19 118 ILE B C 1
ATOM 4114 O O . ILE B 1 118 ? -31.781 -32.344 -19.703 1 96.19 118 ILE B O 1
ATOM 4118 N N . SER B 1 119 ? -32.25 -33.094 -17.625 1 96.06 119 SER B N 1
ATOM 4119 C CA . SER B 1 119 ? -32.969 -34.281 -18.125 1 96.06 119 SER B CA 1
ATOM 4120 C C . SER B 1 119 ? -34.469 -34.125 -17.953 1 96.06 119 SER B C 1
ATOM 4122 O O . SER B 1 119 ? -34.969 -33.938 -16.844 1 96.06 119 SER B O 1
ATOM 4124 N N . THR B 1 120 ? -35.125 -34.188 -19.078 1 93.88 120 THR B N 1
ATOM 4125 C CA . THR B 1 120 ? -36.594 -34.062 -19.031 1 93.88 120 THR B CA 1
ATOM 4126 C C . THR B 1 120 ? -37.25 -35.312 -19.547 1 93.88 120 THR B C 1
ATOM 4128 O O . THR B 1 120 ? -36.625 -36.156 -20.188 1 93.88 120 THR B O 1
ATOM 4131 N N . PHE B 1 121 ? -38.438 -35.469 -19.078 1 91.62 121 PHE B N 1
ATOM 4132 C CA . PHE B 1 121 ? -39.312 -36.531 -19.625 1 91.62 121 PHE B CA 1
ATOM 4133 C C . PHE B 1 121 ? -40.594 -35.906 -20.203 1 91.62 121 PHE B C 1
ATOM 4135 O O . PHE B 1 121 ? -41.281 -35.156 -19.516 1 91.62 121 PHE B O 1
ATOM 4142 N N . PRO B 1 122 ? -40.938 -36.188 -21.375 1 91.94 122 PRO B N 1
ATOM 4143 C CA . PRO B 1 122 ? -40.344 -37.188 -22.266 1 91.94 122 PRO B CA 1
ATOM 4144 C C . PRO B 1 122 ? -39.406 -36.562 -23.281 1 91.94 122 PRO B C 1
ATOM 4146 O O . PRO B 1 122 ? -38.938 -37.281 -24.203 1 91.94 122 PRO B O 1
ATOM 4149 N N . SER B 1 123 ? -39.156 -35.281 -23.234 1 90.81 123 SER B N 1
ATOM 4150 C CA . SER B 1 123 ? -38.5 -34.531 -24.297 1 90.81 123 SER B CA 1
ATOM 4151 C C . SER B 1 123 ? -37 -34.812 -24.344 1 90.81 123 SER B C 1
ATOM 4153 O O . SER B 1 123 ? -36.312 -34.5 -25.328 1 90.81 123 SER B O 1
ATOM 4155 N N . GLY B 1 124 ? -36.344 -35.438 -23.328 1 92.5 124 GLY B N 1
ATOM 4156 C CA . GLY B 1 124 ? -34.938 -35.812 -23.375 1 92.5 124 GLY B CA 1
ATOM 4157 C C . GLY B 1 124 ? -34.062 -34.906 -22.578 1 92.5 124 GLY B C 1
ATOM 4158 O O . GLY B 1 124 ? -34.438 -34.438 -21.5 1 92.5 124 GLY B O 1
ATOM 4159 N N . ASN B 1 125 ? -32.781 -34.75 -23.156 1 95.31 125 ASN B N 1
ATOM 4160 C CA . ASN B 1 125 ? -31.766 -34 -22.422 1 95.31 125 ASN B CA 1
ATOM 4161 C C . ASN B 1 125 ? -31.438 -32.688 -23.125 1 95.31 125 ASN B C 1
ATOM 4163 O O . ASN B 1 125 ? -31.422 -32.625 -24.344 1 95.31 125 ASN B O 1
ATOM 4167 N N . PHE B 1 126 ? -31.156 -31.688 -22.328 1 94.81 126 PHE B N 1
ATOM 4168 C CA . PHE B 1 126 ? -30.781 -30.375 -22.812 1 94.81 126 PHE B CA 1
ATOM 4169 C C . PHE B 1 126 ? -29.594 -29.828 -22.031 1 94.81 126 PHE B C 1
ATOM 4171 O O . PHE B 1 126 ? -29.406 -30.172 -20.859 1 94.81 126 PHE B O 1
ATOM 4178 N N . GLU B 1 127 ? -28.766 -28.969 -22.75 1 95.81 127 GLU B N 1
ATOM 4179 C CA . GLU B 1 127 ? -27.578 -28.484 -22.062 1 95.81 127 GLU B CA 1
ATOM 4180 C C . GLU B 1 127 ? -27.297 -27.016 -22.406 1 95.81 127 GLU B C 1
ATOM 4182 O O . GLU B 1 127 ? -27.719 -26.531 -23.469 1 95.81 127 GLU B O 1
ATOM 4187 N N . ARG B 1 128 ? -26.766 -26.359 -21.5 1 96.19 128 ARG B N 1
ATOM 4188 C CA . ARG B 1 128 ? -26.172 -25.031 -21.656 1 96.19 128 ARG B CA 1
ATOM 4189 C C . ARG B 1 128 ? -24.734 -25.016 -21.125 1 96.19 128 ARG B C 1
ATOM 4191 O O . ARG B 1 128 ? -24.438 -25.672 -20.125 1 96.19 128 ARG B O 1
ATOM 4198 N N . LYS B 1 129 ? -23.938 -24.312 -21.828 1 97 129 LYS B N 1
ATOM 4199 C CA . LYS B 1 129 ? -22.547 -24.219 -21.422 1 97 129 LYS B CA 1
ATOM 4200 C C . LYS B 1 129 ? -22.188 -22.797 -21 1 97 129 LYS B C 1
ATOM 4202 O O . LYS B 1 129 ? -22.625 -21.828 -21.641 1 97 129 LYS B O 1
ATOM 4207 N N . ILE B 1 130 ? -21.438 -22.734 -19.938 1 97.69 130 ILE B N 1
ATOM 4208 C CA . ILE B 1 130 ? -20.969 -21.453 -19.453 1 97.69 130 ILE B CA 1
ATOM 4209 C C . ILE B 1 130 ? -19.453 -21.484 -19.297 1 97.69 130 ILE B C 1
ATOM 4211 O O . ILE B 1 130 ? -18.906 -22.328 -18.562 1 97.69 130 ILE B O 1
ATOM 4215 N N . ALA B 1 131 ? -18.797 -20.672 -20.031 1 97.31 131 ALA B N 1
ATOM 4216 C CA . ALA B 1 131 ? -17.344 -20.5 -19.859 1 97.31 131 ALA B CA 1
ATOM 4217 C C . ALA B 1 131 ? -17.047 -19.469 -18.781 1 97.31 131 ALA B C 1
ATOM 4219 O O . ALA B 1 131 ? -17.297 -18.266 -18.969 1 97.31 131 ALA B O 1
ATOM 4220 N N . LEU B 1 132 ? -16.484 -19.953 -17.703 1 97.5 132 LEU B N 1
ATOM 4221 C CA . LEU B 1 132 ? -16.203 -19.078 -16.562 1 97.5 132 LEU B CA 1
ATOM 4222 C C . LEU B 1 132 ? -14.742 -18.641 -16.547 1 97.5 132 LEU B C 1
ATOM 4224 O O . LEU B 1 132 ? -13.844 -19.484 -16.547 1 97.5 132 LEU B O 1
ATOM 4228 N N . THR B 1 133 ? -14.5 -17.359 -16.609 1 96.88 133 THR B N 1
ATOM 4229 C CA . THR B 1 133 ? -13.172 -16.781 -16.406 1 96.88 133 THR B CA 1
ATOM 4230 C C . THR B 1 133 ? -13.047 -16.188 -15.008 1 96.88 133 THR B C 1
ATOM 4232 O O . THR B 1 133 ? -13.961 -15.523 -14.523 1 96.88 133 THR B O 1
ATOM 4235 N N . VAL B 1 134 ? -11.945 -16.547 -14.312 1 96.44 134 VAL B N 1
ATOM 4236 C CA . VAL B 1 134 ? -11.75 -16.062 -12.945 1 96.44 134 VAL B CA 1
ATOM 4237 C C . VAL B 1 134 ? -10.555 -15.117 -12.898 1 96.44 134 VAL B C 1
ATOM 4239 O O . VAL B 1 134 ? -9.438 -15.492 -13.258 1 96.44 134 VAL B O 1
ATOM 4242 N N . TRP B 1 135 ? -10.805 -13.883 -12.469 1 96.19 135 TRP B N 1
ATOM 4243 C CA . TRP B 1 135 ? -9.75 -12.891 -12.312 1 96.19 135 TRP B CA 1
ATOM 4244 C C . TRP B 1 135 ? -9.32 -12.766 -10.859 1 96.19 135 TRP B C 1
ATOM 4246 O O . TRP B 1 135 ? -10.07 -13.141 -9.953 1 96.19 135 TRP B O 1
ATOM 4256 N N . ILE B 1 136 ? -8.094 -12.391 -10.664 1 94.62 136 ILE B N 1
ATOM 4257 C CA . ILE B 1 136 ? -7.551 -12.094 -9.352 1 94.62 136 ILE B CA 1
ATOM 4258 C C . ILE B 1 136 ? -7.207 -10.609 -9.258 1 94.62 136 ILE B C 1
ATOM 4260 O O . ILE B 1 136 ? -6.371 -10.109 -10.008 1 94.62 136 ILE B O 1
ATOM 4264 N N . LEU B 1 137 ? -7.848 -9.93 -8.352 1 93.94 137 LEU B N 1
ATOM 4265 C CA . LEU B 1 137 ? -7.535 -8.516 -8.164 1 93.94 137 LEU B CA 1
ATOM 4266 C C . LEU B 1 137 ? -6.102 -8.336 -7.676 1 93.94 137 LEU B C 1
ATOM 4268 O O . LEU B 1 137 ? -5.617 -9.117 -6.852 1 93.94 137 LEU B O 1
ATOM 4272 N N . PRO B 1 138 ? -5.5 -7.312 -8.07 1 96 138 PRO B N 1
ATOM 4273 C CA . PRO B 1 138 ? -4.078 -7.156 -7.758 1 96 138 PRO B CA 1
ATOM 4274 C C . PRO B 1 138 ? -3.83 -6.832 -6.285 1 96 138 PRO B C 1
ATOM 4276 O O . PRO B 1 138 ? -4.605 -6.094 -5.672 1 96 138 PRO B O 1
ATOM 4279 N N . ILE B 1 139 ? -2.809 -7.465 -5.777 1 96.69 139 ILE B N 1
ATOM 4280 C CA . ILE B 1 139 ? -2.143 -7.012 -4.559 1 96.69 139 ILE B CA 1
ATOM 4281 C C . ILE B 1 139 ? -0.942 -6.141 -4.922 1 96.69 139 ILE B C 1
ATOM 4283 O O . ILE B 1 139 ? -0.092 -6.543 -5.719 1 96.69 139 ILE B O 1
ATOM 4287 N N . SER B 1 140 ? -0.912 -4.969 -4.383 1 97.38 140 SER B N 1
ATOM 4288 C CA . SER B 1 140 ? 0.135 -4.051 -4.816 1 97.38 140 SER B CA 1
ATOM 4289 C C . SER B 1 140 ? 0.767 -3.332 -3.629 1 97.38 140 SER B C 1
ATOM 4291 O O . SER B 1 140 ? 0.127 -3.16 -2.59 1 97.38 140 SER B O 1
ATOM 4293 N N . SER B 1 141 ? 2.029 -2.984 -3.875 1 95.88 141 SER B N 1
ATOM 4294 C CA . SER B 1 141 ? 2.781 -2.268 -2.85 1 95.88 141 SER B CA 1
ATOM 4295 C C . SER B 1 141 ? 3.797 -1.315 -3.473 1 95.88 141 SER B C 1
ATOM 4297 O O . SER B 1 141 ? 4.164 -1.466 -4.641 1 95.88 141 SER B O 1
ATOM 4299 N N . LEU B 1 142 ? 4.074 -0.366 -2.738 1 96.56 142 LEU B N 1
ATOM 4300 C CA . LEU B 1 142 ? 5.105 0.589 -3.125 1 96.56 142 LEU B CA 1
ATOM 4301 C C . LEU B 1 142 ? 6.168 0.712 -2.039 1 96.56 142 LEU B C 1
ATOM 4303 O O . LEU B 1 142 ? 5.84 0.832 -0.855 1 96.56 142 LEU B O 1
ATOM 4307 N N . ASP B 1 143 ? 7.434 0.579 -2.463 1 94.25 143 ASP B N 1
ATOM 4308 C CA . ASP B 1 143 ? 8.562 0.74 -1.556 1 94.25 143 ASP B CA 1
ATOM 4309 C C . ASP B 1 143 ? 9.359 1.999 -1.892 1 94.25 143 ASP B C 1
ATOM 4311 O O . ASP B 1 143 ? 10.109 2.025 -2.873 1 94.25 143 ASP B O 1
ATOM 4315 N N . PRO B 1 144 ? 9.234 2.975 -1.053 1 96.12 144 PRO B N 1
ATOM 4316 C CA . PRO B 1 144 ? 10 4.203 -1.285 1 96.12 144 PRO B CA 1
ATOM 4317 C C . PRO B 1 144 ? 11.414 4.129 -0.724 1 96.12 144 PRO B C 1
ATOM 4319 O O . PRO B 1 144 ? 11.695 3.305 0.149 1 96.12 144 PRO B O 1
ATOM 4322 N N . VAL B 1 145 ? 12.359 4.957 -1.302 1 96.88 145 VAL B N 1
ATOM 4323 C CA . VAL B 1 145 ? 13.727 5.07 -0.82 1 96.88 145 VAL B CA 1
ATOM 4324 C C . VAL B 1 145 ? 14.008 6.512 -0.397 1 96.88 145 VAL B C 1
ATOM 4326 O O . VAL B 1 145 ? 13.648 7.457 -1.104 1 96.88 145 VAL B O 1
ATOM 4329 N N . THR B 1 146 ? 14.609 6.684 0.745 1 97.56 146 THR B N 1
ATOM 4330 C CA . THR B 1 146 ? 15.062 8.008 1.149 1 97.56 146 THR B CA 1
ATOM 4331 C C . THR B 1 146 ? 16.375 8.367 0.452 1 97.56 146 THR B C 1
ATOM 4333 O O . THR B 1 146 ? 17.359 7.637 0.567 1 97.56 146 THR B O 1
ATOM 4336 N N . LEU B 1 147 ? 16.328 9.477 -0.215 1 98.19 147 LEU B N 1
ATOM 4337 C CA . LEU B 1 147 ? 17.5 9.867 -0.998 1 98.19 147 LEU B CA 1
ATOM 4338 C C . LEU B 1 147 ? 18.203 11.07 -0.371 1 98.19 147 LEU B C 1
ATOM 4340 O O . LEU B 1 147 ? 17.625 11.742 0.492 1 98.19 147 LEU B O 1
ATOM 4344 N N . VAL B 1 148 ? 19.422 11.273 -0.782 1 97.69 148 VAL B N 1
ATOM 4345 C CA . VAL B 1 148 ? 20.219 12.422 -0.348 1 97.69 148 VAL B CA 1
ATOM 4346 C C . VAL B 1 148 ? 20.688 13.211 -1.565 1 97.69 148 VAL B C 1
ATOM 4348 O O . VAL B 1 148 ? 21.172 12.633 -2.541 1 97.69 148 VAL B O 1
ATOM 4351 N N . GLU B 1 149 ? 20.547 14.469 -1.407 1 96.5 149 GLU B N 1
ATOM 4352 C CA . GLU B 1 149 ? 21 15.305 -2.508 1 96.5 149 GLU B CA 1
ATOM 4353 C C . GLU B 1 149 ? 22.469 15.016 -2.852 1 96.5 149 GLU B C 1
ATOM 4355 O O . GLU B 1 149 ? 23.297 14.883 -1.958 1 96.5 149 GLU B O 1
ATOM 4360 N N . GLY B 1 150 ? 22.75 14.891 -4.211 1 94.12 150 GLY B N 1
ATOM 4361 C CA . GLY B 1 150 ? 24.125 14.68 -4.652 1 94.12 150 GLY B CA 1
ATOM 4362 C C . GLY B 1 150 ? 24.438 13.227 -4.934 1 94.12 150 GLY B C 1
ATOM 4363 O O . GLY B 1 150 ? 25.469 12.914 -5.535 1 94.12 150 GLY B O 1
ATOM 4364 N N . GLN B 1 151 ? 23.641 12.344 -4.43 1 95.94 151 GLN B N 1
ATOM 4365 C CA . GLN B 1 151 ? 23.844 10.93 -4.73 1 95.94 151 GLN B CA 1
ATOM 4366 C C . GLN B 1 151 ? 23.734 10.664 -6.23 1 95.94 151 GLN B C 1
ATOM 4368 O O . GLN B 1 151 ? 23.172 11.477 -6.973 1 95.94 151 GLN B O 1
ATOM 4373 N N . SER B 1 152 ? 24.297 9.586 -6.613 1 96.81 152 SER B N 1
ATOM 4374 C CA . SER B 1 152 ? 24.25 9.188 -8.016 1 96.81 152 SER B CA 1
ATOM 4375 C C . SER B 1 152 ? 22.859 8.711 -8.414 1 96.81 152 SER B C 1
ATOM 4377 O O . SER B 1 152 ? 22 8.5 -7.551 1 96.81 152 SER B O 1
ATOM 4379 N N . PHE B 1 153 ? 22.812 8.617 -9.797 1 96.88 153 PHE B N 1
ATOM 4380 C CA . PHE B 1 153 ? 21.578 8.102 -10.375 1 96.88 153 PHE B CA 1
ATOM 4381 C C . PHE B 1 153 ? 21.203 6.762 -9.766 1 96.88 153 PHE B C 1
ATOM 4383 O O . PHE B 1 153 ? 22.031 5.844 -9.727 1 96.88 153 PHE B O 1
ATOM 4390 N N . ARG B 1 154 ? 19.859 6.691 -9.125 1 97.56 154 ARG B N 1
ATOM 4391 C CA . ARG B 1 154 ? 19.5 5.465 -8.422 1 97.56 154 ARG B CA 1
ATOM 4392 C C . ARG B 1 154 ? 17.984 5.324 -8.32 1 97.56 154 ARG B C 1
ATOM 4394 O O . ARG B 1 154 ? 17.234 6.254 -8.656 1 97.56 154 ARG B O 1
ATOM 4401 N N . VAL B 1 155 ? 17.547 4.242 -7.82 1 97.38 155 VAL B N 1
ATOM 4402 C CA . VAL B 1 155 ? 16.125 3.947 -7.691 1 97.38 155 VAL B CA 1
ATOM 4403 C C . VAL B 1 155 ? 15.531 4.777 -6.559 1 97.38 155 VAL B C 1
ATOM 4405 O O . VAL B 1 155 ? 16.062 4.801 -5.449 1 97.38 155 VAL B O 1
ATOM 4408 N N . ALA B 1 156 ? 14.43 5.473 -6.895 1 98.31 156 ALA B N 1
ATOM 4409 C CA . ALA B 1 156 ? 13.742 6.316 -5.922 1 98.31 156 ALA B CA 1
ATOM 4410 C C . ALA B 1 156 ? 12.562 5.574 -5.289 1 98.31 156 ALA B C 1
ATOM 4412 O O . ALA B 1 156 ? 12.203 5.832 -4.137 1 98.31 156 ALA B O 1
ATOM 4413 N N . ALA B 1 157 ? 11.953 4.734 -6.117 1 98.31 157 ALA B N 1
ATOM 4414 C CA . ALA B 1 157 ? 10.805 3.969 -5.629 1 98.31 157 ALA B CA 1
ATOM 4415 C C . ALA B 1 157 ? 10.57 2.727 -6.484 1 98.31 157 ALA B C 1
ATOM 4417 O O . ALA B 1 157 ? 10.914 2.707 -7.668 1 98.31 157 ALA B O 1
ATOM 4418 N N . THR B 1 158 ? 10.039 1.729 -5.867 1 97.19 158 THR B N 1
ATOM 4419 C CA . THR B 1 158 ? 9.688 0.489 -6.551 1 97.19 158 THR B CA 1
ATOM 4420 C C . THR B 1 158 ? 8.211 0.148 -6.324 1 97.19 158 THR B C 1
ATOM 4422 O O . THR B 1 158 ? 7.734 0.17 -5.191 1 97.19 158 THR B O 1
ATOM 4425 N N . CYS B 1 159 ? 7.516 -0.073 -7.402 1 98.25 159 CYS B N 1
ATOM 4426 C CA . CYS B 1 159 ? 6.117 -0.49 -7.367 1 98.25 159 CYS B CA 1
ATOM 4427 C C . CYS B 1 159 ? 5.969 -1.93 -7.84 1 98.25 159 CYS B C 1
ATOM 4429 O O . CYS B 1 159 ? 6.512 -2.305 -8.883 1 98.25 159 CYS B O 1
ATOM 4431 N N . ARG B 1 160 ? 5.277 -2.691 -7.059 1 97.12 160 ARG B N 1
ATOM 4432 C CA . ARG B 1 160 ? 5.094 -4.102 -7.391 1 97.12 160 ARG B CA 1
ATOM 4433 C C . ARG B 1 160 ? 3.623 -4.496 -7.301 1 97.12 160 ARG B C 1
ATOM 4435 O O . ARG B 1 160 ? 2.869 -3.926 -6.512 1 97.12 160 ARG B O 1
ATOM 4442 N N . ALA B 1 161 ? 3.252 -5.445 -8.117 1 97.81 161 ALA B N 1
ATOM 4443 C CA . ALA B 1 161 ? 1.875 -5.934 -8.102 1 97.81 161 ALA B CA 1
ATOM 4444 C C . ALA B 1 161 ? 1.789 -7.359 -8.633 1 97.81 161 ALA B C 1
ATOM 4446 O O . ALA B 1 161 ? 2.643 -7.789 -9.414 1 97.81 161 ALA B O 1
ATOM 4447 N N . ILE B 1 162 ? 0.844 -8.055 -8.188 1 96.38 162 ILE B N 1
ATOM 4448 C CA . ILE B 1 162 ? 0.555 -9.391 -8.68 1 96.38 162 ILE B CA 1
ATOM 4449 C C . ILE B 1 162 ? -0.955 -9.578 -8.812 1 96.38 162 ILE B C 1
ATOM 4451 O O . ILE B 1 162 ? -1.721 -9.109 -7.965 1 96.38 162 ILE B O 1
ATOM 4455 N N . GLY B 1 163 ? -1.354 -10.156 -9.898 1 95.31 163 GLY B N 1
ATOM 4456 C CA . GLY B 1 163 ? -2.754 -10.398 -10.211 1 95.31 163 GLY B CA 1
ATOM 4457 C C . GLY B 1 163 ? -2.959 -11.156 -11.508 1 95.31 163 GLY B C 1
ATOM 4458 O O . GLY B 1 163 ? -1.993 -11.469 -12.203 1 95.31 163 GLY B O 1
ATOM 4459 N N . HIS B 1 164 ? -4.188 -11.438 -11.742 1 94.94 164 HIS B N 1
ATOM 4460 C CA . HIS B 1 164 ? -4.574 -12.102 -12.984 1 94.94 164 HIS B CA 1
ATOM 4461 C C . HIS B 1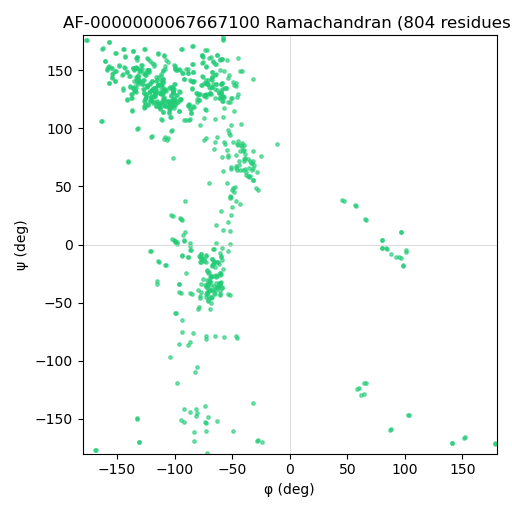 164 ? -5.84 -11.484 -13.57 1 94.94 164 HIS B C 1
ATOM 4463 O O . HIS B 1 164 ? -6.871 -11.406 -12.898 1 94.94 164 HIS B O 1
ATOM 4469 N N . PRO B 1 165 ? -5.883 -11.117 -14.82 1 95.19 165 PRO B N 1
ATOM 4470 C CA . PRO B 1 165 ? -4.691 -11.062 -15.664 1 95.19 165 PRO B CA 1
ATOM 4471 C C . PRO B 1 165 ? -3.611 -10.141 -15.109 1 95.19 165 PRO B C 1
ATOM 4473 O O . PRO B 1 165 ? -3.828 -9.469 -14.102 1 95.19 165 PRO B O 1
ATOM 4476 N N . LEU B 1 166 ? -2.453 -10.07 -15.758 1 96.56 166 LEU B N 1
ATOM 4477 C CA . LEU B 1 166 ? -1.298 -9.312 -15.281 1 96.56 166 LEU B CA 1
ATOM 4478 C C . LEU B 1 166 ? -1.62 -7.828 -15.172 1 96.56 166 LEU B C 1
ATOM 4480 O O . LEU B 1 166 ? -2.111 -7.227 -16.125 1 96.56 166 LEU B O 1
ATOM 4484 N N . PRO B 1 167 ? -1.317 -7.262 -14.094 1 97.75 167 PRO B N 1
ATOM 4485 C CA . PRO B 1 167 ? -1.53 -5.816 -13.977 1 97.75 167 PRO B CA 1
ATOM 4486 C C . PRO B 1 167 ? -0.471 -5.004 -14.719 1 97.75 167 PRO B C 1
ATOM 4488 O O . PRO B 1 167 ? 0.583 -5.535 -15.078 1 97.75 167 PRO B O 1
ATOM 4491 N N . ILE B 1 168 ? -0.816 -3.799 -14.922 1 98.12 168 ILE B N 1
ATOM 4492 C CA . ILE B 1 168 ? 0.102 -2.848 -15.531 1 98.12 168 ILE B CA 1
ATOM 4493 C C . ILE B 1 168 ? 0.407 -1.717 -14.555 1 98.12 168 ILE B C 1
ATOM 4495 O O . ILE B 1 168 ? -0.5 -1.18 -13.914 1 98.12 168 ILE B O 1
ATOM 4499 N N . LEU B 1 169 ? 1.687 -1.443 -14.523 1 98.5 169 LEU B N 1
ATOM 4500 C CA . LEU B 1 169 ? 2.1 -0.408 -13.578 1 98.5 169 LEU B CA 1
ATOM 4501 C C . LEU B 1 169 ? 2.539 0.852 -14.312 1 98.5 169 LEU B C 1
ATOM 4503 O O . LEU B 1 169 ? 3.141 0.771 -15.391 1 98.5 169 LEU B O 1
ATOM 4507 N N . SER B 1 170 ? 2.15 1.979 -13.758 1 98.31 170 SER B N 1
ATOM 4508 C CA . SER B 1 170 ? 2.615 3.268 -14.266 1 98.31 170 SER B CA 1
ATOM 4509 C C . SER B 1 170 ? 2.846 4.254 -13.125 1 98.31 170 SER B C 1
ATOM 4511 O O . SER B 1 170 ? 2.432 4.008 -11.992 1 98.31 170 SER B O 1
ATOM 4513 N N . TRP B 1 171 ? 3.607 5.277 -13.484 1 98.56 171 TRP B N 1
ATOM 4514 C CA . TRP B 1 171 ? 3.926 6.293 -12.484 1 98.56 171 TRP B CA 1
ATOM 4515 C C . TRP B 1 171 ? 3.242 7.617 -12.812 1 98.56 171 TRP B C 1
ATOM 4517 O O . TRP B 1 171 ? 3.197 8.023 -13.977 1 98.56 171 TRP B O 1
ATOM 4527 N N . ASP B 1 172 ? 2.635 8.219 -11.836 1 98.56 172 ASP B N 1
ATOM 4528 C CA . ASP B 1 172 ? 2.074 9.562 -11.938 1 98.56 172 ASP B CA 1
ATOM 4529 C C . ASP B 1 172 ? 2.975 10.586 -11.25 1 98.56 172 ASP B C 1
ATOM 4531 O O . ASP B 1 172 ? 2.928 10.742 -10.031 1 98.56 172 ASP B O 1
ATOM 4535 N N . THR B 1 173 ? 3.75 11.234 -11.953 1 98.25 173 THR B N 1
ATOM 4536 C CA . THR B 1 173 ? 4.711 12.211 -11.461 1 98.25 173 THR B CA 1
ATOM 4537 C C . THR B 1 173 ? 5.09 13.203 -12.562 1 98.25 173 THR B C 1
ATOM 4539 O O . THR B 1 173 ? 5.027 12.867 -13.75 1 98.25 173 THR B O 1
ATOM 4542 N N . ASP B 1 174 ? 5.477 14.383 -12.195 1 97.5 174 ASP B N 1
ATOM 4543 C CA . ASP B 1 174 ? 5.973 15.398 -13.117 1 97.5 174 ASP B CA 1
ATOM 4544 C C . ASP B 1 174 ? 7.5 15.414 -13.148 1 97.5 174 ASP B C 1
ATOM 4546 O O . ASP B 1 174 ? 8.102 16.188 -13.891 1 97.5 174 ASP B O 1
ATOM 4550 N N . MET B 1 175 ? 8.086 14.57 -12.414 1 97.12 175 MET B N 1
ATOM 4551 C CA . MET B 1 175 ? 9.547 14.516 -12.352 1 97.12 175 MET B CA 1
ATOM 4552 C C . MET B 1 175 ? 10.117 13.688 -13.5 1 97.12 175 MET B C 1
ATOM 4554 O O . MET B 1 175 ? 9.5 12.703 -13.922 1 97.12 175 MET B O 1
ATOM 4558 N N . SER B 1 176 ? 11.281 14.141 -13.844 1 95.62 176 SER B N 1
ATOM 4559 C CA . SER B 1 176 ? 11.977 13.383 -14.883 1 95.62 176 SER B CA 1
ATOM 4560 C C . SER B 1 176 ? 12.75 12.211 -14.289 1 95.62 176 SER B C 1
ATOM 4562 O O . SER B 1 176 ? 13.375 12.344 -13.234 1 95.62 176 SER B O 1
ATOM 4564 N N . GLY B 1 177 ? 12.625 11.148 -14.875 1 97.12 177 GLY B N 1
ATOM 4565 C CA . GLY B 1 177 ? 13.328 9.938 -14.477 1 97.12 177 GLY B CA 1
ATOM 4566 C C . GLY B 1 177 ? 13.219 8.82 -15.492 1 97.12 177 GLY B C 1
ATOM 4567 O O . GLY B 1 177 ? 12.828 9.047 -16.641 1 97.12 177 GLY B O 1
ATOM 4568 N N . THR B 1 178 ? 13.789 7.711 -15.125 1 98.19 178 THR B N 1
ATOM 4569 C CA . THR B 1 178 ? 13.719 6.535 -15.984 1 98.19 178 THR B CA 1
ATOM 4570 C C . THR B 1 178 ? 12.922 5.422 -15.305 1 98.19 178 THR B C 1
ATOM 4572 O O . THR B 1 178 ? 12.984 5.262 -14.086 1 98.19 178 THR B O 1
ATOM 4575 N N . VAL B 1 179 ? 12.156 4.766 -16.156 1 98.12 179 VAL B N 1
ATOM 4576 C CA . VAL B 1 179 ? 11.328 3.666 -15.664 1 98.12 179 VAL B CA 1
ATOM 4577 C C . VAL B 1 179 ? 11.828 2.346 -16.25 1 98.12 179 VAL B C 1
ATOM 4579 O O . VAL B 1 179 ? 12.094 2.252 -17.453 1 98.12 179 VAL B O 1
ATOM 4582 N N . GLN B 1 180 ? 12.016 1.399 -15.375 1 96.69 180 GLN B N 1
ATOM 4583 C CA . GLN B 1 180 ? 12.32 0.037 -15.797 1 96.69 180 GLN B CA 1
ATOM 4584 C C . GLN B 1 180 ? 11.273 -0.948 -15.289 1 96.69 180 GLN B C 1
ATOM 4586 O O . GLN B 1 180 ? 10.984 -0.989 -14.094 1 96.69 180 GLN B O 1
ATOM 4591 N N . ASN B 1 181 ? 10.727 -1.71 -16.203 1 95.88 181 ASN B N 1
ATOM 4592 C CA . ASN B 1 181 ? 9.711 -2.697 -15.844 1 95.88 181 ASN B CA 1
ATOM 4593 C C . ASN B 1 181 ? 10.242 -4.121 -15.977 1 95.88 181 ASN B C 1
ATOM 4595 O O . ASN B 1 181 ? 11.039 -4.41 -16.875 1 95.88 181 ASN B O 1
ATOM 4599 N N . ARG B 1 182 ? 9.805 -4.895 -15.039 1 92.56 182 ARG B N 1
ATOM 4600 C CA . ARG B 1 182 ? 10.195 -6.305 -15.062 1 92.56 182 ARG B CA 1
ATOM 4601 C C . ARG B 1 182 ? 9.016 -7.199 -14.695 1 92.56 182 ARG B C 1
ATOM 4603 O O . ARG B 1 182 ? 8.18 -6.828 -13.875 1 92.56 182 ARG B O 1
ATOM 4610 N N . THR B 1 183 ? 8.945 -8.328 -15.297 1 93 183 THR B N 1
ATOM 4611 C CA . THR B 1 183 ? 7.957 -9.352 -14.961 1 93 183 THR B CA 1
ATOM 4612 C C . THR B 1 183 ? 8.641 -10.617 -14.453 1 93 183 THR B C 1
ATOM 4614 O O . THR B 1 183 ? 9.547 -11.148 -15.109 1 93 183 THR B O 1
ATOM 4617 N N . SER B 1 184 ? 8.219 -11.039 -13.375 1 90.56 184 SER B N 1
ATOM 4618 C CA . SER B 1 184 ? 8.828 -12.227 -12.789 1 90.56 184 SER B CA 1
ATOM 4619 C C . SER B 1 184 ? 8.219 -13.508 -13.352 1 90.56 184 SER B C 1
ATOM 4621 O O . SER B 1 184 ? 7.18 -13.461 -14.016 1 90.56 184 SER B O 1
ATOM 4623 N N . GLU B 1 185 ? 8.836 -14.641 -13.016 1 88.44 185 GLU B N 1
ATOM 4624 C CA . GLU B 1 185 ? 8.336 -15.953 -13.43 1 88.44 185 GLU B CA 1
ATOM 4625 C C . GLU B 1 185 ? 7.02 -16.281 -12.742 1 88.44 185 GLU B C 1
ATOM 4627 O O . GLU B 1 185 ? 6.176 -16.984 -13.305 1 88.44 185 GLU B O 1
ATOM 4632 N N . THR B 1 186 ? 6.828 -15.672 -11.523 1 86.81 186 THR B N 1
ATOM 4633 C CA . THR B 1 186 ? 5.641 -15.977 -10.734 1 86.81 186 THR B CA 1
ATOM 4634 C C . THR B 1 186 ? 4.477 -15.078 -11.148 1 86.81 186 THR B C 1
ATOM 4636 O O . THR B 1 186 ? 3.369 -15.203 -10.617 1 86.81 186 THR B O 1
ATOM 4639 N N . GLY B 1 187 ? 4.715 -14.195 -11.992 1 89.38 187 GLY B N 1
ATOM 4640 C CA . GLY B 1 187 ? 3.652 -13.336 -12.492 1 89.38 187 GLY B CA 1
ATOM 4641 C C . GLY B 1 187 ? 3.572 -12.008 -11.766 1 89.38 187 GLY B C 1
ATOM 4642 O O . GLY B 1 187 ? 2.578 -11.289 -11.891 1 89.38 187 GLY B O 1
ATOM 4643 N N . SER B 1 188 ? 4.52 -11.727 -11.008 1 93.56 188 SER B N 1
ATOM 4644 C CA . SER B 1 188 ? 4.574 -10.414 -10.383 1 93.56 188 SER B CA 1
ATOM 4645 C C . SER B 1 188 ? 5.246 -9.391 -11.297 1 93.56 188 SER B C 1
ATOM 4647 O O . SER B 1 188 ? 6.18 -9.727 -12.031 1 93.56 188 SER B O 1
ATOM 4649 N N . VAL B 1 189 ? 4.711 -8.273 -11.266 1 96.56 189 VAL B N 1
ATOM 4650 C CA . VAL B 1 189 ? 5.285 -7.191 -12.062 1 96.56 189 VAL B CA 1
ATOM 4651 C C . VAL B 1 189 ? 5.906 -6.145 -11.133 1 96.56 189 VAL B C 1
ATOM 4653 O O . VAL B 1 189 ? 5.359 -5.84 -10.078 1 96.56 189 VAL B O 1
ATOM 4656 N N . SER B 1 190 ? 7.059 -5.633 -11.57 1 96 190 SER B N 1
ATOM 4657 C CA . SER B 1 190 ? 7.758 -4.594 -10.812 1 96 190 SER B CA 1
ATOM 4658 C C . SER B 1 190 ? 8.141 -3.424 -11.711 1 96 190 SER B C 1
ATOM 4660 O O . SER B 1 190 ? 8.516 -3.619 -12.867 1 96 190 SER B O 1
ATOM 4662 N N . SER B 1 191 ? 8.008 -2.273 -11.203 1 98.06 191 SER B N 1
ATOM 4663 C CA . SER B 1 191 ? 8.422 -1.049 -11.875 1 98.06 191 SER B CA 1
ATOM 4664 C C . SER B 1 191 ? 9.367 -0.232 -11 1 98.06 191 SER B C 1
ATOM 4666 O O . SER B 1 191 ? 9.047 0.089 -9.859 1 98.06 191 SER B O 1
ATOM 4668 N N . TYR B 1 192 ? 10.523 0.057 -11.586 1 97.38 192 TYR B N 1
ATOM 4669 C CA . TYR B 1 192 ? 11.555 0.81 -10.875 1 97.38 192 TYR B CA 1
ATOM 4670 C C . TYR B 1 192 ? 11.672 2.225 -11.422 1 97.38 192 TYR B C 1
ATOM 4672 O O . TYR B 1 192 ? 11.969 2.412 -12.609 1 97.38 192 TYR B O 1
ATOM 4680 N N . PHE B 1 193 ? 11.453 3.184 -10.633 1 98.56 193 PHE B N 1
ATOM 4681 C CA . PHE B 1 193 ? 11.641 4.578 -11.016 1 98.56 193 PHE B CA 1
ATOM 4682 C C . PHE B 1 193 ? 12.961 5.113 -10.477 1 98.56 193 PHE B C 1
ATOM 4684 O O . PHE B 1 193 ? 13.18 5.137 -9.266 1 98.56 193 PHE B O 1
ATOM 4691 N N . SER B 1 194 ? 13.766 5.594 -11.391 1 98.62 194 SER B N 1
ATOM 4692 C CA . SER B 1 194 ? 15.094 6.066 -11.008 1 98.62 194 SER B CA 1
ATOM 4693 C C . SER B 1 194 ? 15.297 7.52 -11.414 1 98.62 194 SER B C 1
ATOM 4695 O O . SER B 1 194 ? 14.742 7.98 -12.406 1 98.62 194 SER B O 1
ATOM 4697 N N . LEU B 1 195 ? 16.141 8.188 -10.578 1 98.25 195 LEU B N 1
ATOM 4698 C CA . LEU B 1 195 ? 16.422 9.586 -10.875 1 98.25 195 LEU B CA 1
ATOM 4699 C C . LEU B 1 195 ? 17.672 10.055 -10.133 1 98.25 195 LEU B C 1
ATOM 4701 O O . LEU B 1 195 ? 18.25 9.297 -9.352 1 98.25 195 LEU B O 1
ATOM 4705 N N . HIS B 1 196 ? 18.125 11.234 -10.555 1 98.06 196 HIS B N 1
ATOM 4706 C CA . HIS B 1 196 ? 19.141 11.945 -9.781 1 98.06 196 HIS B CA 1
ATOM 4707 C C . HIS B 1 196 ? 18.484 12.828 -8.719 1 98.06 196 HIS B C 1
ATOM 4709 O O . HIS B 1 196 ? 17.781 13.781 -9.047 1 98.06 196 HIS B O 1
ATOM 4715 N N . PRO B 1 197 ? 18.797 12.617 -7.445 1 97.75 197 PRO B N 1
ATOM 4716 C CA . PRO B 1 197 ? 18.078 13.344 -6.398 1 97.75 197 PRO B CA 1
ATOM 4717 C C . PRO B 1 197 ? 18.5 14.805 -6.301 1 97.75 197 PRO B C 1
ATOM 4719 O O . PRO B 1 197 ? 19.688 15.109 -6.172 1 97.75 197 PRO B O 1
ATOM 4722 N N . LEU B 1 198 ? 17.516 15.664 -6.34 1 96.94 198 LEU B N 1
ATOM 4723 C CA . LEU B 1 198 ? 17.688 17.094 -6.129 1 96.94 198 LEU B CA 1
ATOM 4724 C C . LEU B 1 198 ? 16.812 17.578 -4.98 1 96.94 198 LEU B C 1
ATOM 4726 O O . LEU B 1 198 ? 15.742 17.016 -4.719 1 96.94 198 LEU B O 1
ATOM 4730 N N . ARG B 1 199 ? 17.266 18.594 -4.285 1 95.44 199 ARG B N 1
ATOM 4731 C CA . ARG B 1 199 ? 16.516 19.109 -3.148 1 95.44 199 ARG B CA 1
ATOM 4732 C C . ARG B 1 199 ? 15.133 19.594 -3.582 1 95.44 199 ARG B C 1
ATOM 4734 O O . ARG B 1 199 ? 14.172 19.5 -2.82 1 95.44 199 ARG B O 1
ATOM 4741 N N . SER B 1 200 ? 15.055 20.141 -4.836 1 95.69 200 SER B N 1
ATOM 4742 C CA . SER B 1 200 ? 13.789 20.672 -5.34 1 95.69 200 SER B CA 1
ATOM 4743 C C . SER B 1 200 ? 12.758 19.562 -5.508 1 95.69 200 SER B C 1
ATOM 4745 O O . SER B 1 200 ? 11.562 19.844 -5.645 1 95.69 200 SER B O 1
ATOM 4747 N N . MET B 1 201 ? 13.219 18.359 -5.5 1 97.5 201 MET B N 1
ATOM 4748 C CA . MET B 1 201 ? 12.344 17.234 -5.746 1 97.5 201 MET B CA 1
ATOM 4749 C C . MET B 1 201 ? 11.711 16.734 -4.449 1 97.5 201 MET B C 1
ATOM 4751 O O . MET B 1 201 ? 10.758 15.953 -4.477 1 97.5 201 MET B O 1
ATOM 4755 N N . ASN B 1 202 ? 12.188 17.219 -3.361 1 97.38 202 ASN B N 1
ATOM 4756 C CA . ASN B 1 202 ? 11.672 16.766 -2.072 1 97.38 202 ASN B CA 1
ATOM 4757 C C . ASN B 1 202 ? 10.18 17.047 -1.939 1 97.38 202 ASN B C 1
ATOM 4759 O O . ASN B 1 202 ? 9.727 18.172 -2.189 1 97.38 202 ASN B O 1
ATOM 4763 N N . GLY B 1 203 ? 9.445 16.016 -1.546 1 97.69 203 GLY B N 1
ATOM 4764 C CA . GLY B 1 203 ? 8.023 16.188 -1.309 1 97.69 203 GLY B CA 1
ATOM 4765 C C . GLY B 1 203 ? 7.191 16.094 -2.574 1 97.69 203 GLY B C 1
ATOM 4766 O O . GLY B 1 203 ? 5.961 16.172 -2.523 1 97.69 203 GLY B O 1
ATOM 4767 N N . LYS B 1 204 ? 7.812 15.938 -3.631 1 98.25 204 LYS B N 1
ATOM 4768 C CA . LYS B 1 204 ? 7.078 15.883 -4.891 1 98.25 204 LYS B CA 1
ATOM 4769 C C . LYS B 1 204 ? 6.383 14.531 -5.062 1 98.25 204 LYS B C 1
ATOM 4771 O O . LYS B 1 204 ? 6.824 13.523 -4.508 1 98.25 204 LYS B O 1
ATOM 4776 N N . LYS B 1 205 ? 5.359 14.594 -5.867 1 98.56 205 LYS B N 1
ATOM 4777 C CA . LYS B 1 205 ? 4.496 13.438 -6.078 1 98.56 205 LYS B CA 1
ATOM 4778 C C . LYS B 1 205 ? 5.199 12.375 -6.93 1 98.56 205 LYS B C 1
ATOM 4780 O O . LYS B 1 205 ? 5.746 12.688 -7.988 1 98.56 205 LYS B O 1
ATOM 4785 N N . LEU B 1 206 ? 5.203 11.172 -6.473 1 98.56 206 LEU B N 1
ATOM 4786 C CA . LEU B 1 206 ? 5.66 9.984 -7.18 1 98.56 206 LEU B CA 1
ATOM 4787 C C . LEU B 1 206 ? 4.75 8.797 -6.891 1 98.56 206 LEU B C 1
ATOM 4789 O O . LEU B 1 206 ? 5.172 7.828 -6.25 1 98.56 206 LEU B O 1
ATOM 4793 N N . ASP B 1 207 ? 3.518 8.852 -7.449 1 98.75 207 ASP B N 1
ATOM 4794 C CA . ASP B 1 207 ? 2.482 7.859 -7.176 1 98.75 207 ASP B CA 1
ATOM 4795 C C . ASP B 1 207 ? 2.58 6.684 -8.148 1 98.75 207 ASP B C 1
ATOM 4797 O O . ASP B 1 207 ? 2.949 6.859 -9.312 1 98.75 207 ASP B O 1
ATOM 4801 N N . CYS B 1 208 ? 2.229 5.578 -7.637 1 98.69 208 CYS B N 1
ATOM 4802 C CA . CYS B 1 208 ? 2.127 4.387 -8.477 1 98.69 208 CYS B CA 1
ATOM 4803 C C . CYS B 1 208 ? 0.676 4.098 -8.836 1 98.69 208 CYS B C 1
ATOM 4805 O O . CYS B 1 208 ? -0.198 4.105 -7.969 1 98.69 208 CYS B O 1
ATOM 4807 N N . LEU B 1 209 ? 0.42 3.883 -10.086 1 98.75 209 LEU B N 1
ATOM 4808 C CA . LEU B 1 209 ? -0.91 3.523 -10.562 1 98.75 209 LEU B CA 1
ATOM 4809 C C . LEU B 1 209 ? -0.952 2.068 -11.016 1 98.75 209 LEU B C 1
ATOM 4811 O O . LEU B 1 209 ? -0.156 1.654 -11.859 1 98.75 209 LEU B O 1
ATOM 4815 N N . VAL B 1 210 ? -1.847 1.354 -10.453 1 98.38 210 VAL B N 1
ATOM 4816 C CA . VAL B 1 210 ? -2.018 -0.06 -10.773 1 98.38 210 VAL B CA 1
ATOM 4817 C C . VAL B 1 210 ? -3.252 -0.245 -11.656 1 98.38 210 VAL B C 1
ATOM 4819 O O . VAL B 1 210 ? -4.379 -0 -11.219 1 98.38 210 VAL B O 1
ATOM 4822 N N . TRP B 1 211 ? -2.988 -0.707 -12.844 1 98.12 211 TRP B N 1
ATOM 4823 C CA . TRP B 1 211 ? -4.059 -0.921 -13.805 1 98.12 211 TRP B CA 1
ATOM 4824 C C . TRP B 1 211 ? -4.426 -2.398 -13.898 1 98.12 211 TRP B C 1
ATOM 4826 O O . TRP B 1 211 ? -3.545 -3.262 -13.953 1 98.12 211 TRP B O 1
ATOM 4836 N N . HIS B 1 212 ? -5.73 -2.662 -13.883 1 97.31 212 HIS B N 1
ATOM 4837 C CA . HIS B 1 212 ? -6.277 -4.012 -14 1 97.31 212 HIS B CA 1
ATOM 4838 C C . HIS B 1 212 ? -7.715 -3.979 -14.508 1 97.31 212 HIS B C 1
ATOM 4840 O O . HIS B 1 212 ? -8.5 -3.113 -14.102 1 97.31 212 HIS B O 1
ATOM 4846 N N . PRO B 1 213 ? -8.078 -4.836 -15.367 1 96 213 PRO B N 1
ATOM 4847 C CA . PRO B 1 213 ? -9.438 -4.82 -15.914 1 96 213 PRO B CA 1
ATOM 4848 C C . PRO B 1 213 ? -10.508 -5 -14.836 1 96 213 PRO B C 1
ATOM 4850 O O . PRO B 1 213 ? -11.656 -4.602 -15.023 1 96 213 PRO B O 1
ATOM 4853 N N . GLY B 1 214 ? -10.156 -5.625 -13.766 1 94.19 214 GLY B N 1
ATOM 4854 C CA . GLY B 1 214 ? -11.102 -5.824 -12.688 1 94.19 214 GLY B CA 1
ATOM 4855 C C . GLY B 1 214 ? -11.32 -4.582 -11.844 1 94.19 214 GLY B C 1
ATOM 4856 O O . GLY B 1 214 ? -12.195 -4.559 -10.969 1 94.19 214 GLY B O 1
ATOM 4857 N N . LEU B 1 215 ? -10.555 -3.605 -12.07 1 94.31 215 LEU B N 1
ATOM 4858 C CA . LEU B 1 215 ? -10.688 -2.338 -11.359 1 94.31 215 LEU B CA 1
ATOM 4859 C C . LEU B 1 215 ? -11.383 -1.295 -12.234 1 94.31 215 LEU B C 1
ATOM 4861 O O . LEU B 1 215 ? -11.062 -1.155 -13.414 1 94.31 215 LEU B O 1
ATOM 4865 N N . GLU B 1 216 ? -12.266 -0.618 -11.695 1 94.25 216 GLU B N 1
ATOM 4866 C CA . GLU B 1 216 ? -12.945 0.442 -12.43 1 94.25 216 GLU B CA 1
ATOM 4867 C C . GLU B 1 216 ? -11.977 1.57 -12.789 1 94.25 216 GLU B C 1
ATOM 4869 O O . GLU B 1 216 ? -12.031 2.115 -13.891 1 94.25 216 GLU B O 1
ATOM 4874 N N . GLU B 1 217 ? -11.18 1.927 -11.938 1 96.44 217 GLU B N 1
ATOM 4875 C CA . GLU B 1 217 ? -10.102 2.906 -12.062 1 96.44 217 GLU B CA 1
ATOM 4876 C C . GLU B 1 217 ? -8.797 2.375 -11.484 1 96.44 217 GLU B C 1
ATOM 4878 O O . GLU B 1 217 ? -8.805 1.478 -10.641 1 96.44 217 GLU B O 1
ATOM 4883 N N . PRO B 1 218 ? -7.73 2.898 -12.055 1 97.44 218 PRO B N 1
ATOM 4884 C CA . PRO B 1 218 ? -6.473 2.402 -11.484 1 97.44 218 PRO B CA 1
ATOM 4885 C C . PRO B 1 218 ? -6.352 2.676 -9.992 1 97.44 218 PRO B C 1
ATOM 4887 O O . PRO B 1 218 ? -6.789 3.729 -9.516 1 97.44 218 PRO B O 1
ATOM 4890 N N . ARG B 1 219 ? -5.863 1.684 -9.375 1 96.69 219 ARG B N 1
ATOM 4891 C CA . ARG B 1 219 ? -5.578 1.876 -7.957 1 96.69 219 ARG B CA 1
ATOM 4892 C C . ARG B 1 219 ? -4.348 2.752 -7.758 1 96.69 219 ARG B C 1
ATOM 4894 O O . ARG B 1 219 ? -3.283 2.471 -8.312 1 96.69 219 ARG B O 1
ATOM 4901 N N . ARG B 1 220 ? -4.516 3.756 -6.957 1 96.69 220 ARG B N 1
ATOM 4902 C CA . ARG B 1 220 ? -3.426 4.699 -6.723 1 96.69 220 ARG B CA 1
ATOM 4903 C C . ARG B 1 220 ? -2.752 4.43 -5.379 1 96.69 220 ARG B C 1
ATOM 4905 O O . ARG B 1 220 ? -3.42 4.359 -4.348 1 96.69 220 ARG B O 1
ATOM 4912 N N . ILE B 1 221 ? -1.469 4.223 -5.418 1 96.44 221 ILE B N 1
ATOM 4913 C CA . ILE B 1 221 ? -0.66 4.188 -4.203 1 96.44 221 ILE B CA 1
ATOM 4914 C C . ILE B 1 221 ? 0.12 5.492 -4.066 1 96.44 221 ILE B C 1
ATOM 4916 O O . ILE B 1 221 ? 1.087 5.727 -4.797 1 96.44 221 ILE B O 1
ATOM 4920 N N . SER B 1 222 ? -0.271 6.242 -3.141 1 95.81 222 SER B N 1
ATOM 4921 C CA . SER B 1 222 ? 0.295 7.574 -2.979 1 95.81 222 SER B CA 1
ATOM 4922 C C . SER B 1 222 ? 1.681 7.516 -2.344 1 95.81 222 SER B C 1
ATOM 4924 O O . SER B 1 222 ? 1.916 6.719 -1.431 1 95.81 222 SER B O 1
ATOM 4926 N N . ASN B 1 223 ? 2.537 8.328 -2.91 1 97.25 223 ASN B N 1
ATOM 4927 C CA . ASN B 1 223 ? 3.906 8.445 -2.418 1 97.25 223 ASN B CA 1
ATOM 4928 C C . ASN B 1 223 ? 4.496 9.82 -2.701 1 97.25 223 ASN B C 1
ATOM 4930 O O . ASN B 1 223 ? 4.207 10.422 -3.738 1 97.25 223 ASN B O 1
ATOM 4934 N N . ARG B 1 224 ? 5.234 10.289 -1.743 1 98.44 224 ARG B N 1
ATOM 4935 C CA . ARG B 1 224 ? 6.012 11.516 -1.907 1 98.44 224 ARG B CA 1
ATOM 4936 C C . ARG B 1 224 ? 7.504 11.234 -1.769 1 98.44 224 ARG B C 1
ATOM 4938 O O . ARG B 1 224 ? 7.934 10.594 -0.811 1 98.44 224 ARG B O 1
ATOM 4945 N N . LEU B 1 225 ? 8.227 11.758 -2.713 1 98.12 225 LEU B N 1
ATOM 4946 C CA . LEU B 1 225 ? 9.664 11.523 -2.699 1 98.12 225 LEU B CA 1
ATOM 4947 C C . LEU B 1 225 ? 10.32 12.227 -1.514 1 98.12 225 LEU B C 1
ATOM 4949 O O . LEU B 1 225 ? 9.992 13.375 -1.209 1 98.12 225 LEU B O 1
ATOM 4953 N N . GLU B 1 226 ? 11.188 11.516 -0.856 1 97.88 226 GLU B N 1
ATOM 4954 C CA . GLU B 1 226 ? 11.938 12.102 0.252 1 97.88 226 GLU B CA 1
ATOM 4955 C C . GLU B 1 226 ? 13.406 12.289 -0.113 1 97.88 226 GLU B C 1
ATOM 4957 O O . GLU B 1 226 ? 14.125 11.312 -0.325 1 97.88 226 GLU B O 1
ATOM 4962 N N . VAL B 1 227 ? 13.797 13.508 -0.186 1 97.81 227 VAL B N 1
ATOM 4963 C CA . VAL B 1 227 ? 15.195 13.836 -0.457 1 97.81 227 VAL B CA 1
ATOM 4964 C C . VAL B 1 227 ? 15.766 14.656 0.696 1 97.81 227 VAL B C 1
ATOM 4966 O O . VAL B 1 227 ? 15.234 15.719 1.03 1 97.81 227 VAL B O 1
ATOM 4969 N N . GLN B 1 228 ? 16.781 14.188 1.223 1 98 228 GLN B N 1
ATOM 4970 C CA . GLN B 1 228 ? 17.5 14.914 2.271 1 98 228 GLN B CA 1
ATOM 4971 C C . GLN B 1 228 ? 18.609 15.789 1.688 1 98 228 GLN B C 1
ATOM 4973 O O . GLN B 1 228 ? 19.234 15.414 0.696 1 98 228 GLN B O 1
ATOM 4978 N N . TYR B 1 229 ? 18.766 16.984 2.311 1 97.12 229 TYR B N 1
ATOM 4979 C CA . TYR B 1 229 ? 19.797 17.875 1.823 1 97.12 229 TYR B CA 1
ATOM 4980 C C . TYR B 1 229 ? 20.328 18.766 2.947 1 97.12 229 TYR B C 1
ATOM 4982 O O . TYR B 1 229 ? 19.609 19.062 3.9 1 97.12 229 TYR B O 1
ATOM 4990 N N . PRO B 1 230 ? 21.594 19.125 2.836 1 95.38 230 PRO B N 1
ATOM 4991 C CA . PRO B 1 230 ? 22.219 19.953 3.881 1 95.38 230 PRO B CA 1
ATOM 4992 C C . PRO B 1 230 ? 21.641 21.359 3.949 1 95.38 230 PRO B C 1
ATOM 4994 O O . PRO B 1 230 ? 21.016 21.828 2.986 1 95.38 230 PRO B O 1
ATOM 4997 N N . PRO B 1 231 ? 21.812 21.969 5.133 1 94.88 231 PRO B N 1
ATOM 4998 C CA . PRO B 1 231 ? 21.266 23.312 5.328 1 94.88 231 PRO B CA 1
ATOM 4999 C C . PRO B 1 231 ? 21.969 24.359 4.469 1 94.88 231 PRO B C 1
ATOM 5001 O O . PRO B 1 231 ? 23.156 24.219 4.156 1 94.88 231 PRO B O 1
ATOM 5004 N N . ASP B 1 232 ? 21.125 25.328 3.953 1 92.31 232 ASP B N 1
ATOM 5005 C CA . ASP B 1 232 ? 21.609 26.578 3.361 1 92.31 232 ASP B CA 1
ATOM 5006 C C . ASP B 1 232 ? 21.359 27.766 4.293 1 92.31 232 ASP B C 1
ATOM 5008 O O . ASP B 1 232 ? 20.328 28.422 4.203 1 92.31 232 ASP B O 1
ATOM 5012 N N . ALA B 1 233 ? 22.359 27.969 5.102 1 93.12 233 ALA B N 1
ATOM 5013 C CA . ALA B 1 233 ? 22.203 28.969 6.16 1 93.12 233 ALA B CA 1
ATOM 5014 C C . ALA B 1 233 ? 22.141 30.375 5.578 1 93.12 233 ALA B C 1
ATOM 5016 O O . ALA B 1 233 ? 22.875 30.719 4.656 1 93.12 233 ALA B O 1
ATOM 5017 N N . THR B 1 234 ? 21.219 31.141 6.051 1 93.06 234 THR B N 1
ATOM 5018 C CA . THR B 1 234 ? 21.109 32.562 5.723 1 93.06 234 THR B CA 1
ATOM 5019 C C . THR B 1 234 ? 20.875 33.375 6.984 1 93.06 234 THR B C 1
ATOM 5021 O O . THR B 1 234 ? 20.219 32.938 7.918 1 93.06 234 THR B O 1
ATOM 5024 N N . ILE B 1 235 ? 21.5 34.531 7.004 1 93.94 235 ILE B N 1
ATOM 5025 C CA . ILE B 1 235 ? 21.297 35.438 8.133 1 93.94 235 ILE B CA 1
ATOM 5026 C C . ILE B 1 235 ? 20.469 36.656 7.699 1 93.94 235 ILE B C 1
ATOM 5028 O O . ILE B 1 235 ? 20.766 37.281 6.688 1 93.94 235 ILE B O 1
ATOM 5032 N N . THR B 1 236 ? 19.391 36.812 8.367 1 91.56 236 THR B N 1
ATOM 5033 C CA . THR B 1 236 ? 18.547 37.969 8.109 1 91.56 236 THR B CA 1
ATOM 5034 C C . THR B 1 236 ? 18.406 38.844 9.367 1 91.56 236 THR B C 1
ATOM 5036 O O . THR B 1 236 ? 18.75 38.406 10.461 1 91.56 236 THR B O 1
ATOM 5039 N N . THR B 1 237 ? 18.109 40.094 9.156 1 88.5 237 THR B N 1
ATOM 5040 C CA . THR B 1 237 ? 17.891 41 10.281 1 88.5 237 THR B CA 1
ATOM 5041 C C . THR B 1 237 ? 16.562 41.719 10.141 1 88.5 237 THR B C 1
ATOM 5043 O O . THR B 1 237 ? 16.078 41.969 9.031 1 88.5 237 THR B O 1
ATOM 5046 N N . SER B 1 238 ? 15.875 41.844 11.203 1 79.25 238 SER B N 1
ATOM 5047 C CA . SER B 1 238 ? 14.617 42.594 11.211 1 79.25 238 SER B CA 1
ATOM 5048 C C . SER B 1 238 ? 14.852 44.094 11.078 1 79.25 238 SER B C 1
ATOM 5050 O O . SER B 1 238 ? 13.953 44.812 10.648 1 79.25 238 SER B O 1
ATOM 5052 N N . SER B 1 239 ? 16.031 44.531 11.43 1 77.12 239 SER B N 1
ATOM 5053 C CA . SER B 1 239 ? 16.297 45.969 11.406 1 77.12 239 SER B CA 1
ATOM 5054 C C . SER B 1 239 ? 16.969 46.375 10.094 1 77.12 239 SER B C 1
ATOM 5056 O O . SER B 1 239 ? 17.938 45.75 9.664 1 77.12 239 SER B O 1
ATOM 5058 N N . SER B 1 240 ? 16.391 47.312 9.422 1 77 240 SER B N 1
ATOM 5059 C CA . SER B 1 240 ? 16.938 47.812 8.156 1 77 240 SER B CA 1
ATOM 5060 C C . SER B 1 240 ? 18.234 48.594 8.375 1 77 240 SER B C 1
ATOM 5062 O O . SER B 1 240 ? 19.125 48.562 7.52 1 77 240 SER B O 1
ATOM 5064 N N . ARG B 1 241 ? 18.375 49.281 9.523 1 84.62 241 ARG B N 1
ATOM 5065 C CA . ARG B 1 241 ? 19.562 50.062 9.828 1 84.62 241 ARG B CA 1
ATOM 5066 C C . ARG B 1 241 ? 20.031 49.812 11.25 1 84.62 241 ARG B C 1
ATOM 5068 O O . ARG B 1 241 ? 19.219 49.719 12.18 1 84.62 241 ARG B O 1
ATOM 5075 N N . TRP B 1 242 ? 21.344 49.594 11.352 1 90.31 242 TRP B N 1
ATOM 5076 C CA . TRP B 1 242 ? 21.969 49.375 12.648 1 90.31 242 TRP B CA 1
ATOM 5077 C C . TRP B 1 242 ? 22.734 50.594 13.102 1 90.31 242 TRP B C 1
ATOM 5079 O O . TRP B 1 242 ? 23.547 51.156 12.352 1 90.31 242 TRP B O 1
ATOM 5089 N N . TYR B 1 243 ? 22.328 51.156 14.289 1 90.25 243 TYR B N 1
ATOM 5090 C CA . TYR B 1 243 ? 22.984 52.312 14.883 1 90.25 243 TYR B CA 1
ATOM 5091 C C . TYR B 1 243 ? 23.266 52.094 16.375 1 90.25 243 TYR B C 1
ATOM 5093 O O . TYR B 1 243 ? 22.641 51.219 16.984 1 90.25 243 TYR B O 1
ATOM 5101 N N . VAL B 1 244 ? 24.219 52.906 16.781 1 90.62 244 VAL B N 1
ATOM 5102 C CA . VAL B 1 244 ? 24.562 52.812 18.203 1 90.62 244 VAL B CA 1
ATOM 5103 C C . VAL B 1 244 ? 23.344 53.156 19.062 1 90.62 244 VAL B C 1
ATOM 5105 O O . VAL B 1 244 ? 22.688 54.156 18.844 1 90.62 244 VAL B O 1
ATOM 5108 N N . GLY B 1 245 ? 23.016 52.219 19.969 1 89.75 245 GLY B N 1
ATOM 5109 C CA . GLY B 1 245 ? 21.906 52.438 20.875 1 89.75 245 GLY B CA 1
ATOM 5110 C C . GLY B 1 245 ? 20.641 51.719 20.453 1 89.75 245 GLY B C 1
ATOM 5111 O O . GLY B 1 245 ? 19.641 51.75 21.156 1 89.75 245 GLY B O 1
ATOM 5112 N N . LEU B 1 246 ? 20.75 51.125 19.328 1 89.88 246 LEU B N 1
ATOM 5113 C CA . LEU B 1 246 ? 19.609 50.344 18.875 1 89.88 246 LEU B CA 1
ATOM 5114 C C . LEU B 1 246 ? 19.25 49.281 19.875 1 89.88 246 LEU B C 1
ATOM 5116 O O . LEU B 1 246 ? 20.109 48.5 20.312 1 89.88 246 LEU B O 1
ATOM 5120 N N . GLU B 1 247 ? 17.969 49.281 20.234 1 89.62 247 GLU B N 1
ATOM 5121 C CA . GLU B 1 247 ? 17.531 48.281 21.219 1 89.62 247 GLU B CA 1
ATOM 5122 C C . GLU B 1 247 ? 16.844 47.125 20.547 1 89.62 247 GLU B C 1
ATOM 5124 O O . GLU B 1 247 ? 16.297 47.25 19.438 1 89.62 247 GLU B O 1
ATOM 5129 N N . LYS B 1 248 ? 16.891 45.938 21.266 1 89.19 248 LYS B N 1
ATOM 5130 C CA . LYS B 1 248 ? 16.203 44.719 20.875 1 89.19 248 LYS B CA 1
ATOM 5131 C C . LYS B 1 248 ? 16.625 44.281 19.469 1 89.19 248 LYS B C 1
ATOM 5133 O O . LYS B 1 248 ? 15.789 43.875 18.656 1 89.19 248 LYS B O 1
ATOM 5138 N N . ALA B 1 249 ? 17.891 44.562 19.188 1 91.69 249 ALA B N 1
ATOM 5139 C CA . ALA B 1 249 ? 18.406 44.156 17.875 1 91.69 249 ALA B CA 1
ATOM 5140 C C . ALA B 1 249 ? 18.609 42.656 17.812 1 91.69 249 ALA B C 1
ATOM 5142 O O . ALA B 1 249 ? 18.922 42.031 18.828 1 91.69 249 ALA B O 1
ATOM 5143 N N . GLU B 1 250 ? 18.297 42.125 16.688 1 93.75 250 GLU B N 1
ATOM 5144 C CA . GLU B 1 250 ? 18.469 40.656 16.562 1 93.75 250 GLU B CA 1
ATOM 5145 C C . GLU B 1 250 ? 18.906 40.281 15.148 1 93.75 250 GLU B C 1
ATOM 5147 O O . GLU B 1 250 ? 18.562 40.969 14.188 1 93.75 250 GLU B O 1
ATOM 5152 N N . LEU B 1 251 ? 19.703 39.25 15.062 1 94.06 251 LEU B N 1
ATOM 5153 C CA . LEU B 1 251 ? 20.016 38.562 13.82 1 94.06 251 LEU B CA 1
ATOM 5154 C C . LEU B 1 251 ? 19.375 37.188 13.797 1 94.06 251 LEU B C 1
ATOM 5156 O O . LEU B 1 251 ? 19.328 36.5 14.82 1 94.06 251 LEU B O 1
ATOM 5160 N N . VAL B 1 252 ? 18.766 36.844 12.711 1 94.5 252 VAL B N 1
ATOM 5161 C CA . VAL B 1 252 ? 18.078 35.562 12.602 1 94.5 252 VAL B CA 1
ATOM 5162 C C . VAL B 1 252 ? 18.766 34.719 11.547 1 94.5 252 VAL B C 1
ATOM 5164 O O . VAL B 1 252 ? 18.938 35.125 10.406 1 94.5 252 VAL B O 1
ATOM 5167 N N . CYS B 1 253 ? 19.188 33.531 11.977 1 93.38 253 CYS B N 1
ATOM 5168 C CA . CYS B 1 253 ? 19.797 32.562 11.086 1 93.38 253 CYS B CA 1
ATOM 5169 C C . CYS B 1 253 ? 18.797 31.484 10.703 1 93.38 253 CYS B C 1
ATOM 5171 O O . CYS B 1 253 ? 18.234 30.812 11.57 1 93.38 253 CYS B O 1
ATOM 5173 N N . GLU B 1 254 ? 18.484 31.328 9.422 1 90.56 254 GLU B N 1
ATOM 5174 C CA . GLU B 1 254 ? 17.594 30.281 8.906 1 90.56 254 GLU B CA 1
ATOM 5175 C C . GLU B 1 254 ? 18.375 29.188 8.203 1 90.56 254 GLU B C 1
ATOM 5177 O O . GLU B 1 254 ? 19.203 29.453 7.336 1 90.56 254 GLU B O 1
ATOM 5182 N N . GLY B 1 255 ? 18.328 27.922 8.531 1 86.06 255 GLY B N 1
ATOM 5183 C CA . GLY B 1 255 ? 19.109 26.812 8 1 86.06 255 GLY B CA 1
ATOM 5184 C C . GLY B 1 255 ? 18.406 26.062 6.883 1 86.06 255 GLY B C 1
ATOM 5185 O O . GLY B 1 255 ? 19.016 25.266 6.188 1 86.06 255 GLY B O 1
ATOM 5186 N N . ARG B 1 256 ? 17.516 26.484 6.152 1 87.38 256 ARG B N 1
ATOM 5187 C CA . ARG B 1 256 ? 16.734 25.812 5.113 1 87.38 256 ARG B CA 1
ATOM 5188 C C . ARG B 1 256 ? 17.328 24.438 4.793 1 87.38 256 ARG B C 1
ATOM 5190 O O . ARG B 1 256 ? 18.516 24.328 4.457 1 87.38 256 ARG B O 1
ATOM 5197 N N . GLY B 1 257 ? 17.125 23.328 5.344 1 93.06 257 GLY B N 1
ATOM 5198 C CA . GLY B 1 257 ? 17.578 21.969 5.121 1 93.06 257 GLY B CA 1
ATOM 5199 C C . GLY B 1 257 ? 16.516 20.922 5.43 1 93.06 257 GLY B C 1
ATOM 5200 O O . GLY B 1 257 ? 15.484 21.234 6.023 1 93.06 257 GLY B O 1
ATOM 5201 N N . HIS B 1 258 ? 16.953 19.766 4.949 1 95.81 258 HIS B N 1
ATOM 5202 C CA . HIS B 1 258 ? 16.078 18.625 5.25 1 95.81 258 HIS B CA 1
ATOM 5203 C C . HIS B 1 258 ? 16.906 17.391 5.578 1 95.81 258 HIS B C 1
ATOM 5205 O O . HIS B 1 258 ? 17.703 16.938 4.758 1 95.81 258 HIS B O 1
ATOM 5211 N N . PRO B 1 259 ? 16.625 16.797 6.797 1 95 259 PRO B N 1
ATOM 5212 C CA . PRO B 1 259 ? 15.648 17.234 7.801 1 95 259 PRO B CA 1
ATOM 5213 C C . PRO B 1 259 ? 15.977 18.609 8.375 1 95 259 PRO B C 1
ATOM 5215 O O . PRO B 1 259 ? 17.125 19.078 8.273 1 95 259 PRO B O 1
ATOM 5218 N N . LYS B 1 260 ? 15.008 19.234 9 1 93.12 260 LYS B N 1
ATOM 5219 C CA . LYS B 1 260 ? 15.172 20.578 9.555 1 93.12 260 LYS B CA 1
ATOM 5220 C C . LYS B 1 260 ? 16.297 20.625 10.57 1 93.12 260 LYS B C 1
ATOM 5222 O O . LYS B 1 260 ? 16.312 19.828 11.523 1 93.12 260 LYS B O 1
ATOM 5227 N N . PRO B 1 261 ? 17.219 21.484 10.32 1 90.5 261 PRO B N 1
ATOM 5228 C CA . PRO B 1 261 ? 18.328 21.562 11.273 1 90.5 261 PRO B CA 1
ATOM 5229 C C . PRO B 1 261 ? 17.906 22.094 12.633 1 90.5 261 PRO B C 1
ATOM 5231 O O . PRO B 1 261 ? 17.031 22.969 12.719 1 90.5 261 PRO B O 1
ATOM 5234 N N . ARG B 1 262 ? 18.562 21.516 13.633 1 86.31 262 ARG B N 1
ATOM 5235 C CA . ARG B 1 262 ? 18.188 21.953 14.977 1 86.31 262 ARG B CA 1
ATOM 5236 C C . ARG B 1 262 ? 19.406 22.531 15.711 1 86.31 262 ARG B C 1
ATOM 5238 O O . ARG B 1 262 ? 19.25 23.125 16.781 1 86.31 262 ARG B O 1
ATOM 5245 N N . ASN B 1 263 ? 20.484 22.438 15.117 1 89.25 263 ASN B N 1
ATOM 5246 C CA . ASN B 1 263 ? 21.703 22.875 15.789 1 89.25 263 ASN B CA 1
ATOM 5247 C C . ASN B 1 263 ? 22.297 24.109 15.109 1 89.25 263 ASN B C 1
ATOM 5249 O O . ASN B 1 263 ? 22.672 24.047 13.93 1 89.25 263 ASN B O 1
ATOM 5253 N N . PHE B 1 264 ? 22.312 25.156 15.906 1 92.5 264 PHE B N 1
ATOM 5254 C CA . PHE B 1 264 ? 22.875 26.406 15.414 1 92.5 264 PHE B CA 1
ATOM 5255 C C . PHE B 1 264 ? 24.094 26.828 16.234 1 92.5 264 PHE B C 1
ATOM 5257 O O . PHE B 1 264 ? 24.094 26.688 17.453 1 92.5 264 PHE B O 1
ATOM 5264 N N . THR B 1 265 ? 25.094 27.219 15.555 1 92.38 265 THR B N 1
ATOM 5265 C CA . THR B 1 265 ? 26.266 27.766 16.219 1 92.38 265 THR B CA 1
ATOM 5266 C C . THR B 1 265 ? 26.625 29.141 15.648 1 92.38 265 THR B C 1
ATOM 5268 O O . THR B 1 265 ? 26.656 29.328 14.43 1 92.38 265 THR B O 1
ATOM 5271 N N . TRP B 1 266 ? 26.828 30.094 16.562 1 94.81 266 TRP B N 1
ATOM 5272 C CA . TRP B 1 266 ? 27.156 31.453 16.172 1 94.81 266 TRP B CA 1
ATOM 5273 C C . TRP B 1 266 ? 28.594 31.797 16.562 1 94.81 266 TRP B C 1
ATOM 5275 O O . TRP B 1 266 ? 29.047 31.422 17.641 1 94.81 266 TRP B O 1
ATOM 5285 N N . THR B 1 267 ? 29.234 32.438 15.664 1 94.56 267 THR B N 1
ATOM 5286 C CA . THR B 1 267 ? 30.547 32.969 15.969 1 94.56 267 THR B CA 1
ATOM 5287 C C . THR B 1 267 ? 30.688 34.406 15.484 1 94.56 267 THR B C 1
ATOM 5289 O O . THR B 1 267 ? 29.938 34.844 14.602 1 94.56 267 THR B O 1
ATOM 5292 N N . TRP B 1 268 ? 31.516 35.125 16.156 1 95.81 268 TRP B N 1
ATOM 5293 C CA . TRP B 1 268 ? 31.844 36.5 15.812 1 95.81 268 TRP B CA 1
ATOM 5294 C C . TRP B 1 268 ? 33.344 36.656 15.555 1 95.81 268 TRP B C 1
ATOM 5296 O O . TRP B 1 268 ? 34.156 36.375 16.438 1 95.81 268 TRP B O 1
ATOM 5306 N N . GLU B 1 269 ? 33.625 37.125 14.406 1 93.81 269 GLU B N 1
ATOM 5307 C CA . GLU B 1 269 ? 35 37.281 13.984 1 93.81 269 GLU B CA 1
ATOM 5308 C C . GLU B 1 269 ? 35.812 36 14.289 1 93.81 269 GLU B C 1
ATOM 5310 O O . GLU B 1 269 ? 36.906 36.094 14.836 1 93.81 269 GLU B O 1
ATOM 5315 N N . GLY B 1 270 ? 35.188 34.844 14.125 1 90.19 270 GLY B N 1
ATOM 5316 C CA . GLY B 1 270 ? 35.844 33.562 14.273 1 90.19 270 GLY B CA 1
ATOM 5317 C C . GLY B 1 270 ? 36 33.125 15.719 1 90.19 270 GLY B C 1
ATOM 5318 O O . GLY B 1 270 ? 36.594 32.094 16 1 90.19 270 GLY B O 1
ATOM 5319 N N . GLY B 1 271 ? 35.438 33.938 16.594 1 91.56 271 GLY B N 1
ATOM 5320 C CA . GLY B 1 271 ? 35.562 33.625 18 1 91.56 271 GLY B CA 1
ATOM 5321 C C . GLY B 1 271 ? 34.281 33.719 18.766 1 91.56 271 GLY B C 1
ATOM 5322 O O . GLY B 1 271 ? 33.219 33.375 18.25 1 91.56 271 GLY B O 1
ATOM 5323 N N . ALA B 1 272 ? 34.5 34.094 20.094 1 93.06 272 ALA B N 1
ATOM 5324 C CA . ALA B 1 272 ? 33.344 34.188 20.984 1 93.06 272 ALA B CA 1
ATOM 5325 C C . ALA B 1 272 ? 32.5 35.406 20.656 1 93.06 272 ALA B C 1
ATOM 5327 O O . ALA B 1 272 ? 33 36.406 20.109 1 93.06 272 ALA B O 1
ATOM 5328 N N . LEU B 1 273 ? 31.219 35.312 20.953 1 95.19 273 LEU B N 1
ATOM 5329 C CA . LEU B 1 273 ? 30.297 36.406 20.734 1 95.19 273 LEU B CA 1
ATOM 5330 C C . LEU B 1 273 ? 30.609 37.562 21.672 1 95.19 273 LEU B C 1
ATOM 5332 O O . LEU B 1 273 ? 31.141 37.375 22.766 1 95.19 273 LEU B O 1
ATOM 5336 N N . PRO B 1 274 ? 30.359 38.781 21.219 1 93.69 274 PRO B N 1
ATOM 5337 C CA . PRO B 1 274 ? 30.578 39.938 22.109 1 93.69 274 PRO B CA 1
ATOM 5338 C C . PRO B 1 274 ? 29.75 39.875 23.391 1 93.69 274 PRO B C 1
ATOM 5340 O O . PRO B 1 274 ? 28.75 39.156 23.438 1 93.69 274 PRO B O 1
ATOM 5343 N N . ASP B 1 275 ? 30.281 40.656 24.328 1 92.56 275 ASP B N 1
ATOM 5344 C CA . ASP B 1 275 ? 29.547 40.719 25.594 1 92.56 275 ASP B CA 1
ATOM 5345 C C . ASP B 1 275 ? 28.125 41.25 25.375 1 92.56 275 ASP B C 1
ATOM 5347 O O . ASP B 1 275 ? 27.922 42.188 24.609 1 92.56 275 ASP B O 1
ATOM 5351 N N . GLY B 1 276 ? 27.188 40.5 25.984 1 92.62 276 GLY B N 1
ATOM 5352 C CA . GLY B 1 276 ? 25.812 40.969 25.906 1 92.62 276 GLY B CA 1
ATOM 5353 C C . GLY B 1 276 ? 25.062 40.375 24.719 1 92.62 276 GLY B C 1
ATOM 5354 O O . GLY B 1 276 ? 23.906 40.719 24.453 1 92.62 276 GLY B O 1
ATOM 5355 N N . VAL B 1 277 ? 25.75 39.75 23.875 1 93.88 277 VAL B N 1
ATOM 5356 C CA . VAL B 1 277 ? 25.125 39.094 22.734 1 93.88 277 VAL B CA 1
ATOM 5357 C C . VAL B 1 277 ? 24.984 37.594 23.016 1 93.88 277 VAL B C 1
ATOM 5359 O O . VAL B 1 277 ? 25.969 36.938 23.406 1 93.88 277 VAL B O 1
ATOM 5362 N N . SER B 1 278 ? 23.766 37.094 22.891 1 93.88 278 SER B N 1
ATOM 5363 C CA . SER B 1 278 ? 23.516 35.688 23.188 1 93.88 278 SER B CA 1
ATOM 5364 C C . SER B 1 278 ? 22.812 35 22.016 1 93.88 278 SER B C 1
ATOM 5366 O O . SER B 1 278 ? 22.031 35.625 21.297 1 93.88 278 SER B O 1
ATOM 5368 N N . ALA B 1 279 ? 23.156 33.719 21.891 1 92.62 279 ALA B N 1
ATOM 5369 C CA . ALA B 1 279 ? 22.531 32.906 20.859 1 92.62 279 ALA B CA 1
ATOM 5370 C C . ALA B 1 279 ? 21.375 32.094 21.438 1 92.62 279 ALA B C 1
ATOM 5372 O O . ALA B 1 279 ? 21.547 31.375 22.422 1 92.62 279 ALA B O 1
ATOM 5373 N N . VAL B 1 280 ? 20.172 32.219 20.922 1 89.5 280 VAL B N 1
ATOM 5374 C CA . VAL B 1 280 ? 19.016 31.406 21.266 1 89.5 280 VAL B CA 1
ATOM 5375 C C . VAL B 1 280 ? 18.484 30.672 20.031 1 89.5 280 VAL B C 1
ATOM 5377 O O . VAL B 1 280 ? 17.625 31.203 19.328 1 89.5 280 VAL B O 1
ATOM 5380 N N . GLY B 1 281 ? 18.969 29.484 19.859 1 87.38 281 GLY B N 1
ATOM 5381 C CA . GLY B 1 281 ? 18.625 28.766 18.656 1 87.38 281 GLY B CA 1
ATOM 5382 C C . GLY B 1 281 ? 19.188 29.422 17.391 1 87.38 281 GLY B C 1
ATOM 5383 O O . GLY B 1 281 ? 20.375 29.688 17.312 1 87.38 281 GLY B O 1
ATOM 5384 N N . GLY B 1 282 ? 18.297 29.797 16.531 1 90.75 282 GLY B N 1
ATOM 5385 C CA . GLY B 1 282 ? 18.719 30.422 15.289 1 90.75 282 GLY B CA 1
ATOM 5386 C C . GLY B 1 282 ? 18.797 31.922 15.375 1 90.75 282 GLY B C 1
ATOM 5387 O O . GLY B 1 282 ? 19.172 32.594 14.414 1 90.75 282 GLY B O 1
ATOM 5388 N N . LYS B 1 283 ? 18.562 32.438 16.562 1 92.38 283 LYS B N 1
ATOM 5389 C CA . LYS B 1 283 ? 18.531 33.906 16.734 1 92.38 283 LYS B CA 1
ATOM 5390 C C . LYS B 1 283 ? 19.719 34.375 17.578 1 92.38 283 LYS B C 1
ATOM 5392 O O . LYS B 1 283 ? 20.109 33.688 18.531 1 92.38 283 LYS B O 1
ATOM 5397 N N . LEU B 1 284 ? 20.234 35.438 17.094 1 93.62 284 LEU B N 1
ATOM 5398 C CA . LEU B 1 284 ? 21.203 36.156 17.891 1 93.62 284 LEU B CA 1
ATOM 5399 C C . LEU B 1 284 ? 20.594 37.438 18.484 1 93.62 284 LEU B C 1
ATOM 5401 O O . LEU B 1 284 ? 20.203 38.344 17.734 1 93.62 284 LEU B O 1
ATOM 5405 N N . VAL B 1 285 ? 20.578 37.438 19.766 1 94.19 285 VAL B N 1
ATOM 5406 C CA . VAL B 1 285 ? 19.891 38.531 20.438 1 94.19 285 VAL B CA 1
ATOM 5407 C C . VAL B 1 285 ? 20.891 39.438 21.125 1 94.19 285 VAL B C 1
ATOM 5409 O O . VAL B 1 285 ? 21.75 38.938 21.875 1 94.19 285 VAL B O 1
ATOM 5412 N N . PHE B 1 286 ? 20.719 40.75 20.859 1 93.44 286 PHE B N 1
ATOM 5413 C CA . PHE B 1 286 ? 21.5 41.75 21.578 1 93.44 286 PHE B CA 1
ATOM 5414 C C . PHE B 1 286 ? 20.75 42.219 22.828 1 93.44 286 PHE B C 1
ATOM 5416 O O . PHE B 1 286 ? 19.766 42.969 22.734 1 93.44 286 PHE B O 1
ATOM 5423 N N . GLN B 1 287 ? 21.25 41.781 23.922 1 93.44 287 GLN B N 1
ATOM 5424 C CA . GLN B 1 287 ? 20.547 42 25.188 1 93.44 287 GLN B CA 1
ATOM 5425 C C . GLN B 1 287 ? 20.734 43.438 25.672 1 93.44 287 GLN B C 1
ATOM 5427 O O . GLN B 1 287 ? 20.125 43.844 26.656 1 93.44 287 GLN B O 1
ATOM 5432 N N . ARG B 1 288 ? 21.672 44.125 25.109 1 92.75 288 ARG B N 1
ATOM 5433 C CA . ARG B 1 288 ? 21.953 45.531 25.375 1 92.75 288 ARG B CA 1
ATOM 5434 C C . ARG B 1 288 ? 21.906 46.375 24.094 1 92.75 288 ARG B C 1
ATOM 5436 O O . ARG B 1 288 ? 21.875 45.812 23 1 92.75 288 ARG B O 1
ATOM 5443 N N . PRO B 1 289 ? 21.75 47.656 24.312 1 92.62 289 PRO B N 1
ATOM 5444 C CA . PRO B 1 289 ? 21.844 48.5 23.094 1 92.62 289 PRO B CA 1
ATOM 5445 C C . PRO B 1 289 ? 23.141 48.25 22.328 1 92.62 289 PRO B C 1
ATOM 5447 O O . PRO B 1 289 ? 24.188 48 22.922 1 92.62 289 PRO B O 1
ATOM 5450 N N . VAL B 1 290 ? 22.984 48.312 21.094 1 94 290 VAL B N 1
ATOM 5451 C CA . VAL B 1 290 ? 24.078 48 20.188 1 94 290 VAL B CA 1
ATOM 5452 C C . VAL B 1 290 ? 25.219 49 20.391 1 94 290 VAL B C 1
ATOM 5454 O O . VAL B 1 290 ? 24.984 50.219 20.531 1 94 290 VAL B O 1
ATOM 5457 N N . HIS B 1 291 ? 26.438 48.438 20.484 1 93.38 291 HIS B N 1
ATOM 5458 C CA . HIS B 1 291 ? 27.656 49.219 20.594 1 93.38 291 HIS B CA 1
ATOM 5459 C C . HIS B 1 291 ? 28.438 49.219 19.297 1 93.38 291 HIS B C 1
ATOM 5461 O O . HIS B 1 291 ? 28.266 48.312 18.469 1 93.38 291 HIS B O 1
ATOM 5467 N N . LEU B 1 292 ? 29.25 50.219 19.156 1 91.81 292 LEU B N 1
ATOM 5468 C CA . LEU B 1 292 ? 30.109 50.281 17.984 1 91.81 292 LEU B CA 1
ATOM 5469 C C . LEU B 1 292 ? 31.031 49.062 17.938 1 91.81 292 LEU B C 1
ATOM 5471 O O . LEU B 1 292 ? 31.422 48.594 16.859 1 91.81 292 LEU B O 1
ATOM 5475 N N . SER B 1 293 ? 31.266 48.5 19.125 1 90.81 293 SER B N 1
ATOM 5476 C CA . SER B 1 293 ? 32.188 47.375 19.219 1 90.81 293 SER B CA 1
ATOM 5477 C C . SER B 1 293 ? 31.531 46.094 18.719 1 90.81 293 SER B C 1
ATOM 5479 O O . SER B 1 293 ? 32.219 45.094 18.516 1 90.81 293 SER B O 1
ATOM 5481 N N . ASP B 1 294 ? 30.312 46.125 18.531 1 94.19 294 ASP B N 1
ATOM 5482 C CA . ASP B 1 294 ? 29.594 44.969 18.062 1 94.19 294 ASP B CA 1
ATOM 5483 C C . ASP B 1 294 ? 29.781 44.75 16.562 1 94.19 294 ASP B C 1
ATOM 5485 O O . ASP B 1 294 ? 29.328 43.75 16 1 94.19 294 ASP B O 1
ATOM 5489 N N . ARG B 1 295 ? 30.328 45.688 15.922 1 93.25 295 ARG B N 1
ATOM 5490 C CA . ARG B 1 295 ? 30.594 45.594 14.484 1 93.25 295 ARG B CA 1
ATOM 5491 C C . ARG B 1 295 ? 31.469 44.375 14.18 1 93.25 295 ARG B C 1
ATOM 5493 O O . ARG B 1 295 ? 32.281 43.969 15 1 93.25 295 ARG B O 1
ATOM 5500 N N . GLY B 1 296 ? 31.234 43.812 12.914 1 93 296 GLY B N 1
ATOM 5501 C CA . GLY B 1 296 ? 32.062 42.688 12.5 1 93 296 GLY B CA 1
ATOM 5502 C C . GLY B 1 296 ? 31.312 41.625 11.758 1 93 296 GLY B C 1
ATOM 5503 O O . GLY B 1 296 ? 30.141 41.812 11.398 1 93 296 GLY B O 1
ATOM 5504 N N . ALA B 1 297 ? 32.094 40.531 11.586 1 94.88 297 ALA B N 1
ATOM 5505 C CA . ALA B 1 297 ? 31.5 39.406 10.828 1 94.88 297 ALA B CA 1
ATOM 5506 C C . ALA B 1 297 ? 30.906 38.375 11.766 1 94.88 297 ALA B C 1
ATOM 5508 O O . ALA B 1 297 ? 31.609 37.781 12.594 1 94.88 297 ALA B O 1
ATOM 5509 N N . TYR B 1 298 ? 29.609 38.281 11.641 1 95.94 298 TYR B N 1
ATOM 5510 C CA . TYR B 1 298 ? 28.922 37.219 12.367 1 95.94 298 TYR B CA 1
ATOM 5511 C C . TYR B 1 298 ? 28.688 36 11.484 1 95.94 298 TYR B C 1
ATOM 5513 O O . TYR B 1 298 ? 28.25 36.125 10.336 1 95.94 298 TYR B O 1
ATOM 5521 N N . GLU B 1 299 ? 29.016 34.812 12 1 95.56 299 GLU B N 1
ATOM 5522 C CA . GLU B 1 299 ? 28.875 33.562 11.25 1 95.56 299 GLU B CA 1
ATOM 5523 C C . GLU B 1 299 ? 27.875 32.625 11.93 1 95.56 299 GLU B C 1
ATOM 5525 O O . GLU B 1 299 ? 27.922 32.438 13.141 1 95.56 299 GLU B O 1
ATOM 5530 N N . CYS B 1 300 ? 27.016 32.156 11.188 1 94.88 300 CYS B N 1
ATOM 5531 C CA . CYS B 1 300 ? 26.062 31.156 11.648 1 94.88 300 CYS B CA 1
ATOM 5532 C C . CYS B 1 300 ? 26.266 29.828 10.945 1 94.88 300 CYS B C 1
ATOM 5534 O O . CYS B 1 300 ? 26.266 29.766 9.711 1 94.88 300 CYS B O 1
ATOM 5536 N N . MET B 1 301 ? 26.531 28.781 11.695 1 94.56 301 MET B N 1
ATOM 5537 C CA . MET B 1 301 ? 26.703 27.438 11.18 1 94.56 301 MET B CA 1
ATOM 5538 C C . MET B 1 301 ? 25.531 26.547 11.594 1 94.56 301 MET B C 1
ATOM 5540 O O . MET B 1 301 ? 25.172 26.484 12.773 1 94.56 301 MET B O 1
ATOM 5544 N N . VAL B 1 302 ? 24.953 25.938 10.586 1 94.25 302 VAL B N 1
ATOM 5545 C CA . VAL B 1 302 ? 23.797 25.078 10.836 1 94.25 302 VAL B CA 1
ATOM 5546 C C . VAL B 1 302 ? 24.094 23.672 10.336 1 94.25 302 VAL B C 1
ATOM 5548 O O . VAL B 1 302 ? 24.703 23.5 9.281 1 94.25 302 VAL B O 1
ATOM 5551 N N . THR B 1 303 ? 23.672 22.688 11.125 1 93.5 303 THR B N 1
ATOM 5552 C CA . THR B 1 303 ? 23.984 21.297 10.766 1 93.5 303 THR B CA 1
ATOM 5553 C C . THR B 1 303 ? 22.734 20.438 10.852 1 93.5 303 THR B C 1
ATOM 5555 O O . THR B 1 303 ? 21.859 20.672 11.68 1 93.5 303 THR B O 1
ATOM 5558 N N . ASN B 1 304 ? 22.594 19.484 9.938 1 93.81 304 ASN B N 1
ATOM 5559 C CA . ASN B 1 304 ? 21.609 18.406 10.047 1 93.81 304 ASN B CA 1
ATOM 5560 C C . ASN B 1 304 ? 22.25 17.047 9.789 1 93.81 304 ASN B C 1
ATOM 5562 O O . ASN B 1 304 ? 23.469 16.906 9.805 1 93.81 304 ASN B O 1
ATOM 5566 N N . SER B 1 305 ? 21.578 16.016 9.648 1 93.25 305 SER B N 1
ATOM 5567 C CA . SER B 1 305 ? 22.062 14.648 9.578 1 93.25 305 SER B CA 1
ATOM 5568 C C . SER B 1 305 ? 22.875 14.414 8.305 1 93.25 305 SER B C 1
ATOM 5570 O O . SER B 1 305 ? 23.656 13.469 8.227 1 93.25 305 SER B O 1
ATOM 5572 N N . VAL B 1 306 ? 22.719 15.281 7.301 1 94.44 306 VAL B N 1
ATOM 5573 C CA . VAL B 1 306 ? 23.344 14.961 6.023 1 94.44 306 VAL B CA 1
ATOM 5574 C C . VAL B 1 306 ? 24.453 15.969 5.719 1 94.44 306 VAL B C 1
ATOM 5576 O O . VAL B 1 306 ? 25.219 15.789 4.77 1 94.44 306 VAL B O 1
ATOM 5579 N N . GLY B 1 307 ? 24.422 17.109 6.492 1 93.69 307 GLY B N 1
ATOM 5580 C CA . GLY B 1 307 ? 25.516 18.031 6.234 1 93.69 307 GLY B CA 1
ATOM 5581 C C . GLY B 1 307 ? 25.438 19.297 7.078 1 93.69 307 GLY B C 1
ATOM 5582 O O . GLY B 1 307 ? 24.703 19.344 8.062 1 93.69 307 GLY B O 1
ATOM 5583 N N . ARG B 1 308 ? 26.344 20.172 6.664 1 94.44 308 ARG B N 1
ATOM 5584 C CA . ARG B 1 308 ? 26.438 21.438 7.375 1 94.44 308 ARG B CA 1
ATOM 5585 C C . ARG B 1 308 ? 26.469 22.609 6.398 1 94.44 308 ARG B C 1
ATOM 5587 O O . ARG B 1 308 ? 26.875 22.453 5.246 1 94.44 308 ARG B O 1
ATOM 5594 N N . GLY B 1 309 ? 25.859 23.703 6.863 1 94.19 309 GLY B N 1
ATOM 5595 C CA . GLY B 1 309 ? 25.906 24.953 6.117 1 94.19 309 GLY B CA 1
ATOM 5596 C C . GLY B 1 309 ? 26.266 26.141 6.98 1 94.19 309 GLY B C 1
ATOM 5597 O O . GLY B 1 309 ? 25.859 26.219 8.148 1 94.19 309 GLY B O 1
ATOM 5598 N N . LYS B 1 310 ? 27.109 27.016 6.367 1 94.19 310 LYS B N 1
ATOM 5599 C CA . LYS B 1 310 ? 27.484 28.203 7.109 1 94.19 310 LYS B CA 1
ATOM 5600 C C . LYS B 1 310 ? 27.297 29.469 6.266 1 94.19 310 LYS B C 1
ATOM 5602 O O . LYS B 1 310 ? 27.281 29.391 5.035 1 94.19 310 LYS B O 1
ATOM 5607 N N . THR B 1 311 ? 27.031 30.531 6.91 1 94.44 311 THR B N 1
ATOM 5608 C CA . THR B 1 311 ? 26.922 31.844 6.27 1 94.44 311 THR B CA 1
ATOM 5609 C C . THR B 1 311 ? 27.484 32.938 7.172 1 94.44 311 THR B C 1
ATOM 5611 O O . THR B 1 311 ? 27.656 32.719 8.375 1 94.44 311 THR B O 1
ATOM 5614 N N . GLU B 1 312 ? 27.953 33.969 6.492 1 94.38 312 GLU B N 1
ATOM 5615 C CA . GLU B 1 312 ? 28.531 35.094 7.23 1 94.38 312 GLU B CA 1
ATOM 5616 C C . GLU B 1 312 ? 27.766 36.375 6.941 1 94.38 312 GLU B C 1
ATOM 5618 O O . GLU B 1 312 ? 27.297 36.594 5.824 1 94.38 312 GLU B O 1
ATOM 5623 N N . TYR B 1 313 ? 27.609 37.125 7.965 1 94.12 313 TYR B N 1
ATOM 5624 C CA . TYR B 1 313 ? 26.984 38.438 7.859 1 94.12 313 TYR B CA 1
ATOM 5625 C C . TYR B 1 313 ? 27.875 39.531 8.453 1 94.12 313 TYR B C 1
ATOM 5627 O O . TYR B 1 313 ? 28.234 39.469 9.633 1 94.12 313 TYR B O 1
ATOM 5635 N N . MET B 1 314 ? 28.203 40.562 7.578 1 94.25 314 MET B N 1
ATOM 5636 C CA . MET B 1 314 ? 28.984 41.688 8.062 1 94.25 314 MET B CA 1
ATOM 5637 C C . MET B 1 314 ? 28.094 42.75 8.656 1 94.25 314 MET B C 1
ATOM 5639 O O . MET B 1 314 ? 27.375 43.438 7.922 1 94.25 314 MET B O 1
ATOM 5643 N N . LEU B 1 315 ? 28.141 42.844 9.938 1 93.19 315 LEU B N 1
ATOM 5644 C CA . LEU B 1 315 ? 27.328 43.844 10.617 1 93.19 315 LEU B CA 1
ATOM 5645 C C . LEU B 1 315 ? 28.031 45.188 10.641 1 93.19 315 LEU B C 1
ATOM 5647 O O . LEU B 1 315 ? 29.109 45.312 11.227 1 93.19 315 LEU B O 1
ATOM 5651 N N . ASN B 1 316 ? 27.359 46.125 10.016 1 91.5 316 ASN B N 1
ATOM 5652 C CA . ASN B 1 316 ? 27.828 47.531 10.047 1 91.5 316 ASN B CA 1
ATOM 5653 C C . ASN B 1 316 ? 26.938 48.375 10.938 1 91.5 316 ASN B C 1
ATOM 5655 O O . ASN B 1 316 ? 25.719 48.281 10.875 1 91.5 316 ASN B O 1
ATOM 5659 N N . ILE B 1 317 ? 27.594 49.125 11.773 1 91.38 317 ILE B N 1
ATOM 5660 C CA . ILE B 1 317 ? 26.859 49.969 12.711 1 91.38 317 ILE B CA 1
ATOM 5661 C C . ILE B 1 317 ? 27.188 51.438 12.461 1 91.38 317 ILE B C 1
ATOM 5663 O O . ILE B 1 317 ? 28.359 51.812 12.406 1 91.38 317 ILE B O 1
ATOM 5667 N N . ASP B 1 318 ? 26.25 52.219 12.188 1 85.69 318 ASP B N 1
ATOM 5668 C CA . ASP B 1 318 ? 26.422 53.656 11.992 1 85.69 318 ASP B CA 1
ATOM 5669 C C . ASP B 1 318 ? 26.688 54.375 13.328 1 85.69 318 ASP B C 1
ATOM 5671 O O . ASP B 1 318 ? 26.016 54.094 14.32 1 85.69 318 ASP B O 1
ATOM 5675 N N . GLY B 1 319 ? 27.797 54.938 13.484 1 73.44 319 GLY B N 1
ATOM 5676 C CA . GLY B 1 319 ? 28.188 55.625 14.688 1 73.44 319 GLY B CA 1
ATOM 5677 C C . GLY B 1 319 ? 27.188 56.688 15.125 1 73.44 319 GLY B C 1
ATOM 5678 O O . GLY B 1 319 ? 27.141 57.062 16.297 1 73.44 319 GLY B O 1
ATOM 5679 N N . LYS B 1 320 ? 26.719 57.438 14.078 1 59.34 320 LYS B N 1
ATOM 5680 C CA . LYS B 1 320 ? 26.031 58.656 14.43 1 59.34 320 LYS B CA 1
ATOM 5681 C C . LYS B 1 320 ? 24.641 58.375 14.984 1 59.34 320 LYS B C 1
ATOM 5683 O O . LYS B 1 320 ? 23.875 57.594 14.398 1 59.34 320 LYS B O 1
ATOM 5688 N N . CYS B 1 321 ? 24.578 58.219 16.25 1 51 321 CYS B N 1
ATOM 5689 C CA . CYS B 1 321 ? 23.281 58.312 16.891 1 51 321 CYS B CA 1
ATOM 5690 C C . CYS B 1 321 ? 22.375 59.312 16.156 1 51 321 CYS B C 1
ATOM 5692 O O . CYS B 1 321 ? 22.688 60.5 16.078 1 51 321 CYS B O 1
ATOM 5694 N N . ASN B 1 322 ? 21.953 58.938 15.062 1 43.91 322 ASN B N 1
ATOM 5695 C CA . ASN B 1 322 ? 20.969 59.969 14.695 1 43.91 322 ASN B CA 1
ATOM 5696 C C . ASN B 1 322 ? 19.969 60.188 15.812 1 43.91 322 ASN B C 1
ATOM 5698 O O . ASN B 1 322 ? 18.953 59.5 15.898 1 43.91 322 ASN B O 1
ATOM 5702 N N . LYS B 1 323 ? 20.453 60.219 17.016 1 42.69 323 LYS B N 1
ATOM 5703 C CA . LYS B 1 323 ? 19.469 60.875 17.891 1 42.69 323 LYS B CA 1
ATOM 5704 C C . LYS B 1 323 ? 18.812 62.031 17.203 1 42.69 323 LYS B C 1
ATOM 5706 O O . LYS B 1 323 ? 19.484 63 16.781 1 42.69 323 LYS B O 1
ATOM 5711 N N . ALA B 1 324 ? 17.953 61.844 16.406 1 37.09 324 ALA B N 1
ATOM 5712 C CA . ALA B 1 324 ? 17.125 63.031 16.406 1 37.09 324 ALA B CA 1
ATOM 5713 C C . ALA B 1 324 ? 17.094 63.688 17.781 1 37.09 324 ALA B C 1
ATOM 5715 O O . ALA B 1 324 ? 16.641 63.062 18.75 1 37.09 324 ALA B O 1
ATOM 5716 N N . ASN B 1 325 ? 18.203 64.25 18.203 1 33.41 325 ASN B N 1
ATOM 5717 C CA . ASN B 1 325 ? 18.109 65.25 19.234 1 33.41 325 ASN B CA 1
ATOM 5718 C C . ASN B 1 325 ? 16.766 66 19.188 1 33.41 325 ASN B C 1
ATOM 5720 O O . ASN B 1 325 ? 16.594 66.938 18.422 1 33.41 325 ASN B O 1
ATOM 5724 N N . PHE B 1 326 ? 15.703 65.25 19.109 1 32.25 326 PHE B N 1
ATOM 5725 C CA . PHE B 1 326 ? 14.578 66.062 19.625 1 32.25 326 PHE B CA 1
ATOM 5726 C C . PHE B 1 326 ? 14.922 66.688 20.969 1 32.25 326 PHE B C 1
ATOM 5728 O O . PHE B 1 326 ? 14.945 66 22 1 32.25 326 PHE B O 1
ATOM 5735 N N . ALA B 1 327 ? 16.141 67.312 21.078 1 30.47 327 ALA B N 1
ATOM 5736 C CA . ALA B 1 327 ? 16.25 68.312 22.172 1 30.47 327 ALA B CA 1
ATOM 5737 C C . ALA B 1 327 ? 14.898 68.875 22.531 1 30.47 327 ALA B C 1
ATOM 5739 O O . ALA B 1 327 ? 14.258 69.562 21.688 1 30.47 327 ALA B O 1
ATOM 5740 N N . TYR B 1 328 ? 14.102 68.125 23.234 1 30.38 328 TYR B N 1
ATOM 5741 C CA . TYR B 1 328 ? 13.102 68.875 24 1 30.38 328 TYR B CA 1
ATOM 5742 C C . TYR B 1 328 ? 13.664 70.188 24.531 1 30.38 328 TYR B C 1
ATOM 5744 O O . TYR B 1 328 ? 14.711 70.188 25.188 1 30.38 328 TYR B O 1
ATOM 5752 N N . ILE B 1 329 ? 13.852 71.188 23.641 1 30.11 329 ILE B N 1
ATOM 5753 C CA . ILE B 1 329 ? 13.945 72.562 24.156 1 30.11 329 ILE B CA 1
ATOM 5754 C C . ILE B 1 329 ? 13.078 72.688 25.406 1 30.11 329 ILE B C 1
ATOM 5756 O O . ILE B 1 329 ? 11.852 72.625 25.328 1 30.11 329 ILE B O 1
ATOM 5760 N N . CYS B 1 330 ? 13.305 71.875 26.359 1 30.55 330 CYS B N 1
ATOM 5761 C CA . CYS B 1 330 ? 12.805 72.375 27.641 1 30.55 330 CYS B CA 1
ATOM 5762 C C . CYS B 1 330 ? 13.188 73.812 27.891 1 30.55 330 CYS B C 1
ATOM 5764 O O . CYS B 1 330 ? 14.359 74.125 28.062 1 30.55 330 CYS B O 1
ATOM 5766 N N . ILE B 1 331 ? 12.594 74.688 27 1 31.98 331 ILE B N 1
ATOM 5767 C CA . ILE B 1 331 ? 12.594 76.062 27.422 1 31.98 331 ILE B CA 1
ATOM 5768 C C . ILE B 1 331 ? 12.32 76.188 28.938 1 31.98 331 ILE B C 1
ATOM 5770 O O . ILE B 1 331 ? 11.258 75.75 29.391 1 31.98 331 ILE B O 1
ATOM 5774 N N . GLY B 1 332 ? 13.211 75.688 29.625 1 30.42 332 GLY B N 1
ATOM 5775 C CA . GLY B 1 332 ? 13.258 76.188 31 1 30.42 332 GLY B CA 1
ATOM 5776 C C . GLY B 1 332 ? 12.836 77.625 31.156 1 30.42 332 GLY B C 1
ATOM 5777 O O . GLY B 1 332 ? 13.594 78.562 30.812 1 30.42 332 GLY B O 1
ATOM 5778 N N . PHE B 1 333 ? 11.461 77.875 30.594 1 30.73 333 PHE B N 1
ATOM 5779 C CA . PHE B 1 333 ? 10.93 79.188 30.984 1 30.73 333 PHE B CA 1
ATOM 5780 C C . PHE B 1 333 ? 11.031 79.375 32.5 1 30.73 333 PHE B C 1
ATOM 5782 O O . PHE B 1 333 ? 10.836 78.438 33.25 1 30.73 333 PHE B O 1
ATOM 5789 N N . ASN B 1 334 ? 11.992 80.125 32.875 1 32.56 334 ASN B N 1
ATOM 5790 C CA . ASN B 1 334 ? 11.922 80.75 34.188 1 32.56 334 ASN B CA 1
ATOM 5791 C C . ASN B 1 334 ? 10.477 80.875 34.656 1 32.56 334 ASN B C 1
ATOM 5793 O O . ASN B 1 334 ? 9.547 80.812 33.875 1 32.56 334 ASN B O 1
ATOM 5797 N N . GLY B 1 335 ? 10.234 81.562 35.688 1 33.09 335 GLY B N 1
ATOM 5798 C CA . GLY B 1 335 ? 9.047 81.812 36.469 1 33.09 335 GLY B CA 1
ATOM 5799 C C . GLY B 1 335 ? 7.82 82.125 35.625 1 33.09 335 GLY B C 1
ATOM 5800 O O . GLY B 1 335 ? 6.77 81.5 35.812 1 33.09 335 GLY B O 1
ATOM 5801 N N . GLU B 1 336 ? 7.711 83.312 35.188 1 33.47 336 GLU B N 1
ATOM 5802 C CA . GLU B 1 336 ? 6.418 83.938 34.969 1 33.47 336 GLU B CA 1
ATOM 5803 C C . GLU B 1 336 ? 5.707 83.375 33.75 1 33.47 336 GLU B C 1
ATOM 5805 O O . GLU B 1 336 ? 4.531 83 33.844 1 33.47 336 GLU B O 1
ATOM 5810 N N . THR B 1 337 ? 6.016 83.75 32.438 1 34.5 337 THR B N 1
ATOM 5811 C CA . THR B 1 337 ? 5.109 83.75 31.297 1 34.5 337 THR B CA 1
ATOM 5812 C C . THR B 1 337 ? 5.242 82.438 30.516 1 34.5 337 THR B C 1
ATOM 5814 O O . THR B 1 337 ? 4.953 82.375 29.328 1 34.5 337 THR B O 1
ATOM 5817 N N . VAL B 1 338 ? 5.691 81.375 31 1 38.97 338 VAL B N 1
ATOM 5818 C CA . VAL B 1 338 ? 5.941 80.125 30.344 1 38.97 338 VAL B CA 1
ATOM 5819 C C . VAL B 1 338 ? 4.645 79.562 29.719 1 38.97 338 VAL B C 1
ATOM 5821 O O . VAL B 1 338 ? 4.605 78.438 29.188 1 38.97 338 VAL B O 1
ATOM 5824 N N . LEU B 1 339 ? 3.527 80.188 30.047 1 36.06 339 LEU B N 1
ATOM 5825 C CA . LEU B 1 339 ? 2.213 79.688 29.641 1 36.06 339 LEU B CA 1
ATOM 5826 C C . LEU B 1 339 ? 2.057 79.75 28.125 1 36.06 339 LEU B C 1
ATOM 5828 O O . LEU B 1 339 ? 1.074 79.25 27.578 1 36.06 339 LEU B O 1
ATOM 5832 N N . LEU B 1 340 ? 2.963 80.5 27.469 1 35.59 340 LEU B N 1
ATOM 5833 C CA . LEU B 1 340 ? 2.516 80.938 26.156 1 35.59 340 LEU B CA 1
ATOM 5834 C C . LEU B 1 340 ? 2.66 79.812 25.109 1 35.59 340 LEU B C 1
ATOM 5836 O O . LEU B 1 340 ? 1.777 79.625 24.281 1 35.59 340 LEU B O 1
ATOM 5840 N N . PRO B 1 341 ? 3.818 79.25 24.938 1 39.47 341 PRO B N 1
ATOM 5841 C CA . PRO B 1 341 ? 3.883 78.5 23.656 1 39.47 341 PRO B CA 1
ATOM 5842 C C . PRO B 1 341 ? 3.082 77.25 23.656 1 39.47 341 PRO B C 1
ATOM 5844 O O . PRO B 1 341 ? 2.594 76.812 22.609 1 39.47 341 PRO B O 1
ATOM 5847 N N . CYS B 1 342 ? 2.906 76.562 24.781 1 38.75 342 CYS B N 1
ATOM 5848 C CA . CYS B 1 342 ? 1.986 75.438 24.734 1 38.75 342 CYS B CA 1
ATOM 5849 C C . CYS B 1 342 ? 0.576 75.875 24.375 1 38.75 342 CYS B C 1
ATOM 5851 O O . CYS B 1 342 ? -0.195 75.125 23.781 1 38.75 342 CYS B O 1
ATOM 5853 N N . ALA B 1 343 ? 0.155 77.062 24.812 1 37.53 343 ALA B N 1
ATOM 5854 C CA . ALA B 1 343 ? -1.104 77.688 24.406 1 37.53 343 ALA B CA 1
ATOM 5855 C C . ALA B 1 343 ? -1.09 78 22.922 1 37.53 343 ALA B C 1
ATOM 5857 O O . ALA B 1 343 ? -2.111 77.875 22.234 1 37.53 343 ALA B O 1
ATOM 5858 N N . LEU B 1 344 ? 0.025 78.438 22.422 1 41.28 344 LEU B N 1
ATOM 5859 C CA . LEU B 1 344 ? 0.03 78.75 21 1 41.28 344 LEU B CA 1
ATOM 5860 C C . LEU B 1 344 ? -0.04 77.5 20.125 1 41.28 344 LEU B C 1
ATOM 5862 O O . LEU B 1 344 ? -0.714 77.5 19.094 1 41.28 344 LEU B O 1
ATOM 5866 N N . LEU B 1 345 ? 0.571 76.438 20.453 1 43.22 345 LEU B N 1
ATOM 5867 C CA . LEU B 1 345 ? 0.408 75.312 19.594 1 43.22 345 LEU B CA 1
ATOM 5868 C C . LEU B 1 345 ? -1.001 74.75 19.719 1 43.22 345 LEU B C 1
ATOM 5870 O O . LEU B 1 345 ? -1.581 74.25 18.734 1 43.22 345 LEU B O 1
ATOM 5874 N N . MET B 1 346 ? -1.688 74.75 20.844 1 40.53 346 MET B N 1
ATOM 5875 C CA . MET B 1 346 ? -3.127 74.562 20.875 1 40.53 346 MET B CA 1
ATOM 5876 C C . MET B 1 346 ? -3.875 75.625 20.109 1 40.53 346 MET B C 1
ATOM 5878 O O . MET B 1 346 ? -4.867 75.312 19.438 1 40.53 346 MET B O 1
ATOM 5882 N N . PHE B 1 347 ? -3.453 76.875 20.188 1 43.94 347 PHE B N 1
ATOM 5883 C CA . PHE B 1 347 ? -4.062 77.938 19.422 1 43.94 347 PHE B CA 1
ATOM 5884 C C . PHE B 1 347 ? -3.752 77.812 17.938 1 43.94 347 PHE B C 1
ATOM 5886 O O . PHE B 1 347 ? -4.605 78.062 17.078 1 43.94 347 PHE B O 1
ATOM 5893 N N . LEU B 1 348 ? -2.59 77.438 17.547 1 43.88 348 LEU B N 1
ATOM 5894 C CA . LEU B 1 348 ? -2.387 77.25 16.125 1 43.88 348 LEU B CA 1
ATOM 5895 C C . LEU B 1 348 ? -3.178 76.062 15.602 1 43.88 348 LEU B C 1
ATOM 5897 O O . LEU B 1 348 ? -3.689 76.062 14.484 1 43.88 348 LEU B O 1
ATOM 5901 N N . GLN B 1 349 ? -3.332 75.062 16.344 1 39.66 349 GLN B N 1
ATOM 5902 C CA . GLN B 1 349 ? -4.254 74 15.93 1 39.66 349 GLN B CA 1
ATOM 5903 C C . GLN B 1 349 ? -5.699 74.5 15.961 1 39.66 349 GLN B C 1
ATOM 5905 O O . GLN B 1 349 ? -6.5 74.125 15.086 1 39.66 349 GLN B O 1
ATOM 5910 N N . VAL B 1 350 ? -6.086 75.312 16.953 1 39.47 350 VAL B N 1
ATOM 5911 C CA . VAL B 1 350 ? -7.426 75.875 16.875 1 39.47 350 VAL B CA 1
ATOM 5912 C C . VAL B 1 350 ? -7.48 76.938 15.766 1 39.47 350 VAL B C 1
ATOM 5914 O O . VAL B 1 350 ? -8.484 77.062 15.062 1 39.47 350 VAL B O 1
ATOM 5917 N N . GLU B 1 351 ? -6.422 77.75 15.711 1 40.34 351 GLU B N 1
ATOM 5918 C CA . GLU B 1 351 ? -6.531 78.688 14.617 1 40.34 351 GLU B CA 1
ATOM 5919 C C . GLU B 1 351 ? -6.523 78 13.266 1 40.34 351 GLU B C 1
ATOM 5921 O O . GLU B 1 351 ? -7.145 78.5 12.312 1 40.34 351 GLU B O 1
ATOM 5926 N N . ILE B 1 352 ? -5.711 76.938 13.172 1 40.19 352 ILE B N 1
ATOM 5927 C CA . ILE B 1 352 ? -5.887 76.25 11.883 1 40.19 352 ILE B CA 1
ATOM 5928 C C . ILE B 1 352 ? -7.32 75.75 11.766 1 40.19 352 ILE B C 1
ATOM 5930 O O . ILE B 1 352 ? -7.914 75.812 10.68 1 40.19 352 ILE B O 1
ATOM 5934 N N . TRP B 1 353 ? -7.863 75.375 13 1 37 353 TRP B N 1
ATOM 5935 C CA . TRP B 1 353 ? -9.258 75 12.812 1 37 353 TRP B CA 1
ATOM 5936 C C . TRP B 1 353 ? -10.133 76.188 12.547 1 37 353 TRP B C 1
ATOM 5938 O O . TRP B 1 353 ? -11.094 76.125 11.781 1 37 353 TRP B O 1
ATOM 5948 N N . THR B 1 354 ? -9.859 77.312 13.359 1 35.62 354 THR B N 1
ATOM 5949 C CA . THR B 1 354 ? -10.812 78.375 13.094 1 35.62 354 THR B CA 1
ATOM 5950 C C . THR B 1 354 ? -10.602 78.938 11.695 1 35.62 354 THR B C 1
ATOM 5952 O O . THR B 1 354 ? -11.531 79.5 11.086 1 35.62 354 THR B O 1
ATOM 5955 N N . HIS B 1 355 ? -9.234 79.25 11.516 1 38.12 355 HIS B N 1
ATOM 5956 C CA . HIS B 1 355 ? -9.133 79.875 10.219 1 38.12 355 HIS B CA 1
ATOM 5957 C C . HIS B 1 355 ? -9.602 79 9.094 1 38.12 355 HIS B C 1
ATOM 5959 O O . HIS B 1 355 ? -9.711 79.375 7.945 1 38.12 355 HIS B O 1
ATOM 5965 N N . LEU B 1 356 ? -9.344 77.688 9.398 1 35.66 356 LEU B N 1
ATOM 5966 C CA . LEU B 1 356 ? -9.805 76.875 8.25 1 35.66 356 LEU B CA 1
ATOM 5967 C C . LEU B 1 356 ? -11.289 77.125 8.008 1 35.66 356 LEU B C 1
ATOM 5969 O O . LEU B 1 356 ? -11.852 76.625 7.027 1 35.66 356 LEU B O 1
ATOM 5973 N N . SER B 1 357 ? -11.93 77.625 9.125 1 32.59 357 SER B N 1
ATOM 5974 C CA . SER B 1 357 ? -13.352 77.688 8.797 1 32.59 357 SER B CA 1
ATOM 5975 C C . SER B 1 357 ? -13.633 78.812 7.758 1 32.59 357 SER B C 1
ATOM 5977 O O . SER B 1 357 ? -14.719 78.812 7.172 1 32.59 357 SER B O 1
ATOM 5979 N N . PHE B 1 358 ? -12.953 79.938 8.102 1 31.72 358 PHE B N 1
ATOM 5980 C CA . PHE B 1 358 ? -13.672 81.062 7.504 1 31.72 358 PHE B CA 1
ATOM 5981 C C . PHE B 1 358 ? -13.578 81.062 5.98 1 31.72 358 PHE B C 1
ATOM 5983 O O . PHE B 1 358 ? -14.266 81.812 5.289 1 31.72 358 PHE B O 1
ATOM 5990 N N . SER B 1 359 ? -12.305 80.812 5.609 1 30.73 359 SER B N 1
ATOM 5991 C CA . SER B 1 359 ? -12.094 81.375 4.277 1 30.73 359 SER B CA 1
ATOM 5992 C C . SER B 1 359 ? -13.023 80.75 3.258 1 30.73 359 SER B C 1
ATOM 5994 O O . SER B 1 359 ? -12.836 80.875 2.049 1 30.73 359 SER B O 1
ATOM 5996 N N . ARG B 1 360 ? -13.695 79.75 3.721 1 29.12 360 ARG B N 1
ATOM 5997 C CA . ARG B 1 360 ? -14.156 79 2.562 1 29.12 360 ARG B CA 1
ATOM 5998 C C . ARG B 1 360 ? -15.148 79.812 1.737 1 29.12 360 ARG B C 1
ATOM 6000 O O . ARG B 1 360 ? -15.805 79.25 0.838 1 29.12 360 ARG B O 1
ATOM 6007 N N . GLN B 1 361 ? -15.477 81.062 2.279 1 25.45 361 GLN B N 1
ATOM 6008 C CA . GLN B 1 361 ? -16.719 81.5 1.659 1 25.45 361 GLN B CA 1
ATOM 6009 C C . GLN B 1 361 ? -16.547 81.688 0.159 1 25.45 361 GLN B C 1
ATOM 6011 O O . GLN B 1 361 ? -17.531 81.875 -0.57 1 25.45 361 GLN B O 1
ATOM 6016 N N . ALA B 1 362 ? -15.359 82.188 -0.259 1 24.25 362 ALA B N 1
ATOM 6017 C CA . ALA B 1 362 ? -15.516 83 -1.432 1 24.25 362 ALA B CA 1
ATOM 6018 C C . ALA B 1 362 ? -16.234 82.25 -2.559 1 24.25 362 ALA B C 1
ATOM 6020 O O . ALA B 1 362 ? -16.234 81.062 -2.602 1 24.25 362 ALA B O 1
ATOM 6021 N N . SER B 1 363 ? -16.844 83.188 -3.555 1 23.78 363 SER B N 1
ATOM 6022 C CA . SER B 1 363 ? -17.844 83.25 -4.602 1 23.78 363 SER B CA 1
ATOM 6023 C C . SER B 1 363 ? -17.516 82.375 -5.793 1 23.78 363 SER B C 1
ATOM 6025 O O . SER B 1 363 ? -16.406 82.438 -6.328 1 23.78 363 SER B O 1
ATOM 6027 N N . PHE B 1 364 ? -17.922 81.125 -5.777 1 24.08 364 PHE B N 1
ATOM 6028 C CA . PHE B 1 364 ? -17.859 80.188 -6.871 1 24.08 364 PHE B CA 1
ATOM 6029 C C . PHE B 1 364 ? -18.391 80.812 -8.164 1 24.08 364 PHE B C 1
ATOM 6031 O O . PHE B 1 364 ? -19.594 81 -8.32 1 24.08 364 PHE B O 1
ATOM 6038 N N . ARG B 1 365 ? -17.875 82.062 -8.484 1 23.25 365 ARG B N 1
ATOM 6039 C CA . ARG B 1 365 ? -18.484 82.562 -9.703 1 23.25 365 ARG B CA 1
ATOM 6040 C C . ARG B 1 365 ? -18.562 81.5 -10.781 1 23.25 365 ARG B C 1
ATOM 6042 O O . ARG B 1 365 ? -17.672 80.625 -10.883 1 23.25 365 ARG B O 1
ATOM 6049 N N . ARG B 1 366 ? -19.75 81.312 -11.367 1 24.53 366 ARG B N 1
ATOM 6050 C CA . ARG B 1 366 ? -20.375 80.5 -12.375 1 24.53 366 ARG B CA 1
ATOM 6051 C C . ARG B 1 366 ? -19.641 80.562 -13.703 1 24.53 366 ARG B C 1
ATOM 6053 O O . ARG B 1 366 ? -20.125 80.125 -14.727 1 24.53 366 ARG B O 1
ATOM 6060 N N . VAL B 1 367 ? -18.312 81 -13.719 1 24.31 367 VAL B N 1
ATOM 6061 C CA . VAL B 1 367 ? -17.984 81.375 -15.086 1 24.31 367 VAL B CA 1
ATOM 6062 C C . VAL B 1 367 ? -18.453 80.312 -16.047 1 24.31 367 VAL B C 1
ATOM 6064 O O . VAL B 1 367 ? -18.469 79.125 -15.703 1 24.31 367 VAL B O 1
ATOM 6067 N N . ASN B 1 368 ? -19.078 80.812 -17.203 1 21.59 368 ASN B N 1
ATOM 6068 C CA . ASN B 1 368 ? -19.703 80.438 -18.469 1 21.59 368 ASN B CA 1
ATOM 6069 C C . ASN B 1 368 ? -18.844 79.438 -19.25 1 21.59 368 ASN B C 1
ATOM 6071 O O . ASN B 1 368 ? -17.625 79.562 -19.234 1 21.59 368 ASN B O 1
ATOM 6075 N N . SER B 1 369 ? -19.344 78.25 -19.422 1 23.97 369 SER B N 1
ATOM 6076 C CA . SER B 1 369 ? -19 77 -20.062 1 23.97 369 SER B CA 1
ATOM 6077 C C . SER B 1 369 ? -18.562 77.188 -21.5 1 23.97 369 SER B C 1
ATOM 6079 O O . SER B 1 369 ? -19.219 76.75 -22.438 1 23.97 369 SER B O 1
ATOM 6081 N N . THR B 1 370 ? -17.906 78.375 -21.797 1 21.72 370 THR B N 1
ATOM 6082 C CA . THR B 1 370 ? -17.812 78.5 -23.25 1 21.72 370 THR B CA 1
ATOM 6083 C C . THR B 1 370 ? -17.312 77.25 -23.875 1 21.72 370 THR B C 1
ATOM 6085 O O . THR B 1 370 ? -16.547 76.5 -23.266 1 21.72 370 THR B O 1
ATOM 6088 N N . SER B 1 371 ? -17.953 76.812 -25.062 1 23.78 371 SER B N 1
ATOM 6089 C CA . SER B 1 371 ? -18.188 75.625 -25.953 1 23.78 371 SER B CA 1
ATOM 6090 C C . SER B 1 371 ? -16.875 75.125 -26.516 1 23.78 371 SER B C 1
ATOM 6092 O O . SER B 1 371 ? -16.812 73.938 -26.969 1 23.78 371 SER B O 1
ATOM 6094 N N . THR B 1 372 ? -15.766 75.938 -26.469 1 21.3 372 THR B N 1
ATOM 6095 C CA . THR B 1 372 ? -15.016 76.062 -27.703 1 21.3 372 THR B CA 1
ATOM 6096 C C . THR B 1 372 ? -14.375 74.688 -28.047 1 21.3 372 THR B C 1
ATOM 6098 O O . THR B 1 372 ? -14.016 73.938 -27.156 1 21.3 372 THR B O 1
ATOM 6101 N N . ASP B 1 373 ? -14.406 74.25 -29.391 1 23.66 373 ASP B N 1
ATOM 6102 C CA . ASP B 1 373 ? -14.219 73.188 -30.344 1 23.66 373 ASP B CA 1
ATOM 6103 C C . ASP B 1 373 ? -12.789 72.688 -30.297 1 23.66 373 ASP B C 1
ATOM 6105 O O . ASP B 1 373 ? -12.414 71.812 -31.094 1 23.66 373 ASP B O 1
ATOM 6109 N N . PHE B 1 374 ? -12.094 72.75 -29.203 1 19.67 374 PHE B N 1
ATOM 6110 C CA . PHE B 1 374 ? -10.672 72.625 -29.516 1 19.67 374 PHE B CA 1
ATOM 6111 C C . PHE B 1 374 ? -10.375 71.375 -30.25 1 19.67 374 PHE B C 1
ATOM 6113 O O . PHE B 1 374 ? -10.648 70.25 -29.75 1 19.67 374 PHE B O 1
ATOM 6120 N N . ARG B 1 375 ? -10.445 71.375 -31.562 1 22.06 375 ARG B N 1
ATOM 6121 C CA . ARG B 1 375 ? -10.172 70.438 -32.656 1 22.06 375 ARG B CA 1
ATOM 6122 C C . ARG B 1 375 ? -8.812 69.812 -32.469 1 22.06 375 ARG B C 1
ATOM 6124 O O . ARG B 1 375 ? -7.777 70.438 -32.688 1 22.06 375 ARG B O 1
ATOM 6131 N N . PHE B 1 376 ? -8.484 69.375 -31.266 1 18.55 376 PHE B N 1
ATOM 6132 C CA . PHE B 1 376 ? -7.09 69 -31.266 1 18.55 376 PHE B CA 1
ATOM 6133 C C . PHE B 1 376 ? -6.816 68 -32.406 1 18.55 376 PHE B C 1
ATOM 6135 O O . PHE B 1 376 ? -7.355 66.875 -32.406 1 18.55 376 PHE B O 1
ATOM 6142 N N . GLN B 1 377 ? -6.781 68.625 -33.656 1 19.55 377 GLN B N 1
ATOM 6143 C CA . GLN B 1 377 ? -6.375 67.938 -34.875 1 19.55 377 GLN B CA 1
ATOM 6144 C C . GLN B 1 377 ? -5.094 67.125 -34.688 1 19.55 377 GLN B C 1
ATOM 6146 O O . GLN B 1 377 ? -4.004 67.688 -34.594 1 19.55 377 GLN B O 1
ATOM 6151 N N . VAL B 1 378 ? -4.984 66.5 -33.438 1 19.34 378 VAL B N 1
ATOM 6152 C CA . VAL B 1 378 ? -3.666 65.875 -33.438 1 19.34 378 VAL B CA 1
ATOM 6153 C C . VAL B 1 378 ? -3.393 65.188 -34.75 1 19.34 378 VAL B C 1
ATOM 6155 O O . VAL B 1 378 ? -4.082 64.25 -35.125 1 19.34 378 VAL B O 1
ATOM 6158 N N . GLY B 1 379 ? -2.984 66.125 -35.719 1 18.14 379 GLY B N 1
ATOM 6159 C CA . GLY B 1 379 ? -2.51 65.812 -37.062 1 18.14 379 GLY B CA 1
ATOM 6160 C C . GLY B 1 379 ? -1.547 64.625 -37.094 1 18.14 379 GLY B C 1
ATOM 6161 O O . GLY B 1 379 ? -0.361 64.75 -36.781 1 18.14 379 GLY B O 1
ATOM 6162 N N . ILE B 1 380 ? -1.825 63.656 -36.188 1 19.42 380 ILE B N 1
ATOM 6163 C CA . ILE B 1 380 ? -0.792 62.656 -36.406 1 19.42 380 ILE B CA 1
ATOM 6164 C C . ILE B 1 380 ? -0.527 62.5 -37.906 1 19.42 380 ILE B C 1
ATOM 6166 O O . ILE B 1 380 ? -1.42 62.125 -38.656 1 19.42 380 ILE B O 1
ATOM 6170 N N . ARG B 1 381 ? 0.383 63.438 -38.344 1 16.14 381 ARG B N 1
ATOM 6171 C CA . ARG B 1 381 ? 0.921 63.625 -39.688 1 16.14 381 ARG B CA 1
ATOM 6172 C C . ARG B 1 381 ? 1.018 62.312 -40.438 1 16.14 381 ARG B C 1
ATOM 6174 O O . ARG B 1 381 ? 0.878 61.25 -39.844 1 16.14 381 ARG B O 1
ATOM 6181 N N . THR B 1 382 ? 2.18 62.281 -41.062 1 16.89 382 THR B N 1
ATOM 6182 C CA . THR B 1 382 ? 2.582 62.344 -42.469 1 16.89 382 THR B CA 1
ATOM 6183 C C . THR B 1 382 ? 2.562 60.969 -43.094 1 16.89 382 THR B C 1
ATOM 6185 O O . THR B 1 382 ? 2.535 59.969 -42.406 1 16.89 382 THR B O 1
ATOM 6188 N N . VAL B 1 383 ? 3.557 60.844 -43.969 1 16.84 383 VAL B N 1
ATOM 6189 C CA . VAL B 1 383 ? 3.684 60.688 -45.406 1 16.84 383 VAL B CA 1
ATOM 6190 C C . VAL B 1 383 ? 3.846 59.219 -45.75 1 16.84 383 VAL B C 1
ATOM 6192 O O . VAL B 1 383 ? 3.107 58.656 -46.562 1 16.84 383 VAL B O 1
ATOM 6195 N N . PHE B 1 384 ? 5.203 58.875 -45.656 1 17.17 384 PHE B N 1
ATOM 6196 C CA . PHE B 1 384 ? 5.867 58.438 -46.875 1 17.17 384 PHE B CA 1
ATOM 6197 C C . PHE B 1 384 ? 5.57 57 -47.219 1 17.17 384 PHE B C 1
ATOM 6199 O O . PHE B 1 384 ? 5.426 56.156 -46.281 1 17.17 384 PHE B O 1
ATOM 6206 N N . LYS B 1 385 ? 5.152 56.688 -48.406 1 18.3 385 LYS B N 1
ATOM 6207 C CA . LYS B 1 385 ? 4.699 55.656 -49.312 1 18.3 385 LYS B CA 1
ATOM 6208 C C . LYS B 1 385 ? 5.754 54.562 -49.469 1 18.3 385 LYS B C 1
ATOM 6210 O O . LYS B 1 385 ? 5.531 53.562 -50.156 1 18.3 385 LYS B O 1
ATOM 6215 N N . PRO B 1 386 ? 7.051 54.75 -48.75 1 17.75 386 PRO B N 1
ATOM 6216 C CA . PRO B 1 386 ? 8.055 54.344 -49.719 1 17.75 386 PRO B CA 1
ATOM 6217 C C . PRO B 1 386 ? 7.672 53.031 -50.438 1 17.75 386 PRO B C 1
ATOM 6219 O O . PRO B 1 386 ? 6.824 52.281 -49.969 1 17.75 386 PRO B O 1
ATOM 6222 N N . ASN B 1 387 ? 8.367 52.906 -51.594 1 17.25 387 ASN B N 1
ATOM 6223 C CA . ASN B 1 387 ? 8.578 52.25 -52.875 1 17.25 387 ASN B CA 1
ATOM 6224 C C . ASN B 1 387 ? 8.602 50.75 -52.75 1 17.25 387 ASN B C 1
ATOM 6226 O O . ASN B 1 387 ? 8.727 50.219 -51.625 1 17.25 387 ASN B O 1
ATOM 6230 N N . PHE B 1 388 ? 9.18 50.25 -53.781 1 17.17 388 PHE B N 1
ATOM 6231 C CA . PHE B 1 388 ? 9.156 49.25 -54.844 1 17.17 388 PHE B CA 1
ATOM 6232 C C . PHE B 1 388 ? 9.891 47.969 -54.406 1 17.17 388 PHE B C 1
ATOM 6234 O O . PHE B 1 388 ? 9.836 46.938 -55.094 1 17.17 388 PHE B O 1
ATOM 6241 N N . ARG B 1 389 ? 9.836 47.5 -53.188 1 16.61 389 ARG B N 1
ATOM 6242 C CA . ARG B 1 389 ? 10.914 46.531 -53.219 1 16.61 389 ARG B CA 1
ATOM 6243 C C . ARG B 1 389 ? 10.875 45.688 -54.5 1 16.61 389 ARG B C 1
ATOM 6245 O O . ARG B 1 389 ? 9.891 45 -54.75 1 16.61 389 ARG B O 1
ATOM 6252 N N . ASP B 1 390 ? 11.609 46.281 -55.531 1 16.23 390 ASP B N 1
ATOM 6253 C CA . ASP B 1 390 ? 12.008 45.625 -56.75 1 16.23 390 ASP B CA 1
ATOM 6254 C C . ASP B 1 390 ? 12.484 44.188 -56.5 1 16.23 390 ASP B C 1
ATOM 6256 O O . ASP B 1 390 ? 13.375 43.969 -55.688 1 16.23 390 ASP B O 1
ATOM 6260 N N . ARG B 1 391 ? 11.711 43.219 -56.406 1 17.58 391 ARG B N 1
ATOM 6261 C CA . ARG B 1 391 ? 12.344 41.906 -56.406 1 17.58 391 ARG B CA 1
ATOM 6262 C C . ARG B 1 391 ? 13.297 41.75 -57.594 1 17.58 391 ARG B C 1
ATOM 6264 O O . ARG B 1 391 ? 13.836 40.688 -57.812 1 17.58 391 ARG B O 1
ATOM 6271 N N . HIS B 1 392 ? 13.453 42.969 -58.594 1 15.36 392 HIS B N 1
ATOM 6272 C CA . HIS B 1 392 ? 13.922 42.281 -59.781 1 15.36 392 HIS B CA 1
ATOM 6273 C C . HIS B 1 392 ? 15.195 41.5 -59.5 1 15.36 392 HIS B C 1
ATOM 6275 O O . HIS B 1 392 ? 15.289 40.312 -59.844 1 15.36 392 HIS B O 1
ATOM 6281 N N . THR B 1 393 ? 16.359 42.312 -59.5 1 17.16 393 THR B N 1
ATOM 6282 C CA . THR B 1 393 ? 17.125 42.344 -60.719 1 17.16 393 THR B CA 1
ATOM 6283 C C . THR B 1 393 ? 17.875 41.031 -60.906 1 17.16 393 THR B C 1
ATOM 6285 O O . THR B 1 393 ? 18 40.219 -59.969 1 17.16 393 THR B O 1
ATOM 6288 N N . ASN B 1 394 ? 19 41.312 -61.688 1 16 394 ASN B N 1
ATOM 6289 C CA . ASN B 1 394 ? 19.688 40.906 -62.906 1 16 394 ASN B CA 1
ATOM 6290 C C . ASN B 1 394 ? 20.641 39.75 -62.656 1 16 394 ASN B C 1
ATOM 6292 O O . ASN B 1 394 ? 20.625 38.781 -63.406 1 16 394 ASN B O 1
ATOM 6296 N N . SER B 1 395 ? 21.844 40.219 -62.188 1 17.98 395 SER B N 1
ATOM 6297 C CA . SER B 1 395 ? 22.984 40.281 -63.094 1 17.98 395 SER B CA 1
ATOM 6298 C C . SER B 1 395 ? 23.531 38.875 -63.375 1 17.98 395 SER B C 1
ATOM 6300 O O . SER B 1 395 ? 23.266 37.938 -62.625 1 17.98 395 SER B O 1
ATOM 6302 N N . PRO B 1 396 ? 24.953 39.094 -63.688 1 17.94 396 PRO B N 1
ATOM 6303 C CA . PRO B 1 396 ? 25.875 38.562 -64.688 1 17.94 396 PRO B CA 1
ATOM 6304 C C . PRO B 1 396 ? 26.297 37.125 -64.375 1 17.94 396 PRO B C 1
ATOM 6306 O O . PRO B 1 396 ? 26.625 36.781 -63.219 1 17.94 396 PRO B O 1
ATOM 6309 N N . ALA B 1 397 ? 26.016 35.969 -64.938 1 22.81 397 ALA B N 1
ATOM 6310 C CA . ALA B 1 397 ? 27.031 35.344 -65.812 1 22.81 397 ALA B CA 1
ATOM 6311 C C . ALA B 1 397 ? 27.703 36.375 -66.688 1 22.81 397 ALA B C 1
ATOM 6313 O O . ALA B 1 397 ? 27.062 36.938 -67.562 1 22.81 397 ALA B O 1
ATOM 6314 N N . ASP B 1 398 ? 28.5 37.5 -66.75 1 18.55 398 ASP B N 1
ATOM 6315 C CA . ASP B 1 398 ? 29.859 37.156 -67.188 1 18.55 398 ASP B CA 1
ATOM 6316 C C . ASP B 1 398 ? 30.219 35.75 -66.812 1 18.55 398 ASP B C 1
ATOM 6318 O O . ASP B 1 398 ? 29.703 35.219 -65.812 1 18.55 398 ASP B O 1
ATOM 6322 N N . ASN B 1 399 ? 31.531 35.406 -66.938 1 19.25 399 ASN B N 1
ATOM 6323 C CA . ASN B 1 399 ? 32.5 34.562 -67.688 1 19.25 399 ASN B CA 1
ATOM 6324 C C . ASN B 1 399 ? 32.656 33.219 -67 1 19.25 399 ASN B C 1
ATOM 6326 O O . ASN B 1 399 ? 33.5 32.406 -67.375 1 19.25 399 ASN B O 1
ATOM 6330 N N . ASN B 1 400 ? 32.406 33.156 -65.812 1 22.89 400 ASN B N 1
ATOM 6331 C CA . ASN B 1 400 ? 32.188 31.734 -65.625 1 22.89 400 ASN B CA 1
ATOM 6332 C C . ASN B 1 400 ? 30.797 31.297 -66.125 1 22.89 400 ASN B C 1
ATOM 6334 O O . ASN B 1 400 ? 30.359 30.188 -65.812 1 22.89 400 ASN B O 1
ATOM 6338 N N . LYS B 1 401 ? 30.375 30.484 -67.562 1 21.94 401 LYS B N 1
ATOM 6339 C CA . LYS B 1 401 ? 30.266 30.969 -68.938 1 21.94 401 LYS B CA 1
ATOM 6340 C C . LYS B 1 401 ? 29.172 32.031 -69.062 1 21.94 401 LYS B C 1
ATOM 6342 O O . LYS B 1 401 ? 28.141 31.953 -68.438 1 21.94 401 LYS B O 1
ATOM 6347 N N . LEU B 1 402 ? 28.469 32.312 -70.062 1 18.86 402 LEU B N 1
ATOM 6348 C CA . LEU B 1 402 ? 28.5 33.5 -70.875 1 18.86 402 LEU B CA 1
ATOM 6349 C C . LEU B 1 402 ? 27.719 34.625 -70.25 1 18.86 402 LEU B C 1
ATOM 6351 O O . LEU B 1 402 ? 28.203 35.75 -70.188 1 18.86 402 LEU B O 1
ATOM 6355 N N . GLN B 1 403 ? 26.609 36 -70.562 1 20.23 403 GLN B N 1
ATOM 6356 C CA . GLN B 1 403 ? 26.234 37.406 -70.312 1 20.23 403 GLN B CA 1
ATOM 6357 C C . GLN B 1 403 ? 25.719 37.625 -68.938 1 20.23 403 GLN B C 1
ATOM 6359 O O . GLN B 1 403 ? 25.375 38.75 -68.562 1 20.23 403 GLN B O 1
ATOM 6364 N N . ALA B 1 404 ? 25.938 37.469 -67.438 1 15.88 404 ALA B N 1
ATOM 6365 C CA . ALA B 1 404 ? 26.672 36.219 -67.25 1 15.88 404 ALA B CA 1
ATOM 6366 C C . ALA B 1 404 ? 25.969 35.062 -67.938 1 15.88 404 ALA B C 1
ATOM 6368 O O . ALA B 1 404 ? 24.75 34.906 -67.75 1 15.88 404 ALA B O 1
#

Sequence (808 aa):
FSVLACQQTSWLAICVEGGFVEPANPVTTQRSMTETQTRLPCQYQVEGEEKVVQVTWYKELSDGSKDQIITAHFMDGHTEFGRYSGRVRFENSNPIKNSALIILNTEQSDEGSYTCHISTFPSGNFERKIALTVWILPISSLDPVTLVEGQSFRVAATCRAIGHPLPILSWDTDMSGTVQNRTSETGSVSSYFSLHPLRSMNGKKLDCLVWHPGLEEPRRISNRLEVQYPPDATITTSSSRWYVGLEKAELVCEGRGHPKPRNFTWTWEGGALPDGVSAVGGKLVFQRPVHLSDRGAYECMVTNSVGRGKTEYMLNIDGKCNKANFAYICIGFNGETVLLPCALLMFLQVEIWTHLSFSRQASFRRVNSTSTDFRFQVGIRTVFKPNFRDRHTNSPADNNKLQAFSVLACQQTSWLAICVEGGFVEPANPVTTQRSMTETQTRLPCQYQVEGEEKVVQVTWYKELSDGSKDQIITAHFMDGHTEFGRYSGRVRFENSNPIKNSALIILNTEQSDEGSYTCHISTFPSGNFERKIALTVWILPISSLDPVTLVEGQSFRVAATCRAIGHPLPILSWDTDMSGTVQNRTSETGSVSSYFSLHPLRSMNGKKLDCLVWHPGLEEPRRISNRLEVQYPPDATITTSSSRWYVGLEKAELVCEGRGHPKPRNFTWTWEGGALPDGVSAVGGKLVFQRPVHLSDRGAYECMVTNSVGRGKTEYMLNIDGKCNKANFAYICIGFNGETVLLPCALLMFLQVEIWTHLSFSRQASFRRVNSTSTDFRFQVGIRTVFKPNFRDRHTNSPADNNKLQA

InterPro domains:
  IPR003598 Immunoglobulin subtype 2 [SM00408] (33-123)
  IPR003598 Immunoglobulin subtype 2 [SM00408] (244-307)
  IPR003599 Immunoglobulin domain subtype [SM00409] (27-135)
  IPR003599 Immunoglobulin domain subtype [SM00409] (240-318)
  IPR007110 Immunoglobulin-like domain [PS50835] (26-133)
  IPR007110 Immunoglobulin-like domain [PS50835] (138-222)
  IPR007110 Immunoglobulin-like domain [PS50835] (231-316)
  IPR013106 Immunoglobulin V-set domain [PF07686] (34-134)
  IPR013162 CD80-like, immunoglobulin C2-set [PF08205] (144-218)
  IPR013783 Immunoglobulin-like fold [G3DSA:2.60.40.10] (21-142)
  IPR013783 Immunoglobulin-like fold [G3DSA:2.60.40.10] (143-227)
  IPR013783 Immunoglobulin-like fold [G3DSA:2.60.40.10] (228-318)
  IPR036179 Immunoglobulin-like domain superfamily [SSF48726] (37-138)
  IPR036179 Immunoglobulin-like domain superfamily [SSF48726] (142-231)
  IPR036179 Immunoglobulin-like domain superfamily [SSF48726] (227-319)
  IPR051427 Nectin and Nectin-like [PTHR23277] (27-337)

Radius of gyration: 50.44 Å; Cα contacts (8 Å, |Δi|>4): 1604; chains: 2; bounding box: 141×146×150 Å

Nearest PDB structures (foldseek):
  4fom-assembly1_A-2  TM=8.294E-01  e=5.811E-28  Homo sapiens
  3u82-assembly1_B  TM=6.555E-01  e=3.673E-28  Homo sapiens
  6arq-assembly1_D  TM=6.762E-01  e=2.384E-25  Homo sapiens
  6o3o-assembly1_C-2  TM=6.794E-01  e=1.091E-23  Homo sapiens
  3j8f-assembly1_7  TM=7.172E-01  e=4.998E-22  Homo sapiens

Secondary structure (DSSP, 8-state):
------------------EEEESSSSEEEEEEETTS-EEE--EEE--TT-EEEEEEEEEE-TTS-EEEEEEEETTTEEEE-GGGTTTEEESSSSTTT---EEESS--GGG-EEEEEEEEEETTEEEEEEEEEEEEEEEEEEEEE-EEETTPPSEEEEEEEEEEES--EEEEE-SS--EEEEEE-TTSEEEEEEEE---GGGTT-B-EEEEE-TTSSSPEEE--B-EEEEEEEEEEEES-S--BTT--S-EEEEEEEEESPP-EEEEEETTBPPPTTEEEETTEEEESS---GGG-EEEEEEEE-SS-EEEEEEEE--B-S--------------SSSTTHHHHHHHHHHHHHHHHHHHGGG-------------------------------------------/------------------EEEESSSSEEEEEEETTS-EEE--EEE--TT-EEEEEEEEEE-TTS-EEEEEEEETTTEEEE-GGGTTTEEESSSSTTT---EEESS--GGG-EEEEEEEEEETTEEEEEEEEEEEEEEEEEEEEE-EEETTPPSEEEEEEEEEEES--EEEEE-SS--EEEEEE-TTSEEEEEEEE---GGGTT-B-EEEEE-TTSSSPEEE--B-EEEB----EEEES-S--BTT--S-EEEEE---BSPP-EEEEEETTBPPPTTEEEETTEEEESS---GGG-EEEEEEEE-SS-EEEEEEEE--B-S--------------SSSTTHHHHHHHHHHHHHHHHHHHGGG-------------------------------------SSSS--

pLDDT: mean 77.84, std 28.76, range [15.36, 98.75]

Organism: Oreochromis niloticus (NCBI:txid8128)